Protein AF-0000000067862460 (afdb_homodimer)

Foldseek 3Di:
DVVVCVVVVVVLVVVLVVLVVLLPDLLLVLLLVLVVVLQVLLAQLLVLLLCLLAAQPCPHHPPVVDPPSVVVNVVSVVSNCVGQLQPLLSSQLSSLLSSLVVLVHRSRVSSVLSSLQLVLLFDQKDWDADPVGDIDIDGPDDGSCCRHLVVNQSSSVSSSVLSVQLSVQLPDPVQADADDPVDPPVVRVCRRSPRSSVVSSVVSNVVQVVCCVPVVDGPSVVCCVPPQCVLLVQCQDLVSVLVLLLQQLLNLLAPHRSCSSCCSPVVSSQRNLLVQQQVCVVVVHARDGQHHPLLCLAQQQQLAQLVCLLVLVLCVVAPPDPQLVVQSVVSNVQSQQSRNVSVCPRVNCHNDPLNSVSSNVLSSLRSVLSSCCPVVPVAAGFNRRHNSRHGHLVSLCSRRSGTNSRSVSSVVSSVVSNVSNNVSSVVVNVVVVVVCVVVVNDPPPDDPPD/DVVVCVVVVVVLVVVLVVLVVLLPDLLLVLLLVLVVVLQVLLAQLLVLLLCLLAAQPCPHHPPVVDPPSVVVNVVSVVSNCVGQLQPLLSSQLSSLLSSLVVLVHRSRVSSVLSSLQLVLLFDQKDWDADPVGDIDIDGPDDGSCCRHLVVNQSSSVSSSVLSVQLSVQLPDPVQADADDPVDPPVVRVCRRSPRSSVVSSVVSNVVQVVCCVPVVDGPSVVCCVPPQCVLLVQCQDLVSVLVLLLQQLLCLLAPHRSCSSCCSPVVSSQRNLLVQQQVCVVVVHARDGQHHPLLCLAQQQQLAQLVCLLVLVLCVVAPPDPQLVVQSVVSNVQSQQSRNVSVCPRVPCHNDPLNSVSSNVLSSLRSVLSSVCPVVPVAAGFNRRHNSRHGHLVSLCSRRSGTSSRSVSSVVSSVVSNVSNNVSSVVVNVVVVVVCVVVVNDPPPDPPPD

pLDDT: mean 89.24, std 11.58, range [20.0, 98.75]

Nearest PDB structures (foldseek):
  3qnq-assembly2_C  TM=9.332E-01  e=1.494E-25  Bacillus cereus ATCC 10987
  1s4f-assembly3_C  TM=2.758E-01  e=8.083E+00  Bovine viral diarrhea virus 1
  8sex-assembly1_A  TM=1.247E-01  e=9.916E-01  Oryctolagus cuniculus
  3qnq-assembly2_C  TM=9.333E-01  e=1.050E-25  Bacillus cereus ATCC 10987
  1s4f-assembly3_C  TM=2.759E-01  e=7.944E+00  Bovine viral diarrhea virus 1

InterPro domains:
  IPR003352 Phosphotransferase system, EIIC [PF02378] (32-363)
  IPR004501 Phosphotransferase system, EIIC component, type 3 [PS51105] (11-424)
  IPR004501 Phosphotransferase system, EIIC component, type 3 [TIGR00410] (18-437)
  IPR004796 Phosphotransferase system, cellobiose-type IIC component [PIRSF006351] (7-439)
  IPR051088 Bacterial PTS System Sugar-Specific EIIC/EIIB [PTHR33989] (11-446)

Radius of gyration: 32.98 Å; Cα contacts (8 Å, |Δi|>4): 1573; chains: 2; bounding box: 71×137×80 Å

Solvent-accessible surface area (backbone atoms only — not comparable to full-atom values): 42645 Å² total; per-residue (Å²): 111,70,64,60,51,46,50,54,46,48,50,50,49,51,50,49,53,50,51,48,51,55,56,64,32,60,70,48,38,11,41,29,51,24,53,32,54,39,42,37,46,53,36,46,26,12,52,29,48,43,43,37,56,39,33,33,22,64,89,78,15,78,42,38,82,45,83,69,35,62,73,62,39,51,36,29,52,21,38,29,51,20,25,52,33,35,35,10,52,52,43,5,23,39,23,7,19,44,37,27,40,74,74,71,45,88,15,65,61,47,8,49,49,7,35,26,38,31,43,19,39,44,63,61,59,39,82,43,59,30,78,88,68,45,76,46,44,29,64,56,50,47,43,38,68,52,24,6,41,67,18,26,63,56,14,50,51,25,8,55,52,40,40,53,48,31,54,58,42,60,68,39,70,88,45,44,47,84,60,62,86,76,45,57,63,59,52,36,54,24,43,35,46,26,51,26,50,42,50,45,45,50,51,46,12,48,50,38,47,50,44,33,71,74,67,72,44,49,55,62,57,47,46,40,64,69,46,45,47,54,52,39,51,39,43,58,34,70,68,42,39,46,50,52,49,41,52,27,25,52,34,31,32,69,65,35,62,17,66,58,59,51,28,47,60,46,45,53,39,19,43,25,35,25,48,50,18,38,51,19,56,77,69,71,45,78,64,83,40,66,52,23,50,40,39,42,36,30,48,24,28,32,10,9,72,34,21,34,41,16,45,50,53,23,38,73,72,67,51,84,50,65,68,58,51,52,44,39,61,69,23,45,63,44,15,46,36,29,38,30,49,56,41,36,64,64,72,34,39,32,74,26,77,64,48,31,52,38,30,30,47,26,25,43,53,22,42,52,52,51,49,51,35,38,76,70,61,66,27,66,51,41,50,33,57,56,52,64,46,45,36,68,44,54,27,26,16,51,14,29,63,61,34,61,53,32,19,53,47,36,52,52,39,43,52,53,29,17,61,55,29,33,62,42,46,51,49,53,51,51,54,50,50,52,52,34,51,72,70,64,71,58,72,80,81,66,84,72,87,117,111,69,62,62,49,46,50,52,45,49,51,49,48,50,50,50,50,50,50,49,51,55,56,64,31,60,70,48,38,12,40,30,50,24,53,31,53,39,42,37,47,51,37,48,27,13,53,30,49,43,43,37,56,38,34,34,22,64,89,79,15,78,43,38,83,44,83,69,33,63,74,61,39,51,38,30,51,22,39,30,51,22,26,53,33,34,34,9,51,51,43,5,24,39,23,8,20,44,38,27,38,75,73,71,45,89,16,65,60,48,8,48,49,7,33,26,37,30,44,18,38,44,63,61,58,37,81,43,57,30,79,85,68,46,79,41,46,27,66,55,50,47,44,36,69,53,25,6,40,67,18,25,62,58,15,48,50,25,7,55,52,40,38,53,48,30,55,59,41,59,69,38,71,88,45,43,48,83,61,63,85,77,46,57,64,59,52,38,55,24,42,35,48,27,50,24,51,41,50,44,48,49,52,47,12,47,48,37,47,49,43,32,71,72,68,72,43,49,56,61,58,48,45,41,64,69,47,45,47,55,53,39,52,39,45,58,35,68,68,42,38,45,48,51,50,40,51,27,24,52,32,30,32,70,65,35,66,19,66,58,59,50,29,46,60,46,44,54,38,21,43,26,35,24,47,53,17,38,52,18,55,77,68,70,44,78,64,83,42,67,53,23,50,40,39,41,36,30,48,24,28,31,9,9,72,33,21,34,41,15,45,50,52,23,39,74,73,67,51,84,49,65,68,58,52,50,41,40,61,68,22,46,64,43,13,47,35,29,37,30,50,55,41,37,64,64,70,35,37,30,74,26,78,63,47,33,51,38,30,31,47,28,25,45,52,22,43,51,52,50,49,53,36,38,75,70,60,66,27,65,51,41,51,33,54,56,50,62,45,44,36,67,45,54,28,26,16,51,16,30,61,61,34,61,54,32,18,53,48,35,51,52,38,42,51,53,27,17,60,56,29,33,62,42,45,51,48,52,51,51,53,49,52,53,51,37,50,71,71,65,71,59,72,78,80,62,83,73,81,118

Organism: Listeria monocytogenes serovar 1/2a (strain ATCC BAA-679 / EGD-e) (NCBI:txid169963)

Sequence (900 aa):
MSSERSLSSRFIEGLSIFAQKISSQKHIMAIRDGFAAMIPITIIAAFFLLVNNVLLQPENGLLKFIPNVENYLGVGIQVYNATLGIMAILAAFLIGNFLAKSYGMEGRTEGVIAVAAYVVLIPASSHLMSVDGKAFEAGGVLTQEMTSSTGMFLAIIAALVSITMLAKFSKSKKLKISMPESVPPAIAKSFNILIPSFLVLSILAIIEVLVVSFVSMSIPEIIVKVLQIPLVGGFQTLPGILLYVFLAGFLWVFGIHGAFVLGAISGPVLLTSLQQNIDAVNAGTALPNIVTQPFLDAFVYMGGGGTIICLVIAIFIASKRPDHRMVTKFGLIPSIFNVSEPLMFGLPVVFNPIYGIPLVIAPLASTAMAYFATSWGWISQTYILIPWVTPPVLSGYLATGGDIRASILQIAIIIVGTLIYLPFVLVANRAYVLEQKAAGKVEAVTNGEVMSSERSLSSRFIEGLSIFAQKISSQKHIMAIRDGFAAMIPITIIAAFFLLVNNVLLQPENGLLKFIPNVENYLGVGIQVYNATLGIMAILAAFLIGNFLAKSYGMEGRTEGVIAVAAYVVLIPASSHLMSVDGKAFEAGGVLTQEMTSSTGMFLAIIAALVSITMLAKFSKSKKLKISMPESVPPAIAKSFNILIPSFLVLSILAIIEVLVVSFVSMSIPEIIVKVLQIPLVGGFQTLPGILLYVFLAGFLWVFGIHGAFVLGAISGPVLLTSLQQNIDAVNAGTALPNIVTQPFLDAFVYMGGGGTIICLVIAIFIASKRPDHRMVTKFGLIPSIFNVSEPLMFGLPVVFNPIYGIPLVIAPLASTAMAYFATSWGWISQTYILIPWVTPPVLSGYLATGGDIRASILQIAIIIVGTLIYLPFVLVANRAYVLEQKAAGKVEAVTNGEV

Secondary structure (DSSP, 8-state):
-HHHHHHHHHHHHHHHHHHHHHHH-HHHHHHHHHHHHTHHHHHHHHHHHHIIIIIS-TTT-TTTTSTTGGGGHHHHHHHHHHTGGGHHHHHHHHHHHHHHHHTTS-SHHHHHHHHHHHHHTS-SEEEEE-TTS-EEEEESEEEHHHHSGGGHHHHHHHHHHHHHHHHHHHT-GGG--PPPTTS-HHHHHHHHTHHHHHHHHHHHHHHHHHHHHHHSS-HHHHHIIIIIHHHHHHHHSHHHHHHHHHHHHHHHHTT--HHHHHHHHHHHHHHHHHHHHHHHHHHT-----S--HHHIIIII-TTSGGGTHHHHHHHHHH---HHHHHHHHHHHHHHHTT--HHHHHHTT-TT-HHHHHHHHHHHHHHHHHHHHHHHTTSSPPP-S---TTPPTTHHHHHHTTS-HHHHHHHHHHHHHHHHHHHHHHHHHHHHHHHHHHHHT----------/-HHHHHHHHHHHHHHHHHHHHHHH-HHHHHHHHHHHHTHHHHHHHHHHHHIIIIIS-TTT-TTTTSTTGGGGHHHHHHHHHHTGGGHHHHHHHHHHHHHHHHTTS-SHHHHHHHHHHHHHTS-SEEEEE-TTS-EEEEESEEEHHHHSGGGHHHHHHHHHHHHHHHHHHHT-GGG--PPPTTS-HHHHHHHHTHHHHHHHHHHHHHHHHHHHHHHSS-HHHHHIIIIIHHHHHHHHSHHHHHHHHHHHHHHHHTT--HHHHTHHHHHHHHHHHHHHHHHHHHHT-----S--HHHIIIII-TTSGGGTHHHHHHHHHH---HHHHHHHHHHHHHHHTT--HHHHHHTT-TT-HHHHHHHHHHHHHHHHHHHHHHHTTSSPPP-S---TTPPTTHHHHHHTTS-HHHHHHHHHHHHHHHHHHHHHHHHHHHHHHHHHHHHT----------

Structure (mmCIF, N/CA/C/O backbone):
data_AF-0000000067862460-model_v1
#
loop_
_entity.id
_entity.type
_entity.pdbx_description
1 polymer 'Permease IIC component'
#
loop_
_atom_site.group_PDB
_atom_site.id
_atom_site.type_symbol
_atom_site.label_atom_id
_atom_site.label_alt_id
_atom_site.label_comp_id
_atom_site.label_asym_id
_atom_site.label_entity_id
_atom_site.label_seq_id
_atom_site.pdbx_PDB_ins_code
_atom_site.Cartn_x
_atom_site.Cartn_y
_atom_site.Cartn_z
_atom_site.occupancy
_atom_site.B_iso_or_equiv
_atom_site.auth_seq_id
_atom_site.auth_comp_id
_atom_site.auth_asym_id
_atom_site.auth_atom_id
_atom_site.pdbx_PDB_model_num
ATOM 1 N N . MET A 1 1 ? 22.156 -30.609 -43.906 1 39.72 1 MET A N 1
ATOM 2 C CA . MET A 1 1 ? 22.344 -30.594 -42.469 1 39.72 1 MET A CA 1
ATOM 3 C C . MET A 1 1 ? 22.953 -29.266 -42.031 1 39.72 1 MET A C 1
ATOM 5 O O . MET A 1 1 ? 22.688 -28.812 -40.906 1 39.72 1 MET A O 1
ATOM 9 N N . SER A 1 2 ? 23.766 -28.719 -42.875 1 49.53 2 SER A N 1
ATOM 10 C CA . SER A 1 2 ? 24.422 -27.453 -42.531 1 49.53 2 SER A CA 1
ATOM 11 C C . SER A 1 2 ? 23.438 -26.281 -42.656 1 49.53 2 SER A C 1
ATOM 13 O O . SER A 1 2 ? 23.438 -25.391 -41.812 1 49.53 2 SER A O 1
ATOM 15 N N . SER A 1 3 ? 22.672 -26.312 -43.625 1 49.44 3 SER A N 1
ATOM 16 C CA . SER A 1 3 ? 21.734 -25.219 -43.906 1 49.44 3 SER A CA 1
ATOM 17 C C . SER A 1 3 ? 20.594 -25.203 -42.875 1 49.44 3 SER A C 1
ATOM 19 O O . SER A 1 3 ? 20.172 -24.125 -42.438 1 49.44 3 SER A O 1
ATOM 21 N N . GLU A 1 4 ? 19.969 -26.281 -42.594 1 45.53 4 GLU A N 1
ATOM 22 C CA . GLU A 1 4 ? 18.922 -26.422 -41.594 1 45.53 4 GLU A CA 1
ATOM 23 C C . GLU A 1 4 ? 19.422 -26.031 -40.219 1 45.53 4 GLU A C 1
ATOM 25 O O . GLU A 1 4 ? 18.688 -25.438 -39.406 1 45.53 4 GLU A O 1
ATOM 30 N N . ARG A 1 5 ? 20.734 -26.5 -40 1 53.09 5 ARG A N 1
ATOM 31 C CA . ARG A 1 5 ? 21.375 -26.094 -38.75 1 53.09 5 ARG A CA 1
ATOM 32 C C . ARG A 1 5 ? 21.438 -24.562 -38.656 1 53.09 5 ARG A C 1
ATOM 34 O O . ARG A 1 5 ? 21.266 -24 -37.562 1 53.09 5 ARG A O 1
ATOM 41 N N . SER A 1 6 ? 21.516 -23.969 -39.875 1 58.25 6 SER A N 1
ATOM 42 C CA . SER A 1 6 ? 21.656 -22.516 -39.969 1 58.25 6 SER A CA 1
ATOM 43 C C . SER A 1 6 ? 20.328 -21.812 -39.688 1 58.25 6 SER A C 1
ATOM 45 O O . SER A 1 6 ? 20.281 -20.844 -38.938 1 58.25 6 SER A O 1
ATOM 47 N N . LEU A 1 7 ? 19.25 -22.328 -40.219 1 55.59 7 LEU A N 1
ATOM 48 C CA . LEU A 1 7 ? 17.938 -21.719 -40.031 1 55.59 7 LEU A CA 1
ATOM 49 C C . LEU A 1 7 ? 17.453 -21.906 -38.594 1 55.59 7 LEU A C 1
ATOM 51 O O . LEU A 1 7 ? 16.891 -20.984 -38 1 55.59 7 LEU A O 1
ATOM 55 N N . SER A 1 8 ? 17.703 -23.125 -38.125 1 61.34 8 SER A N 1
ATOM 56 C CA . SER A 1 8 ? 17.344 -23.422 -36.75 1 61.34 8 SER A CA 1
ATOM 57 C C . SER A 1 8 ? 18.125 -22.531 -35.781 1 61.34 8 SER A C 1
ATOM 59 O O . SER A 1 8 ? 17.578 -22.031 -34.812 1 61.34 8 SER A O 1
ATOM 61 N N . SER A 1 9 ? 19.359 -22.328 -36.312 1 69.06 9 SER A N 1
ATOM 62 C CA . SER A 1 9 ? 20.188 -21.5 -35.438 1 69.06 9 SER A CA 1
ATOM 63 C C . SER A 1 9 ? 19.75 -20.047 -35.469 1 69.06 9 SER A C 1
ATOM 65 O O . SER A 1 9 ? 19.703 -19.375 -34.438 1 69.06 9 SER A O 1
ATOM 67 N N . ARG A 1 10 ? 19.344 -19.562 -36.656 1 69.75 10 ARG A N 1
ATOM 68 C CA . ARG A 1 10 ? 18.906 -18.188 -36.781 1 69.75 10 ARG A CA 1
ATOM 69 C C . ARG A 1 10 ? 17.562 -17.969 -36.062 1 69.75 10 ARG A C 1
ATOM 71 O O . ARG A 1 10 ? 17.328 -16.922 -35.469 1 69.75 10 ARG A O 1
ATOM 78 N N . PHE A 1 11 ? 16.719 -18.906 -36.281 1 71.75 11 PHE A N 1
ATOM 79 C CA . PHE A 1 11 ? 15.414 -18.844 -35.625 1 71.75 11 PHE A CA 1
ATOM 80 C C . PHE A 1 11 ? 15.578 -18.875 -34.094 1 71.75 11 PHE A C 1
ATOM 82 O O . PHE A 1 11 ? 14.938 -18.094 -33.375 1 71.75 11 PHE A O 1
ATOM 89 N N . ILE A 1 12 ? 16.406 -19.734 -33.719 1 71.25 12 ILE A N 1
ATOM 90 C CA . ILE A 1 12 ? 16.656 -19.859 -32.281 1 71.25 12 ILE A CA 1
ATOM 91 C C . ILE A 1 12 ? 17.281 -18.562 -31.75 1 71.25 12 ILE A C 1
ATOM 93 O O . ILE A 1 12 ? 16.906 -18.094 -30.656 1 71.25 12 ILE A O 1
ATOM 97 N N . GLU A 1 13 ? 18.156 -18.062 -32.531 1 75.69 13 GLU A N 1
ATOM 98 C CA . GLU A 1 13 ? 18.781 -16.797 -32.125 1 75.69 13 GLU A CA 1
ATOM 99 C C . GLU A 1 13 ? 17.75 -15.664 -32.094 1 75.69 13 GLU A C 1
ATOM 101 O O . GLU A 1 13 ? 17.766 -14.836 -31.188 1 75.69 13 GLU A O 1
ATOM 106 N N . GLY A 1 14 ? 16.984 -15.586 -33.094 1 75.5 14 GLY A N 1
ATOM 107 C CA . GLY A 1 14 ? 15.938 -14.578 -33.125 1 75.5 14 GLY A CA 1
ATOM 108 C C . GLY A 1 14 ? 14.961 -14.68 -31.969 1 75.5 14 GLY A C 1
ATOM 109 O O . GLY A 1 14 ? 14.617 -13.672 -31.359 1 75.5 14 GLY A O 1
ATOM 110 N N . LEU A 1 15 ? 14.57 -15.836 -31.641 1 73.31 15 LEU A N 1
ATOM 111 C CA . LEU A 1 15 ? 13.656 -16.062 -30.531 1 73.31 15 LEU A CA 1
ATOM 112 C C . LEU A 1 15 ? 14.305 -15.695 -29.203 1 73.31 15 LEU A C 1
ATOM 114 O O . LEU A 1 15 ? 13.641 -15.164 -28.312 1 73.31 15 LEU A O 1
ATOM 118 N N . SER A 1 16 ? 15.477 -16.016 -29.125 1 73.19 16 SER A N 1
ATOM 119 C CA . SER A 1 16 ? 16.203 -15.688 -27.922 1 73.19 16 SER A CA 1
ATOM 120 C C . SER A 1 16 ? 16.281 -14.172 -27.719 1 73.19 16 SER A C 1
ATOM 122 O O . SER A 1 16 ? 16.094 -13.68 -26.594 1 73.19 16 SER A O 1
ATOM 124 N N . ILE A 1 17 ? 16.516 -13.484 -28.812 1 78.25 17 ILE A N 1
ATOM 125 C CA . ILE A 1 17 ? 16.609 -12.031 -28.75 1 78.25 17 ILE A CA 1
ATOM 126 C C . ILE A 1 17 ? 15.242 -11.453 -28.391 1 78.25 17 ILE A C 1
ATOM 128 O O . ILE A 1 17 ? 15.148 -10.539 -27.562 1 78.25 17 ILE A O 1
ATOM 132 N N . PHE A 1 18 ? 14.297 -12 -28.984 1 79.75 18 PHE A N 1
ATOM 133 C CA . PHE A 1 18 ? 12.938 -11.547 -28.703 1 79.75 18 PHE A CA 1
ATOM 134 C C . PHE A 1 18 ? 12.57 -11.797 -27.234 1 79.75 18 PHE A C 1
ATOM 136 O O . PHE A 1 18 ? 12.016 -10.93 -26.578 1 79.75 18 PHE A O 1
ATOM 143 N N . ALA A 1 19 ? 12.898 -12.945 -26.797 1 74.31 19 ALA A N 1
ATOM 144 C CA . ALA A 1 19 ? 12.602 -13.312 -25.406 1 74.31 19 ALA A CA 1
ATOM 145 C C . ALA A 1 19 ? 13.336 -12.398 -24.422 1 74.31 19 ALA A C 1
ATOM 147 O O . ALA A 1 19 ? 12.773 -12 -23.406 1 74.31 19 ALA A O 1
ATOM 148 N N . GLN A 1 20 ? 14.43 -12.094 -24.781 1 77.62 20 GLN A N 1
ATOM 149 C CA . GLN A 1 20 ? 15.227 -11.211 -23.922 1 77.62 20 GLN A CA 1
ATOM 150 C C . GLN A 1 20 ? 14.656 -9.797 -23.922 1 77.62 20 GLN A C 1
ATOM 152 O O . GLN A 1 20 ? 14.664 -9.125 -22.891 1 77.62 20 GLN A O 1
ATOM 157 N N . LYS A 1 21 ? 14.227 -9.43 -25.062 1 82.25 21 LYS A N 1
ATOM 158 C CA . LYS A 1 21 ? 13.656 -8.086 -25.172 1 82.25 21 LYS A CA 1
ATOM 159 C C . LYS A 1 21 ? 12.375 -7.973 -24.344 1 82.25 21 LYS A C 1
ATOM 161 O O . LYS A 1 21 ? 12.164 -6.965 -23.656 1 82.25 21 LYS A O 1
ATOM 166 N N . ILE A 1 22 ? 11.648 -8.945 -24.375 1 79.75 22 ILE A N 1
ATOM 167 C CA . ILE A 1 22 ? 10.398 -8.961 -23.609 1 79.75 22 ILE A CA 1
ATOM 168 C C . ILE A 1 22 ? 10.703 -9.008 -22.109 1 79.75 22 ILE A C 1
ATOM 170 O O . ILE A 1 22 ? 10.062 -8.32 -21.328 1 79.75 22 ILE A O 1
ATOM 174 N N . SER A 1 23 ? 11.672 -9.781 -21.828 1 78.69 23 SER A N 1
ATOM 175 C CA . SER A 1 23 ? 12.016 -9.969 -20.422 1 78.69 23 SER A CA 1
ATOM 176 C C . SER A 1 23 ? 12.648 -8.711 -19.828 1 78.69 23 SER A C 1
ATOM 178 O O . SER A 1 23 ? 12.633 -8.516 -18.625 1 78.69 23 SER A O 1
ATOM 180 N N . SER A 1 24 ? 13.109 -7.855 -20.719 1 83.62 24 SER A N 1
ATOM 181 C CA . SER A 1 24 ? 13.828 -6.68 -20.234 1 83.62 24 SER A CA 1
ATOM 182 C C . SER A 1 24 ? 12.977 -5.422 -20.359 1 83.62 24 SER A C 1
ATOM 184 O O . SER A 1 24 ? 13.406 -4.332 -19.969 1 83.62 24 SER A O 1
ATOM 186 N N . GLN A 1 25 ? 11.773 -5.629 -20.875 1 89.62 25 GLN A N 1
ATOM 187 C CA . GLN A 1 25 ? 10.875 -4.484 -20.984 1 89.62 25 GLN A CA 1
ATOM 188 C C . GLN A 1 25 ? 10.453 -3.994 -19.594 1 89.62 25 GLN A C 1
ATOM 190 O O . GLN A 1 25 ? 10.016 -4.785 -18.766 1 89.62 25 GLN A O 1
ATOM 195 N N . LYS A 1 26 ? 10.492 -2.703 -19.375 1 93.25 26 LYS A N 1
ATOM 196 C CA . LYS A 1 26 ? 10.375 -2.117 -18.047 1 93.25 26 LYS A CA 1
ATOM 197 C C . LYS A 1 26 ? 9.023 -2.445 -17.406 1 93.25 26 LYS A C 1
ATOM 199 O O . LYS A 1 26 ? 8.945 -2.707 -16.219 1 93.25 26 LYS A O 1
ATOM 204 N N . HIS A 1 27 ? 8.016 -2.33 -18.203 1 94 27 HIS A N 1
ATOM 205 C CA . HIS A 1 27 ? 6.68 -2.58 -17.672 1 94 27 HIS A CA 1
ATOM 206 C C . HIS A 1 27 ? 6.504 -4.043 -17.281 1 94 27 HIS A C 1
ATOM 208 O O . HIS A 1 27 ? 5.957 -4.348 -16.219 1 94 27 HIS A O 1
ATOM 214 N N . ILE A 1 28 ? 7.016 -4.961 -18.078 1 90.75 28 ILE A N 1
ATOM 215 C CA . ILE A 1 28 ? 6.934 -6.391 -17.812 1 90.75 28 ILE A CA 1
ATOM 216 C C . ILE A 1 28 ? 7.797 -6.738 -16.594 1 90.75 28 ILE A C 1
ATOM 218 O O . ILE A 1 28 ? 7.383 -7.512 -15.734 1 90.75 28 ILE A O 1
ATOM 222 N N . MET A 1 29 ? 8.914 -6.16 -16.484 1 91.25 29 MET A N 1
ATOM 223 C CA . MET A 1 29 ? 9.82 -6.402 -15.375 1 91.25 29 MET A CA 1
ATOM 224 C C . MET A 1 29 ? 9.211 -5.938 -14.062 1 91.25 29 MET A C 1
ATOM 226 O O . MET A 1 29 ? 9.367 -6.59 -13.023 1 91.25 29 MET A O 1
ATOM 230 N N . ALA A 1 30 ? 8.508 -4.801 -14.148 1 95.19 30 ALA A N 1
ATOM 231 C CA . ALA A 1 30 ? 7.879 -4.262 -12.938 1 95.19 30 ALA A CA 1
ATOM 232 C C . ALA A 1 30 ? 6.809 -5.211 -12.406 1 95.19 30 ALA A C 1
ATOM 234 O O . ALA A 1 30 ? 6.703 -5.422 -11.203 1 95.19 30 ALA A O 1
ATOM 235 N N . ILE A 1 31 ? 6.059 -5.754 -13.328 1 94.56 31 ILE A N 1
ATOM 236 C CA . ILE A 1 31 ? 5.012 -6.691 -12.938 1 94.56 31 ILE A CA 1
ATOM 237 C C . ILE A 1 31 ? 5.641 -7.957 -12.367 1 94.56 31 ILE A C 1
ATOM 239 O O . ILE A 1 31 ? 5.277 -8.406 -11.281 1 94.56 31 ILE A O 1
ATOM 243 N N . ARG A 1 32 ? 6.574 -8.508 -13.086 1 88.81 32 ARG A N 1
ATOM 244 C CA . ARG A 1 32 ? 7.246 -9.742 -12.695 1 88.81 32 ARG A CA 1
ATOM 245 C C . ARG A 1 32 ? 7.898 -9.602 -11.32 1 88.81 32 ARG A C 1
ATOM 247 O O . ARG A 1 32 ? 7.715 -10.453 -10.445 1 88.81 32 ARG A O 1
ATOM 254 N N . ASP A 1 33 ? 8.602 -8.5 -11.117 1 90.81 33 ASP A N 1
ATOM 255 C CA . ASP A 1 33 ? 9.305 -8.273 -9.859 1 90.81 33 ASP A CA 1
ATOM 256 C C . ASP A 1 33 ? 8.32 -7.984 -8.727 1 90.81 33 ASP A C 1
ATOM 258 O O . ASP A 1 33 ? 8.562 -8.352 -7.578 1 90.81 33 ASP A O 1
ATOM 262 N N . GLY A 1 34 ? 7.23 -7.297 -9.094 1 94 34 GLY A N 1
ATOM 263 C CA . GLY A 1 34 ? 6.176 -7.098 -8.109 1 94 34 GLY A CA 1
ATOM 264 C C . GLY A 1 34 ? 5.594 -8.391 -7.586 1 94 34 GLY A C 1
ATOM 265 O O . GLY A 1 34 ? 5.418 -8.555 -6.375 1 94 34 GLY A O 1
ATOM 266 N N . PHE A 1 35 ? 5.371 -9.297 -8.438 1 90.44 35 PHE A N 1
ATOM 267 C CA . PHE A 1 35 ? 4.801 -10.586 -8.055 1 90.44 35 PHE A CA 1
ATOM 268 C C . PHE A 1 35 ? 5.809 -11.414 -7.277 1 90.44 35 PHE A C 1
ATOM 270 O O . PHE A 1 35 ? 5.441 -12.141 -6.352 1 90.44 35 PHE A O 1
ATOM 277 N N . ALA A 1 36 ? 7.043 -11.328 -7.66 1 87.56 36 ALA A N 1
ATOM 278 C CA . ALA A 1 36 ? 8.086 -12.016 -6.906 1 87.56 36 ALA A CA 1
ATOM 279 C C . ALA A 1 36 ? 8.156 -11.508 -5.469 1 87.56 36 ALA A C 1
ATOM 281 O O . ALA A 1 36 ? 8.312 -12.297 -4.531 1 87.56 36 ALA A O 1
ATOM 282 N N . ALA A 1 37 ? 7.977 -10.203 -5.383 1 91.19 37 ALA A N 1
ATOM 283 C CA . ALA A 1 37 ? 8.055 -9.586 -4.062 1 91.19 37 ALA A CA 1
ATOM 284 C C . ALA A 1 37 ? 6.852 -9.961 -3.205 1 91.19 37 ALA A C 1
ATOM 286 O O . ALA A 1 37 ? 6.891 -9.844 -1.979 1 91.19 37 ALA A O 1
ATOM 287 N N . MET A 1 38 ? 5.824 -10.484 -3.803 1 92.12 38 MET A N 1
ATOM 288 C CA . MET A 1 38 ? 4.613 -10.852 -3.072 1 92.12 38 MET A CA 1
ATOM 289 C C . MET A 1 38 ? 4.613 -12.336 -2.723 1 92.12 38 MET A C 1
ATOM 291 O O . MET A 1 38 ? 3.701 -12.82 -2.053 1 92.12 38 MET A O 1
ATOM 295 N N . ILE A 1 39 ? 5.645 -13.023 -3.055 1 86.38 39 ILE A N 1
ATOM 296 C CA . ILE A 1 39 ? 5.715 -14.469 -2.85 1 86.38 39 ILE A CA 1
ATOM 297 C C . ILE A 1 39 ? 5.559 -14.781 -1.364 1 86.38 39 ILE A C 1
ATOM 299 O O . ILE A 1 39 ? 4.746 -15.633 -0.988 1 86.38 39 ILE A O 1
ATOM 303 N N . PRO A 1 40 ? 6.262 -14.07 -0.501 1 88.81 40 PRO A N 1
ATOM 304 C CA . PRO A 1 40 ? 6.074 -14.391 0.917 1 88.81 40 PRO A CA 1
ATOM 305 C C . PRO A 1 40 ? 4.621 -14.234 1.367 1 88.81 40 PRO A C 1
ATOM 307 O O . PRO A 1 40 ? 4.105 -15.086 2.098 1 88.81 40 PRO A O 1
ATOM 310 N N . ILE A 1 41 ? 3.979 -13.203 0.892 1 91.5 41 ILE A N 1
ATOM 311 C CA . ILE A 1 41 ? 2.598 -12.914 1.262 1 91.5 41 ILE A CA 1
ATOM 312 C C . ILE A 1 41 ? 1.687 -14.039 0.786 1 91.5 41 ILE A C 1
ATOM 314 O O . ILE A 1 41 ? 0.813 -14.5 1.528 1 91.5 41 ILE A O 1
ATOM 318 N N . THR A 1 42 ? 1.917 -14.516 -0.406 1 88.06 42 THR A N 1
ATOM 319 C CA . THR A 1 42 ? 1.067 -15.555 -0.984 1 88.06 42 THR A CA 1
ATOM 320 C C . THR A 1 42 ? 1.301 -16.891 -0.29 1 88.06 42 THR A C 1
ATOM 322 O O . THR A 1 42 ? 0.359 -17.656 -0.076 1 88.06 42 THR A O 1
ATOM 325 N N . ILE A 1 43 ? 2.508 -17.125 0.07 1 86.5 43 ILE A N 1
ATOM 326 C CA . ILE A 1 43 ? 2.822 -18.391 0.733 1 86.5 43 ILE A CA 1
ATOM 327 C C . ILE A 1 43 ? 2.221 -18.391 2.137 1 86.5 43 ILE A C 1
ATOM 329 O O . ILE A 1 43 ? 1.683 -19.406 2.584 1 86.5 43 ILE A O 1
ATOM 333 N N . ILE A 1 44 ? 2.291 -17.297 2.809 1 91.75 44 ILE A N 1
ATOM 334 C CA . ILE A 1 44 ? 1.704 -17.188 4.137 1 91.75 44 ILE A CA 1
ATOM 335 C C . ILE A 1 44 ? 0.194 -17.406 4.059 1 91.75 44 ILE A C 1
ATOM 337 O O . ILE A 1 44 ? -0.379 -18.141 4.867 1 91.75 44 ILE A O 1
ATOM 341 N N . ALA A 1 45 ? -0.432 -16.781 3.105 1 90.88 45 ALA A N 1
ATOM 342 C CA . ALA A 1 45 ? -1.861 -16.984 2.885 1 90.88 45 ALA A CA 1
ATOM 343 C C . ALA A 1 45 ? -2.178 -18.453 2.629 1 90.88 45 ALA A C 1
ATOM 345 O O . ALA A 1 45 ? -3.145 -19 3.174 1 90.88 45 ALA A O 1
ATOM 346 N N . ALA A 1 46 ? -1.374 -19.062 1.819 1 85.38 46 ALA A N 1
ATOM 347 C CA . ALA A 1 46 ? -1.565 -20.453 1.451 1 85.38 46 ALA A CA 1
ATOM 348 C C . ALA A 1 46 ? -1.5 -21.359 2.68 1 85.38 46 ALA A C 1
ATOM 350 O O . ALA A 1 46 ? -2.295 -22.297 2.814 1 85.38 46 ALA A O 1
ATOM 351 N N . PHE A 1 47 ? -0.584 -21.094 3.494 1 86.75 47 PHE A N 1
ATOM 352 C CA . PHE A 1 47 ? -0.412 -21.891 4.699 1 86.75 47 PHE A CA 1
ATOM 353 C C . PHE A 1 47 ? -1.669 -21.859 5.559 1 86.75 47 PHE A C 1
ATOM 355 O O . PHE A 1 47 ? -2.166 -22.906 5.988 1 86.75 47 PHE A O 1
ATOM 362 N N . PHE A 1 48 ? -2.178 -20.75 5.793 1 90.31 48 PHE A N 1
ATOM 363 C CA . PHE A 1 48 ? -3.301 -20.625 6.711 1 90.31 48 PHE A CA 1
ATOM 364 C C . PHE A 1 48 ? -4.594 -21.078 6.051 1 90.31 48 PHE A C 1
ATOM 366 O O . PHE A 1 48 ? -5.496 -21.594 6.723 1 90.31 48 PHE A O 1
ATOM 373 N N . LEU A 1 49 ? -4.664 -20.891 4.738 1 84.81 49 LEU A N 1
ATOM 374 C CA . LEU A 1 49 ? -5.797 -21.469 4.023 1 84.81 49 LEU A CA 1
ATOM 375 C C . LEU A 1 49 ? -5.793 -23 4.141 1 84.81 49 LEU A C 1
ATOM 377 O O . LEU A 1 49 ? -6.852 -23.609 4.281 1 84.81 49 LEU A O 1
ATOM 381 N N . LEU A 1 50 ? -4.594 -23.516 4.031 1 82.38 50 LEU A N 1
ATOM 382 C CA . LEU A 1 50 ? -4.449 -24.969 4.191 1 82.38 50 LEU A CA 1
ATOM 383 C C . LEU A 1 50 ? -4.871 -25.406 5.59 1 82.38 50 LEU A C 1
ATOM 385 O O . LEU A 1 50 ? -5.605 -26.375 5.742 1 82.38 50 LEU A O 1
ATOM 389 N N . VAL A 1 51 ? -4.406 -24.703 6.535 1 87.69 51 VAL A N 1
ATOM 390 C CA . VAL A 1 51 ? -4.73 -25.016 7.922 1 87.69 51 VAL A CA 1
ATOM 391 C C . VAL A 1 51 ? -6.242 -24.969 8.125 1 87.69 51 VAL A C 1
ATOM 393 O O . VAL A 1 51 ? -6.836 -25.891 8.688 1 87.69 51 VAL A O 1
ATOM 396 N N . ASN A 1 52 ? -6.902 -23.969 7.645 1 88.75 52 ASN A N 1
ATOM 397 C CA . ASN A 1 52 ? -8.336 -23.781 7.836 1 88.75 52 ASN A CA 1
ATOM 398 C C . ASN A 1 52 ? -9.141 -24.828 7.062 1 88.75 52 ASN A C 1
ATOM 400 O O . ASN A 1 52 ? -10.125 -25.359 7.574 1 88.75 52 ASN A O 1
ATOM 404 N N . ASN A 1 53 ? -8.703 -25.141 5.867 1 80.56 53 ASN A N 1
ATOM 405 C CA . ASN A 1 53 ? -9.523 -25.953 4.98 1 80.56 53 ASN A CA 1
ATOM 406 C C . ASN A 1 53 ? -9.211 -27.453 5.121 1 80.56 53 ASN A C 1
ATOM 408 O O . ASN A 1 53 ? -10.078 -28.297 4.91 1 80.56 53 ASN A O 1
ATOM 412 N N . VAL A 1 54 ? -8.016 -27.766 5.496 1 80.62 54 VAL A N 1
ATOM 413 C CA . VAL A 1 54 ? -7.617 -29.172 5.539 1 80.62 54 VAL A CA 1
ATOM 414 C C . VAL A 1 54 ? -7.574 -29.656 6.988 1 80.62 54 VAL A C 1
ATOM 416 O O . VAL A 1 54 ? -8.008 -30.781 7.289 1 80.62 54 VAL A O 1
ATOM 419 N N . LEU A 1 55 ? -7.109 -28.797 7.816 1 85.94 55 LEU A N 1
ATOM 420 C CA . LEU A 1 55 ? -6.922 -29.25 9.188 1 85.94 55 LEU A CA 1
ATOM 421 C C . LEU A 1 55 ? -8.133 -28.906 10.047 1 85.94 55 LEU A C 1
ATOM 423 O O . LEU A 1 55 ? -8.648 -29.75 10.773 1 85.94 55 LEU A O 1
ATOM 427 N N . LEU A 1 56 ? -8.711 -27.734 9.891 1 90.44 56 LEU A N 1
ATOM 428 C CA . LEU A 1 56 ? -9.617 -27.234 10.914 1 90.44 56 LEU A CA 1
ATOM 429 C C . LEU A 1 56 ? -11.055 -27.234 10.406 1 90.44 56 LEU A C 1
ATOM 431 O O . LEU A 1 56 ? -11.969 -26.812 11.117 1 90.44 56 LEU A O 1
ATOM 435 N N . GLN A 1 57 ? -11.227 -27.672 9.227 1 84.75 57 GLN A N 1
ATOM 436 C CA . GLN A 1 57 ? -12.594 -27.734 8.734 1 84.75 57 GLN A CA 1
ATOM 437 C C . GLN A 1 57 ? -13.461 -28.641 9.617 1 84.75 57 GLN A C 1
ATOM 439 O O . GLN A 1 57 ? -13.125 -29.797 9.844 1 84.75 57 GLN A O 1
ATOM 444 N N . PRO A 1 58 ? -14.547 -28.156 10.078 1 86.69 58 PRO A N 1
ATOM 445 C CA . PRO A 1 58 ? -15.344 -28.891 11.07 1 86.69 58 PRO A CA 1
ATOM 446 C C . PRO A 1 58 ? -15.914 -30.188 10.516 1 86.69 58 PRO A C 1
ATOM 448 O O . PRO A 1 58 ? -16.062 -31.172 11.258 1 86.69 58 PRO A O 1
ATOM 451 N N . GLU A 1 59 ? -16.297 -30.234 9.289 1 83.25 59 GLU A N 1
ATOM 452 C CA . GLU A 1 59 ? -16.984 -31.391 8.719 1 83.25 59 GLU A CA 1
ATOM 453 C C . GLU A 1 59 ? -15.992 -32.469 8.281 1 83.25 59 GLU A C 1
ATOM 455 O O . GLU A 1 59 ? -16.188 -33.656 8.539 1 83.25 59 GLU A O 1
ATOM 460 N N . ASN A 1 60 ? -14.891 -32.094 7.633 1 78.75 60 ASN A N 1
ATOM 461 C CA . ASN A 1 60 ? -14.031 -33.062 6.984 1 78.75 60 ASN A CA 1
ATOM 462 C C . ASN A 1 60 ? -12.562 -32.812 7.301 1 78.75 60 ASN A C 1
ATOM 464 O O . ASN A 1 60 ? -11.688 -33.469 6.73 1 78.75 60 ASN A O 1
ATOM 468 N N . GLY A 1 61 ? -12.297 -31.969 8.18 1 82.88 61 GLY A N 1
ATOM 469 C CA . GLY A 1 61 ? -10.906 -31.672 8.484 1 82.88 61 GLY A CA 1
ATOM 470 C C . GLY A 1 61 ? -10.211 -32.75 9.266 1 82.88 61 GLY A C 1
ATOM 471 O O . GLY A 1 61 ? -10.867 -33.594 9.914 1 82.88 61 GLY A O 1
ATOM 472 N N . LEU A 1 62 ? -8.922 -32.781 9.195 1 84.38 62 LEU A N 1
ATOM 473 C CA . LEU A 1 62 ? -8.125 -33.781 9.875 1 84.38 62 LEU A CA 1
ATOM 474 C C . LEU A 1 62 ? -8.234 -33.625 11.391 1 84.38 62 LEU A C 1
ATOM 476 O O . LEU A 1 62 ? -8.07 -34.625 12.125 1 84.38 62 LEU A O 1
ATOM 480 N N . LEU A 1 63 ? -8.531 -32.406 11.883 1 91.38 63 LEU A N 1
ATOM 481 C CA . LEU A 1 63 ? -8.625 -32.156 13.32 1 91.38 63 LEU A CA 1
ATOM 482 C C . LEU A 1 63 ? -10.07 -31.938 13.742 1 91.38 63 LEU A C 1
ATOM 484 O O . LEU A 1 63 ? -10.336 -31.234 14.727 1 91.38 63 LEU A O 1
ATOM 488 N N . LYS A 1 64 ? -10.922 -32.5 13.055 1 88.88 64 LYS A N 1
ATOM 489 C CA . LYS A 1 64 ? -12.352 -32.312 13.312 1 88.88 64 LYS A CA 1
ATOM 490 C C . LYS A 1 64 ? -12.719 -32.875 14.688 1 88.88 64 LYS A C 1
ATOM 492 O O . LYS A 1 64 ? -13.758 -32.5 15.25 1 88.88 64 LYS A O 1
ATOM 497 N N . PHE A 1 65 ? -11.867 -33.75 15.227 1 91.19 65 PHE A N 1
ATOM 498 C CA . PHE A 1 65 ? -12.141 -34.375 16.516 1 91.19 65 PHE A CA 1
ATOM 499 C C . PHE A 1 65 ? -11.953 -33.406 17.656 1 91.19 65 PHE A C 1
ATOM 501 O O . PHE A 1 65 ? -12.43 -33.656 18.766 1 91.19 65 PHE A O 1
ATOM 508 N N . ILE A 1 66 ? -11.25 -32.312 17.469 1 91.75 66 ILE A N 1
ATOM 509 C CA . ILE A 1 66 ? -11.07 -31.312 18.484 1 91.75 66 ILE A CA 1
ATOM 510 C C . ILE A 1 66 ? -12.391 -30.562 18.719 1 91.75 66 ILE A C 1
ATOM 512 O O . ILE A 1 66 ? -12.984 -30.047 17.766 1 91.75 66 ILE A O 1
ATOM 516 N N . PRO A 1 67 ? -12.836 -30.562 20.031 1 90.75 67 PRO A N 1
ATOM 517 C CA . PRO A 1 67 ? -14.086 -29.844 20.297 1 90.75 67 PRO A CA 1
ATOM 518 C C . PRO A 1 67 ? -14 -28.359 19.938 1 90.75 67 PRO A C 1
ATOM 520 O O . PRO A 1 67 ? -13 -27.703 20.234 1 90.75 67 PRO A O 1
ATOM 523 N N . ASN A 1 68 ? -14.961 -27.828 19.297 1 89.94 68 ASN A N 1
ATOM 524 C CA . ASN A 1 68 ? -15.062 -26.422 18.891 1 89.94 68 ASN A CA 1
ATOM 525 C C . ASN A 1 68 ? -13.891 -26 18 1 89.94 68 ASN A C 1
ATOM 527 O O . ASN A 1 68 ? -13.297 -24.938 18.203 1 89.94 68 ASN A O 1
ATOM 531 N N . VAL A 1 69 ? -13.539 -26.844 17.109 1 90.94 69 VAL A N 1
ATOM 532 C CA . VAL A 1 69 ? -12.398 -26.625 16.219 1 90.94 69 VAL A CA 1
ATOM 533 C C . VAL A 1 69 ? -12.609 -25.344 15.406 1 90.94 69 VAL A C 1
ATOM 535 O O . VAL A 1 69 ? -11.648 -24.672 15.047 1 90.94 69 VAL A O 1
ATOM 538 N N . GLU A 1 70 ? -13.867 -24.969 15.227 1 87.94 70 GLU A N 1
ATOM 539 C CA . GLU A 1 70 ? -14.219 -23.797 14.422 1 87.94 70 GLU A CA 1
ATOM 540 C C . GLU A 1 70 ? -13.719 -22.516 15.07 1 87.94 70 GLU A C 1
ATOM 542 O O . GLU A 1 70 ? -13.523 -21.5 14.391 1 87.94 70 GLU A O 1
ATOM 547 N N . ASN A 1 71 ? -13.484 -22.625 16.406 1 87.12 71 ASN A N 1
ATOM 548 C CA . ASN A 1 71 ? -13.031 -21.438 17.125 1 87.12 71 ASN A CA 1
ATOM 549 C C . ASN A 1 71 ? -11.602 -21.062 16.75 1 87.12 71 ASN A C 1
ATOM 551 O O . ASN A 1 71 ? -11.164 -19.938 17.016 1 87.12 71 ASN A O 1
ATOM 555 N N . TYR A 1 72 ? -10.969 -21.922 16.047 1 90.31 72 TYR A N 1
ATOM 556 C CA . TYR A 1 72 ? -9.562 -21.688 15.734 1 90.31 72 TYR A CA 1
ATOM 557 C C . TYR A 1 72 ? -9.406 -21.203 14.305 1 90.31 72 TYR A C 1
ATOM 559 O O . TYR A 1 72 ? -8.305 -20.844 13.883 1 90.31 72 TYR A O 1
ATOM 567 N N . LEU A 1 73 ? -10.508 -21.031 13.555 1 92.44 73 LEU A N 1
ATOM 568 C CA . LEU A 1 73 ? -10.477 -20.625 12.156 1 92.44 73 LEU A CA 1
ATOM 569 C C . LEU A 1 73 ? -10.125 -19.156 12.023 1 92.44 73 LEU A C 1
ATOM 571 O O . LEU A 1 73 ? -9.656 -18.703 10.977 1 92.44 73 LEU A O 1
ATOM 575 N N . GLY A 1 74 ? -10.305 -18.469 13.133 1 93.88 74 GLY A N 1
ATOM 576 C CA . GLY A 1 74 ? -10.203 -17.016 13.117 1 93.88 74 GLY A CA 1
ATOM 577 C C . GLY A 1 74 ? -8.836 -16.531 12.703 1 93.88 74 GLY A C 1
ATOM 578 O O . GLY A 1 74 ? -8.719 -15.555 11.953 1 93.88 74 GLY A O 1
ATOM 579 N N . VAL A 1 75 ? -7.82 -17.203 13.148 1 95.12 75 VAL A N 1
ATOM 580 C CA . VAL A 1 75 ? -6.449 -16.797 12.852 1 95.12 75 VAL A CA 1
ATOM 581 C C . VAL A 1 75 ? -6.211 -16.859 11.344 1 95.12 75 VAL A C 1
ATOM 583 O O . VAL A 1 75 ? -5.656 -15.93 10.758 1 95.12 75 VAL A O 1
ATOM 586 N N . GLY A 1 76 ? -6.629 -17.984 10.734 1 94.81 76 GLY A N 1
ATOM 587 C CA . GLY A 1 76 ? -6.461 -18.125 9.297 1 94.81 76 GLY A CA 1
ATOM 588 C C . GLY A 1 76 ? -7.258 -17.125 8.492 1 94.81 76 GLY A C 1
ATOM 589 O O . GLY A 1 76 ? -6.793 -16.641 7.461 1 94.81 76 GLY A O 1
ATOM 590 N N . ILE A 1 77 ? -8.43 -16.797 8.953 1 93.44 77 ILE A N 1
ATOM 591 C CA . ILE A 1 77 ? -9.281 -15.82 8.273 1 93.44 77 ILE A CA 1
ATOM 592 C C . ILE A 1 77 ? -8.633 -14.445 8.312 1 93.44 77 ILE A C 1
ATOM 594 O O . ILE A 1 77 ? -8.594 -13.734 7.305 1 93.44 77 ILE A O 1
ATOM 598 N N . GLN A 1 78 ? -8.078 -14.094 9.484 1 96.06 78 GLN A N 1
ATOM 599 C CA . GLN A 1 78 ? -7.414 -12.805 9.641 1 96.06 78 GLN A CA 1
ATOM 600 C C . GLN A 1 78 ? -6.215 -12.688 8.703 1 96.06 78 GLN A C 1
ATOM 602 O O . GLN A 1 78 ? -6.02 -11.656 8.062 1 96.06 78 GLN A O 1
ATOM 607 N N . VAL A 1 79 ? -5.473 -13.727 8.633 1 96.19 79 VAL A N 1
ATOM 608 C CA . VAL A 1 79 ? -4.277 -13.703 7.797 1 96.19 79 VAL A CA 1
ATOM 609 C C . VAL A 1 79 ? -4.68 -13.633 6.324 1 96.19 79 VAL A C 1
ATOM 611 O O . VAL A 1 79 ? -4.07 -12.906 5.543 1 96.19 79 VAL A O 1
ATOM 614 N N . TYR A 1 80 ? -5.668 -14.406 5.934 1 92.62 80 TYR A N 1
ATOM 615 C CA . TYR A 1 80 ? -6.16 -14.344 4.562 1 92.62 80 TYR A CA 1
ATOM 616 C C . TYR A 1 80 ? -6.57 -12.922 4.191 1 92.62 80 TYR A C 1
ATOM 618 O O . TYR A 1 80 ? -6.188 -12.414 3.137 1 92.62 80 TYR A O 1
ATOM 626 N N . ASN A 1 81 ? -7.355 -12.281 5.043 1 94.81 81 ASN A N 1
ATOM 627 C CA . ASN A 1 81 ? -7.844 -10.93 4.789 1 94.81 81 ASN A CA 1
ATOM 628 C C . ASN A 1 81 ? -6.695 -9.938 4.641 1 94.81 81 ASN A C 1
ATOM 630 O O . ASN A 1 81 ? -6.797 -8.977 3.879 1 94.81 81 ASN A O 1
ATOM 634 N N . ALA A 1 82 ? -5.609 -10.219 5.309 1 97.38 82 ALA A N 1
ATOM 635 C CA . ALA A 1 82 ? -4.484 -9.289 5.355 1 97.38 82 ALA A CA 1
ATOM 636 C C . ALA A 1 82 ? -3.484 -9.586 4.242 1 97.38 82 ALA A C 1
ATOM 638 O O . ALA A 1 82 ? -2.535 -8.82 4.035 1 97.38 82 ALA A O 1
ATOM 639 N N . THR A 1 83 ? -3.658 -10.648 3.535 1 95.25 83 THR A N 1
ATOM 640 C CA . THR A 1 83 ? -2.721 -11.047 2.49 1 95.25 83 THR A CA 1
ATOM 641 C C . THR A 1 83 ? -3.426 -11.141 1.141 1 95.25 83 THR A C 1
ATOM 643 O O . THR A 1 83 ? -3.654 -10.133 0.479 1 95.25 83 THR A O 1
ATOM 646 N N . LEU A 1 84 ? -4.062 -12.297 0.84 1 92.38 84 LEU A N 1
ATOM 647 C CA . LEU A 1 84 ? -4.758 -12.453 -0.434 1 92.38 84 LEU A CA 1
ATOM 648 C C . LEU A 1 84 ? -5.93 -11.477 -0.539 1 92.38 84 LEU A C 1
ATOM 650 O O . LEU A 1 84 ? -6.262 -11.016 -1.633 1 92.38 84 LEU A O 1
ATOM 654 N N . GLY A 1 85 ? -6.496 -11.133 0.546 1 94.44 85 GLY A N 1
ATOM 655 C CA . GLY A 1 85 ? -7.66 -10.258 0.573 1 94.44 85 GLY A CA 1
ATOM 656 C C . GLY A 1 85 ? -7.344 -8.836 0.164 1 94.44 85 GLY A C 1
ATOM 657 O O . GLY A 1 85 ? -8.25 -8.062 -0.16 1 94.44 85 GLY A O 1
ATOM 658 N N . ILE A 1 86 ? -6.066 -8.438 0.197 1 96.81 86 ILE A N 1
ATOM 659 C CA . ILE A 1 86 ? -5.699 -7.078 -0.189 1 96.81 86 ILE A CA 1
ATOM 660 C C . ILE A 1 86 ? -4.586 -7.121 -1.234 1 96.81 86 ILE A C 1
ATOM 662 O O . ILE A 1 86 ? -3.766 -6.203 -1.313 1 96.81 86 ILE A O 1
ATOM 666 N N . MET A 1 87 ? -4.52 -8.18 -1.983 1 94.88 87 MET A N 1
ATOM 667 C CA . MET A 1 87 ? -3.439 -8.438 -2.934 1 94.88 87 MET A CA 1
ATOM 668 C C . MET A 1 87 ? -3.373 -7.34 -3.992 1 94.88 87 MET A C 1
ATOM 670 O O . MET A 1 87 ? -2.289 -6.977 -4.449 1 94.88 87 MET A O 1
ATOM 674 N N . ALA A 1 88 ? -4.52 -6.848 -4.426 1 96 88 ALA A N 1
ATOM 675 C CA . ALA A 1 88 ? -4.551 -5.812 -5.457 1 96 88 ALA A CA 1
ATOM 676 C C . ALA A 1 88 ? -3.848 -4.547 -4.98 1 96 88 ALA A C 1
ATOM 678 O O . ALA A 1 88 ? -3.113 -3.91 -5.742 1 96 88 ALA A O 1
ATOM 679 N N . ILE A 1 89 ? -4.043 -4.184 -3.744 1 97.5 89 ILE A N 1
ATOM 680 C CA . ILE A 1 89 ? -3.436 -2.99 -3.162 1 97.5 89 ILE A CA 1
ATOM 681 C C . ILE A 1 89 ? -1.922 -3.172 -3.07 1 97.5 89 ILE A C 1
ATOM 683 O O . ILE A 1 89 ? -1.158 -2.27 -3.42 1 97.5 89 ILE A O 1
ATOM 687 N N . LEU A 1 90 ? -1.529 -4.344 -2.619 1 97.62 90 LEU A N 1
ATOM 688 C CA . LEU A 1 90 ? -0.107 -4.641 -2.482 1 97.62 90 LEU A CA 1
ATOM 689 C C . LEU A 1 90 ? 0.579 -4.648 -3.846 1 97.62 90 LEU A C 1
ATOM 691 O O . LEU A 1 90 ? 1.688 -4.129 -3.988 1 97.62 90 LEU A O 1
ATOM 695 N N . ALA A 1 91 ? -0.124 -5.211 -4.828 1 96.31 91 ALA A N 1
ATOM 696 C CA . ALA A 1 91 ? 0.412 -5.262 -6.184 1 96.31 91 ALA A CA 1
ATOM 697 C C . ALA A 1 91 ? 0.587 -3.857 -6.758 1 96.31 91 ALA A C 1
ATOM 699 O O . ALA A 1 91 ? 1.594 -3.566 -7.406 1 96.31 91 ALA A O 1
ATOM 700 N N . ALA A 1 92 ? -0.406 -3 -6.531 1 98.06 92 ALA A N 1
ATOM 701 C CA . ALA A 1 92 ? -0.32 -1.633 -7.039 1 98.06 92 ALA A CA 1
ATOM 702 C C . ALA A 1 92 ? 0.922 -0.926 -6.5 1 98.06 92 ALA A C 1
ATOM 704 O O . ALA A 1 92 ? 1.639 -0.261 -7.25 1 98.06 92 ALA A O 1
ATOM 705 N N . PHE A 1 93 ? 1.188 -1.106 -5.254 1 98.12 93 PHE A N 1
ATOM 706 C CA . PHE A 1 93 ? 2.344 -0.458 -4.648 1 98.12 93 PHE A CA 1
ATOM 707 C C . PHE A 1 93 ? 3.641 -1.017 -5.219 1 98.12 93 PHE A C 1
ATOM 709 O O . PHE A 1 93 ? 4.523 -0.259 -5.621 1 98.12 93 PHE A O 1
ATOM 716 N N . LEU A 1 94 ? 3.77 -2.324 -5.195 1 97.69 94 LEU A N 1
ATOM 717 C CA . LEU A 1 94 ? 5.023 -2.967 -5.574 1 97.69 94 LEU A CA 1
ATOM 718 C C . LEU A 1 94 ? 5.336 -2.725 -7.047 1 97.69 94 LEU A C 1
ATOM 720 O O . LEU A 1 94 ? 6.461 -2.367 -7.398 1 97.69 94 LEU A O 1
ATOM 724 N N . ILE A 1 95 ? 4.332 -2.906 -7.906 1 97.44 95 ILE A N 1
ATOM 725 C CA . ILE A 1 95 ? 4.539 -2.688 -9.336 1 97.44 95 ILE A CA 1
ATOM 726 C C . ILE A 1 95 ? 4.859 -1.218 -9.594 1 97.44 95 ILE A C 1
ATOM 728 O O . ILE A 1 95 ? 5.758 -0.9 -10.375 1 97.44 95 ILE A O 1
ATOM 732 N N . GLY A 1 96 ? 4.133 -0.356 -8.906 1 98.31 96 GLY A N 1
ATOM 733 C CA . GLY A 1 96 ? 4.457 1.058 -9.008 1 98.31 96 GLY A CA 1
ATOM 734 C C . GLY A 1 96 ? 5.863 1.383 -8.555 1 98.31 96 GLY A C 1
ATOM 735 O O . GLY A 1 96 ? 6.566 2.17 -9.195 1 98.31 96 GLY A O 1
ATOM 736 N N . ASN A 1 97 ? 6.238 0.827 -7.434 1 97.56 97 ASN A N 1
ATOM 737 C CA . ASN A 1 97 ? 7.582 1.034 -6.898 1 97.56 97 ASN A CA 1
ATOM 738 C C . ASN A 1 97 ? 8.656 0.568 -7.879 1 97.56 97 ASN A C 1
ATOM 740 O O . ASN A 1 97 ? 9.602 1.304 -8.164 1 97.56 97 ASN A O 1
ATOM 744 N N . PHE A 1 98 ? 8.523 -0.645 -8.422 1 96.44 98 PHE A N 1
ATOM 745 C CA . PHE A 1 98 ? 9.5 -1.2 -9.344 1 96.44 98 PHE A CA 1
ATOM 746 C C . PHE A 1 98 ? 9.562 -0.384 -10.633 1 96.44 98 PHE A C 1
ATOM 748 O O . PHE A 1 98 ? 10.641 -0.11 -11.148 1 96.44 98 PHE A O 1
ATOM 755 N N . LEU A 1 99 ? 8.422 -0.035 -11.133 1 97.88 99 LEU A N 1
ATOM 756 C CA . LEU A 1 99 ? 8.398 0.727 -12.375 1 97.88 99 LEU A CA 1
ATOM 757 C C . LEU A 1 99 ? 9.031 2.1 -12.18 1 97.88 99 LEU A C 1
ATOM 759 O O . LEU A 1 99 ? 9.789 2.564 -13.039 1 97.88 99 LEU A O 1
ATOM 763 N N . ALA A 1 100 ? 8.695 2.748 -11.094 1 97.75 100 ALA A N 1
ATOM 764 C CA . ALA A 1 100 ? 9.281 4.055 -10.805 1 97.75 100 ALA A CA 1
ATOM 765 C C . ALA A 1 100 ? 10.805 3.975 -10.742 1 97.75 100 ALA A C 1
ATOM 767 O O . ALA A 1 100 ? 11.5 4.84 -11.273 1 97.75 100 ALA A O 1
ATOM 768 N N . LYS A 1 101 ? 11.289 2.977 -10.109 1 96.31 101 LYS A N 1
ATOM 769 C CA . LYS A 1 101 ? 12.742 2.801 -10.008 1 96.31 101 LYS A CA 1
ATOM 770 C C . LYS A 1 101 ? 13.359 2.594 -11.383 1 96.31 101 LYS A C 1
ATOM 772 O O . LYS A 1 101 ? 14.492 3.027 -11.633 1 96.31 101 LYS A O 1
ATOM 777 N N . SER A 1 102 ? 12.68 1.908 -12.203 1 96.12 102 SER A N 1
ATOM 778 C CA . SER A 1 102 ? 13.18 1.694 -13.562 1 96.12 102 SER A CA 1
ATOM 779 C C . SER A 1 102 ? 13.273 3.01 -14.328 1 96.12 102 SER A C 1
ATOM 781 O O . SER A 1 102 ? 14.023 3.113 -15.297 1 96.12 102 SER A O 1
ATOM 783 N N . TYR A 1 103 ? 12.516 4.059 -13.938 1 96.12 103 TYR A N 1
ATOM 784 C CA . TYR A 1 103 ? 12.578 5.387 -14.531 1 96.12 103 TYR A CA 1
ATOM 785 C C . TYR A 1 103 ? 13.578 6.27 -13.797 1 96.12 103 TYR A C 1
ATOM 787 O O . TYR A 1 103 ? 13.688 7.465 -14.078 1 96.12 103 TYR A O 1
ATOM 795 N N . GLY A 1 104 ? 14.242 5.734 -12.781 1 94.75 104 GLY A N 1
ATOM 796 C CA . GLY A 1 104 ? 15.258 6.477 -12.047 1 94.75 104 GLY A CA 1
ATOM 797 C C . GLY A 1 104 ? 14.695 7.254 -10.867 1 94.75 104 GLY A C 1
ATOM 798 O O . GLY A 1 104 ? 15.383 8.102 -10.297 1 94.75 104 GLY A O 1
ATOM 799 N N . MET A 1 105 ? 13.484 6.941 -10.492 1 94.19 105 MET A N 1
ATOM 800 C CA . MET A 1 105 ? 12.875 7.609 -9.344 1 94.19 105 MET A CA 1
ATOM 801 C C . MET A 1 105 ? 13.125 6.82 -8.062 1 94.19 105 MET A C 1
ATOM 803 O O . MET A 1 105 ? 13.75 5.758 -8.094 1 94.19 105 MET A O 1
ATOM 807 N N . GLU A 1 106 ? 12.719 7.348 -6.93 1 91.38 106 GLU A N 1
ATOM 808 C CA . GLU A 1 106 ? 13.016 6.73 -5.641 1 91.38 106 GLU A CA 1
ATOM 809 C C . GLU A 1 106 ? 12.156 5.488 -5.41 1 91.38 106 GLU A C 1
ATOM 811 O O . GLU A 1 106 ? 12.602 4.527 -4.777 1 91.38 106 GLU A O 1
ATOM 816 N N . GLY A 1 107 ? 10.922 5.5 -5.844 1 94.31 107 GLY A N 1
ATOM 817 C CA . GLY A 1 107 ? 10.094 4.305 -5.781 1 94.31 107 GLY A CA 1
ATOM 818 C C . GLY A 1 107 ? 9.094 4.332 -4.645 1 94.31 107 GLY A C 1
ATOM 819 O O . GLY A 1 107 ? 7.961 3.867 -4.797 1 94.31 107 GLY A O 1
ATOM 820 N N . ARG A 1 108 ? 9.43 4.922 -3.486 1 93.31 108 ARG A N 1
ATOM 821 C CA . ARG A 1 108 ? 8.594 4.84 -2.297 1 93.31 108 ARG A CA 1
ATOM 822 C C . ARG A 1 108 ? 7.32 5.664 -2.469 1 93.31 108 ARG A C 1
ATOM 824 O O . ARG A 1 108 ? 6.211 5.133 -2.383 1 93.31 108 ARG A O 1
ATOM 831 N N . THR A 1 109 ? 7.496 6.961 -2.725 1 93.19 109 THR A N 1
ATOM 832 C CA . THR A 1 109 ? 6.355 7.859 -2.873 1 93.19 109 THR A CA 1
ATOM 833 C C . THR A 1 109 ? 5.566 7.523 -4.137 1 93.19 109 THR A C 1
ATOM 835 O O . THR A 1 109 ? 4.336 7.613 -4.148 1 93.19 109 THR A O 1
ATOM 838 N N . GLU A 1 110 ? 6.285 7.105 -5.145 1 96.38 110 GLU A N 1
ATOM 839 C CA . GLU A 1 110 ? 5.656 6.719 -6.402 1 96.38 110 GLU A CA 1
ATOM 840 C C . GLU A 1 110 ? 4.77 5.488 -6.219 1 96.38 110 GLU A C 1
ATOM 842 O O . GLU A 1 110 ? 3.705 5.387 -6.828 1 96.38 110 GLU A O 1
ATOM 847 N N . GLY A 1 111 ? 5.219 4.527 -5.391 1 97.19 111 GLY A N 1
ATOM 848 C CA . GLY A 1 111 ? 4.383 3.385 -5.07 1 97.19 111 GLY A CA 1
ATOM 849 C C . GLY A 1 111 ? 3.07 3.77 -4.41 1 97.19 111 GLY A C 1
ATOM 850 O O . GLY A 1 111 ? 2.023 3.191 -4.715 1 97.19 111 GLY A O 1
ATOM 851 N N . VAL A 1 112 ? 3.113 4.758 -3.574 1 97.12 112 VAL A N 1
ATOM 852 C CA . VAL A 1 112 ? 1.931 5.266 -2.883 1 97.12 112 VAL A CA 1
ATOM 853 C C . VAL A 1 112 ? 0.989 5.926 -3.885 1 97.12 112 VAL A C 1
ATOM 855 O O . VAL A 1 112 ? -0.231 5.762 -3.803 1 97.12 112 VAL A O 1
ATOM 858 N N . ILE A 1 113 ? 1.548 6.633 -4.816 1 97.5 113 ILE A N 1
ATOM 859 C CA . ILE A 1 113 ? 0.749 7.289 -5.848 1 97.5 113 ILE A CA 1
ATOM 860 C C . ILE A 1 113 ? 0.072 6.234 -6.719 1 97.5 113 ILE A C 1
ATOM 862 O O . ILE A 1 113 ? -1.07 6.414 -7.148 1 97.5 113 ILE A O 1
ATOM 866 N N . ALA A 1 114 ? 0.762 5.113 -6.957 1 98.56 114 ALA A N 1
ATOM 867 C CA . ALA A 1 114 ? 0.173 4.023 -7.727 1 98.56 114 ALA A CA 1
ATOM 868 C C . ALA A 1 114 ? -1.047 3.443 -7.016 1 98.56 114 ALA A C 1
ATOM 870 O O . ALA A 1 114 ? -2.045 3.104 -7.656 1 98.56 114 ALA A O 1
ATOM 871 N N . VAL A 1 115 ? -0.976 3.309 -5.707 1 98.56 115 VAL A N 1
ATOM 872 C CA . VAL A 1 115 ? -2.107 2.814 -4.926 1 98.56 115 VAL A CA 1
ATOM 873 C C . VAL A 1 115 ? -3.264 3.811 -5.008 1 98.56 115 VAL A C 1
ATOM 875 O O . VAL A 1 115 ? -4.414 3.42 -5.207 1 98.56 115 VAL A O 1
ATOM 878 N N . ALA A 1 116 ? -2.928 5.086 -4.852 1 98.5 116 ALA A N 1
ATOM 879 C CA . ALA A 1 116 ? -3.949 6.125 -4.965 1 98.5 116 ALA A CA 1
ATOM 880 C C . ALA A 1 116 ? -4.598 6.105 -6.348 1 98.5 116 ALA A C 1
ATOM 882 O O . ALA A 1 116 ? -5.812 6.289 -6.473 1 98.5 116 ALA A O 1
ATOM 883 N N . ALA A 1 117 ? -3.785 5.91 -7.363 1 98.69 117 ALA A N 1
ATOM 884 C CA . ALA A 1 117 ? -4.273 5.844 -8.734 1 98.69 117 ALA A CA 1
ATOM 885 C C . ALA A 1 117 ? -5.227 4.668 -8.922 1 98.69 117 ALA A C 1
ATOM 887 O O . ALA A 1 117 ? -6.211 4.77 -9.656 1 98.69 117 ALA A O 1
ATOM 888 N N . TYR A 1 118 ? -4.961 3.568 -8.305 1 98.38 118 TYR A N 1
ATOM 889 C CA . TYR A 1 118 ? -5.844 2.408 -8.352 1 98.38 118 TYR A CA 1
ATOM 890 C C . TYR A 1 118 ? -7.184 2.713 -7.695 1 98.38 118 TYR A C 1
ATOM 892 O O . TYR A 1 118 ? -8.242 2.488 -8.289 1 98.38 118 TYR A O 1
ATOM 900 N N . VAL A 1 119 ? -7.141 3.312 -6.488 1 98 119 VAL A N 1
ATOM 901 C CA . VAL A 1 119 ? -8.344 3.535 -5.688 1 98 119 VAL A CA 1
ATOM 902 C C . VAL A 1 119 ? -9.195 4.621 -6.332 1 98 119 VAL A C 1
ATOM 904 O O . VAL A 1 119 ? -10.43 4.566 -6.273 1 98 119 VAL A O 1
ATOM 907 N N . VAL A 1 120 ? -8.539 5.559 -7.012 1 98.12 120 VAL A N 1
ATOM 908 C CA . VAL A 1 120 ? -9.273 6.656 -7.633 1 98.12 120 VAL A CA 1
ATOM 909 C C . VAL A 1 120 ? -10.18 6.113 -8.734 1 98.12 120 VAL A C 1
ATOM 911 O O . VAL A 1 120 ? -11.203 6.719 -9.062 1 98.12 120 VAL A O 1
ATOM 914 N N . LEU A 1 121 ? -9.859 4.926 -9.242 1 97.81 121 LEU A N 1
ATOM 915 C CA . LEU A 1 121 ? -10.609 4.336 -10.352 1 97.81 121 LEU A CA 1
ATOM 916 C C . LEU A 1 121 ? -11.719 3.428 -9.828 1 97.81 121 LEU A C 1
ATOM 918 O O . LEU A 1 121 ? -12.508 2.891 -10.617 1 97.81 121 LEU A O 1
ATOM 922 N N . ILE A 1 122 ? -11.766 3.199 -8.508 1 95.75 122 ILE A N 1
ATOM 923 C CA . ILE A 1 122 ? -12.828 2.436 -7.867 1 95.75 122 ILE A CA 1
ATOM 924 C C . ILE A 1 122 ? -14.023 3.346 -7.594 1 95.75 122 ILE A C 1
ATOM 926 O O . ILE A 1 122 ? -13.859 4.469 -7.109 1 95.75 122 ILE A O 1
ATOM 930 N N . PRO A 1 123 ? -15.18 2.889 -7.902 1 91.56 123 PRO A N 1
ATOM 931 C CA . PRO A 1 123 ? -16.344 3.75 -7.715 1 91.56 123 PRO A CA 1
ATOM 932 C C . PRO A 1 123 ? -16.531 4.18 -6.262 1 91.56 123 PRO A C 1
ATOM 934 O O . PRO A 1 123 ? -16.266 3.404 -5.344 1 91.56 123 PRO A O 1
ATOM 937 N N . ALA A 1 124 ? -17.109 5.34 -6.07 1 89.19 124 ALA A N 1
ATOM 938 C CA . ALA A 1 124 ? -17.297 5.934 -4.75 1 89.19 124 ALA A CA 1
ATOM 939 C C . ALA A 1 124 ? -18.328 5.141 -3.936 1 89.19 124 ALA A C 1
ATOM 941 O O . ALA A 1 124 ? -18.281 5.137 -2.703 1 89.19 124 ALA A O 1
ATOM 942 N N . SER A 1 125 ? -19.234 4.547 -4.586 1 86.62 125 SER A N 1
ATOM 943 C CA . SER A 1 125 ? -20.234 3.705 -3.945 1 86.62 125 SER A CA 1
ATOM 944 C C . SER A 1 125 ? -20.156 2.268 -4.453 1 86.62 125 SER A C 1
ATOM 946 O O . SER A 1 125 ? -19.891 2.035 -5.633 1 86.62 125 SER A O 1
ATOM 948 N N . SER A 1 126 ? -20.281 1.394 -3.48 1 84.94 126 SER A N 1
ATOM 949 C CA . SER A 1 126 ? -20.188 -0.019 -3.836 1 84.94 126 SER A CA 1
ATOM 950 C C . SER A 1 126 ? -21.453 -0.776 -3.438 1 84.94 126 SER A C 1
ATOM 952 O O . SER A 1 126 ? -22.109 -0.429 -2.451 1 84.94 126 SER A O 1
ATOM 954 N N . HIS A 1 127 ? -21.812 -1.74 -4.293 1 81.69 127 HIS A N 1
ATOM 955 C CA . HIS A 1 127 ? -22.891 -2.662 -3.973 1 81.69 127 HIS A CA 1
ATOM 956 C C . HIS A 1 127 ? -22.391 -3.852 -3.164 1 81.69 127 HIS A C 1
ATOM 958 O O . HIS A 1 127 ? -21.438 -4.523 -3.572 1 81.69 127 HIS A O 1
ATOM 964 N N . LEU A 1 128 ? -22.938 -4.012 -1.988 1 85 128 LEU A N 1
ATOM 965 C CA . LEU A 1 128 ? -22.469 -5.055 -1.084 1 85 128 LEU A CA 1
ATOM 966 C C . LEU A 1 128 ? -23.594 -6.023 -0.734 1 85 128 LEU A C 1
ATOM 968 O O . LEU A 1 128 ? -24.766 -5.727 -0.966 1 85 128 LEU A O 1
ATOM 972 N N . MET A 1 129 ? -23.188 -7.137 -0.284 1 79.44 129 MET A N 1
ATOM 973 C CA . MET A 1 129 ? -24.094 -8.125 0.302 1 79.44 129 MET A CA 1
ATOM 974 C C . MET A 1 129 ? -23.828 -8.281 1.797 1 79.44 129 MET A C 1
ATOM 976 O O . MET A 1 129 ? -22.688 -8.406 2.221 1 79.44 129 MET A O 1
ATOM 980 N N . SER A 1 130 ? -24.938 -8.18 2.586 1 81.38 130 SER A N 1
ATOM 981 C CA . SER A 1 130 ? -24.797 -8.391 4.023 1 81.38 130 SER A CA 1
ATOM 982 C C . SER A 1 130 ? -24.531 -9.859 4.344 1 81.38 130 SER A C 1
ATOM 984 O O . SER A 1 130 ? -24.703 -10.727 3.482 1 81.38 130 SER A O 1
ATOM 986 N N . VAL A 1 131 ? -24.094 -10.141 5.535 1 75.81 131 VAL A N 1
ATOM 987 C CA . VAL A 1 131 ? -23.859 -11.508 5.98 1 75.81 131 VAL A CA 1
ATOM 988 C C . VAL A 1 131 ? -25.141 -12.328 5.824 1 75.81 131 VAL A C 1
ATOM 990 O O . VAL A 1 131 ? -25.078 -13.523 5.527 1 75.81 131 VAL A O 1
ATOM 993 N N . ASP A 1 132 ? -26.297 -11.602 5.875 1 76.06 132 ASP A N 1
ATOM 994 C CA . ASP A 1 132 ? -27.594 -12.273 5.777 1 76.06 132 ASP A CA 1
ATOM 995 C C . ASP A 1 132 ? -28.062 -12.344 4.332 1 76.06 132 ASP A C 1
ATOM 997 O O . ASP A 1 132 ? -29.219 -12.719 4.066 1 76.06 132 ASP A O 1
ATOM 1001 N N . GLY A 1 133 ? -27.297 -11.852 3.412 1 78.12 133 GLY A N 1
ATOM 1002 C CA . GLY A 1 133 ? -27.594 -12.016 1.997 1 78.12 133 GLY A CA 1
ATOM 1003 C C . GLY A 1 133 ? -28.391 -10.859 1.42 1 78.12 133 GLY A C 1
ATOM 1004 O O . GLY A 1 133 ? -29.031 -11 0.375 1 78.12 133 GLY A O 1
ATOM 1005 N N . LYS A 1 134 ? -28.453 -9.727 2.105 1 81.69 134 LYS A N 1
ATOM 1006 C CA . LYS A 1 134 ? -29.203 -8.578 1.609 1 81.69 134 LYS A CA 1
ATOM 1007 C C . LYS A 1 134 ? -28.281 -7.59 0.891 1 81.69 134 LYS A C 1
ATOM 1009 O O . LYS A 1 134 ? -27.203 -7.254 1.396 1 81.69 134 LYS A O 1
ATOM 1014 N N . ALA A 1 135 ? -28.766 -7.254 -0.233 1 84.81 135 ALA A N 1
ATOM 1015 C CA . ALA A 1 135 ? -28 -6.301 -1.025 1 84.81 135 ALA A CA 1
ATOM 1016 C C . ALA A 1 135 ? -28.188 -4.875 -0.51 1 84.81 135 ALA A C 1
ATOM 1018 O O . ALA A 1 135 ? -29.297 -4.492 -0.125 1 84.81 135 ALA A O 1
ATOM 1019 N N . PHE A 1 136 ? -27.125 -4.113 -0.428 1 84.25 136 PHE A N 1
ATOM 1020 C CA . PHE A 1 136 ? -27.188 -2.707 -0.051 1 84.25 136 PHE A CA 1
ATOM 1021 C C . PHE A 1 136 ? -26.031 -1.926 -0.663 1 84.25 136 PHE A C 1
ATOM 1023 O O . PHE A 1 136 ? -25.094 -2.516 -1.197 1 84.25 136 PHE A O 1
ATOM 1030 N N . GLU A 1 137 ? -26.234 -0.659 -0.694 1 86.94 137 GLU A N 1
ATOM 1031 C CA . GLU A 1 137 ? -25.203 0.224 -1.221 1 86.94 137 GLU A CA 1
ATOM 1032 C C . GLU A 1 137 ? -24.547 1.031 -0.104 1 86.94 137 GLU A C 1
ATOM 1034 O O . GLU A 1 137 ? -25.219 1.487 0.819 1 86.94 137 GLU A O 1
ATOM 1039 N N . ALA A 1 138 ? -23.219 1.064 -0.102 1 86.31 138 ALA A N 1
ATOM 1040 C CA . ALA A 1 138 ? -22.469 1.854 0.878 1 86.31 138 ALA A CA 1
ATOM 1041 C C . ALA A 1 138 ? -21.375 2.664 0.208 1 86.31 138 ALA A C 1
ATOM 1043 O O . ALA A 1 138 ? -20.797 2.234 -0.795 1 86.31 138 ALA A O 1
ATOM 1044 N N . GLY A 1 139 ? -21.125 3.857 0.752 1 85.5 139 GLY A N 1
ATOM 1045 C CA . GLY A 1 139 ? -20.062 4.707 0.24 1 85.5 139 GLY A CA 1
ATOM 1046 C C . GLY A 1 139 ? -18.766 4.551 1.001 1 85.5 139 GLY A C 1
ATOM 1047 O O . GLY A 1 139 ? -18.766 4.223 2.189 1 85.5 139 GLY A O 1
ATOM 1048 N N . GLY A 1 140 ? -17.625 4.793 0.228 1 86.88 140 GLY A N 1
ATOM 1049 C CA . GLY A 1 140 ? -16.328 4.836 0.87 1 86.88 140 GLY A CA 1
ATOM 1050 C C . GLY A 1 140 ? -15.883 3.488 1.411 1 86.88 140 GLY A C 1
ATOM 1051 O O . GLY A 1 140 ? -15.32 3.408 2.504 1 86.88 140 GLY A O 1
ATOM 1052 N N . VAL A 1 141 ? -16.266 2.391 0.761 1 91.19 141 VAL A N 1
ATOM 1053 C CA . VAL A 1 141 ? -15.914 1.046 1.206 1 91.19 141 VAL A CA 1
ATOM 1054 C C . VAL A 1 141 ? -15.086 0.343 0.129 1 91.19 141 VAL A C 1
ATOM 1056 O O . VAL A 1 141 ? -15.312 0.548 -1.066 1 91.19 141 VAL A O 1
ATOM 1059 N N . LEU A 1 142 ? -14.125 -0.42 0.557 1 93.81 142 LEU A N 1
ATOM 1060 C CA . LEU A 1 142 ? -13.367 -1.313 -0.312 1 93.81 142 LEU A CA 1
ATOM 1061 C C . LEU A 1 142 ? -13.711 -2.771 -0.025 1 93.81 142 LEU A C 1
ATOM 1063 O O . LEU A 1 142 ? -13.469 -3.266 1.077 1 93.81 142 LEU A O 1
ATOM 1067 N N . THR A 1 143 ? -14.273 -3.43 -1.008 1 91.94 143 THR A N 1
ATOM 1068 C CA . THR A 1 143 ? -14.625 -4.836 -0.854 1 91.94 143 THR A CA 1
ATOM 1069 C C . THR A 1 143 ? -13.5 -5.73 -1.377 1 91.94 143 THR A C 1
ATOM 1071 O O . THR A 1 143 ? -12.648 -5.281 -2.141 1 91.94 143 THR A O 1
ATOM 1074 N N . GLN A 1 144 ? -13.5 -6.965 -1.009 1 90.44 144 GLN A N 1
ATOM 1075 C CA . GLN A 1 144 ? -12.461 -7.898 -1.442 1 90.44 144 GLN A CA 1
ATOM 1076 C C . GLN A 1 144 ? -12.562 -8.172 -2.939 1 90.44 144 GLN A C 1
ATOM 1078 O O . GLN A 1 144 ? -11.594 -8.641 -3.557 1 90.44 144 GLN A O 1
ATOM 1083 N N . GLU A 1 145 ? -13.695 -7.891 -3.537 1 87 145 GLU A N 1
ATOM 1084 C CA . GLU A 1 145 ? -13.789 -7.949 -4.992 1 87 145 GLU A CA 1
ATOM 1085 C C . GLU A 1 145 ? -12.844 -6.945 -5.648 1 87 145 GLU A C 1
ATOM 1087 O O . GLU A 1 145 ? -12.391 -7.156 -6.777 1 87 145 GLU A O 1
ATOM 1092 N N . MET A 1 146 ? -12.555 -5.945 -4.898 1 91.06 146 MET A N 1
ATOM 1093 C CA . MET A 1 146 ? -11.695 -4.887 -5.418 1 91.06 146 MET A CA 1
ATOM 1094 C C . MET A 1 146 ? -10.273 -5.039 -4.902 1 91.06 146 MET A C 1
ATOM 1096 O O . MET A 1 146 ? -9.312 -4.73 -5.613 1 91.06 146 MET A O 1
ATOM 1100 N N . THR A 1 147 ? -10.172 -5.516 -3.674 1 94.19 147 THR A N 1
ATOM 1101 C CA . THR A 1 147 ? -8.859 -5.445 -3.039 1 94.19 147 THR A CA 1
ATOM 1102 C C . THR A 1 147 ? -8.109 -6.766 -3.197 1 94.19 147 THR A C 1
ATOM 1104 O O . THR A 1 147 ? -6.898 -6.824 -2.998 1 94.19 147 THR A O 1
ATOM 1107 N N . SER A 1 148 ? -8.766 -7.852 -3.5 1 93.06 148 SER A N 1
ATOM 1108 C CA . SER A 1 148 ? -8.156 -9.164 -3.65 1 93.06 148 SER A CA 1
ATOM 1109 C C . SER A 1 148 ? -7.617 -9.367 -5.062 1 93.06 148 SER A C 1
ATOM 1111 O O . SER A 1 148 ? -7.387 -8.398 -5.789 1 93.06 148 SER A O 1
ATOM 1113 N N . SER A 1 149 ? -7.391 -10.625 -5.477 1 88.56 149 SER A N 1
ATOM 1114 C CA . SER A 1 149 ? -6.832 -10.945 -6.789 1 88.56 149 SER A CA 1
ATOM 1115 C C . SER A 1 149 ? -7.793 -10.555 -7.906 1 88.56 149 SER A C 1
ATOM 1117 O O . SER A 1 149 ? -7.367 -10.297 -9.031 1 88.56 149 SER A O 1
ATOM 1119 N N . THR A 1 150 ? -9.039 -10.438 -7.578 1 86.31 150 THR A N 1
ATOM 1120 C CA . THR A 1 150 ? -10.023 -10.023 -8.578 1 86.31 150 THR A CA 1
ATOM 1121 C C . THR A 1 150 ? -9.734 -8.609 -9.07 1 86.31 150 THR A C 1
ATOM 1123 O O . THR A 1 150 ? -9.969 -8.297 -10.234 1 86.31 150 THR A O 1
ATOM 1126 N N . GLY A 1 151 ? -9.25 -7.801 -8.211 1 91.94 151 GLY A N 1
ATOM 1127 C CA . GLY A 1 151 ? -8.953 -6.426 -8.57 1 91.94 151 GLY A CA 1
ATOM 1128 C C . GLY A 1 151 ? -7.547 -6.246 -9.125 1 91.94 151 GLY A C 1
ATOM 1129 O O . GLY A 1 151 ? -7.148 -5.129 -9.461 1 91.94 151 GLY A O 1
ATOM 1130 N N . MET A 1 152 ? -6.867 -7.305 -9.328 1 92.25 152 MET A N 1
ATOM 1131 C CA . MET A 1 152 ? -5.438 -7.238 -9.625 1 92.25 152 MET A CA 1
ATOM 1132 C C . MET A 1 152 ? -5.199 -6.648 -11.008 1 92.25 152 MET A C 1
ATOM 1134 O O . MET A 1 152 ? -4.234 -5.91 -11.211 1 92.25 152 MET A O 1
ATOM 1138 N N . PHE A 1 153 ? -6.047 -6.969 -11.969 1 93.12 153 PHE A N 1
ATOM 1139 C CA . PHE A 1 153 ? -5.855 -6.461 -13.328 1 93.12 153 PHE A CA 1
ATOM 1140 C C . PHE A 1 153 ? -5.926 -4.941 -13.352 1 93.12 153 PHE A C 1
ATOM 1142 O O . PHE A 1 153 ? -5.059 -4.281 -13.93 1 93.12 153 PHE A O 1
ATOM 1149 N N . LEU A 1 154 ? -6.973 -4.426 -12.734 1 95.94 154 LEU A N 1
ATOM 1150 C CA . LEU A 1 154 ? -7.086 -2.973 -12.68 1 95.94 154 LEU A CA 1
ATOM 1151 C C . LEU A 1 154 ? -5.918 -2.363 -11.906 1 95.94 154 LEU A C 1
ATOM 1153 O O . LEU A 1 154 ? -5.422 -1.295 -12.273 1 95.94 154 LEU A O 1
ATOM 1157 N N . ALA A 1 155 ? -5.496 -3.004 -10.812 1 97.56 155 ALA A N 1
ATOM 1158 C CA . ALA A 1 155 ? -4.367 -2.516 -10.023 1 97.56 155 ALA A CA 1
ATOM 1159 C C . ALA A 1 155 ? -3.104 -2.422 -10.867 1 97.56 155 ALA A C 1
ATOM 1161 O O . ALA A 1 155 ? -2.352 -1.45 -10.773 1 97.56 155 ALA A O 1
ATOM 1162 N N . ILE A 1 156 ? -2.883 -3.434 -11.695 1 96.81 156 ILE A N 1
ATOM 1163 C CA . ILE A 1 156 ? -1.713 -3.473 -12.562 1 96.81 156 ILE A CA 1
ATOM 1164 C C . ILE A 1 156 ? -1.787 -2.334 -13.578 1 96.81 156 ILE A C 1
ATOM 1166 O O . ILE A 1 156 ? -0.827 -1.577 -13.742 1 96.81 156 ILE A O 1
ATOM 1170 N N . ILE A 1 157 ? -2.893 -2.16 -14.219 1 97.12 157 ILE A N 1
ATOM 1171 C CA . ILE A 1 157 ? -3.076 -1.119 -15.227 1 97.12 157 ILE A CA 1
ATOM 1172 C C . ILE A 1 157 ? -2.898 0.255 -14.586 1 97.12 157 ILE A C 1
ATOM 1174 O O . ILE A 1 157 ? -2.201 1.115 -15.133 1 97.12 157 ILE A O 1
ATOM 1178 N N . ALA A 1 158 ? -3.531 0.452 -13.461 1 98.38 158 ALA A N 1
ATOM 1179 C CA . ALA A 1 158 ? -3.438 1.727 -12.75 1 98.38 158 ALA A CA 1
ATOM 1180 C C . ALA A 1 158 ? -1.989 2.049 -12.398 1 98.38 158 ALA A C 1
ATOM 1182 O O . ALA A 1 158 ? -1.548 3.191 -12.531 1 98.38 158 ALA A O 1
ATOM 1183 N N . ALA A 1 159 ? -1.277 1.062 -11.883 1 98.5 159 ALA A N 1
ATOM 1184 C CA . ALA A 1 159 ? 0.12 1.266 -11.508 1 98.5 159 ALA A CA 1
ATOM 1185 C C . ALA A 1 159 ? 0.968 1.617 -12.727 1 98.5 159 ALA A C 1
ATOM 1187 O O . ALA A 1 159 ? 1.747 2.572 -12.695 1 98.5 159 ALA A O 1
ATOM 1188 N N . LEU A 1 160 ? 0.81 0.874 -13.844 1 98.06 160 LEU A N 1
ATOM 1189 C CA . LEU A 1 160 ? 1.615 1.088 -15.039 1 98.06 160 LEU A CA 1
ATOM 1190 C C . LEU A 1 160 ? 1.312 2.447 -15.656 1 98.06 160 LEU A C 1
ATOM 1192 O O . LEU A 1 160 ? 2.23 3.189 -16.016 1 98.06 160 LEU A O 1
ATOM 1196 N N . VAL A 1 161 ? 0.055 2.801 -15.742 1 98.38 161 VAL A N 1
ATOM 1197 C CA . VAL A 1 161 ? -0.351 4.039 -16.406 1 98.38 161 VAL A CA 1
ATOM 1198 C C . VAL A 1 161 ? 0.022 5.234 -15.523 1 98.38 161 VAL A C 1
ATOM 1200 O O . VAL A 1 161 ? 0.588 6.215 -16.016 1 98.38 161 VAL A O 1
ATOM 1203 N N . SER A 1 162 ? -0.283 5.18 -14.266 1 98.62 162 SER A N 1
ATOM 1204 C CA . SER A 1 162 ? -0.055 6.309 -13.367 1 98.62 162 SER A CA 1
ATOM 1205 C C . SER A 1 162 ? 1.432 6.621 -13.242 1 98.62 162 SER A C 1
ATOM 1207 O O . SER A 1 162 ? 1.835 7.785 -13.32 1 98.62 162 SER A O 1
ATOM 1209 N N . ILE A 1 163 ? 2.242 5.574 -13.062 1 98.5 163 ILE A N 1
ATOM 1210 C CA . ILE A 1 163 ? 3.666 5.805 -12.844 1 98.5 163 ILE A CA 1
ATOM 1211 C C . ILE A 1 163 ? 4.32 6.258 -14.148 1 98.5 163 ILE A C 1
ATOM 1213 O O . ILE A 1 163 ? 5.23 7.086 -14.133 1 98.5 163 ILE A O 1
ATOM 1217 N N . THR A 1 164 ? 3.867 5.691 -15.32 1 98.25 164 THR A N 1
ATOM 1218 C CA . THR A 1 164 ? 4.375 6.176 -16.609 1 98.25 164 THR A CA 1
ATOM 1219 C C . THR A 1 164 ? 4.047 7.652 -16.797 1 98.25 164 THR A C 1
ATOM 1221 O O . THR A 1 164 ? 4.902 8.438 -17.219 1 98.25 164 THR A O 1
ATOM 1224 N N . MET A 1 165 ? 2.865 8.055 -16.453 1 98.12 165 MET A N 1
ATOM 1225 C CA . MET A 1 165 ? 2.475 9.453 -16.531 1 98.12 165 MET A CA 1
ATOM 1226 C C . MET A 1 165 ? 3.279 10.297 -15.547 1 98.12 165 MET A C 1
ATOM 1228 O O . MET A 1 165 ? 3.746 11.383 -15.883 1 98.12 165 MET A O 1
ATOM 1232 N N . LEU A 1 166 ? 3.348 9.781 -14.352 1 97.44 166 LEU A N 1
ATOM 1233 C CA . LEU A 1 166 ? 4.09 10.484 -13.312 1 97.44 166 LEU A CA 1
ATOM 1234 C C . LEU A 1 166 ? 5.527 10.742 -13.75 1 97.44 166 LEU A C 1
ATOM 1236 O O . LEU A 1 166 ? 6.055 11.844 -13.555 1 97.44 166 LEU A O 1
ATOM 1240 N N . ALA A 1 167 ? 6.176 9.719 -14.32 1 96.44 167 ALA A N 1
ATOM 1241 C CA . ALA A 1 167 ? 7.547 9.852 -14.805 1 96.44 167 ALA A CA 1
ATOM 1242 C C . ALA A 1 167 ? 7.641 10.898 -15.906 1 96.44 167 ALA A C 1
ATOM 1244 O O . ALA A 1 167 ? 8.578 11.695 -15.938 1 96.44 167 ALA A O 1
ATOM 1245 N N . LYS A 1 168 ? 6.719 10.906 -16.797 1 96.31 168 LYS A N 1
ATOM 1246 C CA . LYS A 1 168 ? 6.699 11.867 -17.906 1 96.31 168 LYS A CA 1
ATOM 1247 C C . LYS A 1 168 ? 6.516 13.289 -17.375 1 96.31 168 LYS A C 1
ATOM 1249 O O . LYS A 1 168 ? 7.234 14.203 -17.781 1 96.31 168 LYS A O 1
ATOM 1254 N N . PHE A 1 169 ? 5.578 13.461 -16.438 1 96.25 169 PHE A N 1
ATOM 1255 C CA . PHE A 1 169 ? 5.293 14.781 -15.891 1 96.25 169 PHE A CA 1
ATOM 1256 C C . PHE A 1 169 ? 6.461 15.273 -15.047 1 96.25 169 PHE A C 1
ATOM 1258 O O . PHE A 1 169 ? 6.73 16.484 -15 1 96.25 169 PHE A O 1
ATOM 1265 N N . SER A 1 170 ? 7.109 14.391 -14.391 1 92.94 170 SER A N 1
ATOM 1266 C CA . SER A 1 170 ? 8.195 14.758 -13.484 1 92.94 170 SER A CA 1
ATOM 1267 C C . SER A 1 170 ? 9.438 15.188 -14.258 1 92.94 170 SER A C 1
ATOM 1269 O O . SER A 1 170 ? 10.352 15.781 -13.688 1 92.94 170 SER A O 1
ATOM 1271 N N . LYS A 1 171 ? 9.547 14.867 -15.508 1 90.75 171 LYS A N 1
ATOM 1272 C CA . LYS A 1 171 ? 10.688 15.258 -16.328 1 90.75 171 LYS A CA 1
ATOM 1273 C C . LYS A 1 171 ? 10.633 16.75 -16.672 1 90.75 171 LYS A C 1
ATOM 1275 O O . LYS A 1 171 ? 11.664 17.359 -16.953 1 90.75 171 LYS A O 1
ATOM 1280 N N . SER A 1 172 ? 9.492 17.234 -16.578 1 89.81 172 SER A N 1
ATOM 1281 C CA . SER A 1 172 ? 9.336 18.656 -16.906 1 89.81 172 SER A CA 1
ATOM 1282 C C . SER A 1 172 ? 9.781 19.531 -15.742 1 89.81 172 SER A C 1
ATOM 1284 O O . SER A 1 172 ? 9.219 19.453 -14.648 1 89.81 172 SER A O 1
ATOM 1286 N N . LYS A 1 173 ? 10.688 20.406 -15.961 1 85.94 173 LYS A N 1
ATOM 1287 C CA . LYS A 1 173 ? 11.188 21.328 -14.945 1 85.94 173 LYS A CA 1
ATOM 1288 C C . LYS A 1 173 ? 10.125 22.344 -14.555 1 85.94 173 LYS A C 1
ATOM 1290 O O . LYS A 1 173 ? 10.117 22.844 -13.422 1 85.94 173 LYS A O 1
ATOM 1295 N N . LYS A 1 174 ? 9.219 22.578 -15.453 1 87.25 174 LYS A N 1
ATOM 1296 C CA . LYS A 1 174 ? 8.164 23.562 -15.219 1 87.25 174 LYS A CA 1
ATOM 1297 C C . LYS A 1 174 ? 7.16 23.062 -14.18 1 87.25 174 LYS A C 1
ATOM 1299 O O . LYS A 1 174 ? 6.453 23.859 -13.562 1 87.25 174 LYS A O 1
ATOM 1304 N N . LEU A 1 175 ? 7.195 21.812 -13.953 1 88.12 175 LEU A N 1
ATOM 1305 C CA . LEU A 1 175 ? 6.211 21.234 -13.047 1 88.12 175 LEU A CA 1
ATOM 1306 C C . LEU A 1 175 ? 6.84 20.906 -11.695 1 88.12 175 LEU A C 1
ATOM 1308 O O . LEU A 1 175 ? 6.211 20.266 -10.844 1 88.12 175 LEU A O 1
ATOM 1312 N N . LYS A 1 176 ? 8.008 21.391 -11.516 1 83.69 176 LYS A N 1
ATOM 1313 C CA . LYS A 1 176 ? 8.68 21.141 -10.25 1 83.69 176 LYS A CA 1
ATOM 1314 C C . LYS A 1 176 ? 8.68 22.375 -9.367 1 83.69 176 LYS A C 1
ATOM 1316 O O . LYS A 1 176 ? 8.836 23.5 -9.867 1 83.69 176 LYS A O 1
ATOM 1321 N N . ILE A 1 177 ? 8.375 22.109 -8.125 1 79.94 177 ILE A N 1
ATOM 1322 C CA . ILE A 1 177 ? 8.484 23.188 -7.145 1 79.94 177 ILE A CA 1
ATOM 1323 C C . ILE A 1 177 ? 9.789 23.047 -6.363 1 79.94 177 ILE A C 1
ATOM 1325 O O . ILE A 1 177 ? 9.977 22.078 -5.629 1 79.94 177 ILE A O 1
ATOM 1329 N N . SER A 1 178 ? 10.695 23.938 -6.605 1 79.31 178 SER A N 1
ATOM 1330 C CA . SER A 1 178 ? 11.977 23.906 -5.898 1 79.31 178 SER A CA 1
ATOM 1331 C C . SER A 1 178 ? 11.898 24.656 -4.574 1 79.31 178 SER A C 1
ATOM 1333 O O . SER A 1 178 ? 11.375 25.781 -4.523 1 79.31 178 SER A O 1
ATOM 1335 N N . MET A 1 179 ? 12.281 23.938 -3.529 1 77 179 MET A N 1
ATOM 1336 C CA . MET A 1 179 ? 12.328 24.562 -2.209 1 77 179 MET A CA 1
ATOM 1337 C C . MET A 1 179 ? 13.75 24.984 -1.856 1 77 179 MET A C 1
ATOM 1339 O O . MET A 1 179 ? 14.719 24.438 -2.398 1 77 179 MET A O 1
ATOM 1343 N N . PRO A 1 180 ? 13.781 25.984 -0.95 1 77 180 PRO A N 1
ATOM 1344 C CA . PRO A 1 180 ? 15.117 26.391 -0.513 1 77 180 PRO A CA 1
ATOM 1345 C C . PRO A 1 180 ? 15.891 25.25 0.142 1 77 180 PRO A C 1
ATOM 1347 O O . PRO A 1 180 ? 15.289 24.328 0.682 1 77 180 PRO A O 1
ATOM 1350 N N . GLU A 1 181 ? 17.188 25.297 0.079 1 77 181 GLU A N 1
ATOM 1351 C CA . GLU A 1 181 ? 18.062 24.266 0.607 1 77 181 GLU A CA 1
ATOM 1352 C C . GLU A 1 181 ? 17.906 24.125 2.119 1 77 181 GLU A C 1
ATOM 1354 O O . GLU A 1 181 ? 18.234 23.078 2.688 1 77 181 GLU A O 1
ATOM 1359 N N . SER A 1 182 ? 17.375 25.188 2.672 1 74.69 182 SER A N 1
ATOM 1360 C CA . SER A 1 182 ? 17.25 25.172 4.125 1 74.69 182 SER A CA 1
ATOM 1361 C C . SER A 1 182 ? 16.062 24.328 4.578 1 74.69 182 SER A C 1
ATOM 1363 O O . SER A 1 182 ? 15.969 23.969 5.754 1 74.69 182 SER A O 1
ATOM 1365 N N . VAL A 1 183 ? 15.258 23.969 3.6 1 75.75 183 VAL A N 1
ATOM 1366 C CA . VAL A 1 183 ? 14.078 23.172 3.918 1 75.75 183 VAL A CA 1
ATOM 1367 C C . VAL A 1 183 ? 14.477 21.703 4.07 1 75.75 183 VAL A C 1
ATOM 1369 O O . VAL A 1 183 ? 15.297 21.188 3.299 1 75.75 183 VAL A O 1
ATOM 1372 N N . PRO A 1 184 ? 13.883 21.094 5.102 1 76.56 184 PRO A N 1
ATOM 1373 C CA . PRO A 1 184 ? 14.188 19.672 5.238 1 76.56 184 PRO A CA 1
ATOM 1374 C C . PRO A 1 184 ? 14.016 18.906 3.93 1 76.56 184 PRO A C 1
ATOM 1376 O O . PRO A 1 184 ? 13.039 19.109 3.205 1 76.56 184 PRO A O 1
ATOM 1379 N N . PRO A 1 185 ? 15.008 18.078 3.631 1 79.62 185 PRO A N 1
ATOM 1380 C CA . PRO A 1 185 ? 15.008 17.359 2.352 1 79.62 185 PRO A CA 1
ATOM 1381 C C . PRO A 1 185 ? 13.734 16.547 2.127 1 79.62 185 PRO A C 1
ATOM 1383 O O . PRO A 1 185 ? 13.25 16.469 0.997 1 79.62 185 PRO A O 1
ATOM 1386 N N . ALA A 1 186 ? 13.211 15.969 3.16 1 77.94 186 ALA A N 1
ATOM 1387 C CA . ALA A 1 186 ? 11.992 15.172 3.037 1 77.94 186 ALA A CA 1
ATOM 1388 C C . ALA A 1 186 ? 10.828 16.016 2.539 1 77.94 186 ALA A C 1
ATOM 1390 O O . ALA A 1 186 ? 10.016 15.562 1.731 1 77.94 186 ALA A O 1
ATOM 1391 N N . ILE A 1 187 ? 10.805 17.219 2.973 1 78.31 187 ILE A N 1
ATOM 1392 C CA . ILE A 1 187 ? 9.742 18.141 2.564 1 78.31 187 ILE A CA 1
ATOM 1393 C C . ILE A 1 187 ? 9.977 18.594 1.125 1 78.31 187 ILE A C 1
ATOM 1395 O O . ILE A 1 187 ? 9.047 18.609 0.317 1 78.31 187 ILE A O 1
ATOM 1399 N N . ALA A 1 188 ? 11.195 18.906 0.809 1 81.94 188 ALA A N 1
ATOM 1400 C CA . ALA A 1 188 ? 11.547 19.375 -0.532 1 81.94 188 ALA A CA 1
ATOM 1401 C C . ALA A 1 188 ? 11.195 18.328 -1.584 1 81.94 188 ALA A C 1
ATOM 1403 O O . ALA A 1 188 ? 10.648 18.656 -2.639 1 81.94 188 ALA A O 1
ATOM 1404 N N . LYS A 1 189 ? 11.461 17.078 -1.275 1 81.31 189 LYS A N 1
ATOM 1405 C CA . LYS A 1 189 ? 11.18 15.977 -2.193 1 81.31 189 LYS A CA 1
ATOM 1406 C C . LYS A 1 189 ? 9.68 15.812 -2.41 1 81.31 189 LYS A C 1
ATOM 1408 O O . LYS A 1 189 ? 9.234 15.523 -3.523 1 81.31 189 LYS A O 1
ATOM 1413 N N . SER A 1 190 ? 8.984 15.945 -1.39 1 81.56 190 SER A N 1
ATOM 1414 C CA . SER A 1 190 ? 7.535 15.82 -1.457 1 81.56 190 SER A CA 1
ATOM 1415 C C . SER A 1 190 ? 6.926 16.906 -2.344 1 81.56 190 SER A C 1
ATOM 1417 O O . SER A 1 190 ? 5.992 16.641 -3.104 1 81.56 190 SER A O 1
ATOM 1419 N N . PHE A 1 191 ? 7.473 18.078 -2.318 1 83.5 191 PHE A N 1
ATOM 1420 C CA . PHE A 1 191 ? 6.941 19.172 -3.115 1 83.5 191 PHE A CA 1
ATOM 1421 C C . PHE A 1 191 ? 7.324 19.016 -4.582 1 83.5 191 PHE A C 1
ATOM 1423 O O . PHE A 1 191 ? 6.582 19.438 -5.473 1 83.5 191 PHE A O 1
ATOM 1430 N N . ASN A 1 192 ? 8.43 18.422 -4.773 1 85.81 192 ASN A N 1
ATOM 1431 C CA . ASN A 1 192 ? 8.906 18.219 -6.137 1 85.81 192 ASN A CA 1
ATOM 1432 C C . ASN A 1 192 ? 7.969 17.312 -6.93 1 85.81 192 ASN A C 1
ATOM 1434 O O . ASN A 1 192 ? 7.844 17.453 -8.148 1 85.81 192 ASN A O 1
ATOM 1438 N N . ILE A 1 193 ? 7.348 16.391 -6.273 1 90.75 193 ILE A N 1
ATOM 1439 C CA . ILE A 1 193 ? 6.523 15.414 -6.98 1 90.75 193 ILE A CA 1
ATOM 1440 C C . ILE A 1 193 ? 5.051 15.797 -6.859 1 90.75 193 ILE A C 1
ATOM 1442 O O . ILE A 1 193 ? 4.184 15.156 -7.461 1 90.75 193 ILE A O 1
ATOM 1446 N N . LEU A 1 194 ? 4.762 16.922 -6.27 1 91.25 194 LEU A N 1
ATOM 1447 C CA . LEU A 1 194 ? 3.4 17.328 -5.934 1 91.25 194 LEU A CA 1
ATOM 1448 C C . LEU A 1 194 ? 2.586 17.594 -7.195 1 91.25 194 LEU A C 1
ATOM 1450 O O . LEU A 1 194 ? 1.527 16.984 -7.395 1 91.25 194 LEU A O 1
ATOM 1454 N N . ILE A 1 195 ? 3.061 18.422 -8.047 1 93.38 195 ILE A N 1
ATOM 1455 C CA . ILE A 1 195 ? 2.295 18.844 -9.219 1 93.38 195 ILE A CA 1
ATOM 1456 C C . ILE A 1 195 ? 2.104 17.656 -10.156 1 93.38 195 ILE A C 1
ATOM 1458 O O . ILE A 1 195 ? 0.987 17.391 -10.609 1 93.38 195 ILE A O 1
ATOM 1462 N N . PRO A 1 196 ? 3.178 16.922 -10.406 1 95.5 196 PRO A N 1
ATOM 1463 C CA . PRO A 1 196 ? 2.992 15.719 -11.227 1 95.5 196 PRO A CA 1
ATOM 1464 C C . PRO A 1 196 ? 1.957 14.766 -10.648 1 95.5 196 PRO A C 1
ATOM 1466 O O . PRO A 1 196 ? 1.134 14.211 -11.383 1 95.5 196 PRO A O 1
ATOM 1469 N N . SER A 1 197 ? 2.031 14.516 -9.383 1 96.56 197 SER A N 1
ATOM 1470 C CA . SER A 1 197 ? 1.078 13.625 -8.734 1 96.56 197 SER A CA 1
ATOM 1471 C C . SER A 1 197 ? -0.343 14.164 -8.828 1 96.56 197 SER A C 1
ATOM 1473 O O . SER A 1 197 ? -1.294 13.406 -9.016 1 96.56 197 SER A O 1
ATOM 1475 N N . PHE A 1 198 ? -0.432 15.5 -8.656 1 96.31 198 PHE A N 1
ATOM 1476 C CA . PHE A 1 198 ? -1.721 16.172 -8.781 1 96.31 198 PHE A CA 1
ATOM 1477 C C . PHE A 1 198 ? -2.322 15.93 -10.156 1 96.31 198 PHE A C 1
ATOM 1479 O O . PHE A 1 198 ? -3.502 15.594 -10.281 1 96.31 198 PHE A O 1
ATOM 1486 N N . LEU A 1 199 ? -1.576 16.094 -11.117 1 97.25 199 LEU A N 1
ATOM 1487 C CA . LEU A 1 199 ? -2.039 15.93 -12.492 1 97.25 199 LEU A CA 1
ATOM 1488 C C . LEU A 1 199 ? -2.467 14.492 -12.75 1 97.25 199 LEU A C 1
ATOM 1490 O O . LEU A 1 199 ? -3.523 14.25 -13.336 1 97.25 199 LEU A O 1
ATOM 1494 N N . VAL A 1 200 ? -1.697 13.523 -12.305 1 98.25 200 VAL A N 1
ATOM 1495 C CA . VAL A 1 200 ? -1.976 12.117 -12.539 1 98.25 200 VAL A CA 1
ATOM 1496 C C . VAL A 1 200 ? -3.311 11.734 -11.898 1 98.25 200 VAL A C 1
ATOM 1498 O O . VAL A 1 200 ? -4.18 11.156 -12.555 1 98.25 200 VAL A O 1
ATOM 1501 N N . LEU A 1 201 ? -3.482 12.07 -10.602 1 98.19 201 LEU A N 1
ATOM 1502 C CA . LEU A 1 201 ? -4.688 11.672 -9.883 1 98.19 201 LEU A CA 1
ATOM 1503 C C . LEU A 1 201 ? -5.91 12.414 -10.414 1 98.19 201 LEU A C 1
ATOM 1505 O O . LEU A 1 201 ? -7.004 11.852 -10.492 1 98.19 201 LEU A O 1
ATOM 1509 N N . SER A 1 202 ? -5.684 13.719 -10.828 1 97.56 202 SER A N 1
ATOM 1510 C CA . SER A 1 202 ? -6.781 14.484 -11.398 1 97.56 202 SER A CA 1
ATOM 1511 C C . SER A 1 202 ? -7.25 13.891 -12.719 1 97.56 202 SER A C 1
ATOM 1513 O O . SER A 1 202 ? -8.453 13.734 -12.945 1 97.56 202 SER A O 1
ATOM 1515 N N . ILE A 1 203 ? -6.336 13.555 -13.562 1 98.44 203 ILE A N 1
ATOM 1516 C CA . ILE A 1 203 ? -6.66 13 -14.867 1 98.44 203 ILE A CA 1
ATOM 1517 C C . ILE A 1 203 ? -7.402 11.672 -14.688 1 98.44 203 ILE A C 1
ATOM 1519 O O . ILE A 1 203 ? -8.438 11.453 -15.32 1 98.44 203 ILE A O 1
ATOM 1523 N N . LEU A 1 204 ? -6.926 10.789 -13.836 1 98.44 204 LEU A N 1
ATOM 1524 C CA . LEU A 1 204 ? -7.547 9.484 -13.641 1 98.44 204 LEU A CA 1
ATOM 1525 C C . LEU A 1 204 ? -8.922 9.625 -12.992 1 98.44 204 LEU A C 1
ATOM 1527 O O . LEU A 1 204 ? -9.836 8.859 -13.305 1 98.44 204 LEU A O 1
ATOM 1531 N N . ALA A 1 205 ? -9.031 10.609 -12.078 1 97.75 205 ALA A N 1
ATOM 1532 C CA . ALA A 1 205 ? -10.336 10.859 -11.469 1 97.75 205 ALA A CA 1
ATOM 1533 C C . ALA A 1 205 ? -11.344 11.336 -12.508 1 97.75 205 ALA A C 1
ATOM 1535 O O . ALA A 1 205 ? -12.5 10.906 -12.5 1 97.75 205 ALA A O 1
ATOM 1536 N N . ILE A 1 206 ? -10.914 12.227 -13.359 1 97.25 206 ILE A N 1
ATOM 1537 C CA . ILE A 1 206 ? -11.773 12.742 -14.422 1 97.25 206 ILE A CA 1
ATOM 1538 C C . ILE A 1 206 ? -12.172 11.602 -15.359 1 97.25 206 ILE A C 1
ATOM 1540 O O . ILE A 1 206 ? -13.336 11.484 -15.75 1 97.25 206 ILE A O 1
ATOM 1544 N N . ILE A 1 207 ? -11.211 10.734 -15.688 1 97.31 207 ILE A N 1
ATOM 1545 C CA . ILE A 1 207 ? -11.492 9.586 -16.547 1 97.31 207 ILE A CA 1
ATOM 1546 C C . ILE A 1 207 ? -12.531 8.688 -15.867 1 97.31 207 ILE A C 1
ATOM 1548 O O . ILE A 1 207 ? -13.469 8.219 -16.516 1 97.31 207 ILE A O 1
ATOM 1552 N N . GLU A 1 208 ? -12.383 8.414 -14.594 1 96.94 208 GLU A N 1
ATOM 1553 C CA . GLU A 1 208 ? -13.312 7.562 -13.859 1 96.94 208 GLU A CA 1
ATOM 1554 C C . GLU A 1 208 ? -14.734 8.117 -13.914 1 96.94 208 GLU A C 1
ATOM 1556 O O . GLU A 1 208 ? -15.68 7.398 -14.234 1 96.94 208 GLU A O 1
ATOM 1561 N N . VAL A 1 209 ? -14.906 9.414 -13.656 1 94.81 209 VAL A N 1
ATOM 1562 C CA . VAL A 1 209 ? -16.219 10.047 -13.609 1 94.81 209 VAL A CA 1
ATOM 1563 C C . VAL A 1 209 ? -16.828 10.07 -15.008 1 94.81 209 VAL A C 1
ATOM 1565 O O . VAL A 1 209 ? -18.031 9.82 -15.164 1 94.81 209 VAL A O 1
ATOM 1568 N N . LEU A 1 210 ? -15.992 10.344 -16.016 1 95.38 210 LEU A N 1
ATOM 1569 C CA . LEU A 1 210 ? -16.484 10.383 -17.375 1 95.38 210 LEU A CA 1
ATOM 1570 C C . LEU A 1 210 ? -16.922 9 -17.844 1 95.38 210 LEU A C 1
ATOM 1572 O O . LEU A 1 210 ? -17.984 8.859 -18.469 1 95.38 210 LEU A O 1
ATOM 1576 N N . VAL A 1 211 ? -16.156 7.992 -17.531 1 94.88 211 VAL A N 1
ATOM 1577 C CA . VAL A 1 211 ? -16.469 6.633 -17.953 1 94.88 211 VAL A CA 1
ATOM 1578 C C . VAL A 1 211 ? -17.766 6.176 -17.281 1 94.88 211 VAL A C 1
ATOM 1580 O O . VAL A 1 211 ? -18.656 5.617 -17.938 1 94.88 211 VAL A O 1
ATOM 1583 N N . VAL A 1 212 ? -17.906 6.402 -16.031 1 91.19 212 VAL A N 1
ATOM 1584 C CA . VAL A 1 212 ? -19.094 5.988 -15.297 1 91.19 212 VAL A CA 1
ATOM 1585 C C . VAL A 1 212 ? -20.312 6.738 -15.836 1 91.19 212 VAL A C 1
ATOM 1587 O O . VAL A 1 212 ? -21.391 6.156 -15.977 1 91.19 212 VAL A O 1
ATOM 1590 N N . SER A 1 213 ? -20.156 8.008 -16.156 1 91 213 SER A N 1
ATOM 1591 C CA . SER A 1 213 ? -21.266 8.828 -16.641 1 91 213 SER A CA 1
ATOM 1592 C C . SER A 1 213 ? -21.703 8.414 -18.031 1 91 213 SER A C 1
ATOM 1594 O O . SER A 1 213 ? -22.891 8.398 -18.344 1 91 213 SER A O 1
ATOM 1596 N N . PHE A 1 214 ? -20.719 8.008 -18.859 1 92.81 214 PHE A N 1
ATOM 1597 C CA . PHE A 1 214 ? -21.031 7.75 -20.266 1 92.81 214 PHE A CA 1
ATOM 1598 C C . PHE A 1 214 ? -21.359 6.277 -20.484 1 92.81 214 PHE A C 1
ATOM 1600 O O . PHE A 1 214 ? -22.188 5.938 -21.328 1 92.81 214 PHE A O 1
ATOM 1607 N N . VAL A 1 215 ? -20.75 5.398 -19.766 1 92.25 215 VAL A N 1
ATOM 1608 C CA . VAL A 1 215 ? -20.875 3.967 -20.016 1 92.25 215 VAL A CA 1
ATOM 1609 C C . VAL A 1 215 ? -21.844 3.352 -19 1 92.25 215 VAL A C 1
ATOM 1611 O O . VAL A 1 215 ? -22.359 2.254 -19.219 1 92.25 215 VAL A O 1
ATOM 1614 N N . SER A 1 216 ? -22.094 4.016 -17.859 1 91.56 216 SER A N 1
ATOM 1615 C CA . SER A 1 216 ? -22.984 3.557 -16.781 1 91.56 216 SER A CA 1
ATOM 1616 C C . SER A 1 216 ? -22.484 2.238 -16.188 1 91.56 216 SER A C 1
ATOM 1618 O O . SER A 1 216 ? -23.297 1.361 -15.875 1 91.56 216 SER A O 1
ATOM 1620 N N . MET A 1 217 ? -21.219 1.979 -16.344 1 92.62 217 MET A N 1
ATOM 1621 C CA . MET A 1 217 ? -20.516 0.88 -15.695 1 92.62 217 MET A CA 1
ATOM 1622 C C . MET A 1 217 ? -19.25 1.383 -14.992 1 92.62 217 MET A C 1
ATOM 1624 O O . MET A 1 217 ? -18.594 2.311 -15.469 1 92.62 217 MET A O 1
ATOM 1628 N N . SER A 1 218 ? -19 0.753 -13.859 1 93.38 218 SER A N 1
ATOM 1629 C CA . SER A 1 218 ? -17.766 1.12 -13.172 1 93.38 218 SER A CA 1
ATOM 1630 C C . SER A 1 218 ? -16.531 0.615 -13.93 1 93.38 218 SER A C 1
ATOM 1632 O O . SER A 1 218 ? -16.641 -0.325 -14.719 1 93.38 218 SER A O 1
ATOM 1634 N N . ILE A 1 219 ? -15.398 1.221 -13.727 1 95.12 219 ILE A N 1
ATOM 1635 C CA . ILE A 1 219 ? -14.172 0.854 -14.414 1 95.12 219 ILE A CA 1
ATOM 1636 C C . ILE A 1 219 ? -13.773 -0.57 -14.031 1 95.12 219 ILE A C 1
ATOM 1638 O O . ILE A 1 219 ? -13.398 -1.369 -14.891 1 95.12 219 ILE A O 1
ATOM 1642 N N . PRO A 1 220 ? -13.828 -0.944 -12.703 1 93.88 220 PRO A N 1
ATOM 1643 C CA . PRO A 1 220 ? -13.539 -2.342 -12.375 1 93.88 220 PRO A CA 1
ATOM 1644 C C . PRO A 1 220 ? -14.406 -3.326 -13.156 1 93.88 220 PRO A C 1
ATOM 1646 O O . PRO A 1 220 ? -13.906 -4.352 -13.633 1 93.88 220 PRO A O 1
ATOM 1649 N N . GLU A 1 221 ? -15.656 -3.021 -13.32 1 92.25 221 GLU A N 1
ATOM 1650 C CA . GLU A 1 221 ? -16.562 -3.889 -14.07 1 92.25 221 GLU A CA 1
ATOM 1651 C C . GLU A 1 221 ? -16.141 -3.986 -15.531 1 92.25 221 GLU A C 1
ATOM 1653 O O . GLU A 1 221 ? -16.219 -5.059 -16.141 1 92.25 221 GLU A O 1
ATOM 1658 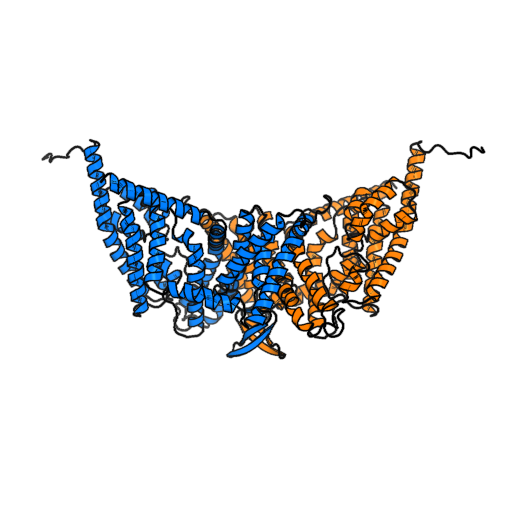N N . ILE A 1 222 ? -15.758 -2.873 -16.094 1 94.12 222 ILE A N 1
ATOM 1659 C CA . ILE A 1 222 ? -15.312 -2.844 -17.484 1 94.12 222 ILE A CA 1
ATOM 1660 C C . ILE A 1 222 ? -14.07 -3.717 -17.641 1 94.12 222 ILE A C 1
ATOM 1662 O O . ILE A 1 222 ? -13.977 -4.504 -18.594 1 94.12 222 ILE A O 1
ATOM 1666 N N . ILE A 1 223 ? -13.117 -3.611 -16.75 1 93.44 223 ILE A N 1
ATOM 1667 C CA . ILE A 1 223 ? -11.875 -4.375 -16.812 1 93.44 223 ILE A CA 1
ATOM 1668 C C . ILE A 1 223 ? -12.18 -5.867 -16.688 1 93.44 223 ILE A C 1
ATOM 1670 O O . ILE A 1 223 ? -11.586 -6.688 -17.391 1 93.44 223 ILE A O 1
ATOM 1674 N N . VAL A 1 224 ? -13.047 -6.191 -15.82 1 90 224 VAL A N 1
ATOM 1675 C CA . VAL A 1 224 ? -13.422 -7.586 -15.625 1 90 224 VAL A CA 1
ATOM 1676 C C . VAL A 1 224 ? -14.047 -8.133 -16.906 1 90 224 VAL A C 1
ATOM 1678 O O . VAL A 1 224 ? -13.656 -9.203 -17.375 1 90 224 VAL A O 1
ATOM 1681 N N . LYS A 1 225 ? -14.945 -7.414 -17.516 1 91.31 225 LYS A N 1
ATOM 1682 C CA . LYS A 1 225 ? -15.703 -7.871 -18.672 1 91.31 225 LYS A CA 1
ATOM 1683 C C . LYS A 1 225 ? -14.836 -7.895 -19.922 1 91.31 225 LYS A C 1
ATOM 1685 O O . LYS A 1 225 ? -14.906 -8.836 -20.719 1 91.31 225 LYS A O 1
ATOM 1690 N N . VAL A 1 226 ? -14.016 -6.918 -20.094 1 92.75 226 VAL A N 1
ATOM 1691 C CA . VAL A 1 226 ? -13.32 -6.723 -21.359 1 92.75 226 VAL A CA 1
ATOM 1692 C C . VAL A 1 226 ? -11.984 -7.465 -21.344 1 92.75 226 VAL A C 1
ATOM 1694 O O . VAL A 1 226 ? -11.531 -7.969 -22.375 1 92.75 226 VAL A O 1
ATOM 1697 N N . LEU A 1 227 ? -11.367 -7.527 -20.188 1 92.62 227 LEU A N 1
ATOM 1698 C CA . LEU A 1 227 ? -10.016 -8.062 -20.141 1 92.62 227 LEU A CA 1
ATOM 1699 C C . LEU A 1 227 ? -9.961 -9.359 -19.344 1 92.62 227 LEU A C 1
ATOM 1701 O O . LEU A 1 227 ? -9.516 -10.391 -19.844 1 92.62 227 LEU A O 1
ATOM 1705 N N . GLN A 1 228 ? -10.43 -9.305 -18.156 1 90.81 228 GLN A N 1
ATOM 1706 C CA . GLN A 1 228 ? -10.258 -10.414 -17.219 1 90.81 228 GLN A CA 1
ATOM 1707 C C . GLN A 1 228 ? -10.977 -11.664 -17.719 1 90.81 228 GLN A C 1
ATOM 1709 O O . GLN A 1 228 ? -10.391 -12.75 -17.766 1 90.81 228 GLN A O 1
ATOM 1714 N N . ILE A 1 229 ? -12.258 -11.555 -18.109 1 92.06 229 ILE A N 1
ATOM 1715 C CA . ILE A 1 229 ? -13.07 -12.703 -18.516 1 92.06 229 ILE A CA 1
ATOM 1716 C C . ILE A 1 229 ? -12.453 -13.375 -19.734 1 92.06 229 ILE A C 1
ATOM 1718 O O . ILE A 1 229 ? -12.234 -14.586 -19.75 1 92.06 229 ILE A O 1
ATOM 1722 N N . PRO A 1 230 ? -12.086 -12.602 -20.75 1 93.38 230 PRO A N 1
ATOM 1723 C CA . PRO A 1 230 ? -11.477 -13.242 -21.922 1 93.38 230 PRO A CA 1
ATOM 1724 C C . PRO A 1 230 ? -10.125 -13.891 -21.609 1 93.38 230 PRO A C 1
ATOM 1726 O O . PRO A 1 230 ? -9.828 -14.977 -22.109 1 93.38 230 PRO A O 1
ATOM 1729 N N . LEU A 1 231 ? -9.344 -13.281 -20.812 1 91.69 231 LEU A N 1
ATOM 1730 C CA . LEU A 1 231 ? -8.016 -13.812 -20.516 1 91.69 231 LEU A CA 1
ATOM 1731 C C . LEU A 1 231 ? -8.117 -15.055 -19.641 1 91.69 231 LEU A C 1
ATOM 1733 O O . LEU A 1 231 ? -7.48 -16.078 -19.922 1 91.69 231 LEU A O 1
ATOM 1737 N N . VAL A 1 232 ? -8.875 -14.93 -18.609 1 92.06 232 VAL A N 1
ATOM 1738 C CA . VAL A 1 232 ? -9.102 -16.078 -17.734 1 92.06 232 VAL A CA 1
ATOM 1739 C C . VAL A 1 232 ? -9.742 -17.219 -18.531 1 92.06 232 VAL A C 1
ATOM 1741 O O . VAL A 1 232 ? -9.328 -18.375 -18.438 1 92.06 232 VAL A O 1
ATOM 1744 N N . GLY A 1 233 ? -10.773 -16.859 -19.297 1 94.62 233 GLY A N 1
ATOM 1745 C CA . GLY A 1 233 ? -11.422 -17.859 -20.141 1 94.62 233 GLY A CA 1
ATOM 1746 C C . GLY A 1 233 ? -10.461 -18.562 -21.078 1 94.62 233 GLY A C 1
ATOM 1747 O O . GLY A 1 233 ? -10.578 -19.766 -21.312 1 94.62 233 GLY A O 1
ATOM 1748 N N . GLY A 1 234 ? -9.578 -17.828 -21.609 1 95.62 234 GLY A N 1
ATOM 1749 C CA . GLY A 1 234 ? -8.57 -18.406 -22.484 1 95.62 234 GLY A CA 1
ATOM 1750 C C . GLY A 1 234 ? -7.719 -19.453 -21.812 1 95.62 234 GLY A C 1
ATOM 1751 O O . GLY A 1 234 ? -7.438 -20.5 -22.375 1 95.62 234 GLY A O 1
ATOM 1752 N N . PHE A 1 235 ? -7.305 -19.141 -20.594 1 96.19 235 PHE A N 1
ATOM 1753 C CA . PHE A 1 235 ? -6.457 -20.047 -19.844 1 96.19 235 PHE A CA 1
ATOM 1754 C C . PHE A 1 235 ? -7.234 -21.297 -19.438 1 96.19 235 PHE A C 1
ATOM 1756 O O . PHE A 1 235 ? -6.641 -22.328 -19.094 1 96.19 235 PHE A O 1
ATOM 1763 N N . GLN A 1 236 ? -8.562 -21.172 -19.453 1 97.5 236 GLN A N 1
ATOM 1764 C CA . GLN A 1 236 ? -9.375 -22.297 -19.031 1 97.5 236 GLN A CA 1
ATOM 1765 C C . GLN A 1 236 ? -9.578 -23.297 -20.172 1 97.5 236 GLN A C 1
ATOM 1767 O O . GLN A 1 236 ? -10.023 -24.422 -19.969 1 97.5 236 GLN A O 1
ATOM 1772 N N . THR A 1 237 ? -9.227 -22.891 -21.422 1 97.5 237 THR A N 1
ATOM 1773 C CA . THR A 1 237 ? -9.297 -23.812 -22.547 1 97.5 237 THR A CA 1
ATOM 1774 C C . THR A 1 237 ? -8.016 -24.625 -22.672 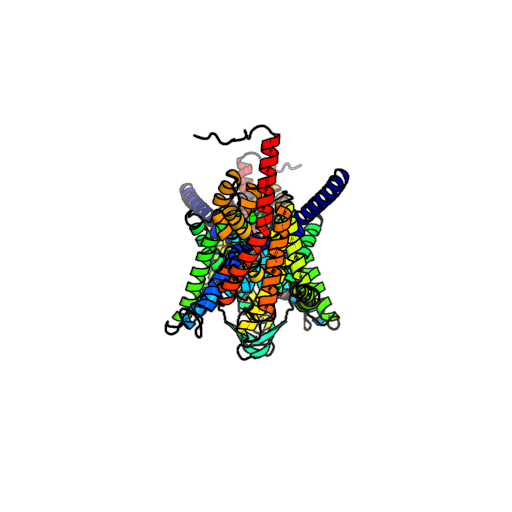1 97.5 237 THR A C 1
ATOM 1776 O O . THR A 1 237 ? -6.93 -24.141 -22.344 1 97.5 237 THR A O 1
ATOM 1779 N N . LEU A 1 238 ? -8.188 -25.844 -23.078 1 97.75 238 LEU A N 1
ATOM 1780 C CA . LEU A 1 238 ? -7.035 -26.719 -23.203 1 97.75 238 LEU A CA 1
ATOM 1781 C C . LEU A 1 238 ? -6 -26.125 -24.156 1 97.75 238 LEU A C 1
ATOM 1783 O O . LEU A 1 238 ? -4.816 -26.031 -23.812 1 97.75 238 LEU A O 1
ATOM 1787 N N . PRO A 1 239 ? -6.359 -25.609 -25.359 1 97.5 239 PRO A N 1
ATOM 1788 C CA . PRO A 1 239 ? -5.348 -25 -26.219 1 97.5 239 PRO A CA 1
ATOM 1789 C C . PRO A 1 239 ? -4.676 -23.781 -25.594 1 97.5 239 PRO A C 1
ATOM 1791 O O . PRO A 1 239 ? -3.48 -23.562 -25.797 1 97.5 239 PRO A O 1
ATOM 1794 N N . GLY A 1 240 ? -5.473 -23.016 -24.922 1 96.88 240 GLY A N 1
ATOM 1795 C CA . GLY A 1 240 ? -4.918 -21.828 -24.297 1 96.88 240 GLY A CA 1
ATOM 1796 C C . GLY A 1 240 ? -3.857 -22.141 -23.266 1 96.88 240 GLY A C 1
ATOM 1797 O O . GLY A 1 240 ? -2.783 -21.531 -23.266 1 96.88 240 GLY A O 1
ATOM 1798 N N . ILE A 1 241 ? -4.16 -23.047 -22.375 1 97.62 241 ILE A N 1
ATOM 1799 C CA . ILE A 1 241 ? -3.215 -23.359 -21.312 1 97.62 241 ILE A CA 1
ATOM 1800 C C . ILE A 1 241 ? -2.018 -24.109 -21.891 1 97.62 241 ILE A C 1
ATOM 1802 O O . ILE A 1 241 ? -0.888 -23.938 -21.422 1 97.62 241 ILE A O 1
ATOM 1806 N N . LEU A 1 242 ? -2.211 -24.953 -22.891 1 97.94 242 LEU A N 1
ATOM 1807 C CA . LEU A 1 242 ? -1.102 -25.656 -23.531 1 97.94 242 LEU A CA 1
ATOM 1808 C C . LEU A 1 242 ? -0.164 -24.672 -24.219 1 97.94 242 LEU A C 1
ATOM 1810 O O . LEU A 1 242 ? 1.055 -24.859 -24.219 1 97.94 242 LEU A O 1
ATOM 1814 N N . LEU A 1 243 ? -0.747 -23.656 -24.797 1 96.38 243 LEU A N 1
ATOM 1815 C CA . LEU A 1 243 ? 0.081 -22.625 -25.438 1 96.38 243 LEU A CA 1
ATOM 1816 C C . LEU A 1 243 ? 0.954 -21.922 -24.391 1 96.38 243 LEU A C 1
ATOM 1818 O O . LEU A 1 243 ? 2.141 -21.688 -24.641 1 96.38 243 LEU A O 1
ATOM 1822 N N . TYR A 1 244 ? 0.348 -21.562 -23.359 1 95 244 TYR A N 1
ATOM 1823 C CA . TYR A 1 244 ? 1.1 -20.922 -22.297 1 95 244 TYR A CA 1
ATOM 1824 C C . TYR A 1 244 ? 2.25 -21.797 -21.828 1 95 244 TYR A C 1
ATOM 1826 O O . TYR A 1 244 ? 3.387 -21.344 -21.703 1 95 244 TYR A O 1
ATOM 1834 N N . VAL A 1 245 ? 1.953 -23.062 -21.531 1 96.94 245 VAL A N 1
ATOM 1835 C CA . VAL A 1 245 ? 2.955 -23.984 -21.016 1 96.94 245 VAL A CA 1
ATOM 1836 C C . VAL A 1 245 ? 4.035 -24.203 -22.078 1 96.94 245 VAL A C 1
ATOM 1838 O O . VAL A 1 245 ? 5.219 -24.328 -21.75 1 96.94 245 VAL A O 1
ATOM 1841 N N . PHE A 1 246 ? 3.625 -24.25 -23.297 1 96.19 246 PHE A N 1
ATOM 1842 C CA . PHE A 1 246 ? 4.574 -24.375 -24.406 1 96.19 246 PHE A CA 1
ATOM 1843 C C . PHE A 1 246 ? 5.543 -23.203 -24.422 1 96.19 246 PHE A C 1
ATOM 1845 O O . PHE A 1 246 ? 6.758 -23.391 -24.5 1 96.19 246 PHE A O 1
ATOM 1852 N N . LEU A 1 247 ? 4.996 -22.047 -24.297 1 92.31 247 LEU A N 1
ATOM 1853 C CA . LEU A 1 247 ? 5.824 -20.844 -24.344 1 92.31 247 LEU A CA 1
ATOM 1854 C C . LEU A 1 247 ? 6.773 -20.797 -23.156 1 92.31 247 LEU A C 1
ATOM 1856 O O . LEU A 1 247 ? 7.941 -20.422 -23.297 1 92.31 247 LEU A O 1
ATOM 1860 N N . ALA A 1 248 ? 6.277 -21.172 -22.047 1 92.25 248 ALA A N 1
ATOM 1861 C CA . ALA A 1 248 ? 7.113 -21.203 -20.844 1 92.25 248 ALA A CA 1
ATOM 1862 C C . ALA A 1 248 ? 8.266 -22.188 -21 1 92.25 248 ALA A C 1
ATOM 1864 O O . ALA A 1 248 ? 9.406 -21.875 -20.656 1 92.25 248 ALA A O 1
ATOM 1865 N N . GLY A 1 249 ? 7.98 -23.391 -21.484 1 92.31 249 GLY A N 1
ATOM 1866 C CA . GLY A 1 249 ? 9.008 -24.391 -21.734 1 92.31 249 GLY A CA 1
ATOM 1867 C C . GLY A 1 249 ? 9.992 -24 -22.812 1 92.31 249 GLY A C 1
ATOM 1868 O O . GLY A 1 249 ? 11.188 -24.25 -22.688 1 92.31 249 GLY A O 1
ATOM 1869 N N . PHE A 1 250 ? 9.438 -23.344 -23.734 1 89.81 250 PHE A N 1
ATOM 1870 C CA . PHE A 1 250 ? 10.258 -22.922 -24.859 1 89.81 250 PHE A CA 1
ATOM 1871 C C . PHE A 1 250 ? 11.297 -21.891 -24.406 1 89.81 250 PHE A C 1
ATOM 1873 O O . PHE A 1 250 ? 12.445 -21.938 -24.859 1 89.81 250 PHE A O 1
ATOM 1880 N N . LEU A 1 251 ? 10.93 -21.062 -23.578 1 88.5 251 LEU A N 1
ATOM 1881 C CA . LEU A 1 251 ? 11.859 -20.078 -23.047 1 88.5 251 LEU A CA 1
ATOM 1882 C C . LEU A 1 251 ? 12.969 -20.75 -22.25 1 88.5 251 LEU A C 1
ATOM 1884 O O . LEU A 1 251 ? 14.133 -20.344 -22.328 1 88.5 251 LEU A O 1
ATOM 1888 N N . TRP A 1 252 ? 12.641 -21.75 -21.578 1 87.88 252 TRP A N 1
ATOM 1889 C CA . TRP A 1 252 ? 13.633 -22.484 -20.797 1 87.88 252 TRP A CA 1
ATOM 1890 C C . TRP A 1 252 ? 14.688 -23.109 -21.703 1 87.88 252 TRP A C 1
ATOM 1892 O O . TRP A 1 252 ? 15.852 -23.219 -21.344 1 87.88 252 TRP A O 1
ATOM 1902 N N . VAL A 1 253 ? 14.273 -23.5 -22.859 1 87.94 253 VAL A N 1
ATOM 1903 C CA . VAL A 1 253 ? 15.211 -24.094 -23.812 1 87.94 253 VAL A CA 1
ATOM 1904 C C . VAL A 1 253 ? 16.359 -23.141 -24.078 1 87.94 253 VAL A C 1
ATOM 1906 O O . VAL A 1 253 ? 17.5 -23.562 -24.281 1 87.94 253 VAL A O 1
ATOM 1909 N N . PHE A 1 254 ? 16.078 -21.891 -23.891 1 83.56 254 PHE A N 1
ATOM 1910 C CA . PHE A 1 254 ? 17.094 -20.875 -24.156 1 83.56 254 PHE A CA 1
ATOM 1911 C C . PHE A 1 254 ? 17.672 -20.328 -22.844 1 83.56 254 PHE A C 1
ATOM 1913 O O . PHE A 1 254 ? 18.281 -19.25 -22.828 1 83.56 254 PHE A O 1
ATOM 1920 N N . GLY A 1 255 ? 17.344 -20.953 -21.828 1 82.38 255 GLY A N 1
ATOM 1921 C CA . GLY A 1 255 ? 17.938 -20.578 -20.547 1 82.38 255 GLY A CA 1
ATOM 1922 C C . GLY A 1 255 ? 17.172 -19.453 -19.859 1 82.38 255 GLY A C 1
ATOM 1923 O O . GLY A 1 255 ? 17.672 -18.859 -18.891 1 82.38 255 GLY A O 1
ATOM 1924 N N . ILE A 1 256 ? 16.016 -19.156 -20.359 1 82.75 256 ILE A N 1
ATOM 1925 C CA . ILE A 1 256 ? 15.188 -18.125 -19.75 1 82.75 256 ILE A CA 1
ATOM 1926 C C . ILE A 1 256 ? 14.102 -18.781 -18.906 1 82.75 256 ILE A C 1
ATOM 1928 O O . ILE A 1 256 ? 13.406 -19.688 -19.359 1 82.75 256 ILE A O 1
ATOM 1932 N N . HIS A 1 257 ? 14.086 -18.328 -17.641 1 85.62 257 HIS A N 1
ATOM 1933 C CA . HIS A 1 257 ? 13.062 -18.875 -16.766 1 85.62 257 HIS A CA 1
ATOM 1934 C C . HIS A 1 257 ? 11.664 -18.5 -17.25 1 85.62 257 HIS A C 1
ATOM 1936 O O . HIS A 1 257 ? 11.156 -17.422 -16.938 1 85.62 257 HIS A O 1
ATOM 1942 N N . GLY A 1 258 ? 11.078 -19.422 -17.859 1 84.75 258 GLY A N 1
ATOM 1943 C CA . GLY A 1 258 ? 9.828 -19.156 -18.562 1 84.75 258 GLY A CA 1
ATOM 1944 C C . GLY A 1 258 ? 8.695 -18.766 -17.625 1 84.75 258 GLY A C 1
ATOM 1945 O O . GLY A 1 258 ? 8.023 -17.75 -17.859 1 84.75 258 GLY A O 1
ATOM 1946 N N . ALA A 1 259 ? 8.484 -19.5 -16.547 1 84.88 259 ALA A N 1
ATOM 1947 C CA . ALA A 1 259 ? 7.395 -19.234 -15.617 1 84.88 259 ALA A CA 1
ATOM 1948 C C . ALA A 1 259 ? 7.555 -17.875 -14.953 1 84.88 259 ALA A C 1
ATOM 1950 O O . ALA A 1 259 ? 6.566 -17.188 -14.68 1 84.88 259 ALA A O 1
ATOM 1951 N N . PHE A 1 260 ? 8.789 -17.562 -14.773 1 80.38 260 PHE A N 1
ATOM 1952 C CA . PHE A 1 260 ? 9.055 -16.266 -14.133 1 80.38 260 PHE A CA 1
ATOM 1953 C C . PHE A 1 260 ? 8.766 -15.125 -15.094 1 80.38 260 PHE A C 1
ATOM 1955 O O . PHE A 1 260 ? 8.109 -14.148 -14.719 1 80.38 260 PHE A O 1
ATOM 1962 N N . VAL A 1 261 ? 9.219 -15.266 -16.344 1 82 261 VAL A N 1
ATOM 1963 C CA . VAL A 1 261 ? 9.047 -14.203 -17.328 1 82 261 VAL A CA 1
ATOM 1964 C C . VAL A 1 261 ? 7.57 -14.07 -17.703 1 82 261 VAL A C 1
ATOM 1966 O O . VAL A 1 261 ? 7.027 -12.969 -17.734 1 82 261 VAL A O 1
ATOM 1969 N N . LEU A 1 262 ? 6.914 -15.188 -17.938 1 88.62 262 LEU A N 1
ATOM 1970 C CA . LEU A 1 262 ? 5.52 -15.164 -18.375 1 88.62 262 LEU A CA 1
ATOM 1971 C C . LEU A 1 262 ? 4.586 -14.969 -17.188 1 88.62 262 LEU A C 1
ATOM 1973 O O . LEU A 1 262 ? 3.383 -14.773 -17.359 1 88.62 262 LEU A O 1
ATOM 1977 N N . GLY A 1 263 ? 5.184 -14.938 -16.016 1 87.75 263 GLY A N 1
ATOM 1978 C CA . GLY A 1 263 ? 4.406 -14.727 -14.812 1 87.75 263 GLY A CA 1
ATOM 1979 C C . GLY A 1 263 ? 3.729 -13.375 -14.766 1 87.75 263 GLY A C 1
ATOM 1980 O O . GLY A 1 263 ? 2.697 -13.211 -14.109 1 87.75 263 GLY A O 1
ATOM 1981 N N . ALA A 1 264 ? 4.293 -12.461 -15.469 1 85.75 264 ALA A N 1
ATOM 1982 C CA . ALA A 1 264 ? 3.699 -11.133 -15.547 1 85.75 264 ALA A CA 1
ATOM 1983 C C . ALA A 1 264 ? 2.301 -11.188 -16.156 1 85.75 264 ALA A C 1
ATOM 1985 O O . ALA A 1 264 ? 1.433 -10.383 -15.812 1 85.75 264 ALA A O 1
ATOM 1986 N N . ILE A 1 265 ? 2.135 -12.18 -16.953 1 87.56 265 ILE A N 1
ATOM 1987 C CA . ILE A 1 265 ? 0.842 -12.328 -17.625 1 87.56 265 ILE A CA 1
ATOM 1988 C C . ILE A 1 265 ? 0.002 -13.367 -16.875 1 87.56 265 ILE A C 1
ATOM 1990 O O . ILE A 1 265 ? -1.162 -13.117 -16.562 1 87.56 265 ILE A O 1
ATOM 1994 N N . SER A 1 266 ? 0.565 -14.43 -16.578 1 92.25 266 SER A N 1
ATOM 1995 C CA . SER A 1 266 ? -0.189 -15.547 -16.031 1 92.25 266 SER A CA 1
ATOM 1996 C C . SER A 1 266 ? -0.538 -15.32 -14.562 1 92.25 266 SER A C 1
ATOM 1998 O O . SER A 1 266 ? -1.566 -15.797 -14.078 1 92.25 266 SER A O 1
ATOM 2000 N N . GLY A 1 267 ? 0.29 -14.57 -13.883 1 91.25 267 GLY A N 1
ATOM 2001 C CA . GLY A 1 267 ? 0.083 -14.367 -12.453 1 91.25 267 GLY A CA 1
ATOM 2002 C C . GLY A 1 267 ? -1.298 -13.828 -12.125 1 91.25 267 GLY A C 1
ATOM 2003 O O . GLY A 1 267 ? -2.084 -14.5 -11.453 1 91.25 267 GLY A O 1
ATOM 2004 N N . PRO A 1 268 ? -1.583 -12.711 -12.648 1 90.94 268 PRO A N 1
ATOM 2005 C CA . PRO A 1 268 ? -2.906 -12.141 -12.383 1 90.94 268 PRO A CA 1
ATOM 2006 C C . PRO A 1 268 ? -4.043 -13.039 -12.859 1 90.94 268 PRO A C 1
ATOM 2008 O O . PRO A 1 268 ? -5.07 -13.156 -12.18 1 90.94 268 PRO A O 1
ATOM 2011 N N . VAL A 1 269 ? -3.854 -13.727 -13.961 1 94.38 269 VAL A N 1
ATOM 2012 C CA . VAL A 1 269 ? -4.895 -14.555 -14.555 1 94.38 269 VAL A CA 1
ATOM 2013 C C . VAL A 1 269 ? -5.156 -15.773 -13.672 1 94.38 269 VAL A C 1
ATOM 2015 O O . VAL A 1 269 ? -6.305 -16.062 -13.328 1 94.38 269 VAL A O 1
ATOM 2018 N N . LEU A 1 270 ? -4.168 -16.391 -13.289 1 95.81 270 LEU A N 1
ATOM 2019 C CA . LEU A 1 270 ? -4.289 -17.656 -12.578 1 95.81 270 LEU A CA 1
ATOM 2020 C C . LEU A 1 270 ? -4.668 -17.422 -11.117 1 95.81 270 LEU A C 1
ATOM 2022 O O . LEU A 1 270 ? -5.387 -18.234 -10.523 1 95.81 270 LEU A O 1
ATOM 2026 N N . LEU A 1 271 ? -4.219 -16.344 -10.555 1 92.69 271 LEU A N 1
ATOM 2027 C CA . LEU A 1 271 ? -4.621 -16.016 -9.188 1 92.69 271 LEU A CA 1
ATOM 2028 C C . LEU A 1 271 ? -6.082 -15.586 -9.141 1 92.69 271 LEU A C 1
ATOM 2030 O O . LEU A 1 271 ? -6.781 -15.852 -8.164 1 92.69 271 LEU A O 1
ATOM 2034 N N . THR A 1 272 ? -6.473 -14.914 -10.156 1 92.94 272 THR A N 1
ATOM 2035 C CA . THR A 1 272 ? -7.883 -14.547 -10.242 1 92.94 272 THR A CA 1
ATOM 2036 C C . THR A 1 272 ? -8.758 -15.789 -10.359 1 92.94 272 THR A C 1
ATOM 2038 O O . THR A 1 272 ? -9.789 -15.898 -9.695 1 92.94 272 THR A O 1
ATOM 2041 N N . SER A 1 273 ? -8.383 -16.734 -11.219 1 95.88 273 SER A N 1
ATOM 2042 C CA . SER A 1 273 ? -9.125 -17.984 -11.344 1 95.88 273 SER A CA 1
ATOM 2043 C C . SER A 1 273 ? -9.164 -18.734 -10.016 1 95.88 273 SER A C 1
ATOM 2045 O O . SER A 1 273 ? -10.18 -19.344 -9.664 1 95.88 273 SER A O 1
ATOM 2047 N N . LEU A 1 274 ? -8.07 -18.703 -9.328 1 94.44 274 LEU A N 1
ATOM 2048 C CA . LEU A 1 274 ? -8.023 -19.328 -8.008 1 94.44 274 LEU A CA 1
ATOM 2049 C C . LEU A 1 274 ? -8.992 -18.656 -7.047 1 94.44 274 LEU A C 1
ATOM 2051 O O . LEU A 1 274 ? -9.727 -19.328 -6.316 1 94.44 274 LEU A O 1
ATOM 2055 N N . GLN A 1 275 ? -8.953 -17.359 -7.051 1 91.88 275 GLN A N 1
ATOM 2056 C CA . GLN A 1 275 ? -9.836 -16.594 -6.168 1 91.88 275 GLN A CA 1
ATOM 2057 C C . GLN A 1 275 ? -11.305 -16.922 -6.445 1 91.88 275 GLN A C 1
ATOM 2059 O O . GLN A 1 275 ? -12.109 -17.031 -5.52 1 91.88 275 GLN A O 1
ATOM 2064 N N . GLN A 1 276 ? -11.656 -17.031 -7.676 1 92.81 276 GLN A N 1
ATOM 2065 C CA . GLN A 1 276 ? -13.023 -17.375 -8.055 1 92.81 276 GLN A CA 1
ATOM 2066 C C . GLN A 1 276 ? -13.398 -18.75 -7.512 1 92.81 276 GLN A C 1
ATOM 2068 O O . GLN A 1 276 ? -14.539 -18.969 -7.074 1 92.81 276 GLN A O 1
ATOM 2073 N N . ASN A 1 277 ? -12.453 -19.703 -7.559 1 94.94 277 ASN A N 1
ATOM 2074 C CA . ASN A 1 277 ? -12.695 -21.016 -6.965 1 94.94 277 ASN A CA 1
ATOM 2075 C C . ASN A 1 277 ? -12.891 -20.922 -5.453 1 94.94 277 ASN A C 1
ATOM 2077 O O . ASN A 1 277 ? -13.773 -21.562 -4.898 1 94.94 277 ASN A O 1
ATOM 2081 N N . ILE A 1 278 ? -12.062 -20.125 -4.824 1 88.69 278 ILE A N 1
ATOM 2082 C CA . ILE A 1 278 ? -12.164 -19.922 -3.381 1 88.69 278 ILE A CA 1
ATOM 2083 C C . ILE A 1 278 ? -13.523 -19.344 -3.029 1 88.69 278 ILE A C 1
ATOM 2085 O O . ILE A 1 278 ? -14.203 -19.828 -2.117 1 88.69 278 ILE A O 1
ATOM 2089 N N . ASP A 1 279 ? -13.906 -18.344 -3.744 1 87.56 279 ASP A N 1
ATOM 2090 C CA . ASP A 1 279 ? -15.195 -17.703 -3.504 1 87.56 279 ASP A CA 1
ATOM 2091 C C . ASP A 1 279 ? -16.344 -18.688 -3.695 1 87.56 279 ASP A C 1
ATOM 2093 O O . ASP A 1 279 ? -17.312 -18.672 -2.941 1 87.56 279 ASP A O 1
ATOM 2097 N N . ALA A 1 280 ? -16.266 -19.562 -4.68 1 92.06 280 ALA A N 1
ATOM 2098 C CA . ALA A 1 280 ? -17.297 -20.562 -4.957 1 92.06 280 ALA A CA 1
ATOM 2099 C C . ALA A 1 280 ? -17.375 -21.594 -3.828 1 92.06 280 ALA A C 1
ATOM 2101 O O . ALA A 1 280 ? -18.469 -22 -3.439 1 92.06 280 ALA A O 1
ATOM 2102 N N . VAL A 1 281 ? -16.234 -21.984 -3.361 1 87.25 281 VAL A N 1
ATOM 2103 C CA . VAL A 1 281 ? -16.203 -22.906 -2.234 1 87.25 281 VAL A CA 1
ATOM 2104 C C . VAL A 1 281 ? -16.906 -22.281 -1.03 1 87.25 281 VAL A C 1
ATOM 2106 O O . VAL A 1 281 ? -17.719 -22.938 -0.366 1 87.25 281 VAL A O 1
ATOM 2109 N N . ASN A 1 282 ? -16.547 -21.016 -0.769 1 80.81 282 ASN A N 1
ATOM 2110 C CA . ASN A 1 282 ? -17.141 -20.297 0.364 1 80.81 282 ASN A CA 1
ATOM 2111 C C . ASN A 1 282 ? -18.641 -20.125 0.199 1 80.81 282 ASN A C 1
ATOM 2113 O O . ASN A 1 282 ? -19.375 -20.125 1.183 1 80.81 282 ASN A O 1
ATOM 2117 N N . ALA A 1 283 ? -19.062 -20.031 -1.021 1 82.88 283 ALA A N 1
ATOM 2118 C CA . ALA A 1 283 ? -20.469 -19.828 -1.326 1 82.88 283 ALA A CA 1
ATOM 2119 C C . ALA A 1 283 ? -21.203 -21.156 -1.459 1 82.88 283 ALA A C 1
ATOM 2121 O O . ALA A 1 283 ? -22.438 -21.203 -1.567 1 82.88 283 ALA A O 1
ATOM 2122 N N . GLY A 1 284 ? -20.422 -22.25 -1.474 1 84.62 284 GLY A N 1
ATOM 2123 C CA . GLY A 1 284 ? -21.031 -23.562 -1.619 1 84.62 284 GLY A CA 1
ATOM 2124 C C . GLY A 1 284 ? -21.516 -23.859 -3.029 1 84.62 284 GLY A C 1
ATOM 2125 O O . GLY A 1 284 ? -22.5 -24.562 -3.219 1 84.62 284 GLY A O 1
ATOM 2126 N N . THR A 1 285 ? -20.891 -23.203 -3.92 1 91.56 285 THR A N 1
ATOM 2127 C CA . THR A 1 285 ? -21.266 -23.406 -5.316 1 91.56 285 THR A CA 1
ATOM 2128 C C . THR A 1 285 ? -20.188 -24.172 -6.059 1 91.56 285 THR A C 1
ATOM 2130 O O . THR A 1 285 ? -19.094 -24.406 -5.52 1 91.56 285 THR A O 1
ATOM 2133 N N . ALA A 1 286 ? -20.484 -24.609 -7.254 1 93.56 286 ALA A N 1
ATOM 2134 C CA . ALA A 1 286 ? -19.531 -25.359 -8.062 1 93.56 286 ALA A CA 1
ATOM 2135 C C . ALA A 1 286 ? -18.328 -24.5 -8.438 1 93.56 286 ALA A C 1
ATOM 2137 O O . ALA A 1 286 ? -18.484 -23.312 -8.734 1 93.56 286 ALA A O 1
ATOM 2138 N N . LEU A 1 287 ? -17.203 -25.125 -8.469 1 95.69 287 LEU A N 1
ATOM 2139 C CA . LEU A 1 287 ? -15.977 -24.422 -8.82 1 95.69 287 LEU A CA 1
ATOM 2140 C C . LEU A 1 287 ? -15.93 -24.125 -10.32 1 95.69 287 LEU A C 1
ATOM 2142 O O . LEU A 1 287 ? -16.062 -25.047 -11.133 1 95.69 287 LEU A O 1
ATOM 2146 N N . PRO A 1 288 ? -15.68 -22.906 -10.695 1 95.5 288 PRO A N 1
ATOM 2147 C CA . PRO A 1 288 ? -15.82 -22.547 -12.109 1 95.5 288 PRO A CA 1
ATOM 2148 C C . PRO A 1 288 ? -14.555 -22.828 -12.922 1 95.5 288 PRO A C 1
ATOM 2150 O O . PRO A 1 288 ? -14.609 -22.922 -14.148 1 95.5 288 PRO A O 1
ATOM 2153 N N . ASN A 1 289 ? -13.375 -22.984 -12.258 1 97.62 289 ASN A N 1
ATOM 2154 C CA . ASN A 1 289 ? -12.133 -22.984 -13.031 1 97.62 289 ASN A CA 1
ATOM 2155 C C . ASN A 1 289 ? -11.359 -24.297 -12.836 1 97.62 289 ASN A C 1
ATOM 2157 O O . ASN A 1 289 ? -11.289 -24.812 -11.719 1 97.62 289 ASN A O 1
ATOM 2161 N N . ILE A 1 290 ? -10.805 -24.75 -13.898 1 98.25 290 ILE A N 1
ATOM 2162 C CA . ILE A 1 290 ? -9.938 -25.922 -13.875 1 98.25 290 ILE A CA 1
ATOM 2163 C C . ILE A 1 290 ? -8.484 -25.484 -13.656 1 98.25 290 ILE A C 1
ATOM 2165 O O . ILE A 1 290 ? -7.801 -26 -12.773 1 98.25 290 ILE A O 1
ATOM 2169 N N . VAL A 1 291 ? -8.133 -24.5 -14.461 1 98.31 291 VAL A N 1
ATOM 2170 C CA . VAL A 1 291 ? -6.734 -24.078 -14.484 1 98.31 291 VAL A CA 1
ATOM 2171 C C . VAL A 1 291 ? -6.527 -22.906 -13.516 1 98.31 291 VAL A C 1
ATOM 2173 O O . VAL A 1 291 ? -7.129 -21.844 -13.68 1 98.31 291 VAL A O 1
ATOM 2176 N N . THR A 1 292 ? -5.785 -23.094 -12.484 1 97.25 292 THR A N 1
ATOM 2177 C CA . THR A 1 292 ? -5.371 -22.109 -11.5 1 97.25 292 THR A CA 1
ATOM 2178 C C . THR A 1 292 ? -3.865 -22.156 -11.273 1 97.25 292 THR A C 1
ATOM 2180 O O . THR A 1 292 ? -3.172 -22.984 -11.875 1 97.25 292 THR A O 1
ATOM 2183 N N . GLN A 1 293 ? -3.373 -21.25 -10.477 1 94.88 293 GLN A N 1
ATOM 2184 C CA . GLN A 1 293 ? -1.941 -21.25 -10.195 1 94.88 293 GLN A CA 1
ATOM 2185 C C . GLN A 1 293 ? -1.521 -22.562 -9.523 1 94.88 293 GLN A C 1
ATOM 2187 O O . GLN A 1 293 ? -0.553 -23.203 -9.945 1 94.88 293 GLN A O 1
ATOM 2192 N N . PRO A 1 294 ? -2.225 -23.031 -8.547 1 95.88 294 PRO A N 1
ATOM 2193 C CA . PRO A 1 294 ? -1.819 -24.312 -7.941 1 95.88 294 PRO A CA 1
ATOM 2194 C C . PRO A 1 294 ? -1.952 -25.484 -8.906 1 95.88 294 PRO A C 1
ATOM 2196 O O . PRO A 1 294 ? -1.229 -26.484 -8.773 1 95.88 294 PRO A O 1
ATOM 2199 N N . PHE A 1 295 ? -2.844 -25.391 -9.883 1 97.81 295 PHE A N 1
ATOM 2200 C CA . PHE A 1 295 ? -2.941 -26.422 -10.906 1 97.81 295 PHE A CA 1
ATOM 2201 C C . PHE A 1 295 ? -1.608 -26.609 -11.625 1 97.81 295 PHE A C 1
ATOM 2203 O O . PHE A 1 295 ? -1.128 -27.734 -11.773 1 97.81 295 PHE A O 1
ATOM 2210 N N . LEU A 1 296 ? -1.044 -25.5 -12.016 1 97.06 296 LEU A N 1
ATOM 2211 C CA . LEU A 1 296 ? 0.24 -25.547 -12.711 1 97.06 296 LEU A CA 1
ATOM 2212 C C . LEU A 1 296 ? 1.343 -26.031 -11.766 1 97.06 296 LEU A C 1
ATOM 2214 O O . LEU A 1 296 ? 2.16 -26.875 -12.141 1 97.06 296 LEU A O 1
ATOM 2218 N N . ASP A 1 297 ? 1.353 -25.516 -10.609 1 94.75 297 ASP A N 1
ATOM 2219 C CA . ASP A 1 297 ? 2.408 -25.828 -9.656 1 94.75 297 ASP A CA 1
ATOM 2220 C C . ASP A 1 297 ? 2.379 -27.297 -9.266 1 94.75 297 ASP A C 1
ATOM 2222 O O . ASP A 1 297 ? 3.428 -27.922 -9.109 1 94.75 297 ASP A O 1
ATOM 2226 N N . ALA A 1 298 ? 1.246 -27.844 -9.164 1 96.62 298 ALA A N 1
ATOM 2227 C CA . ALA A 1 298 ? 1.095 -29.203 -8.641 1 96.62 298 ALA A CA 1
ATOM 2228 C C . ALA A 1 298 ? 1.243 -30.234 -9.75 1 96.62 298 ALA A C 1
ATOM 2230 O O . ALA A 1 298 ? 1.756 -31.328 -9.523 1 96.62 298 ALA A O 1
ATOM 2231 N N . PHE A 1 299 ? 0.777 -29.891 -10.898 1 98.31 299 PHE A N 1
ATOM 2232 C CA . PHE A 1 299 ? 0.673 -30.969 -11.883 1 98.31 299 PHE A CA 1
ATOM 2233 C C . PHE A 1 299 ? 1.66 -30.734 -13.023 1 98.31 299 PHE A C 1
ATOM 2235 O O . PHE A 1 299 ? 2.109 -31.688 -13.664 1 98.31 299 PHE A O 1
ATOM 2242 N N . VAL A 1 300 ? 1.967 -29.516 -13.281 1 97.56 300 VAL A N 1
ATOM 2243 C CA . VAL A 1 300 ? 2.721 -29.219 -14.492 1 97.56 300 VAL A CA 1
ATOM 2244 C C . VAL A 1 300 ? 4.191 -28.984 -14.148 1 97.56 300 VAL A C 1
ATOM 2246 O O . VAL A 1 300 ? 5.082 -29.453 -14.859 1 97.56 300 VAL A O 1
ATOM 2249 N N . TYR A 1 301 ? 4.43 -28.297 -13.062 1 96 301 TYR A N 1
ATOM 2250 C CA . TYR A 1 301 ? 5.789 -27.875 -12.758 1 96 301 TYR A CA 1
ATOM 2251 C C . TYR A 1 301 ? 6.383 -28.703 -11.625 1 96 301 TYR A C 1
ATOM 2253 O O . TYR A 1 301 ? 7.113 -28.188 -10.781 1 96 301 TYR A O 1
ATOM 2261 N N . MET A 1 302 ? 6.078 -29.938 -11.617 1 97.12 302 MET A N 1
ATOM 2262 C CA . MET A 1 302 ? 6.695 -30.828 -10.633 1 97.12 302 MET A CA 1
ATOM 2263 C C . MET A 1 302 ? 8.188 -30.984 -10.898 1 97.12 302 MET A C 1
ATOM 2265 O O . MET A 1 302 ? 8.594 -31.438 -11.977 1 97.12 302 MET A O 1
ATOM 2269 N N . GLY A 1 303 ? 8.945 -30.578 -9.898 1 95.31 303 GLY A N 1
ATOM 2270 C CA . GLY A 1 303 ? 10.391 -30.531 -10.07 1 95.31 303 GLY A CA 1
ATOM 2271 C C . GLY A 1 303 ? 10.875 -29.219 -10.672 1 95.31 303 GLY A C 1
ATOM 2272 O O . GLY A 1 303 ? 12.078 -29.016 -10.836 1 95.31 303 GLY A O 1
ATOM 2273 N N . GLY A 1 304 ? 10.016 -28.344 -10.992 1 92.94 304 GLY A N 1
ATOM 2274 C CA . GLY A 1 304 ? 10.328 -27.078 -11.633 1 92.94 304 GLY A CA 1
ATOM 2275 C C . GLY A 1 304 ? 10.031 -27.062 -13.117 1 92.94 304 GLY A C 1
ATOM 2276 O O . GLY A 1 304 ? 9.242 -27.891 -13.609 1 92.94 304 GLY A O 1
ATOM 2277 N N . GLY A 1 305 ? 10.609 -26.109 -13.758 1 92.19 305 GLY A N 1
ATOM 2278 C CA . GLY A 1 305 ? 10.422 -26.016 -15.195 1 92.19 305 GLY A CA 1
ATOM 2279 C C . GLY A 1 305 ? 10.742 -27.297 -15.93 1 92.19 305 GLY A C 1
ATOM 2280 O O . GLY A 1 305 ? 11.727 -27.969 -15.609 1 92.19 305 GLY A O 1
ATOM 2281 N N . GLY A 1 306 ? 9.875 -27.688 -16.922 1 94.5 306 GLY A N 1
ATOM 2282 C CA . GLY A 1 306 ? 10.102 -28.891 -17.703 1 94.5 306 GLY A CA 1
ATOM 2283 C C . GLY A 1 306 ? 9.648 -30.156 -17 1 94.5 306 GLY A C 1
ATOM 2284 O O . GLY A 1 306 ? 9.844 -31.266 -17.516 1 94.5 306 GLY A O 1
ATOM 2285 N N . THR A 1 307 ? 9.023 -29.938 -15.852 1 97.31 307 THR A N 1
ATOM 2286 C CA . THR A 1 307 ? 8.703 -31.094 -15.023 1 97.31 307 THR A CA 1
ATOM 2287 C C . THR A 1 307 ? 9.945 -31.953 -14.773 1 97.31 307 THR A C 1
ATOM 2289 O O . THR A 1 307 ? 9.938 -33.156 -15 1 97.31 307 THR A O 1
ATOM 2292 N N . ILE A 1 308 ? 10.898 -31.359 -14.258 1 95.88 308 ILE A N 1
ATOM 2293 C CA . ILE A 1 308 ? 12.273 -31.844 -14.297 1 95.88 308 ILE A CA 1
ATOM 2294 C C . ILE A 1 308 ? 12.43 -33.031 -13.367 1 95.88 308 ILE A C 1
ATOM 2296 O O . ILE A 1 308 ? 13.383 -33.812 -13.5 1 95.88 308 ILE A O 1
ATOM 2300 N N . ILE A 1 309 ? 11.508 -33.219 -12.461 1 97.12 309 ILE A N 1
ATOM 2301 C CA . ILE A 1 309 ? 11.57 -34.406 -11.602 1 97.12 309 ILE A CA 1
ATOM 2302 C C . ILE A 1 309 ? 11.562 -35.656 -12.453 1 97.12 309 ILE A C 1
ATOM 2304 O O . ILE A 1 309 ? 12.18 -36.656 -12.086 1 97.12 309 ILE A O 1
ATOM 2308 N N . CYS A 1 310 ? 10.945 -35.656 -13.547 1 97.94 310 CYS A N 1
ATOM 2309 C CA . CYS A 1 310 ? 10.883 -36.781 -14.469 1 97.94 310 CYS A CA 1
ATOM 2310 C C . CYS A 1 310 ? 12.25 -37.062 -15.086 1 97.94 310 CYS A C 1
ATOM 2312 O O . CYS A 1 310 ? 12.625 -38.219 -15.281 1 97.94 310 CYS A O 1
ATOM 2314 N N . LEU A 1 311 ? 12.93 -35.969 -15.438 1 96.88 311 LEU A N 1
ATOM 2315 C CA . LEU A 1 311 ? 14.281 -36.156 -15.961 1 96.88 311 LEU A CA 1
ATOM 2316 C C . LEU A 1 311 ? 15.203 -36.75 -14.906 1 96.88 311 LEU A C 1
ATOM 2318 O O . LEU A 1 311 ? 16.016 -37.625 -15.219 1 96.88 311 LEU A O 1
ATOM 2322 N N . VAL A 1 312 ? 15.062 -36.25 -13.695 1 96.69 312 VAL A N 1
ATOM 2323 C CA . VAL A 1 312 ? 15.859 -36.781 -12.586 1 96.69 312 VAL A CA 1
ATOM 2324 C C . VAL A 1 312 ? 15.664 -38.312 -12.477 1 96.69 312 VAL A C 1
ATOM 2326 O O . VAL A 1 312 ? 16.641 -39.062 -12.43 1 96.69 312 VAL A O 1
ATOM 2329 N N . ILE A 1 313 ? 14.469 -38.719 -12.484 1 97.56 313 ILE A N 1
ATOM 2330 C CA . ILE A 1 313 ? 14.156 -40.125 -12.352 1 97.56 313 ILE A CA 1
ATOM 2331 C C . ILE A 1 313 ? 14.656 -40.906 -13.586 1 97.56 313 ILE A C 1
ATOM 2333 O O . ILE A 1 313 ? 15.25 -41.969 -13.461 1 97.56 313 ILE A O 1
ATOM 2337 N N . ALA A 1 314 ? 14.492 -40.375 -14.758 1 97.38 314 ALA A N 1
ATOM 2338 C CA . ALA A 1 314 ? 14.93 -41 -16 1 97.38 314 ALA A CA 1
ATOM 2339 C C . ALA A 1 314 ? 16.438 -41.219 -16 1 97.38 314 ALA A C 1
ATOM 2341 O O . ALA A 1 314 ? 16.922 -42.25 -16.469 1 97.38 314 ALA A O 1
ATOM 2342 N N . ILE A 1 315 ? 17.172 -40.25 -15.586 1 96.06 315 ILE A N 1
ATOM 2343 C CA . ILE A 1 315 ? 18.625 -40.344 -15.547 1 96.06 315 ILE A CA 1
ATOM 2344 C C . ILE A 1 315 ? 19.047 -41.438 -14.586 1 96.06 315 ILE A C 1
ATOM 2346 O O . ILE A 1 315 ? 19.938 -42.25 -14.898 1 96.06 315 ILE A O 1
ATOM 2350 N N . PHE A 1 316 ? 18.422 -41.531 -13.422 1 95.81 316 PHE A N 1
ATOM 2351 C CA . PHE A 1 316 ? 18.781 -42.562 -12.445 1 95.81 316 PHE A CA 1
ATOM 2352 C C . PHE A 1 316 ? 18.422 -43.938 -12.969 1 95.81 316 PHE A C 1
ATOM 2354 O O . PHE A 1 316 ? 19.078 -44.938 -12.633 1 95.81 316 PHE A O 1
ATOM 2361 N N . ILE A 1 317 ? 17.469 -44.031 -13.805 1 96.12 317 ILE A N 1
ATOM 2362 C CA . ILE A 1 317 ? 17.031 -45.312 -14.352 1 96.12 317 ILE A CA 1
ATOM 2363 C C . ILE A 1 317 ? 17.969 -45.75 -15.477 1 96.12 317 ILE A C 1
ATOM 2365 O O . ILE A 1 317 ? 18.391 -46.906 -15.523 1 96.12 317 ILE A O 1
ATOM 2369 N N . ALA A 1 318 ? 18.375 -44.812 -16.359 1 94 318 ALA A N 1
ATOM 2370 C CA . ALA A 1 318 ? 18.922 -45.281 -17.625 1 94 318 ALA A CA 1
ATOM 2371 C C . ALA A 1 318 ? 20.328 -44.75 -17.844 1 94 318 ALA A C 1
ATOM 2373 O O . ALA A 1 318 ? 21.094 -45.312 -18.625 1 94 318 ALA A O 1
ATOM 2374 N N . SER A 1 319 ? 20.688 -43.625 -17.25 1 92.62 319 SER A N 1
ATOM 2375 C CA . SER A 1 319 ? 21.969 -43 -17.594 1 92.62 319 SER A CA 1
ATOM 2376 C C . SER A 1 319 ? 23.141 -43.781 -16.969 1 92.62 319 SER A C 1
ATOM 2378 O O . SER A 1 319 ? 23.094 -44.125 -15.789 1 92.62 319 SER A O 1
ATOM 2380 N N . LYS A 1 320 ? 24.188 -44 -17.75 1 89.19 320 LYS A N 1
ATOM 2381 C CA . LYS A 1 320 ? 25.406 -44.656 -17.266 1 89.19 320 LYS A CA 1
ATOM 2382 C C . LYS A 1 320 ? 26.562 -43.656 -17.172 1 89.19 320 LYS A C 1
ATOM 2384 O O . LYS A 1 320 ? 27.672 -44 -16.75 1 89.19 320 LYS A O 1
ATOM 2389 N N . ARG A 1 321 ? 26.297 -42.469 -17.484 1 88.75 321 ARG A N 1
ATOM 2390 C CA . ARG A 1 321 ? 27.297 -41.406 -17.422 1 88.75 321 ARG A CA 1
ATOM 2391 C C . ARG A 1 321 ? 27.5 -40.938 -15.992 1 88.75 321 ARG A C 1
ATOM 2393 O O . ARG A 1 321 ? 26.547 -40.438 -15.359 1 88.75 321 ARG A O 1
ATOM 2400 N N . PRO A 1 322 ? 28.75 -40.969 -15.508 1 87.38 322 PRO A N 1
ATOM 2401 C CA . PRO A 1 322 ? 28.984 -40.531 -14.125 1 87.38 322 PRO A CA 1
ATOM 2402 C C . PRO A 1 322 ? 28.719 -39.062 -13.898 1 87.38 322 PRO A C 1
ATOM 2404 O O . PRO A 1 322 ? 28.25 -38.656 -12.828 1 87.38 322 PRO A O 1
ATOM 2407 N N . ASP A 1 323 ? 29.078 -38.281 -14.844 1 87.19 323 ASP A N 1
ATOM 2408 C CA . ASP A 1 323 ? 28.891 -36.844 -14.688 1 87.19 323 ASP A CA 1
ATOM 2409 C C . ASP A 1 323 ? 27.406 -36.5 -14.609 1 87.19 323 ASP A C 1
ATOM 2411 O O . ASP A 1 323 ? 27 -35.688 -13.781 1 87.19 323 ASP A O 1
ATOM 2415 N N . HIS A 1 324 ? 26.578 -37.094 -15.492 1 90.62 324 HIS A N 1
ATOM 2416 C CA . HIS A 1 324 ? 25.141 -36.875 -15.461 1 90.62 324 HIS A CA 1
ATOM 2417 C C . HIS A 1 324 ? 24.531 -37.344 -14.141 1 90.62 324 HIS A C 1
ATOM 2419 O O . HIS A 1 324 ? 23.703 -36.656 -13.562 1 90.62 324 HIS A O 1
ATOM 2425 N N . ARG A 1 325 ? 24.969 -38.406 -13.664 1 92.12 325 ARG A N 1
ATOM 2426 C CA . ARG A 1 325 ? 24.422 -38.969 -12.438 1 92.12 325 ARG A CA 1
ATOM 2427 C C . ARG A 1 325 ? 24.828 -38.156 -11.227 1 92.12 325 ARG A C 1
ATOM 2429 O O . ARG A 1 325 ? 24.031 -37.938 -10.312 1 92.12 325 ARG A O 1
ATOM 2436 N N . MET A 1 326 ? 26.062 -37.656 -11.25 1 90.62 326 MET A N 1
ATOM 2437 C CA . MET A 1 326 ? 26.547 -36.812 -10.148 1 90.62 326 MET A CA 1
ATOM 2438 C C . MET A 1 326 ? 25.766 -35.5 -10.07 1 90.62 326 MET A C 1
ATOM 2440 O O . MET A 1 326 ? 25.297 -35.125 -8.992 1 90.62 326 MET A O 1
ATOM 2444 N N . VAL A 1 327 ? 25.594 -34.875 -11.141 1 89.88 327 VAL A N 1
ATOM 2445 C CA . VAL A 1 327 ? 24.859 -33.625 -11.188 1 89.88 327 VAL A CA 1
ATOM 2446 C C . VAL A 1 327 ? 23.406 -33.844 -10.766 1 89.88 327 VAL A C 1
ATOM 2448 O O . VAL A 1 327 ? 22.812 -33.031 -10.055 1 89.88 327 VAL A O 1
ATOM 2451 N N . THR A 1 328 ? 22.859 -34.938 -11.211 1 92.75 328 THR A N 1
ATOM 2452 C CA . THR A 1 328 ? 21.469 -35.25 -10.906 1 92.75 328 THR A CA 1
ATOM 2453 C C . THR A 1 328 ? 21.297 -35.531 -9.414 1 92.75 328 THR A C 1
ATOM 2455 O O . THR A 1 328 ? 20.266 -35.188 -8.828 1 92.75 328 THR A O 1
ATOM 2458 N N . LYS A 1 329 ? 22.281 -36.125 -8.805 1 91.31 329 LYS A N 1
ATOM 2459 C CA . LYS A 1 329 ? 22.234 -36.344 -7.363 1 91.31 329 LYS A CA 1
ATOM 2460 C C . LYS A 1 329 ? 22.156 -35.031 -6.605 1 91.31 329 LYS A C 1
ATOM 2462 O O . LYS A 1 329 ? 21.406 -34.906 -5.629 1 91.31 329 LYS A O 1
ATOM 2467 N N . PHE A 1 330 ? 22.875 -34.094 -7.113 1 87.06 330 PHE A N 1
ATOM 2468 C CA . PHE A 1 330 ? 22.891 -32.781 -6.496 1 87.06 330 PHE A CA 1
ATOM 2469 C C . PHE A 1 330 ? 21.578 -32.062 -6.77 1 87.06 330 PHE A C 1
ATOM 2471 O O . PHE A 1 330 ? 21.141 -31.234 -5.957 1 87.06 330 PHE A O 1
ATOM 2478 N N . GLY A 1 331 ? 20.953 -32.344 -7.836 1 90.12 331 GLY A N 1
ATOM 2479 C CA . GLY A 1 331 ? 19.719 -31.672 -8.234 1 90.12 331 GLY A CA 1
ATOM 2480 C C . GLY A 1 331 ? 18.469 -32.375 -7.719 1 90.12 331 GLY A C 1
ATOM 2481 O O . GLY A 1 331 ? 17.375 -31.828 -7.82 1 90.12 331 GLY A O 1
ATOM 2482 N N . LEU A 1 332 ? 18.609 -33.5 -7.102 1 92 332 LEU A N 1
ATOM 2483 C CA . LEU A 1 332 ? 17.484 -34.312 -6.668 1 92 332 LEU A CA 1
ATOM 2484 C C . LEU A 1 332 ? 16.656 -33.562 -5.605 1 92 332 LEU A C 1
ATOM 2486 O O . LEU A 1 332 ? 15.453 -33.406 -5.754 1 92 332 LEU A O 1
ATOM 2490 N N . ILE A 1 333 ? 17.328 -33.094 -4.633 1 90 333 ILE A N 1
ATOM 2491 C CA . ILE A 1 333 ? 16.641 -32.469 -3.508 1 90 333 ILE A CA 1
ATOM 2492 C C . ILE A 1 333 ? 15.969 -31.188 -3.967 1 90 333 ILE A C 1
ATOM 2494 O O . ILE A 1 333 ? 14.773 -30.984 -3.744 1 90 333 ILE A O 1
ATOM 2498 N N . PRO A 1 334 ? 16.703 -30.281 -4.664 1 90.25 334 PRO A N 1
ATOM 2499 C CA . PRO A 1 334 ? 16.047 -29.094 -5.176 1 90.25 334 PRO A CA 1
ATOM 2500 C C . PRO A 1 334 ? 14.844 -29.406 -6.066 1 90.25 334 PRO A C 1
ATOM 2502 O O . PRO A 1 334 ? 13.828 -28.703 -6.02 1 90.25 334 PRO A O 1
ATOM 2505 N N . SER A 1 335 ? 14.938 -30.453 -6.801 1 93.25 335 SER A N 1
ATOM 2506 C CA . SER A 1 335 ? 13.859 -30.812 -7.711 1 93.25 335 SER A CA 1
ATOM 2507 C C . SER A 1 335 ? 12.617 -31.281 -6.949 1 93.25 335 SER A C 1
ATOM 2509 O O . SER A 1 335 ? 11.492 -31.062 -7.395 1 93.25 335 SER A O 1
ATOM 2511 N N . ILE A 1 336 ? 12.781 -31.844 -5.816 1 94.25 336 ILE A N 1
ATOM 2512 C CA . ILE A 1 336 ? 11.664 -32.25 -4.977 1 94.25 336 ILE A CA 1
ATOM 2513 C C . ILE A 1 336 ? 10.875 -31.031 -4.531 1 94.25 336 ILE A C 1
ATOM 2515 O O . ILE A 1 336 ? 9.656 -31.094 -4.383 1 94.25 336 ILE A O 1
ATOM 2519 N N . PHE A 1 337 ? 11.625 -29.906 -4.465 1 90.88 337 PHE A N 1
ATOM 2520 C CA . PHE A 1 337 ? 10.992 -28.672 -4.035 1 90.88 337 PHE A CA 1
ATOM 2521 C C . PHE A 1 337 ? 10.781 -27.734 -5.219 1 90.88 337 PHE A C 1
ATOM 2523 O O . PHE A 1 337 ? 10.766 -26.516 -5.055 1 90.88 337 PHE A O 1
ATOM 2530 N N . ASN A 1 338 ? 10.766 -28.281 -6.395 1 92.88 338 ASN A N 1
ATOM 2531 C CA . ASN A 1 338 ? 10.414 -27.609 -7.637 1 92.88 338 ASN A CA 1
ATOM 2532 C C . ASN A 1 338 ? 11.438 -26.547 -8.008 1 92.88 338 ASN A C 1
ATOM 2534 O O . ASN A 1 338 ? 11.094 -25.5 -8.57 1 92.88 338 ASN A O 1
ATOM 2538 N N . VAL A 1 339 ? 12.688 -26.812 -7.629 1 88.94 339 VAL A N 1
ATOM 2539 C CA . VAL A 1 339 ? 13.797 -25.969 -8.055 1 88.94 339 VAL A CA 1
ATOM 2540 C C . VAL A 1 339 ? 14.602 -26.688 -9.133 1 88.94 339 VAL A C 1
ATOM 2542 O O . VAL A 1 339 ? 15.375 -27.594 -8.844 1 88.94 339 VAL A O 1
ATOM 2545 N N . SER A 1 340 ? 14.508 -26.188 -10.289 1 91.94 340 SER A N 1
ATOM 2546 C CA . SER A 1 340 ? 15.055 -26.906 -11.43 1 91.94 340 SER A CA 1
ATOM 2547 C C . SER A 1 340 ? 16.406 -26.344 -11.844 1 91.94 340 SER A C 1
ATOM 2549 O O . SER A 1 340 ? 17.141 -26.969 -12.625 1 91.94 340 SER A O 1
ATOM 2551 N N . GLU A 1 341 ? 16.875 -25.266 -11.312 1 86.5 341 GLU A N 1
ATOM 2552 C CA . GLU A 1 341 ? 18.031 -24.516 -11.773 1 86.5 341 GLU A CA 1
ATOM 2553 C C . GLU A 1 341 ? 19.312 -25.359 -11.68 1 86.5 341 GLU A C 1
ATOM 2555 O O . GLU A 1 341 ? 20.141 -25.344 -12.594 1 86.5 341 GLU A O 1
ATOM 2560 N N . PRO A 1 342 ? 19.5 -26.125 -10.664 1 85.31 342 PRO A N 1
ATOM 2561 C CA . PRO A 1 342 ? 20.719 -26.938 -10.602 1 85.31 342 PRO A CA 1
ATOM 2562 C C . PRO A 1 342 ? 20.812 -27.922 -11.766 1 85.31 342 PRO A C 1
ATOM 2564 O O . PRO A 1 342 ? 21.922 -28.188 -12.266 1 85.31 342 PRO A O 1
ATOM 2567 N N . LEU A 1 343 ? 19.734 -28.438 -12.188 1 88.25 343 LEU A N 1
ATOM 2568 C CA . LEU A 1 343 ? 19.766 -29.375 -13.312 1 88.25 343 LEU A CA 1
ATOM 2569 C C . LEU A 1 343 ? 19.781 -28.641 -14.641 1 88.25 343 LEU A C 1
ATOM 2571 O O . LEU A 1 343 ? 20.453 -29.047 -15.578 1 88.25 343 LEU A O 1
ATOM 2575 N N . MET A 1 344 ? 18.984 -27.578 -14.672 1 88.94 344 MET A N 1
ATOM 2576 C CA . MET A 1 344 ? 18.875 -26.797 -15.906 1 88.94 344 MET A CA 1
ATOM 2577 C C . MET A 1 344 ? 20.234 -26.281 -16.344 1 88.94 344 MET A C 1
ATOM 2579 O O . MET A 1 344 ? 20.578 -26.344 -17.531 1 88.94 344 MET A O 1
ATOM 2583 N N . PHE A 1 345 ? 20.984 -25.891 -15.375 1 85.19 345 PHE A N 1
ATOM 2584 C CA . PHE A 1 345 ? 22.25 -25.234 -15.719 1 85.19 345 PHE A CA 1
ATOM 2585 C C . PHE A 1 345 ? 23.422 -26.156 -15.438 1 85.19 345 PHE A C 1
ATOM 2587 O O . PHE A 1 345 ? 24.469 -26.047 -16.078 1 85.19 345 PHE A O 1
ATOM 2594 N N . GLY A 1 346 ? 23.328 -27.125 -14.594 1 82.69 346 GLY A N 1
ATOM 2595 C CA . GLY A 1 346 ? 24.406 -28.047 -14.258 1 82.69 346 GLY A CA 1
ATOM 2596 C C . GLY A 1 346 ? 24.562 -29.172 -15.266 1 82.69 346 GLY A C 1
ATOM 2597 O O . GLY A 1 346 ? 25.688 -29.484 -15.664 1 82.69 346 GLY A O 1
ATOM 2598 N N . LEU A 1 347 ? 23.688 -29.922 -15.734 1 79.69 347 LEU A N 1
ATOM 2599 C CA . LEU A 1 347 ? 23.703 -31 -16.719 1 79.69 347 LEU A CA 1
ATOM 2600 C C . LEU A 1 347 ? 23.625 -30.453 -18.141 1 79.69 347 LEU A C 1
ATOM 2602 O O . LEU A 1 347 ? 23.812 -31.203 -19.094 1 79.69 347 LEU A O 1
ATOM 2606 N N . PRO A 1 348 ? 23.5 -29.25 -18.234 1 78.19 348 PRO A N 1
ATOM 2607 C CA . PRO A 1 348 ? 22.75 -28.156 -18.844 1 78.19 348 PRO A CA 1
ATOM 2608 C C . PRO A 1 348 ? 21.562 -28.656 -19.688 1 78.19 348 PRO A C 1
ATOM 2610 O O . PRO A 1 348 ? 21.766 -29.188 -20.781 1 78.19 348 PRO A O 1
ATOM 2613 N N . VAL A 1 349 ? 20.5 -28.672 -19.266 1 87.94 349 VAL A N 1
ATOM 2614 C CA . VAL A 1 349 ? 19.266 -28.969 -19.969 1 87.94 349 VAL A CA 1
ATOM 2615 C C . VAL A 1 349 ? 18.938 -27.828 -20.938 1 87.94 349 VAL A C 1
ATOM 2617 O O . VAL A 1 349 ? 18.422 -28.062 -22.031 1 87.94 349 VAL A O 1
ATOM 2620 N N . VAL A 1 350 ? 19.297 -26.703 -20.453 1 86.69 350 VAL A N 1
ATOM 2621 C CA . VAL A 1 350 ? 19.062 -25.547 -21.312 1 86.69 350 VAL A CA 1
ATOM 2622 C C . VAL A 1 350 ? 20.062 -25.547 -22.469 1 86.69 350 VAL A C 1
ATOM 2624 O O . VAL A 1 350 ? 21.188 -26.031 -22.312 1 86.69 350 VAL A O 1
ATOM 2627 N N . PHE A 1 351 ? 19.766 -25.094 -23.562 1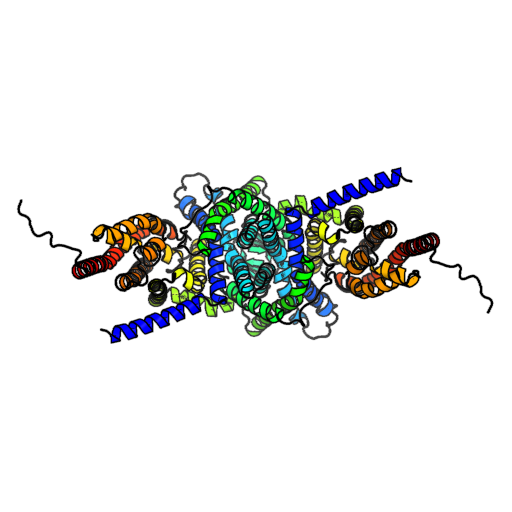 81.75 351 PHE A N 1
ATOM 2628 C CA . PHE A 1 351 ? 20.594 -25 -24.766 1 81.75 351 PHE A CA 1
ATOM 2629 C C . PHE A 1 351 ? 21.016 -26.375 -25.25 1 81.75 351 PHE A C 1
ATOM 2631 O O . PHE A 1 351 ? 21.984 -26.5 -26 1 81.75 351 PHE A O 1
ATOM 2638 N N . ASN A 1 352 ? 20.453 -27.453 -24.734 1 86.12 352 ASN A N 1
ATOM 2639 C CA . ASN A 1 352 ? 20.672 -28.828 -25.188 1 86.12 352 ASN A CA 1
ATOM 2640 C C . ASN A 1 352 ? 19.578 -29.297 -26.125 1 86.12 352 ASN A C 1
ATOM 2642 O O . ASN A 1 352 ? 18.438 -29.5 -25.703 1 86.12 352 ASN A O 1
ATOM 2646 N N . PRO A 1 353 ? 19.875 -29.453 -27.344 1 85.19 353 PRO A N 1
ATOM 2647 C CA . PRO A 1 353 ? 18.844 -29.828 -28.312 1 85.19 353 PRO A CA 1
ATOM 2648 C C . PRO A 1 353 ? 18.219 -31.188 -28.031 1 85.19 353 PRO A C 1
ATOM 2650 O O . PRO A 1 353 ? 17.062 -31.422 -28.406 1 85.19 353 PRO A O 1
ATOM 2653 N N . ILE A 1 354 ? 18.969 -32.031 -27.375 1 90.06 354 ILE A N 1
ATOM 2654 C CA . ILE A 1 354 ? 18.438 -33.344 -27.062 1 90.06 354 ILE A CA 1
ATOM 2655 C C . ILE A 1 354 ? 17.406 -33.219 -25.938 1 90.06 354 ILE A C 1
ATOM 2657 O O . ILE A 1 354 ? 16.266 -33.688 -26.078 1 90.06 354 ILE A O 1
ATOM 2661 N N . TYR A 1 355 ? 17.75 -32.562 -24.906 1 93.38 355 TYR A N 1
ATOM 2662 C CA . TYR A 1 355 ? 16.875 -32.469 -23.75 1 93.38 355 TYR A CA 1
ATOM 2663 C C . TYR A 1 355 ? 15.836 -31.359 -23.953 1 93.38 355 TYR A C 1
ATOM 2665 O O . TYR A 1 355 ? 14.828 -31.312 -23.25 1 93.38 355 TYR A O 1
ATOM 2673 N N . GLY A 1 356 ? 16.047 -30.469 -24.906 1 91.94 356 GLY A N 1
ATOM 2674 C CA . GLY A 1 356 ? 15.094 -29.391 -25.188 1 91.94 356 GLY A CA 1
ATOM 2675 C C . GLY A 1 356 ? 13.719 -29.906 -25.578 1 91.94 356 GLY A C 1
ATOM 2676 O O . GLY A 1 356 ? 12.703 -29.297 -25.25 1 91.94 356 GLY A O 1
ATOM 2677 N N . ILE A 1 357 ? 13.688 -30.984 -26.219 1 93.75 357 ILE A N 1
ATOM 2678 C CA . ILE A 1 357 ? 12.445 -31.531 -26.734 1 93.75 357 ILE A CA 1
ATOM 2679 C C . ILE A 1 357 ? 11.57 -32.031 -25.594 1 93.75 357 ILE A C 1
ATOM 2681 O O . ILE A 1 357 ? 10.438 -31.594 -25.422 1 93.75 357 ILE A O 1
ATOM 2685 N N . PRO A 1 358 ? 12.102 -32.938 -24.766 1 96.44 358 PRO A N 1
ATOM 2686 C CA . PRO A 1 358 ? 11.266 -33.406 -23.656 1 96.44 358 PRO A CA 1
ATOM 2687 C C . PRO A 1 358 ? 10.984 -32.312 -22.641 1 96.44 358 PRO A C 1
ATOM 2689 O O . PRO A 1 358 ? 9.953 -32.344 -21.953 1 96.44 358 PRO A O 1
ATOM 2692 N N . LEU A 1 359 ? 11.914 -31.344 -22.531 1 95.88 359 LEU A N 1
ATOM 2693 C CA . LEU A 1 359 ? 11.727 -30.203 -21.656 1 95.88 359 LEU A CA 1
ATOM 2694 C C . LEU A 1 359 ? 10.406 -29.5 -21.953 1 95.88 359 LEU A C 1
ATOM 2696 O O . LEU A 1 359 ? 9.75 -28.984 -21.031 1 95.88 359 LEU A O 1
ATOM 2700 N N . VAL A 1 360 ? 10 -29.5 -23.172 1 96.31 360 VAL A N 1
ATOM 2701 C CA . VAL A 1 360 ? 8.789 -28.812 -23.625 1 96.31 360 VAL A CA 1
ATOM 2702 C C . VAL A 1 360 ? 7.617 -29.797 -23.641 1 96.31 360 VAL A C 1
ATOM 2704 O O . VAL A 1 360 ? 6.504 -29.453 -23.219 1 96.31 360 VAL A O 1
ATOM 2707 N N . ILE A 1 361 ? 7.82 -31.016 -23.984 1 97.81 361 ILE A N 1
ATOM 2708 C CA . ILE A 1 361 ? 6.762 -32 -24.219 1 97.81 361 ILE A CA 1
ATOM 2709 C C . ILE A 1 361 ? 6.238 -32.531 -22.891 1 97.81 361 ILE A C 1
ATOM 2711 O O . ILE A 1 361 ? 5.035 -32.75 -22.734 1 97.81 361 ILE A O 1
ATOM 2715 N N . ALA A 1 362 ? 7.121 -32.75 -21.984 1 98.12 362 ALA A N 1
ATOM 2716 C CA . ALA A 1 362 ? 6.719 -33.344 -20.719 1 98.12 362 ALA A CA 1
ATOM 2717 C C . ALA A 1 362 ? 5.691 -32.5 -19.984 1 98.12 362 ALA A C 1
ATOM 2719 O O . ALA A 1 362 ? 4.629 -32.969 -19.594 1 98.12 362 ALA A O 1
ATOM 2720 N N . PRO A 1 363 ? 5.949 -31.188 -19.828 1 98.25 363 PRO A N 1
ATOM 2721 C CA . PRO A 1 363 ? 4.938 -30.344 -19.188 1 98.25 363 PRO A CA 1
ATOM 2722 C C . PRO A 1 363 ? 3.631 -30.281 -19.969 1 98.25 363 PRO A C 1
ATOM 2724 O O . PRO A 1 363 ? 2.555 -30.172 -19.375 1 98.25 363 PRO A O 1
ATOM 2727 N N . LEU A 1 364 ? 3.711 -30.328 -21.281 1 98.5 364 LEU A N 1
ATOM 2728 C CA . LEU A 1 364 ? 2.504 -30.344 -22.094 1 98.5 364 LEU A CA 1
ATOM 2729 C C . LEU A 1 364 ? 1.668 -31.578 -21.828 1 98.5 364 LEU A C 1
ATOM 2731 O O . LEU A 1 364 ? 0.445 -31.5 -21.688 1 98.5 364 LEU A O 1
ATOM 2735 N N . ALA A 1 365 ? 2.324 -32.688 -21.797 1 98.56 365 ALA A N 1
ATOM 2736 C CA . ALA A 1 365 ? 1.639 -33.938 -21.469 1 98.56 365 ALA A CA 1
ATOM 2737 C C . ALA A 1 365 ? 1.037 -33.906 -20.062 1 98.56 365 ALA A C 1
ATOM 2739 O O . ALA A 1 365 ? -0.097 -34.344 -19.859 1 98.56 365 ALA A O 1
ATOM 2740 N N . SER A 1 366 ? 1.804 -33.406 -19.156 1 98.62 366 SER A N 1
ATOM 2741 C CA . SER A 1 366 ? 1.324 -33.25 -17.781 1 98.62 366 SER A CA 1
ATOM 2742 C C . SER A 1 366 ? 0.075 -32.375 -17.734 1 98.62 366 SER A C 1
ATOM 2744 O O . SER A 1 366 ? -0.879 -32.688 -17.016 1 98.62 366 SER A O 1
ATOM 2746 N N . THR A 1 367 ? 0.086 -31.281 -18.422 1 98.62 367 THR A N 1
ATOM 2747 C CA . THR A 1 367 ? -1.031 -30.344 -18.469 1 98.62 367 THR A CA 1
ATOM 2748 C C . THR A 1 367 ? -2.281 -31.016 -19.031 1 98.62 367 THR A C 1
ATOM 2750 O O . THR A 1 367 ? -3.371 -30.891 -18.469 1 98.62 367 THR A O 1
ATOM 2753 N N . ALA A 1 368 ? -2.08 -31.719 -20.109 1 98.62 368 ALA A N 1
ATOM 2754 C CA . ALA A 1 368 ? -3.205 -32.406 -20.734 1 98.62 368 ALA A CA 1
ATOM 2755 C C . ALA A 1 368 ? -3.799 -33.438 -19.781 1 98.62 368 ALA A C 1
ATOM 2757 O O . ALA A 1 368 ? -5.02 -33.562 -19.641 1 98.62 368 ALA A O 1
ATOM 2758 N N . MET A 1 369 ? -2.975 -34.188 -19.141 1 98.69 369 MET A N 1
ATOM 2759 C CA . MET A 1 369 ? -3.434 -35.219 -18.219 1 98.69 369 MET A CA 1
ATOM 2760 C C . MET A 1 369 ? -4.215 -34.594 -17.062 1 98.69 369 MET A C 1
ATOM 2762 O O . MET A 1 369 ? -5.301 -35.094 -16.719 1 98.69 369 MET A O 1
ATOM 2766 N N . ALA A 1 370 ? -3.662 -33.594 -16.516 1 98.69 370 ALA A N 1
ATOM 2767 C CA . ALA A 1 370 ? -4.312 -32.938 -15.375 1 98.69 370 ALA A CA 1
ATOM 2768 C C . ALA A 1 370 ? -5.617 -32.281 -15.797 1 98.69 370 ALA A C 1
ATOM 2770 O O . ALA A 1 370 ? -6.609 -32.312 -15.07 1 98.69 370 ALA A O 1
ATOM 2771 N N . TYR A 1 371 ? -5.613 -31.641 -16.969 1 98.56 371 TYR A N 1
ATOM 2772 C CA . TYR A 1 371 ? -6.797 -30.953 -17.469 1 98.56 371 TYR A CA 1
ATOM 2773 C C . TYR A 1 371 ? -7.945 -31.938 -17.688 1 98.56 371 TYR A C 1
ATOM 2775 O O . TYR A 1 371 ? -9.062 -31.688 -17.219 1 98.56 371 TYR A O 1
ATOM 2783 N N . PHE A 1 372 ? -7.703 -33.031 -18.297 1 98.5 372 PHE A N 1
ATOM 2784 C CA . PHE A 1 372 ? -8.742 -34 -18.594 1 98.5 372 PHE A CA 1
ATOM 2785 C C . PHE A 1 372 ? -9.203 -34.688 -17.312 1 98.5 372 PHE A C 1
ATOM 2787 O O . PHE A 1 372 ? -10.398 -34.938 -17.125 1 98.5 372 PHE A O 1
ATOM 2794 N N . ALA A 1 373 ? -8.273 -34.938 -16.453 1 98.5 373 ALA A N 1
ATOM 2795 C CA . ALA A 1 373 ? -8.648 -35.562 -15.188 1 98.5 373 ALA A CA 1
ATOM 2796 C C . ALA A 1 373 ? -9.586 -34.656 -14.391 1 98.5 373 ALA A C 1
ATOM 2798 O O . ALA A 1 373 ? -10.539 -35.156 -13.766 1 98.5 373 ALA A O 1
ATOM 2799 N N . THR A 1 374 ? -9.32 -33.406 -14.391 1 98.19 374 THR A N 1
ATOM 2800 C CA . THR A 1 374 ? -10.148 -32.469 -13.656 1 98.19 374 THR A CA 1
ATOM 2801 C C . THR A 1 374 ? -11.484 -32.25 -14.367 1 98.19 374 THR A C 1
ATOM 2803 O O . THR A 1 374 ? -12.531 -32.219 -13.727 1 98.19 374 THR A O 1
ATOM 2806 N N . SER A 1 375 ? -11.414 -32.094 -15.719 1 97.5 375 SER A N 1
ATOM 2807 C CA . SER A 1 375 ? -12.617 -31.828 -16.516 1 97.5 375 SER A CA 1
ATOM 2808 C C . SER A 1 375 ? -13.586 -33 -16.453 1 97.5 375 SER A C 1
ATOM 2810 O O . SER A 1 375 ? -14.805 -32.812 -16.5 1 97.5 375 SER A O 1
ATOM 2812 N N . TRP A 1 376 ? -13.055 -34.219 -16.266 1 97.31 376 TRP A N 1
ATOM 2813 C CA . TRP A 1 376 ? -13.883 -35.406 -16.219 1 97.31 376 TRP A CA 1
ATOM 2814 C C . TRP A 1 376 ? -14.328 -35.719 -14.797 1 97.31 376 TRP A C 1
ATOM 2816 O O . TRP A 1 376 ? -15.062 -36.688 -14.57 1 97.31 376 TRP A O 1
ATOM 2826 N N . GLY A 1 377 ? -13.883 -34.938 -13.883 1 96.44 377 GLY A N 1
ATOM 2827 C CA . GLY A 1 377 ? -14.305 -35.094 -12.5 1 96.44 377 GLY A CA 1
ATOM 2828 C C . GLY A 1 377 ? -13.547 -36.188 -11.773 1 96.44 377 GLY A C 1
ATOM 2829 O O . GLY A 1 377 ? -13.984 -36.656 -10.711 1 96.44 377 GLY A O 1
ATOM 2830 N N . TRP A 1 378 ? -12.469 -36.625 -12.336 1 97.56 378 TRP A N 1
ATOM 2831 C CA . TRP A 1 378 ? -11.656 -37.625 -11.672 1 97.56 378 TRP A CA 1
ATOM 2832 C C . TRP A 1 378 ? -10.961 -37.062 -10.438 1 97.56 378 TRP A C 1
ATOM 2834 O O . TRP A 1 378 ? -10.711 -37.781 -9.477 1 97.56 378 TRP A O 1
ATOM 2844 N N . ILE A 1 379 ? -10.602 -35.844 -10.508 1 97.5 379 ILE A N 1
ATOM 2845 C CA . ILE A 1 379 ? -10.031 -35.125 -9.359 1 97.5 379 ILE A CA 1
ATOM 2846 C C . ILE A 1 379 ? -10.742 -33.812 -9.148 1 97.5 379 ILE A C 1
ATOM 2848 O O . ILE A 1 379 ? -11.375 -33.281 -10.062 1 97.5 379 ILE A O 1
ATOM 2852 N N . SER A 1 380 ? -10.664 -33.312 -7.961 1 95.62 380 SER A N 1
ATOM 2853 C CA . SER A 1 380 ? -11.258 -32 -7.617 1 95.62 380 SER A CA 1
ATOM 2854 C C . SER A 1 380 ? -10.445 -30.859 -8.203 1 95.62 380 SER A C 1
ATOM 2856 O O . SER A 1 380 ? -9.25 -31 -8.461 1 95.62 380 SER A O 1
ATOM 2858 N N . GLN A 1 381 ? -11.117 -29.781 -8.477 1 97.19 381 GLN A N 1
ATOM 2859 C CA . GLN A 1 381 ? -10.438 -28.562 -8.875 1 97.19 381 GLN A CA 1
ATOM 2860 C C . GLN A 1 381 ? -9.594 -28 -7.734 1 97.19 381 GLN A C 1
ATOM 2862 O O . GLN A 1 381 ? -9.859 -28.281 -6.562 1 97.19 381 GLN A O 1
ATOM 2867 N N . THR A 1 382 ? -8.562 -27.312 -8.109 1 96.44 382 THR A N 1
ATOM 2868 C CA . THR A 1 382 ? -7.703 -26.703 -7.113 1 96.44 382 THR A CA 1
ATOM 2869 C C . THR A 1 382 ? -8.328 -25.406 -6.578 1 96.44 382 THR A C 1
ATOM 2871 O O . THR A 1 382 ? -8.875 -24.609 -7.34 1 96.44 382 THR A O 1
ATOM 2874 N N . TYR A 1 383 ? -8.312 -25.203 -5.254 1 92.31 383 TYR A N 1
ATOM 2875 C CA . TYR A 1 383 ? -8.859 -23.984 -4.66 1 92.31 383 TYR A CA 1
ATOM 2876 C C . TYR A 1 383 ? -8.062 -23.562 -3.434 1 92.31 383 TYR A C 1
ATOM 2878 O O . TYR A 1 383 ? -8.461 -22.656 -2.709 1 92.31 383 TYR A O 1
ATOM 2886 N N . ILE A 1 384 ? -6.973 -24.281 -3.174 1 88.94 384 ILE A N 1
ATOM 2887 C CA . ILE A 1 384 ? -6.051 -23.922 -2.102 1 88.94 384 ILE A CA 1
ATOM 2888 C C . ILE A 1 384 ? -4.715 -23.484 -2.697 1 88.94 384 ILE A C 1
ATOM 2890 O O . ILE A 1 384 ? -4.109 -24.203 -3.484 1 88.94 384 ILE A O 1
ATOM 2894 N N . LEU A 1 385 ? -4.348 -22.297 -2.318 1 89.19 385 LEU A N 1
ATOM 2895 C CA . LEU A 1 385 ? -3.023 -21.844 -2.727 1 89.19 385 LEU A CA 1
ATOM 2896 C C . LEU A 1 385 ? -1.931 -22.578 -1.958 1 89.19 385 LEU A C 1
ATOM 2898 O O . LEU A 1 385 ? -2 -22.703 -0.733 1 89.19 385 LEU A O 1
ATOM 2902 N N . ILE A 1 386 ? -1.029 -23.156 -2.676 1 87.75 386 ILE A N 1
ATOM 2903 C CA . ILE A 1 386 ? 0.1 -23.844 -2.051 1 87.75 386 ILE A CA 1
ATOM 2904 C C . ILE A 1 386 ? 1.406 -23.188 -2.492 1 87.75 386 ILE A C 1
ATOM 2906 O O . ILE A 1 386 ? 1.479 -22.594 -3.576 1 87.75 386 ILE A O 1
ATOM 2910 N N . PRO A 1 387 ? 2.408 -23.25 -1.59 1 84.19 387 PRO A N 1
ATOM 2911 C CA . PRO A 1 387 ? 3.719 -22.828 -2.088 1 84.19 387 PRO A CA 1
ATOM 2912 C C . PRO A 1 387 ? 4.18 -23.625 -3.299 1 84.19 387 PRO A C 1
ATOM 2914 O O . PRO A 1 387 ? 3.967 -24.844 -3.355 1 84.19 387 PRO A O 1
ATOM 2917 N N . TRP A 1 388 ? 4.707 -22.922 -4.207 1 87.75 388 TRP A N 1
ATOM 2918 C CA . TRP A 1 388 ? 5.125 -23.594 -5.434 1 87.75 388 TRP A CA 1
ATOM 2919 C C . TRP A 1 388 ? 6.207 -24.625 -5.148 1 87.75 388 TRP A C 1
ATOM 2921 O O . TRP A 1 388 ? 6.418 -25.547 -5.941 1 87.75 388 TRP A O 1
ATOM 2931 N N . VAL A 1 389 ? 6.824 -24.5 -3.971 1 87.56 389 VAL A N 1
ATOM 2932 C CA . VAL A 1 389 ? 7.922 -25.391 -3.631 1 87.56 389 VAL A CA 1
ATOM 2933 C C . VAL A 1 389 ? 7.375 -26.641 -2.938 1 87.56 389 VAL A C 1
ATOM 2935 O O . VAL A 1 389 ? 8.141 -27.531 -2.555 1 87.56 389 VAL A O 1
ATOM 2938 N N . THR A 1 390 ? 6.094 -26.703 -2.787 1 90.56 390 THR A N 1
ATOM 2939 C CA . THR A 1 390 ? 5.516 -27.891 -2.16 1 90.56 390 THR A CA 1
ATOM 2940 C C . THR A 1 390 ? 5.836 -29.141 -2.971 1 90.56 390 THR A C 1
ATOM 2942 O O . THR A 1 390 ? 5.605 -29.172 -4.18 1 90.56 390 THR A O 1
ATOM 2945 N N . PRO A 1 391 ? 6.328 -30.172 -2.281 1 94.62 391 PRO A N 1
ATOM 2946 C CA . PRO A 1 391 ? 6.742 -31.375 -2.986 1 94.62 391 PRO A CA 1
ATOM 2947 C C . PRO A 1 391 ? 5.582 -32.062 -3.705 1 94.62 391 PRO A C 1
ATOM 2949 O O . PRO A 1 391 ? 4.457 -32.062 -3.205 1 94.62 391 PRO A O 1
ATOM 2952 N N . PRO A 1 392 ? 5.922 -32.719 -4.848 1 96.56 392 PRO A N 1
ATOM 2953 C CA . PRO A 1 392 ? 4.887 -33.469 -5.551 1 96.56 392 PRO A CA 1
ATOM 2954 C C . PRO A 1 392 ? 4.258 -34.562 -4.68 1 96.56 392 PRO A C 1
ATOM 2956 O O . PRO A 1 392 ? 4.895 -35.062 -3.746 1 96.56 392 PRO A O 1
ATOM 2959 N N . VAL A 1 393 ? 3.061 -34.938 -5.02 1 96.56 393 VAL A N 1
ATOM 2960 C CA . VAL A 1 393 ? 2.236 -35.875 -4.281 1 96.56 393 VAL A CA 1
ATOM 2961 C C . VAL A 1 393 ? 1.525 -35.156 -3.135 1 96.56 393 VAL A C 1
ATOM 2963 O O . VAL A 1 393 ? 0.315 -35.312 -2.953 1 96.56 393 VAL A O 1
ATOM 2966 N N . LEU A 1 394 ? 2.324 -34.375 -2.391 1 94.38 394 LEU A N 1
ATOM 2967 C CA . LEU A 1 394 ? 1.708 -33.562 -1.345 1 94.38 394 LEU A CA 1
ATOM 2968 C C . LEU A 1 394 ? 1.013 -32.344 -1.938 1 94.38 394 LEU A C 1
ATOM 2970 O O . LEU A 1 394 ? -0.056 -31.938 -1.47 1 94.38 394 LEU A O 1
ATOM 2974 N N . SER A 1 395 ? 1.634 -31.75 -2.9 1 95.44 395 SER A N 1
ATOM 2975 C CA . SER A 1 395 ? 1.122 -30.516 -3.49 1 95.44 395 SER A CA 1
ATOM 2976 C C . SER A 1 395 ? -0.265 -30.719 -4.086 1 95.44 395 SER A C 1
ATOM 2978 O O . SER A 1 395 ? -1.173 -29.922 -3.859 1 95.44 395 SER A O 1
ATOM 2980 N N . GLY A 1 396 ? -0.438 -31.844 -4.867 1 96.12 396 GLY A N 1
ATOM 2981 C CA . GLY A 1 396 ? -1.743 -32.125 -5.449 1 96.12 396 GLY A CA 1
ATOM 2982 C C . GLY A 1 396 ? -2.822 -32.344 -4.41 1 96.12 396 GLY A C 1
ATOM 2983 O O . GLY A 1 396 ? -3.947 -31.859 -4.555 1 96.12 396 GLY A O 1
ATOM 2984 N N . TYR A 1 397 ? -2.449 -33.062 -3.389 1 93.75 397 TYR A N 1
ATOM 2985 C CA . TYR A 1 397 ? -3.373 -33.344 -2.297 1 93.75 397 TYR A CA 1
ATOM 2986 C C . TYR A 1 397 ? -3.84 -32.031 -1.631 1 93.75 397 TYR A C 1
ATOM 2988 O O . TYR A 1 397 ? -5.039 -31.844 -1.424 1 93.75 397 TYR A O 1
ATOM 2996 N N . LEU A 1 398 ? -2.928 -31.203 -1.387 1 91.44 398 LEU A N 1
ATOM 2997 C CA . LEU A 1 398 ? -3.221 -29.984 -0.653 1 91.44 398 LEU A CA 1
ATOM 2998 C C . LEU A 1 398 ? -3.971 -28.984 -1.534 1 91.44 398 LEU A C 1
ATOM 3000 O O . LEU A 1 398 ? -4.926 -28.359 -1.085 1 91.44 398 LEU A O 1
ATOM 3004 N N . ALA A 1 399 ? -3.564 -28.828 -2.752 1 94.5 399 ALA A N 1
ATOM 3005 C CA . ALA A 1 399 ? -4.145 -27.844 -3.662 1 94.5 399 ALA A CA 1
ATOM 3006 C C . ALA A 1 399 ? -5.621 -28.141 -3.924 1 94.5 399 ALA A C 1
ATOM 3008 O O . ALA A 1 399 ? -6.395 -27.234 -4.242 1 94.5 399 ALA A O 1
ATOM 3009 N N . THR A 1 400 ? -6.004 -29.438 -3.74 1 93.56 400 THR A N 1
ATOM 3010 C CA . THR A 1 400 ? -7.371 -29.859 -4.027 1 93.56 400 THR A CA 1
ATOM 3011 C C . THR A 1 400 ? -8.18 -30 -2.74 1 93.56 400 THR A C 1
ATOM 3013 O O . THR A 1 400 ? -9.289 -30.547 -2.752 1 93.56 400 THR A O 1
ATOM 3016 N N . GLY A 1 401 ? -7.641 -29.625 -1.717 1 86.88 401 GLY A N 1
ATOM 3017 C CA . GLY A 1 401 ? -8.359 -29.672 -0.457 1 86.88 401 GLY A CA 1
ATOM 3018 C C . GLY A 1 401 ? -8.43 -31.062 0.137 1 86.88 401 GLY A C 1
ATOM 3019 O O . GLY A 1 401 ? -9.391 -31.406 0.82 1 86.88 401 GLY A O 1
ATOM 3020 N N . GLY A 1 402 ? -7.492 -31.953 -0.323 1 87.31 402 GLY A N 1
ATOM 3021 C CA . GLY A 1 402 ? -7.418 -33.281 0.303 1 87.31 402 GLY A CA 1
ATOM 3022 C C . GLY A 1 402 ? -7.879 -34.375 -0.607 1 87.31 402 GLY A C 1
ATOM 3023 O O . GLY A 1 402 ? -8.234 -35.469 -0.135 1 87.31 402 GLY A O 1
ATOM 3024 N N . ASP A 1 403 ? -7.938 -34.156 -1.83 1 92.69 403 ASP A N 1
ATOM 3025 C CA . ASP A 1 403 ? -8.305 -35.188 -2.777 1 92.69 403 ASP A CA 1
ATOM 3026 C C . ASP A 1 403 ? -7.113 -36.094 -3.082 1 92.69 403 ASP A C 1
ATOM 3028 O O . ASP A 1 403 ? -6.234 -35.75 -3.867 1 92.69 403 ASP A O 1
ATOM 3032 N N . ILE A 1 404 ? -7.125 -37.281 -2.615 1 94.19 404 ILE A N 1
ATOM 3033 C CA . ILE A 1 404 ? -6.016 -38.219 -2.758 1 94.19 404 ILE A CA 1
ATOM 3034 C C . ILE A 1 404 ? -5.848 -38.594 -4.227 1 94.19 404 ILE A C 1
ATOM 3036 O O . ILE A 1 404 ? -4.75 -38.938 -4.656 1 94.19 404 ILE A O 1
ATOM 3040 N N . ARG A 1 405 ? -6.918 -38.531 -4.957 1 97.06 405 ARG A N 1
ATOM 3041 C CA . ARG A 1 405 ? -6.852 -38.844 -6.379 1 97.06 405 ARG A CA 1
ATOM 3042 C C . ARG A 1 405 ? -5.895 -37.906 -7.109 1 97.06 405 ARG A C 1
ATOM 3044 O O . ARG A 1 405 ? -5.277 -38.281 -8.102 1 97.06 405 ARG A O 1
ATOM 3051 N N . ALA A 1 406 ? -5.781 -36.719 -6.562 1 98.31 406 ALA A N 1
ATOM 3052 C CA . ALA A 1 406 ? -4.852 -35.75 -7.145 1 98.31 406 ALA A CA 1
ATOM 3053 C C . ALA A 1 406 ? -3.406 -36.188 -6.949 1 98.31 406 ALA A C 1
ATOM 3055 O O . ALA A 1 406 ? -2.566 -36 -7.836 1 98.31 406 ALA A O 1
ATOM 3056 N N . SER A 1 407 ? -3.123 -36.781 -5.855 1 97.81 407 SER A N 1
ATOM 3057 C CA . SER A 1 407 ? -1.796 -37.344 -5.609 1 97.81 407 SER A CA 1
ATOM 3058 C C . SER A 1 407 ? -1.497 -38.5 -6.551 1 97.81 407 SER A C 1
ATOM 3060 O O . SER A 1 407 ? -0.389 -38.594 -7.082 1 97.81 407 SER A O 1
ATOM 3062 N N . ILE A 1 408 ? -2.441 -39.344 -6.688 1 98.5 408 ILE A N 1
ATOM 3063 C CA . ILE A 1 408 ? -2.295 -40.469 -7.578 1 98.5 408 ILE A CA 1
ATOM 3064 C C . ILE A 1 408 ? -2.049 -40 -9.008 1 98.5 408 ILE A C 1
ATOM 3066 O O . ILE A 1 408 ? -1.208 -40.562 -9.719 1 98.5 408 ILE A O 1
ATOM 3070 N N . LEU A 1 409 ? -2.805 -38.969 -9.367 1 98.5 409 LEU A N 1
ATOM 3071 C CA . LEU A 1 409 ? -2.604 -38.406 -10.695 1 98.5 409 LEU A CA 1
ATOM 3072 C C . LEU A 1 409 ? -1.184 -37.875 -10.852 1 98.5 409 LEU A C 1
ATOM 3074 O O . LEU A 1 409 ? -0.574 -38.031 -11.914 1 98.5 409 LEU A O 1
ATOM 3078 N N . GLN A 1 410 ? -0.666 -37.156 -9.828 1 98.69 410 GLN A N 1
ATOM 3079 C CA . GLN A 1 410 ? 0.704 -36.656 -9.883 1 98.69 410 GLN A CA 1
ATOM 3080 C C . GLN A 1 410 ? 1.693 -37.781 -10.141 1 98.69 410 GLN A C 1
ATOM 3082 O O . GLN A 1 410 ? 2.635 -37.625 -10.922 1 98.69 410 GLN A O 1
ATOM 3087 N N . ILE A 1 411 ? 1.51 -38.969 -9.5 1 98.5 411 ILE A N 1
ATOM 3088 C CA . ILE A 1 411 ? 2.377 -40.125 -9.695 1 98.5 411 ILE A CA 1
ATOM 3089 C C . ILE A 1 411 ? 2.273 -40.594 -11.141 1 98.5 411 ILE A C 1
ATOM 3091 O O . ILE A 1 411 ? 3.289 -40.906 -11.781 1 98.5 411 ILE A O 1
ATOM 3095 N N . ALA A 1 412 ? 1.054 -40.688 -11.617 1 98.62 412 ALA A N 1
ATOM 3096 C CA . ALA A 1 412 ? 0.846 -41.094 -13 1 98.62 412 ALA A CA 1
ATOM 3097 C C . ALA A 1 412 ? 1.556 -40.156 -13.961 1 98.62 412 ALA A C 1
ATOM 3099 O O . ALA A 1 412 ? 2.17 -40.594 -14.938 1 98.62 412 ALA A O 1
ATOM 3100 N N . ILE A 1 413 ? 1.435 -38.875 -13.719 1 98.75 413 ILE A N 1
ATOM 3101 C CA . ILE A 1 413 ? 2.066 -37.844 -14.555 1 98.75 413 ILE A CA 1
ATOM 3102 C C . ILE A 1 413 ? 3.584 -38 -14.5 1 98.75 413 ILE A C 1
ATOM 3104 O O . ILE A 1 413 ? 4.266 -37.906 -15.523 1 98.75 413 ILE A O 1
ATOM 3108 N N . ILE A 1 414 ? 4.109 -38.25 -13.344 1 98.56 414 ILE A N 1
ATOM 3109 C CA . ILE A 1 414 ? 5.547 -38.438 -13.18 1 98.56 414 ILE A CA 1
ATOM 3110 C C . ILE A 1 414 ? 6.004 -39.656 -13.977 1 98.56 414 ILE A C 1
ATOM 3112 O O . ILE A 1 414 ? 7.047 -39.625 -14.633 1 98.56 414 ILE A O 1
ATOM 3116 N N . ILE A 1 415 ? 5.227 -40.719 -13.953 1 98.62 415 ILE A N 1
ATOM 3117 C CA . ILE A 1 415 ? 5.559 -41.938 -14.695 1 98.62 415 ILE A CA 1
ATOM 3118 C C . ILE A 1 415 ? 5.57 -41.625 -16.188 1 98.62 415 ILE A C 1
ATOM 3120 O O . ILE A 1 415 ? 6.535 -41.969 -16.891 1 98.62 415 ILE A O 1
ATOM 3124 N N . VAL A 1 416 ? 4.551 -41 -16.641 1 98.62 416 VAL A N 1
ATOM 3125 C CA . VAL A 1 416 ? 4.449 -40.656 -18.062 1 98.62 416 VAL A CA 1
ATOM 3126 C C . VAL A 1 416 ? 5.578 -39.719 -18.453 1 98.62 416 VAL A C 1
ATOM 3128 O O . VAL A 1 416 ? 6.207 -39.875 -19.5 1 98.62 416 VAL A O 1
ATOM 3131 N N . GLY A 1 417 ? 5.77 -38.656 -17.672 1 98.5 417 GLY A N 1
ATOM 3132 C CA . GLY A 1 417 ? 6.859 -37.719 -17.938 1 98.5 417 GLY A CA 1
ATOM 3133 C C . GLY A 1 417 ? 8.219 -38.406 -17.969 1 98.5 417 GLY A C 1
ATOM 3134 O O . GLY A 1 417 ? 9.062 -38.062 -18.812 1 98.5 417 GLY A O 1
ATOM 3135 N N . THR A 1 418 ? 8.438 -39.312 -17.078 1 98.44 418 THR A N 1
ATOM 3136 C CA . THR A 1 418 ? 9.688 -40.062 -17.062 1 98.44 418 THR A CA 1
ATOM 3137 C C . THR A 1 418 ? 9.859 -40.875 -18.344 1 98.44 418 THR A C 1
ATOM 3139 O O . THR A 1 418 ? 10.953 -40.938 -18.906 1 98.44 418 THR A O 1
ATOM 3142 N N . LEU A 1 419 ? 8.781 -41.469 -18.766 1 98.5 419 LEU A N 1
ATOM 3143 C CA . LEU A 1 419 ? 8.82 -42.25 -20 1 98.5 419 LEU A CA 1
ATOM 3144 C C . LEU A 1 419 ? 9.102 -41.344 -21.203 1 98.5 419 LEU A C 1
ATOM 3146 O O . LEU A 1 419 ? 9.719 -41.781 -22.172 1 98.5 419 LEU A O 1
ATOM 3150 N N . ILE A 1 420 ? 8.695 -40.125 -21.109 1 98.31 420 ILE A N 1
ATOM 3151 C CA . ILE A 1 420 ? 8.953 -39.156 -22.172 1 98.31 420 ILE A CA 1
ATOM 3152 C C . ILE A 1 420 ? 10.43 -38.781 -22.172 1 98.31 420 ILE A C 1
ATOM 3154 O O . ILE A 1 420 ? 11.047 -38.688 -23.234 1 98.31 420 ILE A O 1
ATOM 3158 N N . TYR A 1 421 ? 10.992 -38.594 -21.031 1 97.81 421 TYR A N 1
ATOM 3159 C CA . TYR A 1 421 ? 12.383 -38.156 -20.906 1 97.81 421 TYR A CA 1
ATOM 3160 C C . TYR A 1 421 ? 13.344 -39.312 -21.188 1 97.81 421 TYR A C 1
ATOM 3162 O O . TYR A 1 421 ? 14.461 -39.094 -21.656 1 97.81 421 TYR A O 1
ATOM 3170 N N . LEU A 1 422 ? 12.984 -40.562 -21.016 1 97.56 422 LEU A N 1
ATOM 3171 C CA . LEU A 1 422 ? 13.852 -41.75 -21 1 97.56 422 LEU A CA 1
ATOM 3172 C C . LEU A 1 422 ? 14.562 -41.906 -22.344 1 97.56 422 LEU A C 1
ATOM 3174 O O . LEU A 1 422 ? 15.781 -42.094 -22.375 1 97.56 422 LEU A O 1
ATOM 3178 N N . PRO A 1 423 ? 13.859 -41.875 -23.453 1 97.12 423 PRO A N 1
ATOM 3179 C CA . PRO A 1 423 ? 14.562 -42.031 -24.719 1 97.12 423 PRO A CA 1
ATOM 3180 C C . PRO A 1 423 ? 15.617 -40.969 -24.969 1 97.12 423 PRO A C 1
ATOM 3182 O O . PRO A 1 423 ? 16.656 -41.219 -25.562 1 97.12 423 PRO A O 1
ATOM 3185 N N . PHE A 1 424 ? 15.414 -39.812 -24.531 1 95.81 424 PHE A N 1
ATOM 3186 C CA . PHE A 1 424 ? 16.344 -38.719 -24.766 1 95.81 424 PHE A CA 1
ATOM 3187 C C . PHE A 1 424 ? 17.562 -38.844 -23.859 1 95.81 424 PHE A C 1
ATOM 3189 O O . PHE A 1 424 ? 18.656 -38.406 -24.234 1 95.81 424 PHE A O 1
ATOM 3196 N N . VAL A 1 425 ? 17.344 -39.344 -22.641 1 95.56 425 VAL A N 1
ATOM 3197 C CA . VAL A 1 425 ? 18.484 -39.625 -21.781 1 95.56 425 VAL A CA 1
ATOM 3198 C C . VAL A 1 425 ? 19.391 -40.656 -22.453 1 95.56 425 VAL A C 1
ATOM 3200 O O . VAL A 1 425 ? 20.609 -40.531 -22.438 1 95.56 425 VAL A O 1
ATOM 3203 N N . LEU A 1 426 ? 18.812 -41.656 -23.047 1 95.19 426 LEU A N 1
ATOM 3204 C CA . LEU A 1 426 ? 19.547 -42.719 -23.734 1 95.19 426 LEU A CA 1
ATOM 3205 C C . LEU A 1 426 ? 20.297 -42.125 -24.938 1 95.19 426 LEU A C 1
ATOM 3207 O O . LEU A 1 426 ? 21.453 -42.5 -25.188 1 95.19 426 LEU A O 1
ATOM 3211 N N . VAL A 1 427 ? 19.609 -41.312 -25.641 1 92.88 427 VAL A N 1
ATOM 3212 C CA . VAL A 1 427 ? 20.234 -40.656 -26.797 1 92.88 427 VAL A CA 1
ATOM 3213 C C . VAL A 1 427 ? 21.391 -39.781 -26.359 1 92.88 427 VAL A C 1
ATOM 3215 O O . VAL A 1 427 ? 22.438 -39.781 -27 1 92.88 427 VAL A O 1
ATOM 3218 N N . ALA A 1 428 ? 21.219 -39.062 -25.344 1 90.19 428 ALA A N 1
ATOM 3219 C CA . ALA A 1 428 ? 22.281 -38.219 -24.828 1 90.19 428 ALA A CA 1
ATOM 3220 C C . ALA A 1 428 ? 23.484 -39.031 -24.391 1 90.19 428 ALA A C 1
ATOM 3222 O O . ALA A 1 428 ? 24.625 -38.625 -24.594 1 90.19 428 ALA A O 1
ATOM 3223 N N . ASN A 1 429 ? 23.266 -40.188 -23.797 1 91.31 429 ASN A N 1
ATOM 3224 C CA . ASN A 1 429 ? 24.344 -41.094 -23.391 1 91.31 429 ASN A CA 1
ATOM 3225 C C . ASN A 1 429 ? 25.094 -41.656 -24.609 1 91.31 429 ASN A C 1
ATOM 3227 O O . ASN A 1 429 ? 26.328 -41.75 -24.594 1 91.31 429 ASN A O 1
ATOM 3231 N N . ARG A 1 430 ? 24.344 -42.031 -25.578 1 90 430 ARG A N 1
ATOM 3232 C CA . ARG A 1 430 ? 24.953 -42.562 -26.797 1 90 430 ARG A CA 1
ATOM 3233 C C . ARG A 1 430 ? 25.812 -41.5 -27.484 1 90 430 ARG A C 1
ATOM 3235 O O . ARG A 1 430 ? 26.891 -41.812 -28 1 90 430 ARG A O 1
ATOM 3242 N N . ALA A 1 431 ? 25.266 -40.344 -27.562 1 85.06 431 ALA A N 1
ATOM 3243 C CA . ALA A 1 431 ? 26 -39.219 -28.188 1 85.06 431 ALA A CA 1
ATOM 3244 C C . ALA A 1 431 ? 27.328 -39 -27.469 1 85.06 431 ALA A C 1
ATOM 3246 O O . ALA A 1 431 ? 28.344 -38.656 -28.094 1 85.06 431 ALA A O 1
ATOM 3247 N N . TYR A 1 432 ? 27.328 -39.125 -26.25 1 82.31 432 TYR A N 1
ATOM 3248 C CA . TYR A 1 432 ? 28.531 -38.906 -25.438 1 82.31 432 TYR A CA 1
ATOM 3249 C C . TYR A 1 432 ? 29.562 -40 -25.719 1 82.31 432 TYR A C 1
ATOM 3251 O O . TYR A 1 432 ? 30.75 -39.719 -25.844 1 82.31 432 TYR A O 1
ATOM 3259 N N . VAL A 1 433 ? 29.172 -41.25 -25.859 1 82.75 433 VAL A N 1
ATOM 3260 C CA . VAL A 1 433 ? 30.062 -42.375 -26.125 1 82.75 433 VAL A CA 1
ATOM 3261 C C . VAL A 1 433 ? 30.703 -42.219 -27.5 1 82.75 433 VAL A C 1
ATOM 3263 O O . VAL A 1 433 ? 31.891 -42.469 -27.672 1 82.75 433 VAL A O 1
ATOM 3266 N N . LEU A 1 434 ? 29.891 -41.812 -28.359 1 83.25 434 LEU A N 1
ATOM 3267 C CA . LEU A 1 434 ? 30.391 -41.594 -29.719 1 83.25 434 LEU A CA 1
ATOM 3268 C C . LEU A 1 434 ? 31.422 -40.5 -29.75 1 83.25 434 LEU A C 1
ATOM 3270 O O . LEU A 1 434 ? 32.406 -40.594 -30.484 1 83.25 434 LEU A O 1
ATOM 3274 N N . GLU A 1 435 ? 31.156 -39.438 -29.016 1 79.06 435 GLU A N 1
ATOM 3275 C CA . GLU A 1 435 ? 32.125 -38.312 -28.938 1 79.06 435 GLU A CA 1
ATOM 3276 C C . GLU A 1 435 ? 33.406 -38.781 -28.281 1 79.06 435 GLU A C 1
ATOM 3278 O O . GLU A 1 435 ? 34.5 -38.344 -28.688 1 79.06 435 GLU A O 1
ATOM 3283 N N . GLN A 1 436 ? 33.312 -39.656 -27.266 1 77.56 436 GLN A N 1
ATOM 3284 C CA . GLN A 1 436 ? 34.531 -40.156 -26.609 1 77.56 436 GLN A CA 1
ATOM 3285 C C . GLN A 1 436 ? 35.312 -41.062 -27.516 1 77.56 436 GLN A C 1
ATOM 3287 O O . GLN A 1 436 ? 36.531 -41.062 -27.516 1 77.56 436 GLN A O 1
ATOM 3292 N N . LYS A 1 437 ? 34.594 -41.875 -28.219 1 77.88 437 LYS A N 1
ATOM 3293 C CA . LYS A 1 437 ? 35.219 -42.781 -29.172 1 77.88 437 LYS A CA 1
ATOM 3294 C C . LYS A 1 437 ? 35.938 -41.969 -30.281 1 77.88 437 LYS A C 1
ATOM 3296 O O . LYS A 1 437 ? 37.031 -42.312 -30.688 1 77.88 437 LYS A O 1
ATOM 3301 N N . ALA A 1 438 ? 35.344 -40.938 -30.625 1 75.75 438 ALA A N 1
ATOM 3302 C CA . ALA A 1 438 ? 35.906 -40.094 -31.656 1 75.75 438 ALA A CA 1
ATOM 3303 C C . ALA A 1 438 ? 37.125 -39.312 -31.125 1 75.75 438 ALA A C 1
ATOM 3305 O O . ALA A 1 438 ? 38.062 -39 -31.859 1 75.75 438 ALA A O 1
ATOM 3306 N N . ALA A 1 439 ? 37 -38.875 -29.719 1 70.44 439 ALA A N 1
ATOM 3307 C CA . ALA A 1 439 ? 38.094 -38.156 -29.109 1 70.44 439 ALA A CA 1
ATOM 3308 C C . ALA A 1 439 ? 39.219 -39.094 -28.672 1 70.44 439 ALA A C 1
ATOM 3310 O O . ALA A 1 439 ? 40.281 -38.625 -28.281 1 70.44 439 ALA A O 1
ATOM 3311 N N . GLY A 1 440 ? 39.281 -40.438 -28.922 1 68 440 GLY A N 1
ATOM 3312 C CA . GLY A 1 440 ? 40.344 -41.406 -28.672 1 68 440 GLY A CA 1
ATOM 3313 C C . GLY A 1 440 ? 40.375 -41.875 -27.234 1 68 440 GLY A C 1
ATOM 3314 O O . GLY A 1 440 ? 41.344 -42.531 -26.812 1 68 440 GLY A O 1
ATOM 3315 N N . LYS A 1 441 ? 39.625 -41.5 -26.359 1 57.72 441 LYS A N 1
ATOM 3316 C CA . LYS A 1 441 ? 39.75 -41.844 -24.953 1 57.72 441 LYS A CA 1
ATOM 3317 C C . LYS A 1 441 ? 39.094 -43.156 -24.641 1 57.72 441 LYS A C 1
ATOM 3319 O O . LYS A 1 441 ? 39.156 -43.656 -23.516 1 57.72 441 LYS A O 1
ATOM 3324 N N . VAL A 1 442 ? 38.281 -43.75 -25.25 1 51.66 442 VAL A N 1
ATOM 3325 C CA . VAL A 1 442 ? 37.656 -45 -24.859 1 51.66 442 VAL A CA 1
ATOM 3326 C C . VAL A 1 442 ? 38.344 -46.156 -25.547 1 51.66 442 VAL A C 1
ATOM 3328 O O . VAL A 1 442 ? 38.344 -46.281 -26.781 1 51.66 442 VAL A O 1
ATOM 3331 N N . GLU A 1 443 ? 39.5 -46.688 -25.141 1 43.41 443 GLU A N 1
ATOM 3332 C CA . GLU A 1 443 ? 40.031 -48 -25.453 1 43.41 443 GLU A CA 1
ATOM 3333 C C . GLU A 1 443 ? 38.969 -49.062 -25.375 1 43.41 443 GLU A C 1
ATOM 3335 O O . GLU A 1 443 ? 38.125 -49.031 -24.469 1 43.41 443 GLU A O 1
ATOM 3340 N N . ALA A 1 444 ? 38.688 -49.75 -26.375 1 43.78 444 ALA A N 1
ATOM 3341 C CA . ALA A 1 444 ? 37.969 -51.031 -26.453 1 43.78 444 ALA A CA 1
ATOM 3342 C C . 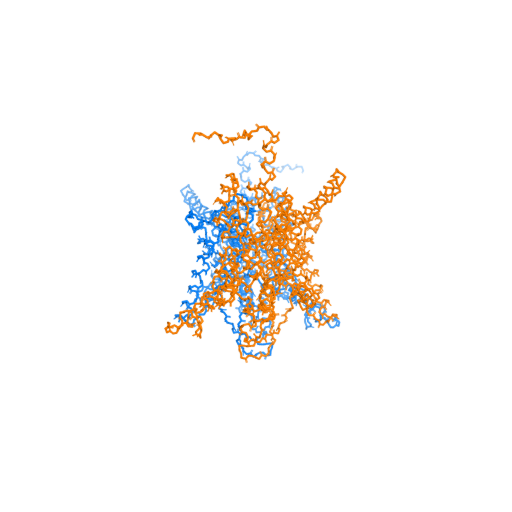ALA A 1 444 ? 38.406 -51.969 -25.297 1 43.78 444 ALA A C 1
ATOM 3344 O O . ALA A 1 444 ? 39.562 -52.375 -25.203 1 43.78 444 ALA A O 1
ATOM 3345 N N . VAL A 1 445 ? 37.844 -51.875 -24.156 1 39.72 445 VAL A N 1
ATOM 3346 C CA . VAL A 1 445 ? 37.844 -53.031 -23.25 1 39.72 445 VAL A CA 1
ATOM 3347 C C . VAL A 1 445 ? 37.438 -54.281 -24.016 1 39.72 445 VAL A C 1
ATOM 3349 O O . VAL A 1 445 ? 36.281 -54.469 -24.375 1 39.72 445 VAL A O 1
ATOM 3352 N N . THR A 1 446 ? 38.094 -54.656 -25.031 1 33.28 446 THR A N 1
ATOM 3353 C CA . THR A 1 446 ? 38.031 -56.094 -25.391 1 33.28 446 THR A CA 1
ATOM 3354 C C . THR A 1 446 ? 38.188 -56.969 -24.156 1 33.28 446 THR A C 1
ATOM 3356 O O . THR A 1 446 ? 38.781 -56.531 -23.156 1 33.28 446 THR A O 1
ATOM 3359 N N . ASN A 1 447 ? 37.531 -58.25 -24.219 1 32.62 447 ASN A N 1
ATOM 3360 C CA . ASN A 1 447 ? 37.406 -59.469 -23.406 1 32.62 447 ASN A CA 1
ATOM 3361 C C . ASN A 1 447 ? 38.75 -59.938 -22.906 1 32.62 447 ASN A C 1
ATOM 3363 O O . ASN A 1 447 ? 39.562 -60.438 -23.688 1 32.62 447 ASN A O 1
ATOM 3367 N N . GLY A 1 448 ? 39.625 -59.281 -22.25 1 26.45 448 GLY A N 1
ATOM 3368 C CA . GLY A 1 448 ? 40.531 -60.188 -21.531 1 26.45 448 GLY A CA 1
ATOM 3369 C C . GLY A 1 448 ? 39.781 -61.219 -20.688 1 26.45 448 GLY A C 1
ATOM 3370 O O . GLY A 1 448 ? 38.938 -60.844 -19.875 1 26.45 448 GLY A O 1
ATOM 3371 N N . GLU A 1 449 ? 39.531 -62.469 -21.328 1 23.67 449 GLU A N 1
ATOM 3372 C CA . GLU A 1 449 ? 39.5 -63.812 -20.781 1 23.67 449 GLU A CA 1
ATOM 3373 C C . GLU A 1 449 ? 40.531 -64 -19.672 1 23.67 449 GLU A C 1
ATOM 3375 O O . GLU A 1 449 ? 41.688 -64.312 -19.969 1 23.67 449 GLU A O 1
ATOM 3380 N N . VAL A 1 450 ? 40.719 -63.031 -18.703 1 20 450 VAL A N 1
ATOM 3381 C CA . VAL A 1 450 ? 41 -63.844 -17.5 1 20 450 VAL A CA 1
ATOM 3382 C C . VAL A 1 450 ? 39.688 -64.25 -16.828 1 20 450 VAL A C 1
ATOM 3384 O O . VAL A 1 450 ? 38.75 -63.469 -16.781 1 20 450 VAL A O 1
ATOM 3387 N N . MET B 1 1 ? 25.625 37.125 36.531 1 40.75 1 MET B N 1
ATOM 3388 C CA . MET B 1 1 ? 25.422 37.094 35.094 1 40.75 1 MET B CA 1
ATOM 3389 C C . MET B 1 1 ? 26.188 35.938 34.469 1 40.75 1 MET B C 1
ATOM 3391 O O . MET B 1 1 ? 25.734 35.375 33.469 1 40.75 1 MET B O 1
ATOM 3395 N N . SER B 1 2 ? 27.312 35.656 35 1 48.38 2 SER B N 1
ATOM 3396 C CA . SER B 1 2 ? 28.141 34.562 34.5 1 48.38 2 SER B CA 1
ATOM 3397 C C . SER B 1 2 ? 27.547 33.219 34.844 1 48.38 2 SER B C 1
ATOM 3399 O O . SER B 1 2 ? 27.516 32.312 34.031 1 48.38 2 SER B O 1
ATOM 3401 N N . SER B 1 3 ? 27.078 33.125 36 1 48.91 3 SER B N 1
ATOM 3402 C CA . SER B 1 3 ? 26.578 31.828 36.5 1 48.91 3 SER B CA 1
ATOM 3403 C C . SER B 1 3 ? 25.234 31.484 35.875 1 48.91 3 SER B C 1
ATOM 3405 O O . SER B 1 3 ? 24.984 30.312 35.562 1 48.91 3 SER B O 1
ATOM 3407 N N . GLU B 1 4 ? 24.312 32.406 35.844 1 43.12 4 GLU B N 1
ATOM 3408 C CA . GLU B 1 4 ? 23.016 32.188 35.219 1 43.12 4 GLU B CA 1
ATOM 3409 C C . GLU B 1 4 ? 23.172 31.859 33.75 1 43.12 4 GLU B C 1
ATOM 3411 O O . GLU B 1 4 ? 22.375 31.094 33.188 1 43.12 4 GLU B O 1
ATOM 3416 N N . ARG B 1 5 ? 24.203 32.5 33.25 1 51.69 5 ARG B N 1
ATOM 3417 C CA . ARG B 1 5 ? 24.531 32.188 31.859 1 51.69 5 ARG B CA 1
ATOM 3418 C C . ARG B 1 5 ? 24.953 30.719 31.703 1 51.69 5 ARG B C 1
ATOM 3420 O O . ARG B 1 5 ? 24.625 30.078 30.703 1 51.69 5 ARG B O 1
ATOM 3427 N N . SER B 1 6 ? 25.516 30.344 32.812 1 58.66 6 SER B N 1
ATOM 3428 C CA . SER B 1 6 ? 26.031 28.969 32.812 1 58.66 6 SER B CA 1
ATOM 3429 C C . SER B 1 6 ? 24.906 27.953 32.938 1 58.66 6 SER B C 1
ATOM 3431 O O . SER B 1 6 ? 24.891 26.969 32.188 1 58.66 6 SER B O 1
ATOM 3433 N N . LEU B 1 7 ? 23.922 28.172 33.812 1 54.84 7 LEU B N 1
ATOM 3434 C CA . LEU B 1 7 ? 22.812 27.25 34 1 54.84 7 LEU B CA 1
ATOM 3435 C C . LEU B 1 7 ? 21.906 27.25 32.75 1 54.84 7 LEU B C 1
ATOM 3437 O O . LEU B 1 7 ? 21.438 26.203 32.312 1 54.84 7 LEU B O 1
ATOM 3441 N N . SER B 1 8 ? 21.703 28.469 32.281 1 60.97 8 SER B N 1
ATOM 3442 C CA . SER B 1 8 ? 20.891 28.609 31.094 1 60.97 8 SER B CA 1
ATOM 3443 C C . SER B 1 8 ? 21.547 27.922 29.906 1 60.97 8 SER B C 1
ATOM 3445 O O . SER B 1 8 ? 20.875 27.25 29.109 1 60.97 8 SER B O 1
ATOM 3447 N N . SER B 1 9 ? 22.875 28.062 30.031 1 67.69 9 SER B N 1
ATOM 3448 C CA . SER B 1 9 ? 23.594 27.438 28.922 1 67.69 9 SER B CA 1
ATOM 3449 C C . SER B 1 9 ? 23.562 25.906 29.031 1 67.69 9 SER B C 1
ATOM 3451 O O . SER B 1 9 ? 23.375 25.219 28.031 1 67.69 9 SER B O 1
ATOM 3453 N N . ARG B 1 10 ? 23.688 25.391 30.25 1 69.06 10 ARG B N 1
ATOM 3454 C CA . ARG B 1 10 ? 23.672 23.953 30.453 1 69.06 10 ARG B CA 1
ATOM 3455 C C . ARG B 1 10 ? 22.281 23.375 30.172 1 69.06 10 ARG B C 1
ATOM 3457 O O . ARG B 1 10 ? 22.156 22.297 29.594 1 69.06 10 ARG B O 1
ATOM 3464 N N . PHE B 1 11 ? 21.312 24.094 30.656 1 71.69 11 PHE B N 1
ATOM 3465 C CA . PHE B 1 11 ? 19.922 23.672 30.406 1 71.69 11 PHE B CA 1
ATOM 3466 C C . PHE B 1 11 ? 19.625 23.688 28.922 1 71.69 11 PHE B C 1
ATOM 3468 O O . PHE B 1 11 ? 19.016 22.75 28.406 1 71.69 11 PHE B O 1
ATOM 3475 N N . ILE B 1 12 ? 20.062 24.703 28.312 1 70.94 12 ILE B N 1
ATOM 3476 C CA . ILE B 1 12 ? 19.828 24.828 26.891 1 70.94 12 ILE B CA 1
ATOM 3477 C C . ILE B 1 12 ? 20.562 23.719 26.141 1 70.94 12 ILE B C 1
ATOM 3479 O O . ILE B 1 12 ? 20.031 23.141 25.203 1 70.94 12 ILE B O 1
ATOM 3483 N N . GLU B 1 13 ? 21.75 23.5 26.609 1 75.5 13 GLU B N 1
ATOM 3484 C CA . GLU B 1 13 ? 22.516 22.422 26.016 1 75.5 13 GLU B CA 1
ATOM 3485 C C . GLU B 1 13 ? 21.859 21.062 26.234 1 75.5 13 GLU B C 1
ATOM 3487 O O . GLU B 1 13 ? 21.797 20.234 25.312 1 75.5 13 GLU B O 1
ATOM 3492 N N . GLY B 1 14 ? 21.453 20.844 27.406 1 75.25 14 GLY B N 1
ATOM 3493 C CA . GLY B 1 14 ? 20.766 19.594 27.703 1 75.25 14 GLY B CA 1
ATOM 3494 C C . GLY B 1 14 ? 19.5 19.406 26.891 1 75.25 14 GLY B C 1
ATOM 3495 O O . GLY B 1 14 ? 19.25 18.312 26.359 1 75.25 14 GLY B O 1
ATOM 3496 N N . LEU B 1 15 ? 18.75 20.406 26.734 1 73.06 15 LEU B N 1
ATOM 3497 C CA . LEU B 1 15 ? 17.516 20.344 25.969 1 73.06 15 LEU B CA 1
ATOM 3498 C C . LEU B 1 15 ? 17.812 20.109 24.484 1 73.06 15 LEU B C 1
ATOM 3500 O O . LEU B 1 15 ? 17.062 19.391 23.812 1 73.06 15 LEU B O 1
ATOM 3504 N N . SER B 1 16 ? 18.781 20.719 24.078 1 73 16 SER B N 1
ATOM 3505 C CA . SER B 1 16 ? 19.172 20.547 22.688 1 73 16 SER B CA 1
ATOM 3506 C C . SER B 1 16 ? 19.562 19.094 22.406 1 73 16 SER B C 1
ATOM 3508 O O . SER B 1 16 ? 19.203 18.531 21.375 1 73 16 SER B O 1
ATOM 3510 N N . ILE B 1 17 ? 20.297 18.547 23.359 1 78 17 ILE B N 1
ATOM 3511 C CA . ILE B 1 17 ? 20.734 17.156 23.219 1 78 17 ILE B CA 1
ATOM 3512 C C . ILE B 1 17 ? 19.516 16.234 23.266 1 78 17 ILE B C 1
ATOM 3514 O O . ILE B 1 17 ? 19.422 15.289 22.469 1 78 17 ILE B O 1
ATOM 3518 N N . PHE B 1 18 ? 18.688 16.516 24.125 1 79.44 18 PHE B N 1
ATOM 3519 C CA . PHE B 1 18 ? 17.469 15.711 24.234 1 79.44 18 PHE B CA 1
ATOM 3520 C C . PHE B 1 18 ? 16.641 15.805 22.969 1 79.44 18 PHE B C 1
ATOM 3522 O O . PHE B 1 18 ? 16.156 14.797 22.453 1 79.44 18 PHE B O 1
ATOM 3529 N N . ALA B 1 19 ? 16.5 16.984 22.484 1 73.94 19 ALA B N 1
ATOM 3530 C CA . ALA B 1 19 ? 15.727 17.203 21.281 1 73.94 19 ALA B CA 1
ATOM 3531 C C . ALA B 1 19 ? 16.344 16.469 20.094 1 73.94 19 ALA B C 1
ATOM 3533 O O . ALA B 1 19 ? 15.625 15.906 19.266 1 73.94 19 ALA B O 1
ATOM 3534 N N . GLN B 1 20 ? 17.547 16.484 20.094 1 77.38 20 GLN B N 1
ATOM 3535 C CA . GLN B 1 20 ? 18.25 15.805 19 1 77.38 20 GLN B CA 1
ATOM 3536 C C . GLN B 1 20 ? 18.094 14.289 19.109 1 77.38 20 GLN B C 1
ATOM 3538 O O . GLN B 1 20 ? 17.969 13.602 18.094 1 77.38 20 GLN B O 1
ATOM 3543 N N . LYS B 1 21 ? 18.141 13.875 20.312 1 82.06 21 LYS B N 1
ATOM 3544 C CA . LYS B 1 21 ? 17.984 12.438 20.531 1 82.06 21 LYS B CA 1
ATOM 3545 C C . LYS B 1 21 ? 16.594 11.953 20.109 1 82.06 21 LYS B C 1
ATOM 3547 O O . LYS B 1 21 ? 16.453 10.898 19.484 1 82.06 21 LYS B O 1
ATOM 3552 N N . ILE B 1 22 ? 15.68 12.703 20.406 1 79.5 22 ILE B N 1
ATOM 3553 C CA . ILE B 1 22 ? 14.305 12.359 20.062 1 79.5 22 ILE B CA 1
ATOM 3554 C C . ILE B 1 22 ? 14.125 12.43 18.547 1 79.5 22 ILE B C 1
ATOM 3556 O O . ILE B 1 22 ? 13.469 11.562 17.953 1 79.5 22 ILE B O 1
ATOM 3560 N N . SER B 1 23 ? 14.719 13.43 18.016 1 78.5 23 SER B N 1
ATOM 3561 C CA . SER B 1 23 ? 14.57 13.641 16.578 1 78.5 23 SER B CA 1
ATOM 3562 C C . SER B 1 23 ? 15.297 12.57 15.773 1 78.5 23 SER B C 1
ATOM 3564 O O . SER B 1 23 ? 14.969 12.328 14.609 1 78.5 23 SER B O 1
ATOM 3566 N N . SER B 1 24 ? 16.203 11.891 16.438 1 83.44 24 SER B N 1
ATOM 3567 C CA . SER B 1 24 ? 17.031 10.922 15.711 1 83.44 24 SER B CA 1
ATOM 3568 C C . SER B 1 24 ? 16.609 9.492 16.031 1 83.44 24 SER B C 1
ATOM 3570 O O . SER B 1 24 ? 17.172 8.539 15.5 1 83.44 24 SER B O 1
ATOM 3572 N N . GLN B 1 25 ? 15.602 9.414 16.922 1 89.38 25 GLN B N 1
ATOM 3573 C CA . GLN B 1 25 ? 15.102 8.078 17.234 1 89.38 25 GLN B CA 1
ATOM 3574 C C . GLN B 1 25 ? 14.43 7.438 16.031 1 89.38 25 GLN B C 1
ATOM 3576 O O . GLN B 1 25 ? 13.57 8.047 15.391 1 89.38 25 GLN B O 1
ATOM 3581 N N . LYS B 1 26 ? 14.734 6.195 15.742 1 93.19 26 LYS B N 1
ATOM 3582 C CA . LYS B 1 26 ? 14.391 5.543 14.484 1 93.19 26 LYS B CA 1
ATOM 3583 C C . LYS B 1 26 ? 12.875 5.484 14.297 1 93.19 26 LYS B C 1
ATOM 3585 O O . LYS B 1 26 ? 12.375 5.672 13.188 1 93.19 26 LYS B O 1
ATOM 3590 N N . HIS B 1 27 ? 12.203 5.145 15.336 1 93.88 27 HIS B N 1
ATOM 3591 C CA . HIS B 1 27 ? 10.758 5.016 15.242 1 93.88 27 HIS B CA 1
ATOM 3592 C C . HIS B 1 27 ? 10.102 6.367 14.992 1 93.88 27 HIS B C 1
ATOM 3594 O O . HIS B 1 27 ? 9.195 6.477 14.156 1 93.88 27 HIS B O 1
ATOM 3600 N N . ILE B 1 28 ? 10.57 7.422 15.625 1 90.62 28 ILE B N 1
ATOM 3601 C CA . ILE B 1 28 ? 10.047 8.773 15.453 1 90.62 28 ILE B CA 1
ATOM 3602 C C . ILE B 1 28 ? 10.391 9.281 14.055 1 90.62 28 ILE B C 1
ATOM 3604 O O . ILE B 1 28 ? 9.547 9.891 13.391 1 90.62 28 ILE B O 1
ATOM 3608 N N . MET B 1 29 ? 11.539 9.008 13.602 1 91.19 29 MET B N 1
ATOM 3609 C CA . MET B 1 29 ? 11.977 9.43 12.273 1 91.19 29 MET B CA 1
ATOM 3610 C C . MET B 1 29 ? 11.141 8.773 11.18 1 91.19 29 MET B C 1
ATOM 3612 O O . MET B 1 29 ? 10.812 9.398 10.18 1 91.19 29 MET B O 1
ATOM 3616 N N . ALA B 1 30 ? 10.812 7.5 11.43 1 95.12 30 ALA B N 1
ATOM 3617 C CA . ALA B 1 30 ? 10.016 6.77 10.438 1 95.12 30 ALA B CA 1
ATOM 3618 C C . ALA B 1 30 ? 8.625 7.383 10.297 1 95.12 30 ALA B C 1
ATOM 3620 O O . ALA B 1 30 ? 8.109 7.508 9.18 1 95.12 30 ALA B O 1
ATOM 3621 N N . ILE B 1 31 ? 8.07 7.746 11.422 1 94.5 31 ILE B N 1
ATOM 3622 C CA . ILE B 1 31 ? 6.75 8.367 11.398 1 94.5 31 ILE B CA 1
ATOM 3623 C C . ILE B 1 31 ? 6.828 9.727 10.719 1 94.5 31 ILE B C 1
ATOM 3625 O O . ILE B 1 31 ? 6.055 10.016 9.805 1 94.5 31 ILE B O 1
ATOM 3629 N N . ARG B 1 32 ? 7.766 10.531 11.148 1 88.69 32 ARG B N 1
ATOM 3630 C CA . ARG B 1 32 ? 7.945 11.883 10.625 1 88.69 32 ARG B CA 1
ATOM 3631 C C . ARG B 1 32 ? 8.172 11.859 9.117 1 88.69 32 ARG B C 1
ATOM 3633 O O . ARG B 1 32 ? 7.523 12.602 8.375 1 88.69 32 ARG B O 1
ATOM 3640 N N . ASP B 1 33 ? 9.039 10.969 8.664 1 90.69 33 ASP B N 1
ATOM 3641 C CA . ASP B 1 33 ? 9.367 10.883 7.242 1 90.69 33 ASP B CA 1
ATOM 3642 C C . ASP B 1 33 ? 8.195 10.305 6.445 1 90.69 33 ASP B C 1
ATOM 3644 O O . ASP B 1 33 ? 7.984 10.68 5.289 1 90.69 33 ASP B O 1
ATOM 3648 N N . GLY B 1 34 ? 7.484 9.367 7.086 1 93.94 34 GLY B N 1
ATOM 3649 C CA . GLY B 1 34 ? 6.277 8.859 6.453 1 93.94 34 GLY B CA 1
ATOM 3650 C C . GLY B 1 34 ? 5.246 9.938 6.18 1 93.94 34 GLY B C 1
ATOM 3651 O O . GLY B 1 34 ? 4.684 10.008 5.086 1 93.94 34 GLY B O 1
ATOM 3652 N N . PHE B 1 35 ? 5.062 10.789 7.102 1 90.25 35 PHE B N 1
ATOM 3653 C CA . PHE B 1 35 ? 4.086 11.867 6.965 1 90.25 35 PHE B CA 1
ATOM 3654 C C . PHE B 1 35 ? 4.562 12.898 5.953 1 90.25 35 PHE B C 1
ATOM 3656 O O . PHE B 1 35 ? 3.76 13.469 5.211 1 90.25 35 PHE B O 1
ATOM 3663 N N . ALA B 1 36 ? 5.844 13.156 5.941 1 87.19 36 ALA B N 1
ATOM 3664 C CA . ALA B 1 36 ? 6.395 14.062 4.941 1 87.19 36 ALA B CA 1
ATOM 3665 C C . ALA B 1 36 ? 6.152 13.531 3.529 1 87.19 36 ALA B C 1
ATOM 3667 O O . ALA B 1 36 ? 5.816 14.297 2.623 1 87.19 36 ALA B O 1
ATOM 3668 N N . ALA B 1 37 ? 6.309 12.219 3.443 1 91.06 37 ALA B N 1
ATOM 3669 C CA . ALA B 1 37 ? 6.145 11.594 2.135 1 91.06 37 ALA B CA 1
ATOM 3670 C C . ALA B 1 37 ? 4.68 11.609 1.697 1 91.06 37 ALA B C 1
ATOM 3672 O O . ALA B 1 37 ? 4.379 11.461 0.511 1 91.06 37 ALA B O 1
ATOM 3673 N N . MET B 1 38 ? 3.775 11.867 2.602 1 91.81 38 MET B N 1
ATOM 3674 C CA . MET B 1 38 ? 2.352 11.875 2.283 1 91.81 38 MET B CA 1
ATOM 3675 C C . MET B 1 38 ? 1.861 13.289 2.014 1 91.81 38 MET B C 1
ATOM 3677 O O . MET B 1 38 ? 0.696 13.492 1.668 1 91.81 38 MET B O 1
ATOM 3681 N N . ILE B 1 39 ? 2.729 14.242 2.051 1 85.81 39 ILE B N 1
ATOM 3682 C CA . ILE B 1 39 ? 2.357 15.641 1.899 1 85.81 39 ILE B CA 1
ATOM 3683 C C . ILE B 1 39 ? 1.689 15.852 0.543 1 85.81 39 ILE B C 1
ATOM 3685 O O . ILE B 1 39 ? 0.612 16.453 0.462 1 85.81 39 ILE B O 1
ATOM 3689 N N . PRO B 1 40 ? 2.264 15.312 -0.526 1 88.38 40 PRO B N 1
ATOM 3690 C CA . PRO B 1 40 ? 1.592 15.523 -1.811 1 88.38 40 PRO B CA 1
ATOM 3691 C C . PRO B 1 40 ? 0.164 14.984 -1.824 1 88.38 40 PRO B C 1
ATOM 3693 O O . PRO B 1 40 ? -0.746 15.641 -2.332 1 88.38 40 PRO B O 1
ATOM 3696 N N . ILE B 1 41 ? -0.024 13.836 -1.226 1 91.25 41 ILE B N 1
ATOM 3697 C CA . ILE B 1 41 ? -1.326 13.18 -1.188 1 91.25 41 ILE B CA 1
ATOM 3698 C C . ILE B 1 41 ? -2.316 14.047 -0.411 1 91.25 41 ILE B C 1
ATOM 3700 O O . ILE B 1 41 ? -3.459 14.227 -0.84 1 91.25 41 ILE B O 1
ATOM 3704 N N . THR B 1 42 ? -1.877 14.602 0.671 1 87.5 42 THR B N 1
ATOM 3705 C CA . THR B 1 42 ? -2.756 15.398 1.52 1 87.5 42 THR B CA 1
ATOM 3706 C C . THR B 1 42 ? -3.098 16.719 0.848 1 87.5 42 THR B C 1
ATOM 3708 O O . THR B 1 42 ? -4.227 17.203 0.958 1 87.5 42 THR B O 1
ATOM 3711 N N . ILE B 1 43 ? -2.16 17.266 0.163 1 85.69 43 ILE B N 1
ATOM 3712 C CA . ILE B 1 43 ? -2.398 18.531 -0.51 1 85.69 43 ILE B CA 1
ATOM 3713 C C . ILE B 1 43 ? -3.369 18.328 -1.671 1 85.69 43 ILE B C 1
ATOM 3715 O O . ILE B 1 43 ? -4.258 19.156 -1.896 1 85.69 43 ILE B O 1
ATOM 3719 N N . ILE B 1 44 ? -3.219 17.266 -2.379 1 91.19 44 ILE B N 1
ATOM 3720 C CA . ILE B 1 44 ? -4.121 16.953 -3.48 1 91.19 44 ILE B CA 1
ATOM 3721 C C . ILE B 1 44 ? -5.543 16.766 -2.945 1 91.19 44 ILE B C 1
ATOM 3723 O O . ILE B 1 44 ? -6.5 17.297 -3.518 1 91.19 44 ILE B O 1
ATOM 3727 N N . ALA B 1 45 ? -5.672 16.047 -1.87 1 90.5 45 ALA B N 1
ATOM 3728 C CA . ALA B 1 45 ? -6.973 15.875 -1.228 1 90.5 45 ALA B CA 1
ATOM 3729 C C . ALA B 1 45 ? -7.57 17.219 -0.83 1 90.5 45 ALA B C 1
ATOM 3731 O O . ALA B 1 45 ? -8.758 17.469 -1.042 1 90.5 45 ALA B O 1
ATOM 3732 N N . ALA B 1 46 ? -6.746 18.047 -0.271 1 84.44 46 ALA B N 1
ATOM 3733 C CA . ALA B 1 46 ? -7.18 19.359 0.194 1 84.44 46 ALA B CA 1
ATOM 3734 C C . ALA B 1 46 ? -7.723 20.188 -0.959 1 84.44 46 ALA B C 1
ATOM 3736 O O . ALA B 1 46 ? -8.734 20.875 -0.813 1 84.44 46 ALA B O 1
ATOM 3737 N N . PHE B 1 47 ? -7.051 20.141 -2.016 1 85.94 47 PHE B N 1
ATOM 3738 C CA . PHE B 1 47 ? -7.461 20.922 -3.182 1 85.94 47 PHE B CA 1
ATOM 3739 C C . PHE B 1 47 ? -8.859 20.516 -3.635 1 85.94 47 PHE B C 1
ATOM 3741 O O . PHE B 1 47 ? -9.711 21.375 -3.857 1 85.94 47 PHE B O 1
ATOM 3748 N N . PHE B 1 48 ? -9.102 19.297 -3.754 1 89.81 48 PHE B N 1
ATOM 3749 C CA . PHE B 1 48 ? -10.375 18.859 -4.305 1 89.81 48 PHE B CA 1
ATOM 3750 C C . PHE B 1 48 ? -11.492 18.984 -3.271 1 89.81 48 PHE B C 1
ATOM 3752 O O . PHE B 1 48 ? -12.648 19.203 -3.625 1 89.81 48 PHE B O 1
ATOM 3759 N N . LEU B 1 49 ? -11.125 18.844 -2.004 1 84 49 LEU B N 1
ATOM 3760 C CA . LEU B 1 49 ? -12.102 19.141 -0.963 1 84 49 LEU B CA 1
ATOM 3761 C C . LEU B 1 49 ? -12.531 20.594 -1.013 1 84 49 LEU B C 1
ATOM 3763 O O . LEU B 1 49 ? -13.703 20.906 -0.807 1 84 49 LEU B O 1
ATOM 3767 N N . LEU B 1 50 ? -11.531 21.422 -1.238 1 81.5 50 LEU B N 1
ATOM 3768 C CA . LEU B 1 50 ? -11.82 22.844 -1.373 1 81.5 50 LEU B CA 1
ATOM 3769 C C . LEU B 1 50 ? -12.734 23.109 -2.564 1 81.5 50 LEU B C 1
ATOM 3771 O O . LEU B 1 50 ? -13.711 23.844 -2.451 1 81.5 50 LEU B O 1
ATOM 3775 N N . VAL B 1 51 ? -12.406 22.516 -3.635 1 87.25 51 VAL B N 1
ATOM 3776 C CA . VAL B 1 51 ? -13.195 22.688 -4.844 1 87.25 51 VAL B CA 1
ATOM 3777 C C . VAL B 1 51 ? -14.633 22.219 -4.59 1 87.25 51 VAL B C 1
ATOM 3779 O O . VAL B 1 51 ? -15.586 22.938 -4.914 1 87.25 51 VAL B O 1
ATOM 3782 N N . ASN B 1 52 ? -14.844 21.109 -3.98 1 88.25 52 ASN B N 1
ATOM 3783 C CA . ASN B 1 52 ? -16.172 20.547 -3.746 1 88.25 52 ASN B CA 1
ATOM 3784 C C . ASN B 1 52 ? -16.953 21.375 -2.727 1 88.25 52 ASN B C 1
ATOM 3786 O O . ASN B 1 52 ? -18.141 21.625 -2.904 1 88.25 52 ASN B O 1
ATOM 3790 N N . ASN B 1 53 ? -16.281 21.859 -1.709 1 79.75 53 ASN B N 1
ATOM 3791 C CA . ASN B 1 53 ? -16.984 22.453 -0.584 1 79.75 53 ASN B CA 1
ATOM 3792 C C . ASN B 1 53 ? -17.125 23.969 -0.758 1 79.75 53 ASN B C 1
ATOM 3794 O O . ASN B 1 53 ? -18.078 24.562 -0.27 1 79.75 53 ASN B O 1
ATOM 3798 N N . VAL B 1 54 ? -16.203 24.578 -1.452 1 79.62 54 VAL B N 1
ATOM 3799 C CA . VAL B 1 54 ? -16.219 26.031 -1.556 1 79.62 54 VAL B CA 1
ATOM 3800 C C . VAL B 1 54 ? -16.75 26.453 -2.93 1 79.62 54 VAL B C 1
ATOM 3802 O O . VAL B 1 54 ? -17.516 27.406 -3.043 1 79.62 54 VAL B O 1
ATOM 3805 N N . LEU B 1 55 ? -16.344 25.703 -3.895 1 85.44 55 LEU B N 1
ATOM 3806 C CA . LEU B 1 55 ? -16.703 26.125 -5.242 1 85.44 55 LEU B CA 1
ATOM 3807 C C . LEU B 1 55 ? -17.969 25.438 -5.715 1 85.44 55 LEU B C 1
ATOM 3809 O O . LEU B 1 55 ? -18.891 26.094 -6.227 1 85.44 55 LEU B O 1
ATOM 3813 N N . LEU B 1 56 ? -18.156 24.172 -5.445 1 90.19 56 LEU B N 1
ATOM 3814 C CA . LEU B 1 56 ? -19.156 23.406 -6.172 1 90.19 56 LEU B CA 1
ATOM 3815 C C . LEU B 1 56 ? -20.328 23.062 -5.262 1 90.19 56 LEU B C 1
ATOM 3817 O O . LEU B 1 56 ? -21.281 22.391 -5.688 1 90.19 56 LEU B O 1
ATOM 3821 N N . GLN B 1 57 ? -20.25 23.484 -4.059 1 84.38 57 GLN B N 1
ATOM 3822 C CA . GLN B 1 57 ? -21.391 23.203 -3.182 1 84.38 57 GLN B CA 1
ATOM 3823 C C . GLN B 1 57 ? -22.672 23.812 -3.734 1 84.38 57 GLN B C 1
ATOM 3825 O O . GLN B 1 57 ? -22.734 25 -4.012 1 84.38 57 GLN B O 1
ATOM 3830 N N . PRO B 1 58 ? -23.672 23.047 -3.871 1 86.5 58 PRO B N 1
ATOM 3831 C CA . PRO B 1 58 ? -24.891 23.5 -4.551 1 86.5 58 PRO B CA 1
ATOM 3832 C C . PRO B 1 58 ? -25.594 24.625 -3.801 1 86.5 58 PRO B C 1
ATOM 3834 O O . PRO B 1 58 ? -26.219 25.5 -4.422 1 86.5 58 PRO B O 1
ATOM 3837 N N . GLU B 1 59 ? -25.578 24.625 -2.52 1 83.19 59 GLU B N 1
ATOM 3838 C CA . GLU B 1 59 ? -26.344 25.578 -1.726 1 83.19 59 GLU B CA 1
ATOM 3839 C C . GLU B 1 59 ? -25.594 26.891 -1.553 1 83.19 59 GLU B C 1
ATOM 3841 O O . GLU B 1 59 ? -26.156 27.969 -1.688 1 83.19 59 GLU B O 1
ATOM 3846 N N . ASN B 1 60 ? -24.297 26.828 -1.271 1 78.31 60 ASN B N 1
ATOM 3847 C CA . ASN B 1 60 ? -23.578 28.031 -0.869 1 78.31 60 ASN B CA 1
ATOM 3848 C C . ASN B 1 60 ? -22.25 28.172 -1.619 1 78.31 60 ASN B C 1
ATOM 3850 O O . ASN B 1 60 ? -21.453 29.062 -1.311 1 78.31 60 ASN B O 1
ATOM 3854 N N . GLY B 1 61 ? -22.047 27.375 -2.574 1 82.56 61 GLY B N 1
ATOM 3855 C CA . GLY B 1 61 ? -20.781 27.438 -3.289 1 82.56 61 GLY B CA 1
ATOM 3856 C C . GLY B 1 61 ? -20.672 28.641 -4.199 1 82.56 61 GLY B C 1
ATOM 3857 O O . GLY B 1 61 ? -21.672 29.234 -4.59 1 82.56 61 GLY B O 1
ATOM 3858 N N . LEU B 1 62 ? -19.469 29 -4.516 1 84.12 62 LEU B N 1
ATOM 3859 C CA . LEU B 1 62 ? -19.203 30.172 -5.359 1 84.12 62 LEU B CA 1
ATOM 3860 C C . LEU B 1 62 ? -19.719 29.938 -6.777 1 84.12 62 LEU B C 1
ATOM 3862 O O . LEU B 1 62 ? -20.031 30.875 -7.492 1 84.12 62 LEU B O 1
ATOM 3866 N N . LEU B 1 63 ? -19.812 28.656 -7.211 1 91.25 63 LEU B N 1
ATOM 3867 C CA . LEU B 1 63 ? -20.25 28.328 -8.562 1 91.25 63 LEU B CA 1
ATOM 3868 C C . LEU B 1 63 ? -21.656 27.703 -8.539 1 91.25 63 LEU B C 1
ATOM 3870 O O . LEU B 1 63 ? -22 26.922 -9.43 1 91.25 63 LEU B O 1
ATOM 3874 N N . LYS B 1 64 ? -22.375 28.047 -7.609 1 88.69 64 LYS B N 1
ATOM 3875 C CA . LYS B 1 64 ? -23.719 27.5 -7.441 1 88.69 64 LYS B CA 1
ATOM 3876 C C . LYS B 1 64 ? -24.609 27.859 -8.625 1 88.69 64 LYS B C 1
ATOM 3878 O O . LYS B 1 64 ? -25.625 27.219 -8.859 1 88.69 64 LYS B O 1
ATOM 3883 N N . PHE B 1 65 ? -24.203 28.906 -9.359 1 91.06 65 PHE B N 1
ATOM 3884 C CA . PHE B 1 65 ? -25.016 29.406 -10.477 1 91.06 65 PHE B CA 1
ATOM 3885 C C . PHE B 1 65 ? -24.922 28.453 -11.664 1 91.06 65 PHE B C 1
ATOM 3887 O O . PHE B 1 65 ? -25.75 28.516 -12.578 1 91.06 65 PHE B O 1
ATOM 3894 N N . ILE B 1 66 ? -23.938 27.609 -11.727 1 91.69 66 ILE B N 1
ATOM 3895 C CA . ILE B 1 66 ? -23.797 26.625 -12.805 1 91.69 66 ILE B CA 1
ATOM 3896 C C . ILE B 1 66 ? -24.891 25.562 -12.664 1 91.69 66 ILE B C 1
ATOM 3898 O O . ILE B 1 66 ? -25.016 24.938 -11.602 1 91.69 66 ILE B O 1
ATOM 3902 N N . PRO B 1 67 ? -25.688 25.391 -13.773 1 90.62 67 PRO B N 1
ATOM 3903 C CA . PRO B 1 67 ? -26.719 24.359 -13.688 1 90.62 67 PRO B CA 1
ATOM 3904 C C . PRO B 1 67 ? -26.141 22.953 -13.43 1 90.62 67 PRO B C 1
ATOM 3906 O O . PRO B 1 67 ? -25.141 22.578 -14.047 1 90.62 67 PRO B O 1
ATOM 3909 N N . ASN B 1 68 ? -26.703 22.234 -12.555 1 89.88 68 ASN B N 1
ATOM 3910 C CA . ASN B 1 68 ? -26.312 20.8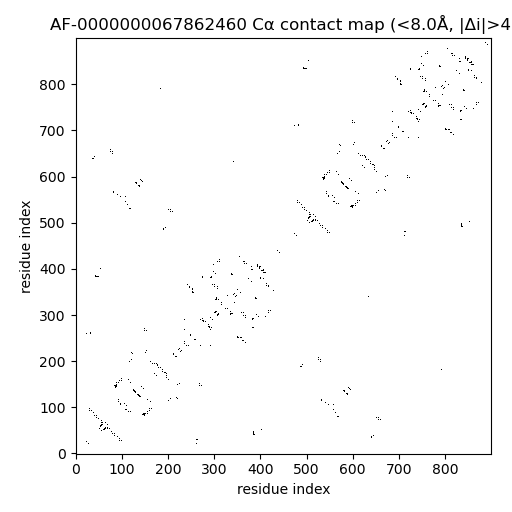75 -12.195 1 89.88 68 ASN B CA 1
ATOM 3911 C C . ASN B 1 68 ? -24.859 20.812 -11.711 1 89.88 68 ASN B C 1
ATOM 3913 O O . ASN B 1 68 ? -24.109 19.938 -12.117 1 89.88 68 ASN B O 1
ATOM 3917 N N . VAL B 1 69 ? -24.5 21.75 -10.93 1 90.81 69 VAL B N 1
ATOM 3918 C CA . VAL B 1 69 ? -23.141 21.875 -10.422 1 90.81 69 VAL B CA 1
ATOM 3919 C C . VAL B 1 69 ? -22.766 20.625 -9.641 1 90.81 69 VAL B C 1
ATOM 3921 O O . VAL B 1 69 ? -21.594 20.234 -9.594 1 90.81 69 VAL B O 1
ATOM 3924 N N . GLU B 1 70 ? -23.75 19.922 -9.102 1 87.88 70 GLU B N 1
ATOM 3925 C CA . GLU B 1 70 ? -23.531 18.734 -8.281 1 87.88 70 GLU B CA 1
ATOM 3926 C C . GLU B 1 70 ? -22.922 17.594 -9.102 1 87.88 70 GLU B C 1
ATOM 3928 O O . GLU B 1 70 ? -22.281 16.703 -8.547 1 87.88 70 GLU B O 1
ATOM 3933 N N . ASN B 1 71 ? -23.125 17.719 -10.438 1 87.25 71 ASN B N 1
ATOM 3934 C CA . ASN B 1 71 ? -22.609 16.672 -11.312 1 87.25 71 ASN B CA 1
ATOM 3935 C C . ASN B 1 71 ? -21.094 16.688 -11.375 1 87.25 71 ASN B C 1
ATOM 3937 O O . ASN B 1 71 ? -20.469 15.719 -11.812 1 87.25 71 ASN B O 1
ATOM 3941 N N . TYR B 1 72 ? -20.531 17.719 -10.875 1 90.31 72 TYR B N 1
ATOM 3942 C CA . TYR B 1 72 ? -19.094 17.875 -10.992 1 90.31 72 TYR B CA 1
ATOM 3943 C C . TYR B 1 72 ? -18.391 17.5 -9.688 1 90.31 72 TYR B C 1
ATOM 3945 O O . TYR B 1 72 ? -17.156 17.469 -9.625 1 90.31 72 TYR B O 1
ATOM 3953 N N . LEU B 1 73 ? -19.141 17.094 -8.656 1 92.31 73 LEU B N 1
ATOM 3954 C CA . LEU B 1 73 ? -18.594 16.766 -7.348 1 92.31 73 LEU B CA 1
ATOM 3955 C C . LEU B 1 73 ? -17.844 15.438 -7.387 1 92.31 73 LEU B C 1
ATOM 3957 O O . LEU B 1 73 ? -16.984 15.18 -6.543 1 92.31 73 LEU B O 1
ATOM 3961 N N . GLY B 1 74 ? -18.156 14.688 -8.414 1 93.88 74 GLY B N 1
ATOM 3962 C CA . GLY B 1 74 ? -17.672 13.312 -8.492 1 93.88 74 GLY B CA 1
ATOM 3963 C C . GLY B 1 74 ? -16.172 13.211 -8.531 1 93.88 74 GLY B C 1
ATOM 3964 O O . GLY B 1 74 ? -15.586 12.336 -7.883 1 93.88 74 GLY B O 1
ATOM 3965 N N . VAL B 1 75 ? -15.547 14.117 -9.227 1 95.12 75 VAL B N 1
ATOM 3966 C CA . VAL B 1 75 ? -14.094 14.094 -9.367 1 95.12 75 VAL B CA 1
ATOM 3967 C C . VAL B 1 75 ? -13.438 14.281 -8 1 95.12 75 VAL B C 1
ATOM 3969 O O . VAL B 1 75 ? -12.516 13.547 -7.645 1 95.12 75 VAL B O 1
ATOM 3972 N N . GLY B 1 76 ? -13.945 15.266 -7.25 1 94.69 76 GLY B N 1
ATOM 3973 C CA . GLY B 1 76 ? -13.398 15.516 -5.922 1 94.69 76 GLY B CA 1
ATOM 3974 C C . GLY B 1 76 ? -13.633 14.375 -4.957 1 94.69 76 GLY B C 1
ATOM 3975 O O . GLY B 1 76 ? -12.766 14.07 -4.129 1 94.69 76 GLY B O 1
ATOM 3976 N N . ILE B 1 77 ? -14.758 13.727 -5.059 1 93.38 77 ILE B N 1
ATOM 3977 C CA . ILE B 1 77 ? -15.086 12.602 -4.195 1 93.38 77 ILE B CA 1
ATOM 3978 C C . ILE B 1 77 ? -14.141 11.438 -4.488 1 93.38 77 ILE B C 1
ATOM 3980 O O . ILE B 1 77 ? -13.617 10.812 -3.564 1 93.38 77 ILE B O 1
ATOM 3984 N N . GLN B 1 78 ? -13.891 11.195 -5.781 1 96.12 78 GLN B N 1
ATOM 3985 C CA . GLN B 1 78 ? -12.984 10.117 -6.176 1 96.12 78 GLN B CA 1
ATOM 3986 C C . GLN B 1 78 ? -11.578 10.359 -5.648 1 96.12 78 GLN B C 1
ATOM 3988 O O . GLN B 1 78 ? -10.938 9.445 -5.133 1 96.12 78 GLN B O 1
ATOM 3993 N N . VAL B 1 79 ? -11.141 11.562 -5.758 1 96.12 79 VAL B N 1
ATOM 3994 C CA . VAL B 1 79 ? -9.789 11.891 -5.316 1 96.12 79 VAL B CA 1
ATOM 3995 C C . VAL B 1 79 ? -9.703 11.773 -3.795 1 96.12 79 VAL B C 1
ATOM 3997 O O . VAL B 1 79 ? -8.727 11.258 -3.26 1 96.12 79 VAL B O 1
ATOM 4000 N N . TYR B 1 80 ? -10.695 12.273 -3.1 1 92.38 80 TYR B N 1
ATOM 4001 C CA . TYR B 1 80 ? -10.727 12.141 -1.646 1 92.38 80 TYR B CA 1
ATOM 4002 C C . TYR B 1 80 ? -10.625 10.672 -1.234 1 92.38 80 TYR B C 1
ATOM 4004 O O . TYR B 1 80 ? -9.82 10.32 -0.365 1 92.38 80 TYR B O 1
ATOM 4012 N N . ASN B 1 81 ? -11.43 9.82 -1.841 1 94.75 81 ASN B N 1
ATOM 4013 C CA . ASN B 1 81 ? -11.453 8.398 -1.511 1 94.75 81 ASN B CA 1
ATOM 4014 C C . ASN B 1 81 ? -10.094 7.75 -1.753 1 94.75 81 ASN B C 1
ATOM 4016 O O . ASN B 1 81 ? -9.703 6.824 -1.037 1 94.75 81 ASN B O 1
ATOM 4020 N N . ALA B 1 82 ? -9.367 8.273 -2.699 1 97.38 82 ALA B N 1
ATOM 4021 C CA . ALA B 1 82 ? -8.102 7.672 -3.115 1 97.38 82 ALA B CA 1
ATOM 4022 C C . ALA B 1 82 ? -6.93 8.266 -2.34 1 97.38 82 ALA B C 1
ATOM 4024 O O . ALA B 1 82 ? -5.797 7.789 -2.457 1 97.38 82 ALA B O 1
ATOM 4025 N N . THR B 1 83 ? -7.152 9.273 -1.569 1 95.25 83 THR B N 1
ATOM 4026 C CA . THR B 1 83 ? -6.086 9.945 -0.84 1 95.25 83 THR B CA 1
ATOM 4027 C C . THR B 1 83 ? -6.348 9.914 0.662 1 95.25 83 THR B C 1
ATOM 4029 O O . THR B 1 83 ? -6.09 8.906 1.321 1 95.25 83 THR B O 1
ATOM 4032 N N . LEU B 1 84 ? -7.148 10.859 1.187 1 92.19 84 LEU B N 1
ATOM 4033 C CA . LEU B 1 84 ? -7.445 10.883 2.615 1 92.19 84 LEU B CA 1
ATOM 4034 C C . LEU B 1 84 ? -8.234 9.648 3.025 1 92.19 84 LEU B C 1
ATOM 4036 O O . LEU B 1 84 ? -8.094 9.164 4.148 1 92.19 84 LEU B O 1
ATOM 4040 N N . GLY B 1 85 ? -9 9.133 2.143 1 94.31 85 GLY B N 1
ATOM 4041 C CA . GLY B 1 85 ? -9.844 7.984 2.428 1 94.31 85 GLY B CA 1
ATOM 4042 C C . GLY B 1 85 ? -9.062 6.707 2.664 1 94.31 85 GLY B C 1
ATOM 4043 O O . GLY B 1 85 ? -9.594 5.738 3.211 1 94.31 85 GLY B O 1
ATOM 4044 N N . ILE B 1 86 ? -7.789 6.656 2.242 1 96.75 86 ILE B N 1
ATOM 4045 C CA . ILE B 1 86 ? -6.984 5.453 2.445 1 96.75 86 ILE B CA 1
ATOM 4046 C C . ILE B 1 86 ? -5.664 5.828 3.117 1 96.75 86 ILE B C 1
ATOM 4048 O O . ILE B 1 86 ? -4.648 5.164 2.908 1 96.75 86 ILE B O 1
ATOM 4052 N N . MET B 1 87 ? -5.656 6.887 3.854 1 94.88 87 MET B N 1
ATOM 4053 C CA . MET B 1 87 ? -4.449 7.453 4.449 1 94.88 87 MET B CA 1
ATOM 4054 C C . MET B 1 87 ? -3.789 6.453 5.395 1 94.88 87 MET B C 1
ATOM 4056 O O . MET B 1 87 ? -2.561 6.406 5.496 1 94.88 87 MET B O 1
ATOM 4060 N N . ALA B 1 88 ? -4.586 5.703 6.129 1 95.94 88 ALA B N 1
ATOM 4061 C CA . ALA B 1 88 ? -4.035 4.734 7.078 1 95.94 88 ALA B CA 1
ATOM 4062 C C . ALA B 1 88 ? -3.203 3.678 6.359 1 95.94 88 ALA B C 1
ATOM 4064 O O . ALA B 1 88 ? -2.137 3.287 6.84 1 95.94 88 ALA B O 1
ATOM 4065 N N . ILE B 1 89 ? -3.652 3.229 5.23 1 97.5 89 ILE B N 1
ATOM 4066 C CA . ILE B 1 89 ? -2.957 2.215 4.445 1 97.5 89 ILE B CA 1
ATOM 4067 C C . ILE B 1 89 ? -1.642 2.783 3.916 1 97.5 89 ILE B C 1
ATOM 4069 O O . ILE B 1 89 ? -0.6 2.127 3.988 1 97.5 89 ILE B O 1
ATOM 4073 N N . LEU B 1 90 ? -1.714 3.992 3.41 1 97.62 90 LEU B N 1
ATOM 4074 C CA . LEU B 1 90 ? -0.525 4.645 2.871 1 97.62 90 LEU B CA 1
ATOM 4075 C C . LEU B 1 90 ? 0.506 4.883 3.969 1 97.62 90 LEU B C 1
ATOM 4077 O O . LEU B 1 90 ? 1.705 4.688 3.756 1 97.62 90 LEU B O 1
ATOM 4081 N N . ALA B 1 91 ? -0.005 5.285 5.145 1 96.25 91 ALA B N 1
ATOM 4082 C CA . ALA B 1 91 ? 0.878 5.523 6.281 1 96.25 91 ALA B CA 1
ATOM 4083 C C . ALA B 1 91 ? 1.576 4.238 6.711 1 96.25 91 ALA B C 1
ATOM 4085 O O . ALA B 1 91 ? 2.771 4.242 7.016 1 96.25 91 ALA B O 1
ATOM 4086 N N . ALA B 1 92 ? 0.82 3.139 6.758 1 97.94 92 ALA B N 1
ATOM 4087 C CA . ALA B 1 92 ? 1.409 1.86 7.148 1 97.94 92 ALA B CA 1
ATOM 4088 C C . ALA B 1 92 ? 2.564 1.484 6.227 1 97.94 92 ALA B C 1
ATOM 4090 O O . ALA B 1 92 ? 3.623 1.052 6.691 1 97.94 92 ALA B O 1
ATOM 4091 N N . PHE B 1 93 ? 2.387 1.677 4.965 1 98.19 93 PHE B N 1
ATOM 4092 C CA . PHE B 1 93 ? 3.426 1.342 4 1 98.19 93 PHE B CA 1
ATOM 4093 C C . PHE B 1 93 ? 4.648 2.23 4.191 1 98.19 93 PHE B C 1
ATOM 4095 O O . PHE B 1 93 ? 5.777 1.737 4.273 1 98.19 93 PHE B O 1
ATOM 4102 N N . LEU B 1 94 ? 4.43 3.521 4.199 1 97.62 94 LEU B N 1
ATOM 4103 C CA . LEU B 1 94 ? 5.531 4.477 4.211 1 97.62 94 LEU B CA 1
ATOM 4104 C C . LEU B 1 94 ? 6.316 4.379 5.512 1 97.62 94 LEU B C 1
ATOM 4106 O O . LEU B 1 94 ? 7.551 4.34 5.496 1 97.62 94 LEU B O 1
ATOM 4110 N N . ILE B 1 95 ? 5.609 4.332 6.637 1 97.38 95 ILE B N 1
ATOM 4111 C CA . ILE B 1 95 ? 6.281 4.23 7.926 1 97.38 95 ILE B CA 1
ATOM 4112 C C . ILE B 1 95 ? 7.031 2.902 8.016 1 97.38 95 ILE B C 1
ATOM 4114 O O . ILE B 1 95 ? 8.172 2.857 8.484 1 97.38 95 ILE B O 1
ATOM 4118 N N . GLY B 1 96 ? 6.379 1.857 7.539 1 98.31 96 GLY B N 1
ATOM 4119 C CA . GLY B 1 96 ? 7.07 0.581 7.484 1 98.31 96 GLY B CA 1
ATOM 4120 C C . GLY B 1 96 ? 8.312 0.613 6.613 1 98.31 96 GLY B C 1
ATOM 4121 O O . GLY B 1 96 ? 9.352 0.058 6.984 1 98.31 96 GLY B O 1
ATOM 4122 N N . ASN B 1 97 ? 8.188 1.203 5.465 1 97.56 97 ASN B N 1
ATOM 4123 C CA . ASN B 1 97 ? 9.312 1.329 4.547 1 97.56 97 ASN B CA 1
ATOM 4124 C C . ASN B 1 97 ? 10.469 2.098 5.18 1 97.56 97 ASN B C 1
ATOM 4126 O O . ASN B 1 97 ? 11.617 1.644 5.145 1 97.56 97 ASN B O 1
ATOM 4130 N N . PHE B 1 98 ? 10.203 3.258 5.785 1 96.38 98 PHE B N 1
ATOM 4131 C CA . PHE B 1 98 ? 11.234 4.086 6.395 1 96.38 98 PHE B CA 1
ATOM 4132 C C . PHE B 1 98 ? 11.883 3.363 7.57 1 96.38 98 PHE B C 1
ATOM 4134 O O . PHE B 1 98 ? 13.109 3.402 7.73 1 96.38 98 PHE B O 1
ATOM 4141 N N . LEU B 1 99 ? 11.078 2.756 8.375 1 97.81 99 LEU B N 1
ATOM 4142 C CA . LEU B 1 99 ? 11.625 2.062 9.539 1 97.81 99 LEU B CA 1
ATOM 4143 C C . LEU B 1 99 ? 12.5 0.893 9.109 1 97.81 99 LEU B C 1
ATOM 4145 O O . LEU B 1 99 ? 13.57 0.676 9.68 1 97.81 99 LEU B O 1
ATOM 4149 N N . ALA B 1 100 ? 12.039 0.128 8.141 1 97.75 100 ALA B N 1
ATOM 4150 C CA . ALA B 1 100 ? 12.828 -0.993 7.637 1 97.75 100 ALA B CA 1
ATOM 4151 C C . ALA B 1 100 ? 14.188 -0.521 7.125 1 97.75 100 ALA B C 1
ATOM 4153 O O . ALA B 1 100 ? 15.211 -1.156 7.391 1 97.75 100 ALA B O 1
ATOM 4154 N N . LYS B 1 101 ? 14.188 0.548 6.414 1 96.31 101 LYS B N 1
ATOM 4155 C CA . LYS B 1 101 ? 15.438 1.09 5.895 1 96.31 101 LYS B CA 1
ATOM 4156 C C . LYS B 1 101 ? 16.375 1.505 7.027 1 96.31 101 LYS B C 1
ATOM 4158 O O . LYS B 1 101 ? 17.594 1.391 6.91 1 96.31 101 LYS B O 1
ATOM 4163 N N . SER B 1 102 ? 15.812 2.021 8.047 1 96.06 102 SER B N 1
ATOM 4164 C CA . SER B 1 102 ? 16.625 2.408 9.203 1 96.06 102 SER B CA 1
ATOM 4165 C C . SER B 1 102 ? 17.281 1.194 9.852 1 96.06 102 SER B C 1
ATOM 4167 O O . SER B 1 102 ? 18.281 1.326 10.547 1 96.06 102 SER B O 1
ATOM 4169 N N . TYR B 1 103 ? 16.734 -0.027 9.648 1 96.12 103 TYR B N 1
ATOM 4170 C CA . TYR B 1 103 ? 17.312 -1.27 10.141 1 96.12 103 TYR B CA 1
ATOM 4171 C C . TYR B 1 103 ? 18.25 -1.888 9.109 1 96.12 103 TYR B C 1
ATOM 4173 O O . TYR B 1 103 ? 18.75 -3.002 9.289 1 96.12 103 TYR B O 1
ATOM 4181 N N . GLY B 1 104 ? 18.406 -1.242 7.961 1 94.75 104 GLY B N 1
ATOM 4182 C CA . GLY B 1 104 ? 19.312 -1.722 6.926 1 94.75 104 GLY B CA 1
ATOM 4183 C C . GLY B 1 104 ? 18.641 -2.66 5.941 1 94.75 104 GLY B C 1
ATOM 4184 O O . GLY B 1 104 ? 19.312 -3.32 5.148 1 94.75 104 GLY B O 1
ATOM 4185 N N . MET B 1 105 ? 17.344 -2.695 5.957 1 94.25 105 MET B N 1
ATOM 4186 C CA . MET B 1 105 ? 16.609 -3.541 5.02 1 94.25 105 MET B CA 1
ATOM 4187 C C . MET B 1 105 ? 16.25 -2.77 3.756 1 94.25 105 MET B C 1
ATOM 4189 O O . MET B 1 105 ? 16.562 -1.581 3.643 1 94.25 105 MET B O 1
ATOM 4193 N N . GLU B 1 106 ? 15.672 -3.42 2.777 1 91.44 106 GLU B N 1
ATOM 4194 C CA . GLU B 1 106 ? 15.406 -2.797 1.483 1 91.44 106 GLU B CA 1
ATOM 4195 C C . GLU B 1 106 ? 14.227 -1.832 1.57 1 91.44 106 GLU B C 1
ATOM 4197 O O . GLU B 1 106 ? 14.195 -0.814 0.875 1 91.44 106 GLU B O 1
ATOM 4202 N N . GLY B 1 107 ? 13.227 -2.152 2.352 1 94.31 107 GLY B N 1
ATOM 4203 C CA . GLY B 1 107 ? 12.141 -1.217 2.588 1 94.31 107 GLY B CA 1
ATOM 4204 C C . GLY B 1 107 ? 10.883 -1.549 1.804 1 94.31 107 GLY B C 1
ATOM 4205 O O . GLY B 1 107 ? 9.766 -1.383 2.305 1 94.31 107 GLY B O 1
ATOM 4206 N N . ARG B 1 108 ? 11.008 -2.08 0.575 1 93.44 108 ARG B N 1
ATOM 4207 C CA . ARG B 1 108 ? 9.859 -2.264 -0.306 1 93.44 108 ARG B CA 1
ATOM 4208 C C . ARG B 1 108 ? 8.953 -3.379 0.203 1 93.44 108 ARG B C 1
ATOM 4210 O O . ARG B 1 108 ? 7.77 -3.152 0.476 1 93.44 108 ARG B O 1
ATOM 4217 N N . THR B 1 109 ? 9.523 -4.578 0.347 1 93.44 109 THR B N 1
ATOM 4218 C CA . THR B 1 109 ? 8.75 -5.727 0.792 1 93.44 109 THR B CA 1
ATOM 4219 C C . THR B 1 109 ? 8.312 -5.559 2.246 1 93.44 109 THR B C 1
ATOM 4221 O O . THR B 1 109 ? 7.211 -5.965 2.621 1 93.44 109 THR B O 1
ATOM 4224 N N . GLU B 1 110 ? 9.164 -4.926 3.01 1 96.44 110 GLU B N 1
ATOM 4225 C CA . GLU B 1 110 ? 8.859 -4.66 4.41 1 96.44 110 GLU B CA 1
ATOM 4226 C C . GLU B 1 110 ? 7.672 -3.711 4.551 1 96.44 110 GLU B C 1
ATOM 4228 O O . GLU B 1 110 ? 6.852 -3.863 5.457 1 96.44 110 GLU B O 1
ATOM 4233 N N . GLY B 1 111 ? 7.59 -2.705 3.664 1 97.19 111 GLY B N 1
ATOM 4234 C CA . GLY B 1 111 ? 6.43 -1.833 3.65 1 97.19 111 GLY B CA 1
ATOM 4235 C C . GLY B 1 111 ? 5.129 -2.574 3.402 1 97.19 111 GLY B C 1
ATOM 4236 O O . GLY B 1 111 ? 4.109 -2.275 4.027 1 97.19 111 GLY B O 1
ATOM 4237 N N . VAL B 1 112 ? 5.176 -3.555 2.557 1 97.19 112 VAL B N 1
ATOM 4238 C CA . VAL B 1 112 ? 4.016 -4.379 2.232 1 97.19 112 VAL B CA 1
ATOM 4239 C C . VAL B 1 112 ? 3.625 -5.223 3.445 1 97.19 112 VAL B C 1
ATOM 4241 O O . VAL B 1 112 ? 2.438 -5.383 3.742 1 97.19 112 VAL B O 1
ATOM 4244 N N . ILE B 1 113 ? 4.598 -5.715 4.133 1 97.56 113 ILE B N 1
ATOM 4245 C CA . ILE B 1 113 ? 4.348 -6.512 5.328 1 97.56 113 ILE B CA 1
ATOM 4246 C C . ILE B 1 113 ? 3.715 -5.637 6.406 1 97.56 113 ILE B C 1
ATOM 4248 O O . ILE B 1 113 ? 2.844 -6.09 7.152 1 97.56 113 ILE B O 1
ATOM 4252 N N . ALA B 1 114 ? 4.125 -4.371 6.469 1 98.56 114 ALA B N 1
ATOM 4253 C CA . ALA B 1 114 ? 3.533 -3.441 7.426 1 98.56 114 ALA B CA 1
ATOM 4254 C C . ALA B 1 114 ? 2.049 -3.23 7.141 1 98.56 114 ALA B C 1
ATOM 4256 O O . ALA B 1 114 ? 1.24 -3.137 8.062 1 98.56 114 ALA B O 1
ATOM 4257 N N . VAL B 1 115 ? 1.687 -3.131 5.875 1 98.56 115 VAL B N 1
ATOM 4258 C CA . VAL B 1 115 ? 0.285 -2.98 5.496 1 98.56 115 VAL B CA 1
ATOM 4259 C C . VAL B 1 115 ? -0.49 -4.242 5.879 1 98.56 115 VAL B C 1
ATOM 4261 O O . VAL B 1 115 ? -1.589 -4.156 6.43 1 98.56 115 VAL B O 1
ATOM 4264 N N . ALA B 1 116 ? 0.101 -5.391 5.578 1 98.5 116 ALA B N 1
ATOM 4265 C CA . ALA B 1 116 ? -0.531 -6.652 5.949 1 98.5 116 ALA B CA 1
ATOM 4266 C C . ALA B 1 116 ? -0.716 -6.75 7.461 1 98.5 116 ALA B C 1
ATOM 4268 O O . ALA B 1 116 ? -1.745 -7.234 7.938 1 98.5 116 ALA B O 1
ATOM 4269 N N . ALA B 1 117 ? 0.287 -6.309 8.195 1 98.69 117 ALA B N 1
ATOM 4270 C CA . ALA B 1 117 ? 0.234 -6.312 9.648 1 98.69 117 ALA B CA 1
ATOM 4271 C C . ALA B 1 117 ? -0.893 -5.418 10.164 1 98.69 117 ALA B C 1
ATOM 4273 O O . ALA B 1 117 ? -1.552 -5.746 11.156 1 98.69 117 ALA B O 1
ATOM 4274 N N . TYR B 1 118 ? -1.117 -4.309 9.531 1 98.38 118 TYR B N 1
ATOM 4275 C CA . TYR B 1 118 ? -2.215 -3.418 9.891 1 98.38 118 TYR B CA 1
ATOM 4276 C C . TYR B 1 118 ? -3.562 -4.09 9.648 1 98.38 118 TYR B C 1
ATOM 4278 O O . TYR B 1 118 ? -4.41 -4.125 10.547 1 98.38 118 TYR B O 1
ATOM 4286 N N . VAL B 1 119 ? -3.727 -4.707 8.469 1 98 119 VAL B N 1
ATOM 4287 C CA . VAL B 1 119 ? -5.008 -5.266 8.047 1 98 119 VAL B CA 1
ATOM 4288 C C . VAL B 1 119 ? -5.324 -6.508 8.875 1 98 119 VAL B C 1
ATOM 4290 O O . VAL B 1 119 ? -6.484 -6.777 9.188 1 98 119 VAL B O 1
ATOM 4293 N N . VAL B 1 120 ? -4.277 -7.211 9.297 1 98.12 120 VAL B N 1
ATOM 4294 C CA . VAL B 1 120 ? -4.48 -8.438 10.062 1 98.12 120 VAL B CA 1
ATOM 4295 C C . VAL B 1 120 ? -5.121 -8.102 11.406 1 98.12 120 VAL B C 1
ATOM 4297 O O . VAL B 1 120 ? -5.809 -8.938 12 1 98.12 120 VAL B O 1
ATOM 4300 N N . LEU B 1 121 ? -4.984 -6.855 11.844 1 97.81 121 LEU B N 1
ATOM 4301 C CA . LEU B 1 121 ? -5.496 -6.438 13.141 1 97.81 121 LEU B CA 1
ATOM 4302 C C . LEU B 1 121 ? -6.906 -5.867 13.016 1 97.81 121 LEU B C 1
ATOM 4304 O O . LEU B 1 121 ? -7.531 -5.52 14.023 1 97.81 121 LEU B O 1
ATOM 4308 N N . ILE B 1 122 ? -7.398 -5.715 11.773 1 95.69 122 ILE B N 1
ATOM 4309 C CA . ILE B 1 122 ? -8.766 -5.277 11.508 1 95.69 122 ILE B CA 1
ATOM 4310 C C . ILE B 1 122 ? -9.711 -6.477 11.57 1 95.69 122 ILE B C 1
ATOM 4312 O O . ILE B 1 122 ? -9.414 -7.535 11.008 1 95.69 122 ILE B O 1
ATOM 4316 N N . PRO B 1 123 ? -10.797 -6.301 12.234 1 91.44 123 PRO B N 1
ATOM 4317 C CA . PRO B 1 123 ? -11.703 -7.445 12.367 1 91.44 123 PRO B CA 1
ATOM 4318 C C . PRO B 1 123 ? -12.195 -7.965 11.016 1 91.44 123 PRO B C 1
ATOM 4320 O O . PRO B 1 123 ? -12.422 -7.18 10.094 1 91.44 123 PRO B O 1
ATOM 4323 N N . ALA B 1 124 ? -12.484 -9.242 10.961 1 88.94 124 ALA B N 1
ATOM 4324 C CA . ALA B 1 124 ? -12.898 -9.914 9.734 1 88.94 124 ALA B CA 1
ATOM 4325 C C . ALA B 1 124 ? -14.289 -9.453 9.297 1 88.94 124 ALA B C 1
ATOM 4327 O O . ALA B 1 124 ? -14.609 -9.484 8.109 1 88.94 124 ALA B O 1
ATOM 4328 N N . SER B 1 125 ? -15.078 -9.086 10.211 1 86.25 125 SER B N 1
ATOM 4329 C CA . SER B 1 125 ? -16.422 -8.562 9.938 1 86.25 125 SER B CA 1
ATOM 4330 C C . SER B 1 125 ? -16.562 -7.133 10.438 1 86.25 125 SER B C 1
ATOM 4332 O O . SER B 1 125 ? -16.016 -6.773 11.477 1 86.25 125 SER B O 1
ATOM 4334 N N . SER B 1 126 ? -17.188 -6.367 9.57 1 84.62 126 SER B N 1
ATOM 4335 C CA . SER B 1 126 ? -17.359 -4.957 9.922 1 84.62 126 SER B CA 1
ATOM 4336 C C . SER B 1 126 ? -18.828 -4.555 9.898 1 84.62 126 SER B C 1
ATOM 4338 O O . SER B 1 126 ? -19.625 -5.121 9.148 1 84.62 126 SER B O 1
ATOM 4340 N N . HIS B 1 127 ? -19.141 -3.65 10.812 1 81.31 127 HIS B N 1
ATOM 4341 C CA . HIS B 1 127 ? -20.469 -3.041 10.82 1 81.31 127 HIS B CA 1
ATOM 4342 C C . HIS B 1 127 ? -20.531 -1.823 9.906 1 81.31 127 HIS B C 1
ATOM 4344 O O . HIS B 1 127 ? -19.672 -0.943 9.984 1 81.31 127 HIS B O 1
ATOM 4350 N N . LEU B 1 128 ? -21.422 -1.875 8.961 1 84.25 128 LEU B N 1
ATOM 4351 C CA . LEU B 1 128 ? -21.531 -0.806 7.973 1 84.25 128 LEU B CA 1
ATOM 4352 C C . LEU B 1 128 ? -22.922 -0.173 8.008 1 84.25 128 LEU B C 1
ATOM 4354 O O . LEU B 1 128 ? -23.891 -0.8 8.453 1 84.25 128 LEU B O 1
ATOM 4358 N N . MET B 1 129 ? -22.938 1.024 7.586 1 79.31 129 MET B N 1
ATOM 4359 C CA . MET B 1 129 ? -24.203 1.716 7.352 1 79.31 129 MET B CA 1
ATOM 4360 C C . MET B 1 129 ? -24.469 1.874 5.859 1 79.31 129 MET B C 1
ATOM 4362 O O . MET B 1 129 ? -23.578 2.262 5.102 1 79.31 129 MET B O 1
ATOM 4366 N N . SER B 1 130 ? -25.703 1.479 5.453 1 81.31 130 SER B N 1
ATOM 4367 C CA . SER B 1 130 ? -26.078 1.685 4.059 1 81.31 130 SER B CA 1
ATOM 4368 C C . SER B 1 130 ? -26.266 3.164 3.752 1 81.31 130 SER B C 1
ATOM 4370 O O . SER B 1 130 ? -26.344 3.99 4.664 1 81.31 130 SER B O 1
ATOM 4372 N N . VAL B 1 131 ? -26.312 3.5 2.488 1 75.69 131 VAL B N 1
ATOM 4373 C CA . VAL B 1 131 ? -26.562 4.875 2.059 1 75.69 131 VAL B CA 1
ATOM 4374 C C . VAL B 1 131 ? -27.875 5.375 2.643 1 75.69 131 VAL B C 1
ATOM 4376 O O . VAL B 1 131 ? -28.016 6.559 2.953 1 75.69 131 VAL B O 1
ATOM 4379 N N . ASP B 1 132 ? -28.781 4.383 2.938 1 75.44 132 ASP B N 1
ATOM 4380 C CA . ASP B 1 132 ? -30.109 4.73 3.459 1 75.44 132 ASP B CA 1
ATOM 4381 C C . ASP B 1 132 ? -30.109 4.742 4.988 1 75.44 132 ASP B C 1
ATOM 4383 O O . ASP B 1 132 ? -31.156 4.883 5.609 1 75.44 132 ASP B O 1
ATOM 4387 N N . GLY B 1 133 ? -29.016 4.449 5.598 1 77.56 133 GLY B N 1
ATOM 4388 C CA . GLY B 1 133 ? -28.875 4.602 7.035 1 77.56 133 GLY B CA 1
ATOM 4389 C C . GLY B 1 133 ? -29.156 3.324 7.801 1 77.56 133 GLY B C 1
ATOM 4390 O O . GLY B 1 133 ? -29.422 3.359 9.008 1 77.56 133 GLY B O 1
ATOM 4391 N N . LYS B 1 134 ? -29.188 2.197 7.145 1 82.62 134 LYS B N 1
ATOM 4392 C CA . LYS B 1 134 ? -29.422 0.919 7.809 1 82.62 134 LYS B CA 1
ATOM 4393 C C . LYS B 1 134 ? -28.109 0.213 8.125 1 82.62 134 LYS B C 1
ATOM 4395 O O . LYS B 1 134 ? -27.156 0.255 7.332 1 82.62 134 LYS B O 1
ATOM 4400 N N . ALA B 1 135 ? -28.156 -0.376 9.281 1 84.44 135 ALA B N 1
ATOM 4401 C CA . ALA B 1 135 ? -26.953 -1.056 9.75 1 84.44 135 ALA B CA 1
ATOM 4402 C C . ALA B 1 135 ? -26.859 -2.475 9.188 1 84.44 135 ALA B C 1
ATOM 4404 O O . ALA B 1 135 ? -27.875 -3.184 9.133 1 84.44 135 ALA B O 1
ATOM 4405 N N . PHE B 1 136 ? -25.734 -2.822 8.664 1 85.69 136 PHE B N 1
ATOM 4406 C CA . PHE B 1 136 ? -25.469 -4.164 8.156 1 85.69 136 PHE B CA 1
ATOM 4407 C C . PHE B 1 136 ? -24.109 -4.668 8.625 1 85.69 136 PHE B C 1
ATOM 4409 O O . PHE B 1 136 ? -23.281 -3.889 9.117 1 85.69 136 PHE B O 1
ATOM 4416 N N . GLU B 1 137 ? -24.016 -5.949 8.648 1 86.88 137 GLU B N 1
ATOM 4417 C CA . GLU B 1 137 ? -22.703 -6.574 8.867 1 86.88 137 GLU B CA 1
ATOM 4418 C C . GLU B 1 137 ? -22.203 -7.25 7.598 1 86.88 137 GLU B C 1
ATOM 4420 O O . GLU B 1 137 ? -22.969 -7.883 6.871 1 86.88 137 GLU B O 1
ATOM 4425 N N . ALA B 1 138 ? -20.984 -6.945 7.234 1 85.81 138 ALA B N 1
ATOM 4426 C CA . ALA B 1 138 ? -20.391 -7.555 6.047 1 85.81 138 ALA B CA 1
ATOM 4427 C C . ALA B 1 138 ? -18.969 -8.023 6.328 1 85.81 138 ALA B C 1
ATOM 4429 O O . ALA B 1 138 ? -18.25 -7.418 7.129 1 85.81 138 ALA B O 1
ATOM 4430 N N . GLY B 1 139 ? -18.578 -9.148 5.703 1 85.19 139 GLY B N 1
ATOM 4431 C CA . GLY B 1 139 ? -17.234 -9.672 5.84 1 85.19 139 GLY B CA 1
ATOM 4432 C C . GLY B 1 139 ? -16.297 -9.219 4.727 1 85.19 139 GLY B C 1
ATOM 4433 O O . GLY B 1 139 ? -16.75 -8.953 3.609 1 85.19 139 GLY B O 1
ATOM 4434 N N . GLY B 1 140 ? -14.977 -9.125 5.121 1 86.81 140 GLY B N 1
ATOM 4435 C CA . GLY B 1 140 ? -13.961 -8.852 4.117 1 86.81 140 GLY B CA 1
ATOM 4436 C C . GLY B 1 140 ? -14.062 -7.465 3.518 1 86.81 140 GLY B C 1
ATOM 4437 O O . GLY B 1 140 ? -13.906 -7.293 2.307 1 86.81 140 GLY B O 1
ATOM 4438 N N . VAL B 1 141 ? -14.508 -6.469 4.293 1 91.12 141 VAL B N 1
ATOM 4439 C CA . VAL B 1 141 ? -14.664 -5.102 3.812 1 91.12 141 VAL B CA 1
ATOM 4440 C C . VAL B 1 141 ? -13.773 -4.164 4.629 1 91.12 141 VAL B C 1
ATOM 4442 O O . VAL B 1 141 ? -13.578 -4.371 5.828 1 91.12 141 VAL B O 1
ATOM 4445 N N . LEU B 1 142 ? -13.211 -3.207 3.957 1 93.75 142 LEU B N 1
ATOM 4446 C CA . LEU B 1 142 ? -12.492 -2.113 4.602 1 93.75 142 LEU B CA 1
ATOM 4447 C C . LEU B 1 142 ? -13.273 -0.809 4.488 1 93.75 142 LEU B C 1
ATOM 4449 O O . LEU B 1 142 ? -13.516 -0.317 3.385 1 93.75 142 LEU B O 1
ATOM 4453 N N . THR B 1 143 ? -13.672 -0.276 5.629 1 91.75 143 THR B N 1
ATOM 4454 C CA . THR B 1 143 ? -14.406 0.986 5.645 1 91.75 143 THR B CA 1
ATOM 4455 C C . THR B 1 143 ? -13.453 2.162 5.848 1 91.75 143 THR B C 1
ATOM 4457 O O . THR B 1 143 ? -12.32 1.979 6.301 1 91.75 143 THR B O 1
ATOM 4460 N N . GLN B 1 144 ? -13.875 3.334 5.543 1 90.19 144 GLN B N 1
ATOM 4461 C CA . GLN B 1 144 ? -13.039 4.52 5.684 1 90.19 144 GLN B CA 1
ATOM 4462 C C . GLN B 1 144 ? -12.758 4.824 7.156 1 90.19 144 GLN B C 1
ATOM 4464 O O . GLN B 1 144 ? -11.82 5.551 7.477 1 90.19 144 GLN B O 1
ATOM 4469 N N . GLU B 1 145 ? -13.555 4.285 8.047 1 86.69 145 GLU B N 1
ATOM 4470 C CA . GLU B 1 145 ? -13.219 4.375 9.469 1 86.69 145 GLU B CA 1
ATOM 4471 C C . GLU B 1 145 ? -11.891 3.686 9.773 1 86.69 145 GLU B C 1
ATOM 4473 O O . GLU B 1 145 ? -11.195 4.062 10.711 1 86.69 145 GLU B O 1
ATOM 4478 N N . MET B 1 146 ? -11.594 2.762 8.93 1 90.88 146 MET B N 1
ATOM 4479 C CA . MET B 1 146 ? -10.367 1.982 9.117 1 90.88 146 MET B CA 1
ATOM 4480 C C . MET B 1 146 ? -9.258 2.488 8.211 1 90.88 146 MET B C 1
ATOM 4482 O O . MET B 1 146 ? -8.086 2.482 8.602 1 90.88 146 MET B O 1
ATOM 4486 N N . THR B 1 147 ? -9.648 2.912 7.023 1 94.19 147 THR B N 1
ATOM 4487 C CA . THR B 1 147 ? -8.617 3.16 6.023 1 94.19 147 THR B CA 1
ATOM 4488 C C . THR B 1 147 ? -8.227 4.637 6.008 1 94.19 147 THR B C 1
ATOM 4490 O O . THR B 1 147 ? -7.188 5 5.449 1 94.19 147 THR B O 1
ATOM 4493 N N . SER B 1 148 ? -9.016 5.527 6.543 1 92.94 148 SER B N 1
ATOM 4494 C CA . SER B 1 148 ? -8.75 6.965 6.559 1 92.94 148 SER B CA 1
ATOM 4495 C C . SER B 1 148 ? -7.887 7.355 7.754 1 92.94 148 SER B C 1
ATOM 4497 O O . SER B 1 148 ? -7.207 6.512 8.336 1 92.94 148 SER B O 1
ATOM 4499 N N . SER B 1 149 ? -7.887 8.641 8.133 1 88.31 149 SER B N 1
ATOM 4500 C CA . SER B 1 149 ? -7.066 9.141 9.227 1 88.31 149 SER B CA 1
ATOM 4501 C C . SER B 1 149 ? -7.512 8.562 10.562 1 88.31 149 SER B C 1
ATOM 4503 O O . SER B 1 149 ? -6.719 8.469 11.5 1 88.31 149 SER B O 1
ATOM 4505 N N . THR B 1 150 ? -8.727 8.117 10.617 1 86.25 150 THR B N 1
ATOM 4506 C CA . THR B 1 150 ? -9.227 7.504 11.844 1 86.25 150 THR B CA 1
ATOM 4507 C C . THR B 1 150 ? -8.445 6.234 12.172 1 86.25 150 THR B C 1
ATOM 4509 O O . THR B 1 150 ? -8.242 5.91 13.344 1 86.25 150 THR B O 1
ATOM 4512 N N . GLY B 1 151 ? -8.047 5.539 11.18 1 91.88 151 GLY B N 1
ATOM 4513 C CA . GLY B 1 151 ? -7.305 4.301 11.383 1 91.88 151 GLY B CA 1
ATOM 4514 C C . GLY B 1 151 ? -5.809 4.516 11.484 1 91.88 151 GLY B C 1
ATOM 4515 O O . GLY B 1 151 ? -5.047 3.557 11.641 1 91.88 151 GLY B O 1
ATOM 4516 N N . MET B 1 152 ? -5.395 5.723 11.523 1 92.19 152 MET B N 1
ATOM 4517 C CA . MET B 1 152 ? -3.977 6.047 11.375 1 92.19 152 MET B CA 1
ATOM 4518 C C . MET B 1 152 ? -3.188 5.594 12.602 1 92.19 152 MET B C 1
ATOM 4520 O O . MET B 1 152 ? -2.049 5.141 12.477 1 92.19 152 MET B O 1
ATOM 4524 N N . PHE B 1 153 ? -3.764 5.727 13.781 1 93.06 153 PHE B N 1
ATOM 4525 C CA . PHE B 1 153 ? -3.049 5.344 15 1 93.06 153 PHE B CA 1
ATOM 4526 C C . PHE B 1 153 ? -2.711 3.855 14.977 1 93.06 153 PHE B C 1
ATOM 4528 O O . PHE B 1 153 ? -1.572 3.469 15.25 1 93.06 153 PHE B O 1
ATOM 4535 N N . LEU B 1 154 ? -3.73 3.066 14.688 1 95.94 154 LEU B N 1
ATOM 4536 C CA . LEU B 1 154 ? -3.475 1.632 14.609 1 95.94 154 LEU B CA 1
ATOM 4537 C C . LEU B 1 154 ? -2.475 1.315 13.5 1 95.94 154 LEU B C 1
ATOM 4539 O O . LEU B 1 154 ? -1.632 0.429 13.656 1 95.94 154 LEU B O 1
ATOM 4543 N N . ALA B 1 155 ? -2.576 1.994 12.344 1 97.56 155 ALA B N 1
ATOM 4544 C CA . ALA B 1 155 ? -1.649 1.783 11.234 1 97.56 155 ALA B CA 1
ATOM 4545 C C . ALA B 1 155 ? -0.21 2.055 11.664 1 97.56 155 ALA B C 1
ATOM 4547 O O . ALA B 1 155 ? 0.704 1.31 11.305 1 97.56 155 ALA B O 1
ATOM 4548 N N . ILE B 1 156 ? -0.027 3.121 12.43 1 96.75 156 ILE B N 1
ATOM 4549 C CA . ILE B 1 156 ? 1.299 3.496 12.906 1 96.75 156 ILE B CA 1
ATOM 4550 C C . ILE B 1 156 ? 1.829 2.42 13.852 1 96.75 156 ILE B C 1
ATOM 4552 O O . ILE B 1 156 ? 2.957 1.945 13.695 1 96.75 156 ILE B O 1
ATOM 4556 N N . ILE B 1 157 ? 1.052 1.997 14.797 1 97.06 157 ILE B N 1
ATOM 4557 C CA . ILE B 1 157 ? 1.455 0.987 15.766 1 97.06 157 ILE B CA 1
ATOM 4558 C C . ILE B 1 157 ? 1.783 -0.319 15.047 1 97.06 157 ILE B C 1
ATOM 4560 O O . ILE B 1 157 ? 2.809 -0.947 15.32 1 97.06 157 ILE B O 1
ATOM 4564 N N . ALA B 1 158 ? 0.919 -0.727 14.156 1 98.38 158 ALA B N 1
ATOM 4565 C CA . ALA B 1 158 ? 1.127 -1.961 13.398 1 98.38 158 ALA B CA 1
ATOM 4566 C C . ALA B 1 158 ? 2.434 -1.911 12.617 1 98.38 158 ALA B C 1
ATOM 4568 O O . ALA B 1 158 ? 3.178 -2.895 12.57 1 98.38 158 ALA B O 1
ATOM 4569 N N . ALA B 1 159 ? 2.678 -0.794 11.945 1 98.5 159 ALA B N 1
ATOM 4570 C CA . ALA B 1 159 ? 3.902 -0.643 11.164 1 98.5 159 ALA B CA 1
ATOM 4571 C C . ALA B 1 159 ? 5.137 -0.712 12.062 1 98.5 159 ALA B C 1
ATOM 4573 O O . ALA B 1 159 ? 6.09 -1.434 11.758 1 98.5 159 ALA B O 1
ATOM 4574 N N . LEU B 1 160 ? 5.129 0.012 13.203 1 98.06 160 LEU B N 1
ATOM 4575 C CA . LEU B 1 160 ? 6.281 0.062 14.094 1 98.06 160 LEU B CA 1
ATOM 4576 C C . LEU B 1 160 ? 6.543 -1.304 14.727 1 98.06 160 LEU B C 1
ATOM 4578 O O . LEU B 1 160 ? 7.684 -1.767 14.766 1 98.06 160 LEU B O 1
ATOM 4582 N N . VAL B 1 161 ? 5.504 -1.967 15.164 1 98.38 161 VAL B N 1
ATOM 4583 C CA . VAL B 1 161 ? 5.648 -3.24 15.859 1 98.38 161 VAL B CA 1
ATOM 4584 C C . VAL B 1 161 ? 6.043 -4.332 14.867 1 98.38 161 VAL B C 1
ATOM 4586 O O . VAL B 1 161 ? 6.965 -5.109 15.117 1 98.38 161 VAL B O 1
ATOM 4589 N N . SER B 1 162 ? 5.367 -4.418 13.758 1 98.62 162 SER B N 1
ATOM 4590 C CA . SER B 1 162 ? 5.602 -5.484 12.789 1 98.62 162 SER B CA 1
ATOM 4591 C C . SER B 1 162 ? 7.012 -5.406 12.211 1 98.62 162 SER B C 1
ATOM 4593 O O . SER B 1 162 ? 7.707 -6.422 12.117 1 98.62 162 SER B O 1
ATOM 4595 N N . ILE B 1 163 ? 7.434 -4.184 11.836 1 98.5 163 ILE B N 1
ATOM 4596 C CA . ILE B 1 163 ? 8.734 -4.047 11.188 1 98.5 163 ILE B CA 1
ATOM 4597 C C . ILE B 1 163 ? 9.844 -4.258 12.219 1 98.5 163 ILE B C 1
ATOM 4599 O O . ILE B 1 163 ? 10.898 -4.824 11.898 1 98.5 163 ILE B O 1
ATOM 4603 N N . THR B 1 164 ? 9.633 -3.779 13.5 1 98.25 164 THR B N 1
ATOM 4604 C CA . THR B 1 164 ? 10.609 -4.059 14.547 1 98.25 164 THR B CA 1
ATOM 4605 C C . THR B 1 164 ? 10.75 -5.562 14.773 1 98.25 164 THR B C 1
ATOM 4607 O O . THR B 1 164 ? 11.859 -6.074 14.883 1 98.25 164 THR B O 1
ATOM 4610 N N . MET B 1 165 ? 9.672 -6.273 14.789 1 98.12 165 MET B N 1
ATOM 4611 C CA . MET B 1 165 ? 9.695 -7.727 14.922 1 98.12 165 MET B CA 1
ATOM 4612 C C . MET B 1 165 ? 10.359 -8.367 13.703 1 98.12 165 MET B C 1
ATOM 4614 O O . MET B 1 165 ? 11.172 -9.281 13.852 1 98.12 165 MET B O 1
ATOM 4618 N N . LEU B 1 166 ? 9.938 -7.902 12.57 1 97.5 166 LEU B N 1
ATOM 4619 C CA . LEU B 1 166 ? 10.484 -8.438 11.328 1 97.5 166 LEU B CA 1
ATOM 4620 C C . LEU B 1 166 ? 12.008 -8.297 11.305 1 97.5 166 LEU B C 1
ATOM 4622 O O . LEU B 1 166 ? 12.711 -9.227 10.914 1 97.5 166 LEU B O 1
ATOM 4626 N N . ALA B 1 167 ? 12.5 -7.109 11.688 1 96.44 167 ALA B N 1
ATOM 4627 C CA . ALA B 1 167 ? 13.938 -6.859 11.734 1 96.44 167 ALA B CA 1
ATOM 4628 C C . ALA B 1 167 ? 14.625 -7.801 12.719 1 96.44 167 ALA B C 1
ATOM 4630 O O . ALA B 1 167 ? 15.703 -8.328 12.43 1 96.44 167 ALA B O 1
ATOM 4631 N N . LYS B 1 168 ? 14.047 -8.008 13.859 1 96.31 168 LYS B N 1
ATOM 4632 C CA . LYS B 1 168 ? 14.609 -8.898 14.875 1 96.31 168 LYS B CA 1
ATOM 4633 C C . LYS B 1 168 ? 14.656 -10.336 14.375 1 96.31 168 LYS B C 1
ATOM 4635 O O . LYS B 1 168 ? 15.68 -11.016 14.508 1 96.31 168 LYS B O 1
ATOM 4640 N N . PHE B 1 169 ? 13.562 -10.781 13.75 1 96.25 169 PHE B N 1
ATOM 4641 C CA . PHE B 1 169 ? 13.484 -12.156 13.258 1 96.25 169 PHE B CA 1
ATOM 4642 C C . PHE B 1 169 ? 14.43 -12.359 12.086 1 96.25 169 PHE B C 1
ATOM 4644 O O . PHE B 1 169 ? 14.984 -13.453 11.906 1 96.25 169 PHE B O 1
ATOM 4651 N N . SER B 1 170 ? 14.602 -11.367 11.289 1 92.94 170 SER B N 1
ATOM 4652 C CA . SER B 1 170 ? 15.422 -11.477 10.094 1 92.94 170 SER B CA 1
ATOM 4653 C C . SER B 1 170 ? 16.906 -11.531 10.438 1 92.94 170 SER B C 1
ATOM 4655 O O . SER B 1 170 ? 17.734 -11.891 9.594 1 92.94 170 SER B O 1
ATOM 4657 N N . LYS B 1 171 ? 17.297 -11.133 11.609 1 90.81 171 LYS B N 1
ATOM 4658 C CA . LYS B 1 171 ? 18.688 -11.18 12.047 1 90.81 171 LYS B CA 1
ATOM 4659 C C . LYS B 1 171 ? 19.125 -12.617 12.328 1 90.81 171 LYS B C 1
ATOM 4661 O O . LYS B 1 171 ? 20.328 -12.93 12.266 1 90.81 171 LYS B O 1
ATOM 4666 N N . SER B 1 172 ? 18.172 -13.391 12.562 1 89.88 172 SER B N 1
ATOM 4667 C CA . SER B 1 172 ? 18.5 -14.781 12.867 1 89.88 172 SER B CA 1
ATOM 4668 C C . SER B 1 172 ? 18.781 -15.57 11.594 1 89.88 172 SER B C 1
ATOM 4670 O O . SER B 1 172 ? 17.922 -15.688 10.719 1 89.88 172 SER B O 1
ATOM 4672 N N . LYS B 1 173 ? 19.922 -16.172 11.492 1 86.12 173 LYS B N 1
ATOM 4673 C CA . LYS B 1 173 ? 20.312 -16.969 10.336 1 86.12 173 LYS B CA 1
ATOM 4674 C C . LYS B 1 173 ? 19.484 -18.25 10.242 1 86.12 173 LYS B C 1
ATOM 4676 O O . LYS B 1 173 ? 19.266 -18.766 9.141 1 86.12 173 LYS B O 1
ATOM 4681 N N . LYS B 1 174 ? 18.984 -18.672 11.352 1 87.56 174 LYS B N 1
ATOM 4682 C CA . LYS B 1 174 ? 18.203 -19.906 11.406 1 87.56 174 LYS B CA 1
ATOM 4683 C C . LYS B 1 174 ? 16.844 -19.719 10.742 1 87.56 174 LYS B C 1
ATOM 4685 O O . LYS B 1 174 ? 16.203 -20.703 10.336 1 87.56 174 LYS B O 1
ATOM 4690 N N . LEU B 1 175 ? 16.484 -18.516 10.562 1 88.31 175 LEU B N 1
ATOM 4691 C CA . LEU B 1 175 ? 15.156 -18.25 10.016 1 88.31 175 LEU B CA 1
ATOM 4692 C C . LEU B 1 175 ? 15.242 -17.828 8.555 1 88.31 175 LEU B C 1
ATOM 4694 O O . LEU B 1 175 ? 14.25 -17.406 7.961 1 88.31 175 LEU B O 1
ATOM 4698 N N . LYS B 1 176 ? 16.391 -18 8.008 1 84.19 176 LYS B N 1
ATOM 4699 C CA . LYS B 1 176 ? 16.562 -17.625 6.609 1 84.19 176 LYS B CA 1
ATOM 4700 C C . LYS B 1 176 ? 16.609 -18.875 5.723 1 84.19 176 LYS B C 1
ATOM 4702 O O . LYS B 1 176 ? 17.188 -19.891 6.105 1 84.19 176 LYS B O 1
ATOM 4707 N N . ILE B 1 177 ? 15.891 -18.75 4.648 1 80.31 177 ILE B N 1
ATOM 4708 C CA . ILE B 1 177 ? 15.977 -19.797 3.637 1 80.31 177 ILE B CA 1
ATOM 4709 C C . ILE B 1 177 ? 16.906 -19.359 2.504 1 80.31 177 ILE B C 1
ATOM 4711 O O . ILE B 1 177 ? 16.594 -18.391 1.794 1 80.31 177 ILE B O 1
ATOM 4715 N N . SER B 1 178 ? 18.031 -19.984 2.414 1 79.69 178 SER B N 1
ATOM 4716 C CA . SER B 1 178 ? 18.969 -19.641 1.357 1 79.69 178 SER B CA 1
ATOM 4717 C C . SER B 1 178 ? 18.703 -20.453 0.092 1 79.69 178 SER B C 1
ATOM 4719 O O . SER B 1 178 ? 18.484 -21.656 0.155 1 79.69 178 SER B O 1
ATOM 4721 N N . MET B 1 179 ? 18.562 -19.688 -0.989 1 77.31 179 MET B N 1
ATOM 4722 C CA . MET B 1 179 ? 18.375 -20.344 -2.285 1 77.31 179 MET B CA 1
ATOM 4723 C C . MET B 1 179 ? 19.672 -20.391 -3.066 1 77.31 179 MET B C 1
ATOM 4725 O O . MET B 1 179 ? 20.594 -19.609 -2.818 1 77.31 179 MET B O 1
ATOM 4729 N N . PRO B 1 180 ? 19.688 -21.391 -3.979 1 77.56 180 PRO B N 1
ATOM 4730 C CA . PRO B 1 180 ? 20.891 -21.453 -4.812 1 77.56 180 PRO B CA 1
ATOM 4731 C C . PRO B 1 180 ? 21.125 -20.188 -5.621 1 77.56 180 PRO B C 1
ATOM 4733 O O . PRO B 1 180 ? 20.172 -19.469 -5.922 1 77.56 180 PRO B O 1
ATOM 4736 N N . GLU B 1 181 ? 22.344 -19.891 -5.941 1 77.38 181 GLU B N 1
ATOM 4737 C CA . GLU B 1 181 ? 22.719 -18.688 -6.668 1 77.38 181 GLU B CA 1
ATOM 4738 C C . GLU B 1 181 ? 22.094 -18.656 -8.055 1 77.38 181 GLU B C 1
ATOM 4740 O O . GLU B 1 181 ? 21.953 -17.578 -8.656 1 77.38 181 GLU B O 1
ATOM 4745 N N . SER B 1 182 ? 21.719 -19.828 -8.477 1 75.5 182 SER B N 1
ATOM 4746 C CA . SER B 1 182 ? 21.172 -19.922 -9.82 1 75.5 182 SER B CA 1
ATOM 4747 C C . SER B 1 182 ? 19.734 -19.422 -9.867 1 75.5 182 SER B C 1
ATOM 4749 O O . SER B 1 182 ? 19.188 -19.141 -10.945 1 75.5 182 SER B O 1
ATOM 4751 N N . VAL B 1 183 ? 19.188 -19.25 -8.68 1 76.19 183 VAL B N 1
ATOM 4752 C CA . VAL B 1 183 ? 17.797 -18.797 -8.602 1 76.19 183 VAL B CA 1
ATOM 4753 C C . VAL B 1 183 ? 17.734 -17.297 -8.812 1 76.19 183 VAL B C 1
ATOM 4755 O O . VAL B 1 183 ? 18.594 -16.547 -8.305 1 76.19 183 VAL B O 1
ATOM 4758 N N . PRO B 1 184 ? 16.734 -16.891 -9.602 1 76.81 184 PRO B N 1
ATOM 4759 C CA . PRO B 1 184 ? 16.594 -15.445 -9.773 1 76.81 184 PRO B CA 1
ATOM 4760 C C . PRO B 1 184 ? 16.625 -14.695 -8.445 1 76.81 184 PRO B C 1
ATOM 4762 O O . PRO B 1 184 ? 16 -15.117 -7.469 1 76.81 184 PRO B O 1
ATOM 4765 N N . PRO B 1 185 ? 17.406 -13.641 -8.422 1 79.88 185 PRO B N 1
ATOM 4766 C CA . PRO B 1 185 ? 17.609 -12.891 -7.172 1 79.88 185 PRO B CA 1
ATOM 4767 C C . PRO B 1 185 ? 16.312 -12.43 -6.543 1 79.88 185 PRO B C 1
ATOM 4769 O O . PRO B 1 185 ? 16.172 -12.422 -5.316 1 79.88 185 PRO B O 1
ATOM 4772 N N . ALA B 1 186 ? 15.359 -12.047 -7.344 1 78.19 186 ALA B N 1
ATOM 4773 C CA . ALA B 1 186 ? 14.078 -11.586 -6.828 1 78.19 186 ALA B CA 1
ATOM 4774 C C . ALA B 1 186 ? 13.375 -12.688 -6.039 1 78.19 186 ALA B C 1
ATOM 4776 O O . ALA B 1 186 ? 12.75 -12.422 -5.008 1 78.19 186 ALA B O 1
ATOM 4777 N N . ILE B 1 187 ? 13.531 -13.859 -6.484 1 78.56 187 ILE B N 1
ATOM 4778 C CA . ILE B 1 187 ? 12.922 -15.008 -5.812 1 78.56 187 ILE B CA 1
ATOM 4779 C C . ILE B 1 187 ? 13.688 -15.32 -4.531 1 78.56 187 ILE B C 1
ATOM 4781 O O . ILE B 1 187 ? 13.078 -15.547 -3.48 1 78.56 187 ILE B O 1
ATOM 4785 N N . ALA B 1 188 ? 14.984 -15.312 -4.613 1 82.31 188 ALA B N 1
ATOM 4786 C CA . ALA B 1 188 ? 15.828 -15.609 -3.461 1 82.31 188 ALA B CA 1
ATOM 4787 C C . ALA B 1 188 ? 15.555 -14.648 -2.311 1 82.31 188 ALA B C 1
ATOM 4789 O O . ALA B 1 188 ? 15.453 -15.062 -1.155 1 82.31 188 ALA B O 1
ATOM 4790 N N . LYS B 1 189 ? 15.383 -13.383 -2.631 1 81.5 189 LYS B N 1
ATOM 4791 C CA . LYS B 1 189 ? 15.109 -12.352 -1.628 1 81.5 189 LYS B CA 1
ATOM 4792 C C . LYS B 1 189 ? 13.758 -12.578 -0.962 1 81.5 189 LYS B C 1
ATOM 4794 O O . LYS B 1 189 ? 13.609 -12.367 0.244 1 81.5 189 LYS B O 1
ATOM 4799 N N . SER B 1 190 ? 12.859 -12.93 -1.735 1 81.81 190 SER B N 1
ATOM 4800 C CA . SER B 1 190 ? 11.516 -13.18 -1.228 1 81.81 190 SER B CA 1
ATOM 4801 C C . SER B 1 190 ? 11.5 -14.344 -0.239 1 81.81 190 SER B C 1
ATOM 4803 O O . SER B 1 190 ? 10.805 -14.297 0.775 1 81.81 190 SER B O 1
ATOM 4805 N N . PHE B 1 191 ? 12.297 -15.344 -0.471 1 84 191 PHE B N 1
ATOM 4806 C CA . PHE B 1 191 ? 12.336 -16.5 0.408 1 84 191 PHE B CA 1
ATOM 4807 C C . PHE B 1 191 ? 13.094 -16.188 1.693 1 84 191 PHE B C 1
ATOM 4809 O O . PHE B 1 191 ? 12.789 -16.734 2.75 1 84 191 PHE B O 1
ATOM 4816 N N . ASN B 1 192 ? 14.008 -15.312 1.561 1 86.12 192 ASN B N 1
ATOM 4817 C CA . ASN B 1 192 ? 14.797 -14.93 2.725 1 86.12 192 ASN B CA 1
ATOM 4818 C C . ASN B 1 192 ? 13.938 -14.273 3.799 1 86.12 192 ASN B C 1
ATOM 4820 O O . ASN B 1 192 ? 14.227 -14.391 4.992 1 86.12 192 ASN B O 1
ATOM 4824 N N . ILE B 1 193 ? 12.93 -13.57 3.41 1 91 193 ILE B N 1
ATOM 4825 C CA . ILE B 1 193 ? 12.133 -12.812 4.371 1 91 193 ILE B CA 1
ATOM 4826 C C . ILE B 1 193 ? 10.844 -13.578 4.68 1 91 193 ILE B C 1
ATOM 4828 O O . ILE B 1 193 ? 10.055 -13.156 5.531 1 91 193 ILE B O 1
ATOM 4832 N N . LEU B 1 194 ? 10.688 -14.758 4.156 1 91.69 194 LEU B N 1
ATOM 4833 C CA . LEU B 1 194 ? 9.438 -15.516 4.227 1 91.69 194 LEU B CA 1
ATOM 4834 C C . LEU B 1 194 ? 9.133 -15.93 5.66 1 91.69 194 LEU B C 1
ATOM 4836 O O . LEU B 1 194 ? 8.062 -15.617 6.184 1 91.69 194 LEU B O 1
ATOM 4840 N N . ILE B 1 195 ? 10.047 -16.578 6.297 1 93.62 195 ILE B N 1
ATOM 4841 C CA . ILE B 1 195 ? 9.797 -17.125 7.625 1 93.62 195 ILE B CA 1
ATOM 4842 C C . ILE B 1 195 ? 9.594 -15.992 8.625 1 93.62 195 ILE B C 1
ATOM 4844 O O . ILE B 1 195 ? 8.633 -16 9.398 1 93.62 195 ILE B O 1
ATOM 4848 N N . PRO B 1 196 ? 10.461 -14.992 8.578 1 95.56 196 PRO B N 1
ATOM 4849 C CA . PRO B 1 196 ? 10.219 -13.852 9.461 1 95.56 196 PRO B CA 1
ATOM 4850 C C . PRO B 1 196 ? 8.852 -13.211 9.25 1 95.56 196 PRO B C 1
ATOM 4852 O O . PRO B 1 196 ? 8.172 -12.867 10.219 1 95.56 196 PRO B O 1
ATOM 4855 N N . SER B 1 197 ? 8.492 -13.008 8.023 1 96.69 197 SER B N 1
ATOM 4856 C CA . SER B 1 197 ? 7.188 -12.422 7.723 1 96.69 197 SER B CA 1
ATOM 4857 C C . SER B 1 197 ? 6.051 -13.32 8.219 1 96.69 197 SER B C 1
ATOM 4859 O O . SER B 1 197 ? 5.039 -12.82 8.711 1 96.69 197 SER B O 1
ATOM 4861 N N . PHE B 1 198 ? 6.254 -14.625 8.031 1 96.56 198 PHE B N 1
ATOM 4862 C CA . PHE B 1 198 ? 5.281 -15.602 8.508 1 96.56 198 PHE B CA 1
ATOM 4863 C C . PHE B 1 198 ? 5.078 -15.477 10.016 1 96.56 198 PHE B C 1
ATOM 4865 O O . PHE B 1 198 ? 3.941 -15.453 10.492 1 96.56 198 PHE B O 1
ATOM 4872 N N . LEU B 1 199 ? 6.09 -15.406 10.695 1 97.31 199 LEU B N 1
ATOM 4873 C CA . LEU B 1 199 ? 6.031 -15.312 12.148 1 97.31 199 LEU B CA 1
ATOM 4874 C C . LEU B 1 199 ? 5.34 -14.023 12.578 1 97.31 199 LEU B C 1
ATOM 4876 O O . LEU B 1 199 ? 4.48 -14.039 13.461 1 97.31 199 LEU B O 1
ATOM 4880 N N . VAL B 1 200 ? 5.664 -12.914 11.969 1 98.31 200 VAL B N 1
ATOM 4881 C CA . VAL B 1 200 ? 5.109 -11.617 12.328 1 98.31 200 VAL B CA 1
ATOM 4882 C C . VAL B 1 200 ? 3.598 -11.625 12.125 1 98.31 200 VAL B C 1
ATOM 4884 O O . VAL B 1 200 ? 2.844 -11.266 13.039 1 98.31 200 VAL B O 1
ATOM 4887 N N . LEU B 1 201 ? 3.141 -12.039 10.938 1 98.19 201 LEU B N 1
ATOM 4888 C CA . LEU B 1 201 ? 1.717 -12 10.625 1 98.19 201 LEU B CA 1
ATOM 4889 C C . LEU B 1 201 ? 0.949 -13.016 11.461 1 98.19 201 LEU B C 1
ATOM 4891 O O . LEU B 1 201 ? -0.182 -12.758 11.883 1 98.19 201 LEU B O 1
ATOM 4895 N N . SER B 1 202 ? 1.613 -14.188 11.742 1 97.56 202 SER B N 1
ATOM 4896 C CA . SER B 1 202 ? 0.975 -15.195 12.586 1 97.56 202 SER B CA 1
ATOM 4897 C C . SER B 1 202 ? 0.783 -14.688 14.008 1 97.56 202 SER B C 1
ATOM 4899 O O . SER B 1 202 ? -0.294 -14.836 14.594 1 97.56 202 SER B O 1
ATOM 4901 N N . ILE B 1 203 ? 1.786 -14.102 14.555 1 98.44 203 ILE B N 1
ATOM 4902 C CA . ILE B 1 203 ? 1.732 -13.594 15.914 1 98.44 203 ILE B CA 1
ATOM 4903 C C . ILE B 1 203 ? 0.656 -12.516 16.031 1 98.44 203 ILE B C 1
ATOM 4905 O O . ILE B 1 203 ? -0.166 -12.539 16.938 1 98.44 203 ILE B O 1
ATOM 4909 N N . LEU B 1 204 ? 0.607 -11.578 15.094 1 98.44 204 LEU B N 1
ATOM 4910 C CA . LEU B 1 204 ? -0.358 -10.484 15.148 1 98.44 204 LEU B CA 1
ATOM 4911 C C . LEU B 1 204 ? -1.776 -11 14.938 1 98.44 204 LEU B C 1
ATOM 4913 O O . LEU B 1 204 ? -2.725 -10.484 15.531 1 98.44 204 LEU B O 1
ATOM 4917 N N . ALA B 1 205 ? -1.896 -12.008 14.062 1 97.75 205 ALA B N 1
ATOM 4918 C CA . ALA B 1 205 ? -3.207 -12.617 13.852 1 97.75 205 ALA B CA 1
ATOM 4919 C C . ALA B 1 205 ? -3.703 -13.297 15.133 1 97.75 205 ALA B C 1
ATOM 4921 O O . ALA B 1 205 ? -4.879 -13.18 15.484 1 97.75 205 ALA B O 1
ATOM 4922 N N . ILE B 1 206 ? -2.822 -14.008 15.781 1 97.25 206 ILE B N 1
ATOM 4923 C CA . ILE B 1 206 ? -3.162 -14.68 17.031 1 97.25 206 ILE B CA 1
ATOM 4924 C C . ILE B 1 206 ? -3.543 -13.648 18.078 1 97.25 206 ILE B C 1
ATOM 4926 O O . ILE B 1 206 ? -4.527 -13.82 18.812 1 97.25 206 ILE B O 1
ATOM 4930 N N . ILE B 1 207 ? -2.793 -12.547 18.141 1 97.31 207 ILE B N 1
ATOM 4931 C CA . ILE B 1 207 ? -3.096 -11.477 19.094 1 97.31 207 ILE B CA 1
ATOM 4932 C C . ILE B 1 207 ? -4.48 -10.906 18.797 1 97.31 207 ILE B C 1
ATOM 4934 O O . ILE B 1 207 ? -5.27 -10.672 19.719 1 97.31 207 ILE B O 1
ATOM 4938 N N . GLU B 1 208 ? -4.793 -10.648 17.547 1 96.94 208 GLU B N 1
ATOM 4939 C CA . GLU B 1 208 ? -6.09 -10.102 17.156 1 96.94 208 GLU B CA 1
ATOM 4940 C C . GLU B 1 208 ? -7.23 -11.008 17.609 1 96.94 208 GLU B C 1
ATOM 4942 O O . GLU B 1 208 ? -8.188 -10.539 18.234 1 96.94 208 GLU B O 1
ATOM 4947 N N . VAL B 1 209 ? -7.129 -12.312 17.375 1 94.81 209 VAL B N 1
ATOM 4948 C CA . VAL B 1 209 ? -8.188 -13.266 17.703 1 94.81 209 VAL B CA 1
ATOM 4949 C C . VAL B 1 209 ? -8.328 -13.391 19.219 1 94.81 209 VAL B C 1
ATOM 4951 O O . VAL B 1 209 ? -9.445 -13.445 19.734 1 94.81 209 VAL B O 1
ATOM 4954 N N . LEU B 1 210 ? -7.188 -13.391 19.906 1 95.44 210 LEU B N 1
ATOM 4955 C CA . LEU B 1 210 ? -7.215 -13.5 21.359 1 95.44 210 LEU B CA 1
ATOM 4956 C C . LEU B 1 210 ? -7.848 -12.266 21.984 1 95.44 210 LEU B C 1
ATOM 4958 O O . LEU B 1 210 ? -8.664 -12.375 22.906 1 95.44 210 LEU B O 1
ATOM 4962 N N . VAL B 1 211 ? -7.492 -11.109 21.5 1 94.88 211 VAL B N 1
ATOM 4963 C CA . VAL B 1 211 ? -8.016 -9.859 22.062 1 94.88 211 VAL B CA 1
ATOM 4964 C C . VAL B 1 211 ? -9.516 -9.781 21.828 1 94.88 211 VAL B C 1
ATOM 4966 O O . VAL B 1 211 ? -10.281 -9.445 22.734 1 94.88 211 VAL B O 1
ATOM 4969 N N . VAL B 1 212 ? -9.945 -10.086 20.641 1 91.19 212 VAL B N 1
ATOM 4970 C CA . VAL B 1 212 ? -11.367 -10.023 20.328 1 91.19 212 VAL B CA 1
ATOM 4971 C C . VAL B 1 212 ? -12.133 -11.039 21.172 1 91.19 212 VAL B C 1
ATOM 4973 O O . VAL B 1 212 ? -13.234 -10.758 21.641 1 91.19 212 VAL B O 1
ATOM 4976 N N . SER B 1 213 ? -11.57 -12.211 21.375 1 91 213 SER B N 1
ATOM 4977 C CA . SER B 1 213 ? -12.227 -13.273 22.125 1 91 213 SER B CA 1
ATOM 4978 C C . SER B 1 213 ? -12.312 -12.922 23.609 1 91 213 SER B C 1
ATOM 4980 O O . SER B 1 213 ? -13.32 -13.203 24.266 1 91 213 SER B O 1
ATOM 4982 N N . PHE B 1 214 ? -11.289 -12.242 24.125 1 92.75 214 PHE B N 1
ATOM 4983 C CA . PHE B 1 214 ? -11.219 -12.008 25.562 1 92.75 214 PHE B CA 1
ATOM 4984 C C . PHE B 1 214 ? -11.836 -10.664 25.938 1 92.75 214 PHE B C 1
ATOM 4986 O O . PHE B 1 214 ? -12.438 -10.516 27 1 92.75 214 PHE B O 1
ATOM 4993 N N . VAL B 1 215 ? -11.719 -9.688 25.109 1 92.19 215 VAL B N 1
ATOM 4994 C CA . VAL B 1 215 ? -12.133 -8.328 25.438 1 92.19 215 VAL B CA 1
ATOM 4995 C C . VAL B 1 215 ? -13.484 -8.023 24.781 1 92.19 215 VAL B C 1
ATOM 4997 O O . VAL B 1 215 ? -14.18 -7.098 25.203 1 92.19 215 VAL B O 1
ATOM 5000 N N . SER B 1 216 ? -13.898 -8.781 23.734 1 91.5 216 SER B N 1
ATOM 5001 C CA . SER B 1 216 ? -15.141 -8.609 23 1 91.5 216 SER B CA 1
ATOM 5002 C C . SER B 1 216 ? -15.211 -7.238 22.344 1 91.5 216 SER B C 1
ATOM 5004 O O . SER B 1 216 ? -16.281 -6.609 22.312 1 91.5 216 SER B O 1
ATOM 5006 N N . MET B 1 217 ? -14.078 -6.652 22.109 1 92.5 217 MET B N 1
ATOM 5007 C CA . MET B 1 217 ? -13.906 -5.438 21.328 1 92.5 217 MET B CA 1
ATOM 5008 C C . MET B 1 217 ? -12.836 -5.629 20.25 1 92.5 217 MET B C 1
ATOM 5010 O O . MET B 1 217 ? -11.852 -6.34 20.469 1 92.5 217 MET B O 1
ATOM 5014 N N . SER B 1 218 ? -13.094 -4.992 19.125 1 93.25 218 SER B N 1
ATOM 5015 C CA . SER B 1 218 ? -12.07 -5.055 18.094 1 93.25 218 SER B CA 1
ATOM 5016 C C . SER B 1 218 ? -10.852 -4.219 18.469 1 93.25 218 SER B C 1
ATOM 5018 O O . SER B 1 218 ? -10.945 -3.309 19.297 1 93.25 218 SER B O 1
ATOM 5020 N N . ILE B 1 219 ? -9.711 -4.52 17.906 1 95.12 219 ILE B N 1
ATOM 5021 C CA . ILE B 1 219 ? -8.469 -3.818 18.203 1 95.12 219 ILE B CA 1
ATOM 5022 C C . ILE B 1 219 ? -8.578 -2.355 17.781 1 95.12 219 ILE B C 1
ATOM 5024 O O . ILE B 1 219 ? -8.188 -1.454 18.531 1 95.12 219 ILE B O 1
ATOM 5028 N N . PRO B 1 220 ? -9.133 -2.062 16.562 1 93.81 220 PRO B N 1
ATOM 5029 C CA . PRO B 1 220 ? -9.32 -0.65 16.219 1 93.81 220 PRO B CA 1
ATOM 5030 C C . PRO B 1 220 ? -10.141 0.107 17.25 1 93.81 220 PRO B C 1
ATOM 5032 O O . PRO B 1 220 ? -9.805 1.245 17.594 1 93.81 220 PRO B O 1
ATOM 5035 N N . GLU B 1 221 ? -11.164 -0.506 17.766 1 92.06 221 GLU B N 1
ATOM 5036 C CA . GLU B 1 221 ? -12 0.126 18.781 1 92.06 221 GLU B CA 1
ATOM 5037 C C . GLU B 1 221 ? -11.203 0.386 20.062 1 92.06 221 GLU B C 1
ATOM 5039 O O . GLU B 1 221 ? -11.383 1.424 20.703 1 92.06 221 GLU B O 1
ATOM 5044 N N . ILE B 1 222 ? -10.391 -0.562 20.422 1 94.06 222 ILE B N 1
ATOM 5045 C CA . ILE B 1 222 ? -9.562 -0.42 21.625 1 94.06 222 ILE B CA 1
ATOM 5046 C C . ILE B 1 222 ? -8.602 0.75 21.453 1 94.06 222 ILE B C 1
ATOM 5048 O O . ILE B 1 222 ? -8.438 1.57 22.359 1 94.06 222 ILE B O 1
ATOM 5052 N N . ILE B 1 223 ? -7.969 0.86 20.297 1 93.38 223 ILE B N 1
ATOM 5053 C CA . ILE B 1 223 ? -7.004 1.919 20.031 1 93.38 223 ILE B CA 1
ATOM 5054 C C . ILE B 1 223 ? -7.703 3.275 20.047 1 93.38 223 ILE B C 1
ATOM 5056 O O . ILE B 1 223 ? -7.164 4.254 20.562 1 93.38 223 ILE B O 1
ATOM 5060 N N . VAL B 1 224 ? -8.844 3.332 19.484 1 89.88 224 VAL B N 1
ATOM 5061 C CA . VAL B 1 224 ? -9.609 4.574 19.469 1 89.88 224 VAL B CA 1
ATOM 5062 C C . VAL B 1 224 ? -9.938 4.996 20.891 1 89.88 224 VAL B C 1
ATOM 5064 O O . VAL B 1 224 ? -9.719 6.148 21.281 1 89.88 224 VAL B O 1
ATOM 5067 N N . LYS B 1 225 ? -10.391 4.09 21.719 1 91.25 225 LYS B N 1
ATOM 5068 C CA . LYS B 1 225 ? -10.867 4.383 23.062 1 91.25 225 LYS B CA 1
ATOM 5069 C C . LYS B 1 225 ? -9.703 4.684 24 1 91.25 225 LYS B C 1
ATOM 5071 O O . LYS B 1 225 ? -9.781 5.602 24.828 1 91.25 225 LYS B O 1
ATOM 5076 N N . VAL B 1 226 ? -8.648 3.953 23.891 1 92.69 226 VAL B N 1
ATOM 5077 C CA . VAL B 1 226 ? -7.582 3.998 24.875 1 92.69 226 VAL B CA 1
ATOM 5078 C C . VAL B 1 226 ? -6.555 5.059 24.5 1 92.69 226 VAL B C 1
ATOM 5080 O O . VAL B 1 226 ? -5.961 5.707 25.359 1 92.69 226 VAL B O 1
ATOM 5083 N N . LEU B 1 227 ? -6.344 5.23 23.203 1 92.62 227 LEU B N 1
ATOM 5084 C CA . LEU B 1 227 ? -5.246 6.094 22.781 1 92.62 227 LEU B CA 1
ATOM 5085 C C . LEU B 1 227 ? -5.773 7.324 22.047 1 92.62 227 LEU B C 1
ATOM 5087 O O . LEU B 1 227 ? -5.488 8.453 22.438 1 92.62 227 LEU B O 1
ATOM 5091 N N . GLN B 1 228 ? -6.547 7.102 21.078 1 90.75 228 GLN B N 1
ATOM 5092 C CA . GLN B 1 228 ? -6.957 8.18 20.172 1 90.75 228 GLN B CA 1
ATOM 5093 C C . GLN B 1 228 ? -7.797 9.219 20.906 1 90.75 228 GLN B C 1
ATOM 5095 O O . GLN B 1 228 ? -7.523 10.414 20.812 1 90.75 228 GLN B O 1
ATOM 5100 N N . ILE B 1 229 ? -8.828 8.805 21.672 1 92.06 229 ILE B N 1
ATOM 5101 C CA . ILE B 1 229 ? -9.75 9.711 22.328 1 92.06 229 ILE B CA 1
ATOM 5102 C C . ILE B 1 229 ? -9 10.57 23.344 1 92.06 229 ILE B C 1
ATOM 5104 O O . ILE B 1 229 ? -9.109 11.797 23.328 1 92.06 229 ILE B O 1
ATOM 5108 N N . PRO B 1 230 ? -8.156 9.969 24.172 1 93.31 230 PRO B N 1
ATOM 5109 C CA . PRO B 1 230 ? -7.422 10.797 25.125 1 93.31 230 PRO B CA 1
ATOM 5110 C C . PRO B 1 230 ? -6.445 11.75 24.453 1 93.31 230 PRO B C 1
ATOM 5112 O O . PRO B 1 230 ? -6.301 12.898 24.891 1 93.31 230 PRO B O 1
ATOM 5115 N N . LEU B 1 231 ? -5.801 11.336 23.438 1 91.62 231 LEU B N 1
ATOM 5116 C CA . LEU B 1 231 ? -4.812 12.18 22.781 1 91.62 231 LEU B CA 1
ATOM 5117 C C . LEU B 1 231 ? -5.492 13.312 22.016 1 91.62 231 LEU B C 1
ATOM 5119 O O . LEU B 1 231 ? -5.082 14.477 22.141 1 91.62 231 LEU B O 1
ATOM 5123 N N . VAL B 1 232 ? -6.461 12.953 21.25 1 91.94 232 VAL B N 1
ATOM 5124 C CA . VAL B 1 232 ? -7.223 13.969 20.531 1 91.94 232 VAL B CA 1
ATOM 5125 C C . VAL B 1 232 ? -7.871 14.922 21.531 1 91.94 232 VAL B C 1
ATOM 5127 O O . VAL B 1 232 ? -7.82 16.141 21.359 1 91.94 232 VAL B O 1
ATOM 5130 N N . GLY B 1 233 ? -8.5 14.352 22.547 1 94.5 233 GLY B N 1
ATOM 5131 C CA . GLY B 1 233 ? -9.109 15.172 23.594 1 94.5 233 GLY B CA 1
ATOM 5132 C C . GLY B 1 233 ? -8.125 16.141 24.234 1 94.5 233 GLY B C 1
ATOM 5133 O O . GLY B 1 233 ? -8.484 17.266 24.547 1 94.5 233 GLY B O 1
ATOM 5134 N N . GLY B 1 234 ? -6.969 15.672 24.453 1 95.56 234 GLY B N 1
ATOM 5135 C CA . GLY B 1 234 ? -5.938 16.531 25.016 1 95.56 234 GLY B CA 1
ATOM 5136 C C . GLY B 1 234 ? -5.621 17.734 24.141 1 95.56 234 GLY B C 1
ATOM 5137 O O . GLY B 1 234 ? -5.473 18.844 24.656 1 95.56 234 GLY B O 1
ATOM 5138 N N . PHE B 1 235 ? -5.516 17.484 22.859 1 96.12 235 PHE B N 1
ATOM 5139 C CA . PHE B 1 235 ? -5.199 18.562 21.922 1 96.12 235 PHE B CA 1
ATOM 5140 C C . PHE B 1 235 ? -6.355 19.547 21.812 1 96.12 235 PHE B C 1
ATOM 5142 O O . PHE B 1 235 ? -6.172 20.688 21.375 1 96.12 235 PHE B O 1
ATOM 5149 N N . GLN B 1 236 ? -7.527 19.078 22.219 1 97.44 236 GLN B N 1
ATOM 5150 C CA . GLN B 1 236 ? -8.695 19.938 22.109 1 97.44 236 GLN B CA 1
ATOM 5151 C C . GLN B 1 236 ? -8.797 20.891 23.297 1 97.44 236 GLN B C 1
ATOM 5153 O O . GLN B 1 236 ? -9.562 21.859 23.266 1 97.44 236 GLN B O 1
ATOM 5158 N N . THR B 1 237 ? -8.023 20.656 24.359 1 97.5 237 THR B N 1
ATOM 5159 C CA . THR B 1 237 ? -7.988 21.562 25.5 1 97.5 237 THR B CA 1
ATOM 5160 C C . THR B 1 237 ? -6.992 22.688 25.25 1 97.5 237 THR B C 1
ATOM 5162 O O . THR B 1 237 ? -5.969 22.5 24.594 1 97.5 237 THR B O 1
ATOM 5165 N N . LEU B 1 238 ? -7.34 23.828 25.766 1 97.75 238 LEU B N 1
ATOM 5166 C CA . LEU B 1 238 ? -6.473 24.984 25.562 1 97.75 238 LEU B CA 1
ATOM 5167 C C . LEU B 1 238 ? -5.086 24.719 26.141 1 97.75 238 LEU B C 1
ATOM 5169 O O . LEU B 1 238 ? -4.078 24.922 25.469 1 97.75 238 LEU B O 1
ATOM 5173 N N . PRO B 1 239 ? -4.922 24.172 27.375 1 97.5 239 PRO B N 1
ATOM 5174 C CA . PRO B 1 239 ? -3.576 23.891 27.875 1 97.5 239 PRO B CA 1
ATOM 5175 C C . PRO B 1 239 ? -2.832 22.875 27.031 1 97.5 239 PRO B C 1
ATOM 5177 O O . PRO B 1 239 ? -1.615 22.969 26.859 1 97.5 239 PRO B O 1
ATOM 5180 N N . GLY B 1 240 ? -3.561 21.891 26.609 1 96.81 240 GLY B N 1
ATOM 5181 C CA . GLY B 1 240 ? -2.926 20.859 25.797 1 96.81 240 GLY B CA 1
ATOM 5182 C C . GLY B 1 240 ? -2.34 21.391 24.5 1 96.81 240 GLY B C 1
ATOM 5183 O O . GLY B 1 240 ? -1.193 21.094 24.156 1 96.81 240 GLY B O 1
ATOM 5184 N N . ILE B 1 241 ? -3.119 22.156 23.781 1 97.62 241 ILE B N 1
ATOM 5185 C CA . ILE B 1 241 ? -2.645 22.656 22.5 1 97.62 241 ILE B CA 1
ATOM 5186 C C . ILE B 1 241 ? -1.569 23.719 22.719 1 97.62 241 ILE B C 1
ATOM 5188 O O . ILE B 1 241 ? -0.625 23.828 21.938 1 97.62 241 ILE B O 1
ATOM 5192 N N . LEU B 1 242 ? -1.667 24.516 23.766 1 97.94 242 LEU B N 1
ATOM 5193 C CA . LEU B 1 242 ? -0.64 25.516 24.078 1 97.94 242 LEU B CA 1
ATOM 5194 C C . LEU B 1 242 ? 0.681 24.828 24.422 1 97.94 242 LEU B C 1
ATOM 5196 O O . LEU B 1 242 ? 1.752 25.328 24.062 1 97.94 242 LEU B O 1
ATOM 5200 N N . LEU B 1 243 ? 0.583 23.719 25.109 1 96.31 243 LEU B N 1
ATOM 5201 C CA . LEU B 1 243 ? 1.796 22.969 25.422 1 96.31 243 LEU B CA 1
ATOM 5202 C C . LEU B 1 243 ? 2.475 22.484 24.141 1 96.31 243 LEU B C 1
ATOM 5204 O O . LEU B 1 243 ? 3.697 22.578 24.016 1 96.31 243 LEU B O 1
ATOM 5208 N N . TYR B 1 244 ? 1.701 21.938 23.328 1 95 244 TYR B N 1
ATOM 5209 C CA . TYR B 1 244 ? 2.242 21.469 22.062 1 95 244 TYR B CA 1
ATOM 5210 C C . TYR B 1 244 ? 2.936 22.594 21.312 1 95 244 TYR B C 1
ATOM 5212 O O . TYR B 1 244 ? 4.066 22.438 20.844 1 95 244 TYR B O 1
ATOM 5220 N N . VAL B 1 245 ? 2.248 23.719 21.172 1 96.88 245 VAL B N 1
ATOM 5221 C CA . VAL B 1 245 ? 2.779 24.859 20.422 1 96.88 245 VAL B CA 1
ATOM 5222 C C . VAL B 1 245 ? 4.027 25.391 21.125 1 96.88 245 VAL B C 1
ATOM 5224 O O . VAL B 1 245 ? 4.988 25.797 20.469 1 96.88 245 VAL B O 1
ATOM 5227 N N . PHE B 1 246 ? 4.004 25.375 22.406 1 96.12 246 PHE B N 1
ATOM 5228 C CA . PHE B 1 246 ? 5.168 25.781 23.188 1 96.12 246 PHE B CA 1
ATOM 5229 C C . PHE B 1 246 ? 6.371 24.906 22.875 1 96.12 246 PHE B C 1
ATOM 5231 O O . PHE B 1 246 ? 7.461 25.406 22.609 1 96.12 246 PHE B O 1
ATOM 5238 N N . LEU B 1 247 ? 6.117 23.641 22.859 1 92.25 247 LEU B N 1
ATOM 5239 C CA . LEU B 1 247 ? 7.203 22.703 22.609 1 92.25 247 LEU B CA 1
ATOM 5240 C C . LEU B 1 247 ? 7.742 22.844 21.203 1 92.25 247 LEU B C 1
ATOM 5242 O O . LEU B 1 247 ? 8.953 22.797 20.984 1 92.25 247 LEU B O 1
ATOM 5246 N N . ALA B 1 248 ? 6.867 23.047 20.312 1 92.19 248 ALA B N 1
ATOM 5247 C CA . ALA B 1 248 ? 7.281 23.234 18.922 1 92.19 248 ALA B CA 1
ATOM 5248 C C . ALA B 1 248 ? 8.133 24.484 18.766 1 92.19 248 ALA B C 1
ATOM 5250 O O . ALA B 1 248 ? 9.156 24.469 18.078 1 92.19 248 ALA B O 1
ATOM 5251 N N . GLY B 1 249 ? 7.695 25.609 19.359 1 92.25 249 GLY B N 1
ATOM 5252 C CA . GLY B 1 249 ? 8.445 26.859 19.328 1 92.25 249 GLY B CA 1
ATOM 5253 C C . GLY B 1 249 ? 9.773 26.766 20.047 1 92.25 249 GLY B C 1
ATOM 5254 O O . GLY B 1 249 ? 10.773 27.328 19.594 1 92.25 249 GLY B O 1
ATOM 5255 N N . PHE B 1 250 ? 9.703 26.031 21.078 1 89.69 250 PHE B N 1
ATOM 5256 C CA . PHE B 1 250 ? 10.906 25.891 21.891 1 89.69 250 PHE B CA 1
ATOM 5257 C C . PHE B 1 250 ? 11.992 25.141 21.109 1 89.69 250 PHE B C 1
ATOM 5259 O O . PHE B 1 250 ? 13.172 25.5 21.203 1 89.69 250 PHE B O 1
ATOM 5266 N N . LEU B 1 251 ? 11.617 24.219 20.391 1 88.38 251 LEU B N 1
ATOM 5267 C CA . LEU B 1 251 ? 12.578 23.484 19.562 1 88.38 251 LEU B CA 1
ATOM 5268 C C . LEU B 1 251 ? 13.188 24.391 18.5 1 88.38 251 LEU B C 1
ATOM 5270 O O . LEU B 1 251 ? 14.383 24.297 18.219 1 88.38 251 LEU B O 1
ATOM 5274 N N . TRP B 1 252 ? 12.43 25.234 18 1 87.81 252 TRP B N 1
ATOM 5275 C CA . TRP B 1 252 ? 12.93 26.172 17 1 87.81 252 TRP B CA 1
ATOM 5276 C C . TRP B 1 252 ? 14 27.094 17.578 1 87.81 252 TRP B C 1
ATOM 5278 O O . TRP B 1 252 ? 14.938 27.484 16.891 1 87.81 252 TRP B O 1
ATOM 5288 N N . VAL B 1 253 ? 13.859 27.406 18.828 1 87.88 253 VAL B N 1
ATOM 5289 C CA . VAL B 1 253 ? 14.844 28.266 19.484 1 87.88 253 VAL B CA 1
ATOM 5290 C C . VAL B 1 253 ? 16.234 27.656 19.344 1 87.88 253 VAL B C 1
ATOM 5292 O O . VAL B 1 253 ? 17.234 28.359 19.234 1 87.88 253 VAL B O 1
ATOM 5295 N N . PHE B 1 254 ? 16.234 26.359 19.188 1 83.44 254 PHE B N 1
ATOM 5296 C CA . PHE B 1 254 ? 17.516 25.672 19.109 1 83.44 254 PHE B CA 1
ATOM 5297 C C . PHE B 1 254 ? 17.797 25.234 17.672 1 83.44 254 PHE B C 1
ATOM 5299 O O . PHE B 1 254 ? 18.625 24.359 17.438 1 83.44 254 PHE B O 1
ATOM 5306 N N . GLY B 1 255 ? 17.031 25.703 16.828 1 82.19 255 GLY B N 1
ATOM 5307 C CA . GLY B 1 255 ? 17.297 25.438 15.422 1 82.19 255 GLY B CA 1
ATOM 5308 C C . GLY B 1 255 ? 16.703 24.141 14.938 1 82.19 255 GLY B C 1
ATOM 5309 O O . GLY B 1 255 ? 17.031 23.656 13.852 1 82.19 255 GLY B O 1
ATOM 5310 N N . ILE B 1 256 ? 15.859 23.578 15.742 1 82.62 256 ILE B N 1
ATOM 5311 C CA . ILE B 1 256 ? 15.188 22.344 15.375 1 82.62 256 ILE B CA 1
ATOM 5312 C C . ILE B 1 256 ? 13.766 22.641 14.906 1 82.62 256 ILE B C 1
ATOM 5314 O O . ILE B 1 256 ? 13.023 23.375 15.57 1 82.62 256 ILE B O 1
ATOM 5318 N N . HIS B 1 257 ? 13.492 22.156 13.688 1 85.5 257 HIS B N 1
ATOM 5319 C CA . HIS B 1 257 ? 12.148 22.375 13.164 1 85.5 257 HIS B CA 1
ATOM 5320 C C . HIS B 1 257 ? 11.102 21.672 14.023 1 85.5 257 HIS B C 1
ATOM 5322 O O . HIS B 1 257 ? 10.82 20.484 13.82 1 85.5 257 HIS B O 1
ATOM 5328 N N . GLY B 1 258 ? 10.508 22.422 14.812 1 84.75 258 GLY B N 1
ATOM 5329 C CA . GLY B 1 258 ? 9.625 21.875 15.836 1 84.75 258 GLY B CA 1
ATOM 5330 C C . GLY B 1 258 ? 8.414 21.156 15.258 1 84.75 258 GLY B C 1
ATOM 5331 O O . GLY B 1 258 ? 8.125 20.031 15.641 1 84.75 258 GLY B O 1
ATOM 5332 N N . ALA B 1 259 ? 7.715 21.781 14.32 1 84.75 259 ALA B N 1
ATOM 5333 C CA . ALA B 1 259 ? 6.504 21.203 13.742 1 84.75 259 ALA B CA 1
ATOM 5334 C C . ALA B 1 259 ? 6.816 19.891 13.016 1 84.75 259 ALA B C 1
ATOM 5336 O O . ALA B 1 259 ? 6 18.969 13.008 1 84.75 259 ALA B O 1
ATOM 5337 N N . PHE B 1 260 ? 7.977 19.906 12.477 1 79.94 260 PHE B N 1
ATOM 5338 C CA . PHE B 1 260 ? 8.367 18.703 11.742 1 79.94 260 PHE B CA 1
ATOM 5339 C C . PHE B 1 260 ? 8.68 17.562 12.695 1 79.94 260 PHE B C 1
ATOM 5341 O O . PHE B 1 260 ? 8.219 16.438 12.492 1 79.94 260 PHE B O 1
ATOM 5348 N N . VAL B 1 261 ? 9.422 17.875 13.75 1 81.88 261 VAL B N 1
ATOM 5349 C CA . VAL B 1 261 ? 9.836 16.844 14.711 1 81.88 261 VAL B CA 1
ATOM 5350 C C . VAL B 1 261 ? 8.617 16.359 15.492 1 81.88 261 VAL B C 1
ATOM 5352 O O . VAL B 1 261 ? 8.422 15.148 15.648 1 81.88 261 VAL B O 1
ATOM 5355 N N . LEU B 1 262 ? 7.801 17.266 15.953 1 88.44 262 LEU B N 1
ATOM 5356 C CA . LEU B 1 262 ? 6.648 16.891 16.781 1 88.44 262 LEU B CA 1
ATOM 5357 C C . LEU B 1 262 ? 5.492 16.422 15.906 1 88.44 262 LEU B C 1
ATOM 5359 O O . LEU B 1 262 ? 4.484 15.93 16.422 1 88.44 262 LEU B O 1
ATOM 5363 N N . GLY B 1 263 ? 5.699 16.5 14.633 1 87.62 263 GLY B N 1
ATOM 5364 C CA . GLY B 1 263 ? 4.688 16.031 13.688 1 87.62 263 GLY B CA 1
ATOM 5365 C C . GLY B 1 263 ? 4.402 14.547 13.797 1 87.62 263 GLY B C 1
ATOM 5366 O O . GLY B 1 263 ? 3.303 14.102 13.469 1 87.62 263 GLY B O 1
ATOM 5367 N N . ALA B 1 264 ? 5.367 13.852 14.266 1 85.56 264 ALA B N 1
ATOM 5368 C CA . ALA B 1 264 ? 5.191 12.414 14.469 1 85.56 264 ALA B CA 1
ATOM 5369 C C . ALA B 1 264 ? 4.074 12.141 15.469 1 85.56 264 ALA B C 1
ATOM 5371 O O . ALA B 1 264 ? 3.379 11.125 15.367 1 85.56 264 ALA B O 1
ATOM 5372 N N . ILE B 1 265 ? 3.898 13.078 16.328 1 87.44 265 ILE B N 1
ATOM 5373 C CA . ILE B 1 265 ? 2.867 12.922 17.344 1 87.44 265 ILE B CA 1
ATOM 5374 C C . ILE B 1 265 ? 1.605 13.672 16.922 1 87.44 265 ILE B C 1
ATOM 5376 O O . ILE B 1 265 ? 0.505 13.117 16.953 1 87.44 265 ILE B O 1
ATOM 5380 N N . SER B 1 266 ? 1.76 14.828 16.5 1 92.12 266 SER B N 1
ATOM 5381 C CA . SER B 1 266 ? 0.613 15.695 16.234 1 92.12 266 SER B CA 1
ATOM 5382 C C . SER B 1 266 ? -0.08 15.312 14.938 1 92.12 266 SER B C 1
ATOM 5384 O O . SER B 1 266 ? -1.293 15.492 14.797 1 92.12 266 SER B O 1
ATOM 5386 N N . GLY B 1 267 ? 0.668 14.781 14.016 1 91.19 267 GLY B N 1
ATOM 5387 C CA . GLY B 1 267 ? 0.112 14.469 12.711 1 91.19 267 GLY B CA 1
ATOM 5388 C C . GLY B 1 267 ? -1.117 13.578 12.781 1 91.19 267 GLY B C 1
ATOM 5389 O O . GLY B 1 267 ? -2.211 13.992 12.398 1 91.19 267 GLY B O 1
ATOM 5390 N N . PRO B 1 268 ? -0.934 12.445 13.336 1 90.88 268 PRO B N 1
ATOM 5391 C CA . PRO B 1 268 ? -2.082 11.547 13.445 1 90.88 268 PRO B CA 1
ATOM 5392 C C . PRO B 1 268 ? -3.221 12.141 14.273 1 90.88 268 PRO B C 1
ATOM 5394 O O . PRO B 1 268 ? -4.395 11.953 13.938 1 90.88 268 PRO B O 1
ATOM 5397 N N . VAL B 1 269 ? -2.893 12.898 15.297 1 94.31 269 VAL B N 1
ATOM 5398 C CA . VAL B 1 269 ? -3.889 13.453 16.203 1 94.31 269 VAL B CA 1
ATOM 5399 C C . VAL B 1 269 ? -4.707 14.523 15.484 1 94.31 269 VAL B C 1
ATOM 5401 O O . VAL B 1 269 ? -5.938 14.492 15.508 1 94.31 269 VAL B O 1
ATOM 5404 N N . LEU B 1 270 ? -4.07 15.359 14.852 1 95.69 270 LEU B N 1
ATOM 5405 C CA . LEU B 1 270 ? -4.719 16.516 14.25 1 95.69 270 LEU B CA 1
ATOM 5406 C C . LEU B 1 270 ? -5.441 16.141 12.969 1 95.69 270 LEU B C 1
ATOM 5408 O O . LEU B 1 270 ? -6.484 16.703 12.641 1 95.69 270 LEU B O 1
ATOM 5412 N N . LEU B 1 271 ? -4.914 15.18 12.258 1 92.44 271 LEU B N 1
ATOM 5413 C CA . LEU B 1 271 ? -5.605 14.703 11.062 1 92.44 271 LEU B CA 1
ATOM 5414 C C . LEU B 1 271 ? -6.848 13.906 11.438 1 92.44 271 LEU B C 1
ATOM 5416 O O . LEU B 1 271 ? -7.852 13.938 10.719 1 92.44 271 LEU B O 1
ATOM 5420 N N . THR B 1 272 ? -6.738 13.203 12.5 1 92.75 272 THR B N 1
ATOM 5421 C CA . THR B 1 272 ? -7.914 12.492 12.984 1 92.75 272 THR B CA 1
ATOM 5422 C C . THR B 1 272 ? -9.008 13.469 13.406 1 92.75 272 THR B C 1
ATOM 5424 O O . THR B 1 272 ? -10.18 13.273 13.078 1 92.75 272 THR B O 1
ATOM 5427 N N . SER B 1 273 ? -8.648 14.516 14.148 1 95.75 273 SER B N 1
ATOM 5428 C CA . SER B 1 273 ? -9.617 15.539 14.531 1 95.75 273 SER B CA 1
ATOM 5429 C C . SER B 1 273 ? -10.242 16.203 13.305 1 95.75 273 SER B C 1
ATOM 5431 O O . SER B 1 273 ? -11.438 16.5 13.297 1 95.75 273 SER B O 1
ATOM 5433 N N . LEU B 1 274 ? -9.438 16.406 12.32 1 94.12 274 LEU B N 1
ATOM 5434 C CA . LEU B 1 274 ? -9.945 16.984 11.078 1 94.12 274 LEU B CA 1
ATOM 5435 C C . LEU B 1 274 ? -10.945 16.031 10.414 1 94.12 274 LEU B C 1
ATOM 5437 O O . LEU B 1 274 ? -12.008 16.469 9.961 1 94.12 274 LEU B O 1
ATOM 5441 N N . GLN B 1 275 ? -10.57 14.789 10.359 1 91.38 275 GLN B N 1
ATOM 5442 C CA . GLN B 1 275 ? -11.453 13.789 9.75 1 91.38 275 GLN B CA 1
ATOM 5443 C C . GLN B 1 275 ? -12.797 13.734 10.469 1 91.38 275 GLN B C 1
ATOM 5445 O O . GLN B 1 275 ? -13.844 13.602 9.82 1 91.38 275 GLN B O 1
ATOM 5450 N N . GLN B 1 276 ? -12.781 13.805 11.742 1 92.5 276 GLN B N 1
ATOM 5451 C CA . GLN B 1 276 ? -14.016 13.812 12.523 1 92.5 276 GLN B CA 1
ATOM 5452 C C . GLN B 1 276 ? -14.883 15.016 12.172 1 92.5 276 GLN B C 1
ATOM 5454 O O . GLN B 1 276 ? -16.109 14.906 12.094 1 92.5 276 GLN B O 1
ATOM 5459 N N . ASN B 1 277 ? -14.242 16.172 11.969 1 94.62 277 ASN B N 1
ATOM 5460 C CA . ASN B 1 277 ? -14.977 17.344 11.523 1 94.62 277 ASN B CA 1
ATOM 5461 C C . ASN B 1 277 ? -15.578 17.141 10.133 1 94.62 277 ASN B C 1
ATOM 5463 O O . ASN B 1 277 ? -16.719 17.516 9.891 1 94.62 277 ASN B O 1
ATOM 5467 N N . ILE B 1 278 ? -14.797 16.562 9.25 1 88.12 278 ILE B N 1
ATOM 5468 C CA . ILE B 1 278 ? -15.266 16.297 7.895 1 88.12 278 ILE B CA 1
ATOM 5469 C C . ILE B 1 278 ? -16.469 15.359 7.938 1 88.12 278 ILE B C 1
ATOM 5471 O O . ILE B 1 278 ? -17.484 15.609 7.285 1 88.12 278 ILE B O 1
ATOM 5475 N N . ASP B 1 279 ? -16.359 14.32 8.695 1 87 279 ASP B N 1
ATOM 5476 C CA . ASP B 1 279 ? -17.438 13.359 8.828 1 87 279 ASP B CA 1
ATOM 5477 C C . ASP B 1 279 ? -18.703 14.023 9.383 1 87 279 ASP B C 1
ATOM 5479 O O . ASP B 1 279 ? -19.812 13.719 8.945 1 87 279 ASP B O 1
ATOM 5483 N N . ALA B 1 280 ? -18.562 14.93 10.328 1 91.62 280 ALA B N 1
ATOM 5484 C CA . ALA B 1 280 ? -19.688 15.641 10.938 1 91.62 280 ALA B CA 1
ATOM 5485 C C . ALA B 1 280 ? -20.359 16.562 9.922 1 91.62 280 ALA B C 1
ATOM 5487 O O . ALA B 1 280 ? -21.594 16.656 9.898 1 91.62 280 ALA B O 1
ATOM 5488 N N . VAL B 1 281 ? -19.547 17.219 9.156 1 86.75 281 VAL B N 1
ATOM 5489 C CA . VAL B 1 281 ? -20.109 18.078 8.109 1 86.75 281 VAL B CA 1
ATOM 5490 C C . VAL B 1 281 ? -20.938 17.234 7.141 1 86.75 281 VAL B C 1
ATOM 5492 O O . VAL B 1 281 ? -22.047 17.625 6.77 1 86.75 281 VAL B O 1
ATOM 5495 N N . ASN B 1 282 ? -20.359 16.078 6.742 1 79.88 282 ASN B N 1
ATOM 5496 C CA . ASN B 1 282 ? -21.047 15.195 5.805 1 79.88 282 ASN B CA 1
ATOM 5497 C C . ASN B 1 282 ? -22.328 14.641 6.398 1 79.88 282 ASN B C 1
ATOM 5499 O O . ASN B 1 282 ? -23.297 14.406 5.676 1 79.88 282 ASN B O 1
ATOM 5503 N N . ALA B 1 283 ? -22.328 14.484 7.68 1 82.38 283 ALA B N 1
ATOM 5504 C CA . ALA B 1 283 ? -23.484 13.938 8.383 1 82.38 283 ALA B CA 1
ATOM 5505 C C . ALA B 1 283 ? -24.469 15.039 8.773 1 82.38 283 ALA B C 1
ATOM 5507 O O . ALA B 1 283 ? -25.562 14.758 9.242 1 82.38 283 ALA B O 1
ATOM 5508 N N . GLY B 1 284 ? -24.031 16.297 8.609 1 83.69 284 GLY B N 1
ATOM 5509 C CA . GLY B 1 284 ? -24.875 17.422 8.969 1 83.69 284 GLY B CA 1
ATOM 5510 C C . GLY B 1 284 ? -24.984 17.625 10.469 1 83.69 284 GLY B C 1
ATOM 5511 O O . GLY B 1 284 ? -26.031 18.062 10.977 1 83.69 284 GLY B O 1
ATOM 5512 N N . THR B 1 285 ? -24 17.203 11.117 1 91.12 285 THR B N 1
ATOM 5513 C CA . THR B 1 285 ? -23.969 17.359 12.57 1 91.12 285 THR B CA 1
ATOM 5514 C C . THR B 1 285 ? -22.953 18.406 12.992 1 91.12 285 THR B C 1
ATOM 5516 O O . THR B 1 285 ? -22.188 18.906 12.164 1 91.12 285 THR B O 1
ATOM 5519 N N . ALA B 1 286 ? -23 18.797 14.227 1 93.31 286 ALA B N 1
ATOM 5520 C CA . ALA B 1 286 ? -22.078 19.812 14.742 1 93.31 286 ALA B CA 1
ATOM 5521 C C . ALA B 1 286 ? -20.641 19.297 14.719 1 93.31 286 ALA B C 1
ATOM 5523 O O . ALA B 1 286 ? -20.375 18.125 14.992 1 93.31 286 ALA B O 1
ATOM 5524 N N . LEU B 1 287 ? -19.75 20.203 14.438 1 95.5 287 LEU B N 1
ATOM 5525 C CA . LEU B 1 287 ? -18.328 19.844 14.391 1 95.5 287 LEU B CA 1
ATOM 5526 C C . LEU B 1 287 ? -17.766 19.656 15.789 1 95.5 287 LEU B C 1
ATOM 5528 O O . LEU B 1 287 ? -17.891 20.547 16.641 1 95.5 287 LEU B O 1
ATOM 5532 N N . PRO B 1 288 ? -17.109 18.562 16.031 1 95.44 288 PRO B N 1
ATOM 5533 C CA . PRO B 1 288 ? -16.734 18.234 17.406 1 95.44 288 PRO B CA 1
ATOM 5534 C C . PRO B 1 288 ? -15.406 18.891 17.812 1 95.44 288 PRO B C 1
ATOM 5536 O O . PRO B 1 288 ? -15.117 19.016 19.016 1 95.44 288 PRO B O 1
ATOM 5539 N N . ASN B 1 289 ? -14.547 19.297 16.844 1 97.56 289 ASN B N 1
ATOM 5540 C CA . ASN B 1 289 ? -13.188 19.656 17.219 1 97.56 289 ASN B CA 1
ATOM 5541 C C . ASN B 1 289 ? -12.867 21.109 16.844 1 97.56 289 ASN B C 1
ATOM 5543 O O . ASN B 1 289 ? -13.273 21.578 15.781 1 97.56 289 ASN B O 1
ATOM 5547 N N . ILE B 1 290 ? -12.164 21.734 17.719 1 98.19 290 ILE B N 1
ATOM 5548 C CA . ILE B 1 290 ? -11.672 23.094 17.469 1 98.19 290 ILE B CA 1
ATOM 5549 C C . ILE B 1 290 ? -10.289 23.031 16.828 1 98.19 290 ILE B C 1
ATOM 5551 O O . ILE B 1 290 ? -10.055 23.672 15.797 1 98.19 290 ILE B O 1
ATOM 5555 N N . VAL B 1 291 ? -9.477 22.203 17.453 1 98.31 291 VAL B N 1
ATOM 5556 C CA . VAL B 1 291 ? -8.07 22.156 17.047 1 98.31 291 VAL B CA 1
ATOM 5557 C C . VAL B 1 291 ? -7.863 21.047 16.016 1 98.31 291 VAL B C 1
ATOM 5559 O O . VAL B 1 291 ? -8.102 19.875 16.312 1 98.31 291 VAL B O 1
ATOM 5562 N N . THR B 1 292 ? -7.531 21.375 14.828 1 97.19 292 THR B N 1
ATOM 5563 C CA . THR B 1 292 ? -7.184 20.484 13.727 1 97.19 292 THR B CA 1
ATOM 5564 C C . THR B 1 292 ? -5.883 20.922 13.062 1 97.19 292 THR B C 1
ATOM 5566 O O . THR B 1 292 ? -5.281 21.922 13.461 1 97.19 292 THR B O 1
ATOM 5569 N N . GLN B 1 293 ? -5.43 20.141 12.109 1 94.69 293 GLN B N 1
ATOM 5570 C CA . GLN B 1 293 ? -4.199 20.5 11.422 1 94.69 293 GLN B CA 1
ATOM 5571 C C . GLN B 1 293 ? -4.352 21.844 10.703 1 94.69 293 GLN B C 1
ATOM 5573 O O . GLN B 1 293 ? -3.5 22.734 10.844 1 94.69 293 GLN B O 1
ATOM 5578 N N . PRO B 1 294 ? -5.406 22.078 10.008 1 95.69 294 PRO B N 1
ATOM 5579 C CA . PRO B 1 294 ? -5.543 23.391 9.359 1 95.69 294 PRO B CA 1
ATOM 5580 C C . PRO B 1 294 ? -5.684 24.531 10.359 1 95.69 294 PRO B C 1
ATOM 5582 O O . PRO B 1 294 ? -5.312 25.672 10.062 1 95.69 294 PRO B O 1
ATOM 5585 N N . PHE B 1 295 ? -6.191 24.25 11.547 1 97.75 295 PHE B N 1
ATOM 5586 C CA . PHE B 1 295 ? -6.242 25.266 12.602 1 97.75 295 PHE B CA 1
ATOM 5587 C C . PHE B 1 295 ? -4.852 25.812 12.898 1 97.75 295 PHE B C 1
ATOM 5589 O O . PHE B 1 295 ? -4.656 27.031 12.945 1 97.75 295 PHE B O 1
ATOM 5596 N N . LEU B 1 296 ? -3.934 24.906 13.062 1 97 296 LEU B N 1
ATOM 5597 C CA . LEU B 1 296 ? -2.562 25.312 13.344 1 97 296 LEU B CA 1
ATOM 5598 C C . LEU B 1 296 ? -1.951 26.031 12.141 1 97 296 LEU B C 1
ATOM 5600 O O . LEU B 1 296 ? -1.309 27.062 12.289 1 97 296 LEU B O 1
ATOM 5604 N N . ASP B 1 297 ? -2.154 25.484 11.023 1 94.69 297 ASP B N 1
ATOM 5605 C CA . ASP B 1 297 ? -1.545 26.016 9.812 1 94.69 297 ASP B CA 1
ATOM 5606 C C . ASP B 1 297 ? -2.07 27.422 9.5 1 94.69 297 ASP B C 1
ATOM 5608 O O . ASP B 1 297 ? -1.315 28.281 9.062 1 94.69 297 ASP B O 1
ATOM 5612 N N . ALA B 1 298 ? -3.283 27.641 9.758 1 96.56 298 ALA B N 1
ATOM 5613 C CA . ALA B 1 298 ? -3.928 28.891 9.352 1 96.56 298 ALA B CA 1
ATOM 5614 C C . ALA B 1 298 ? -3.73 29.969 10.406 1 96.56 298 ALA B C 1
ATOM 5616 O O . ALA B 1 298 ? -3.609 31.156 10.078 1 96.56 298 ALA B O 1
ATOM 5617 N N . PHE B 1 299 ? -3.73 29.578 11.625 1 98.31 299 PHE B N 1
ATOM 5618 C CA . PHE B 1 299 ? -3.811 30.625 12.641 1 98.31 299 PHE B CA 1
ATOM 5619 C C . PHE B 1 299 ? -2.51 30.719 13.43 1 98.31 299 PHE B C 1
ATOM 5621 O O . PHE B 1 299 ? -2.158 31.781 13.938 1 98.31 299 PHE B O 1
ATOM 5628 N N . VAL B 1 300 ? -1.84 29.609 13.531 1 97.5 300 VAL B N 1
ATOM 5629 C CA . VAL B 1 300 ? -0.711 29.562 14.453 1 97.5 300 VAL B CA 1
ATOM 5630 C C . VAL B 1 300 ? 0.597 29.719 13.68 1 97.5 300 VAL B C 1
ATOM 5632 O O . VAL B 1 300 ? 1.502 30.422 14.117 1 97.5 300 VAL B O 1
ATOM 5635 N N . TYR B 1 301 ? 0.68 29.078 12.555 1 95.94 301 TYR B N 1
ATOM 5636 C CA . TYR B 1 301 ? 1.951 29 11.844 1 95.94 301 TYR B CA 1
ATOM 5637 C C . TYR B 1 301 ? 1.95 29.906 10.625 1 95.94 301 TYR B C 1
ATOM 5639 O O . TYR B 1 301 ? 2.508 29.562 9.578 1 95.94 301 TYR B O 1
ATOM 5647 N N . MET B 1 302 ? 1.345 31.031 10.758 1 97.12 302 MET B N 1
ATOM 5648 C CA . MET B 1 302 ? 1.394 32 9.672 1 97.12 302 MET B CA 1
ATOM 5649 C C . MET B 1 302 ? 2.807 32.562 9.492 1 97.12 302 MET B C 1
ATOM 5651 O O . MET B 1 302 ? 3.373 33.125 10.414 1 97.12 302 MET B O 1
ATOM 5655 N N . GLY B 1 303 ? 3.32 32.312 8.305 1 95.25 303 GLY B N 1
ATOM 5656 C CA . GLY B 1 303 ? 4.711 32.656 8.047 1 95.25 303 GLY B CA 1
ATOM 5657 C C . GLY B 1 303 ? 5.672 31.547 8.43 1 95.25 303 GLY B C 1
ATOM 5658 O O . GLY B 1 303 ? 6.883 31.672 8.234 1 95.25 303 GLY B O 1
ATOM 5659 N N . GLY B 1 304 ? 5.199 30.484 8.945 1 92.75 304 GLY B N 1
ATOM 5660 C CA . GLY B 1 304 ? 6.004 29.375 9.414 1 92.75 304 GLY B CA 1
ATOM 5661 C C . GLY B 1 304 ? 6.168 29.344 10.922 1 92.75 304 GLY B C 1
ATOM 5662 O O . GLY B 1 304 ? 5.379 29.953 11.648 1 92.75 304 GLY B O 1
ATOM 5663 N N . GLY B 1 305 ? 7.129 28.594 11.32 1 92.06 305 GLY B N 1
ATOM 5664 C CA . GLY B 1 305 ? 7.402 28.516 12.75 1 92.06 305 GLY B CA 1
ATOM 5665 C C . GLY B 1 305 ? 7.59 29.875 13.398 1 92.06 305 GLY B C 1
ATOM 5666 O O . GLY B 1 305 ? 8.234 30.75 12.828 1 92.06 305 GLY B O 1
ATOM 5667 N N . GLY B 1 306 ? 6.988 30.062 14.609 1 94.56 306 GLY B N 1
ATOM 5668 C CA . GLY B 1 306 ? 7.117 31.312 15.336 1 94.56 306 GLY B CA 1
ATOM 5669 C C . GLY B 1 306 ? 6.164 32.375 14.852 1 94.56 306 GLY B C 1
ATOM 5670 O O . GLY B 1 306 ? 6.207 33.531 15.328 1 94.56 306 GLY B O 1
ATOM 5671 N N . THR B 1 307 ? 5.312 31.969 13.922 1 97.31 307 THR B N 1
ATOM 5672 C CA . THR B 1 307 ? 4.469 32.969 13.273 1 97.31 307 THR B CA 1
ATOM 5673 C C . THR B 1 307 ? 5.316 34.094 12.695 1 97.31 307 THR B C 1
ATOM 5675 O O . THR B 1 307 ? 5.059 35.281 12.961 1 97.31 307 THR B O 1
ATOM 5678 N N . ILE B 1 308 ? 6.195 33.781 11.906 1 95.75 308 ILE B N 1
ATOM 5679 C CA . ILE B 1 308 ? 7.344 34.594 11.547 1 95.75 308 ILE B CA 1
ATOM 5680 C C . ILE B 1 308 ? 6.895 35.75 10.664 1 95.75 308 ILE B C 1
ATOM 5682 O O . ILE B 1 308 ? 7.605 36.75 10.539 1 95.75 308 ILE B O 1
ATOM 5686 N N . ILE B 1 309 ? 5.734 35.625 10.086 1 97.12 309 ILE B N 1
ATOM 5687 C CA . ILE B 1 309 ? 5.23 36.75 9.289 1 97.12 309 ILE B CA 1
ATOM 5688 C C . ILE B 1 309 ? 5.141 38 10.156 1 97.12 309 ILE B C 1
ATOM 5690 O O . ILE B 1 309 ? 5.34 39.125 9.664 1 97.12 309 ILE B O 1
ATOM 5694 N N . CYS B 1 310 ? 4.906 37.875 11.391 1 97.94 310 CYS B N 1
ATOM 5695 C CA . CYS B 1 310 ? 4.828 39 12.328 1 97.94 310 CYS B CA 1
ATOM 5696 C C . CYS B 1 310 ? 6.195 39.625 12.523 1 97.94 310 CYS B C 1
ATOM 5698 O O . CYS B 1 310 ? 6.297 40.844 12.648 1 97.94 310 CYS B O 1
ATOM 5700 N N . LEU B 1 311 ? 7.199 38.781 12.617 1 96.81 311 LEU B N 1
ATOM 5701 C CA . LEU B 1 311 ? 8.555 39.312 12.727 1 96.81 311 LEU B CA 1
ATOM 5702 C C . LEU B 1 311 ? 8.938 40.094 11.477 1 96.81 311 LEU B C 1
ATOM 5704 O O . LEU B 1 311 ? 9.562 41.156 11.57 1 96.81 311 LEU B O 1
ATOM 5708 N N . VAL B 1 312 ? 8.578 39.562 10.344 1 96.69 312 VAL B N 1
ATOM 5709 C CA . VAL B 1 312 ? 8.852 40.219 9.07 1 96.69 312 VAL B CA 1
ATOM 5710 C C . VAL B 1 312 ? 8.25 41.625 9.086 1 96.69 312 VAL B C 1
ATOM 5712 O O . VAL B 1 312 ? 8.938 42.594 8.781 1 96.69 312 VAL B O 1
ATOM 5715 N N . ILE B 1 313 ? 7.043 41.719 9.453 1 97.56 313 ILE B N 1
ATOM 5716 C CA . ILE B 1 313 ? 6.348 43 9.477 1 97.56 313 ILE B CA 1
ATOM 5717 C C . ILE B 1 313 ? 6.977 43.906 10.531 1 97.56 313 ILE B C 1
ATOM 5719 O O . ILE B 1 313 ? 7.203 45.094 10.281 1 97.56 313 ILE B O 1
ATOM 5723 N N . ALA B 1 314 ? 7.309 43.406 11.688 1 97.38 314 ALA B N 1
ATOM 5724 C CA . ALA B 1 314 ? 7.914 44.156 12.766 1 97.38 314 ALA B CA 1
ATOM 5725 C C . ALA B 1 314 ? 9.25 44.781 12.336 1 97.38 314 ALA B C 1
ATOM 5727 O O . ALA B 1 314 ? 9.562 45.906 12.68 1 97.38 314 ALA B O 1
ATOM 5728 N N . ILE B 1 315 ? 10.031 44 11.688 1 96 315 ILE B N 1
ATOM 5729 C CA . ILE B 1 315 ? 11.336 44.469 11.227 1 96 315 ILE B CA 1
ATOM 5730 C C . ILE B 1 315 ? 11.156 45.625 10.227 1 96 315 ILE B C 1
ATOM 5732 O O . ILE B 1 315 ? 11.852 46.625 10.289 1 96 315 ILE B O 1
ATOM 5736 N N . PHE B 1 316 ? 10.219 45.5 9.305 1 95.88 316 PHE B N 1
ATOM 5737 C CA . PHE B 1 316 ? 9.992 46.531 8.305 1 95.88 316 PHE B CA 1
ATOM 5738 C C . PHE B 1 316 ? 9.461 47.812 8.961 1 95.88 316 PHE B C 1
ATOM 5740 O O . PHE B 1 316 ? 9.719 48.906 8.484 1 95.88 316 PHE B O 1
ATOM 5747 N N . ILE B 1 317 ? 8.805 47.688 10.039 1 96.12 317 ILE B N 1
ATOM 5748 C CA . ILE B 1 317 ? 8.219 48.812 10.742 1 96.12 317 ILE B CA 1
ATOM 5749 C C . ILE B 1 317 ? 9.305 49.531 11.555 1 96.12 317 ILE B C 1
ATOM 5751 O O . ILE B 1 317 ? 9.398 50.75 11.523 1 96.12 317 ILE B O 1
ATOM 5755 N N . ALA B 1 318 ? 10.188 48.75 12.242 1 93.94 318 ALA B N 1
ATOM 5756 C CA . ALA B 1 318 ? 10.938 49.406 13.305 1 93.94 318 ALA B CA 1
ATOM 5757 C C . ALA B 1 318 ? 12.438 49.25 13.086 1 93.94 318 ALA B C 1
ATOM 5759 O O . ALA B 1 318 ? 13.234 50.031 13.641 1 93.94 318 ALA B O 1
ATOM 5760 N N . SER B 1 319 ? 12.883 48.25 12.359 1 92.5 319 SER B N 1
ATOM 5761 C CA . SER B 1 319 ? 14.32 48 12.297 1 92.5 319 SER B CA 1
ATOM 5762 C C . SER B 1 319 ? 15.016 49 11.391 1 92.5 319 SER B C 1
ATOM 5764 O O . SER B 1 319 ? 14.539 49.312 10.289 1 92.5 319 SER B O 1
ATOM 5766 N N . LYS B 1 320 ? 16.172 49.531 11.836 1 89.06 320 LYS B N 1
ATOM 5767 C CA . LYS B 1 320 ? 16.984 50.469 11.047 1 89.06 320 LYS B CA 1
ATOM 5768 C C . LYS B 1 320 ? 18.266 49.781 10.586 1 89.06 320 LYS B C 1
ATOM 5770 O O . LYS B 1 320 ? 19.062 50.406 9.867 1 89.06 320 LYS B O 1
ATOM 5775 N N . ARG B 1 321 ? 18.422 48.594 10.898 1 88.69 321 ARG B N 1
ATOM 5776 C CA . ARG B 1 321 ? 19.609 47.844 10.508 1 88.69 321 ARG B CA 1
ATOM 5777 C C . ARG B 1 321 ? 19.484 47.344 9.07 1 88.69 321 ARG B C 1
ATOM 5779 O O . ARG B 1 321 ? 18.562 46.594 8.727 1 88.69 321 ARG B O 1
ATOM 5786 N N . PRO B 1 322 ? 20.484 47.688 8.242 1 87.19 322 PRO B N 1
ATOM 5787 C CA . PRO B 1 322 ? 20.391 47.281 6.832 1 87.19 322 PRO B CA 1
ATOM 5788 C C . PRO B 1 322 ? 20.484 45.781 6.637 1 87.19 322 PRO B C 1
ATOM 5790 O O . PRO B 1 322 ? 19.828 45.219 5.738 1 87.19 322 PRO B O 1
ATOM 5793 N N . ASP B 1 323 ? 21.281 45.156 7.406 1 87.12 323 ASP B N 1
ATOM 5794 C CA . ASP B 1 323 ? 21.438 43.719 7.262 1 87.12 323 ASP B CA 1
ATOM 5795 C C . ASP B 1 323 ? 20.125 43 7.602 1 87.12 323 ASP B C 1
ATOM 5797 O O . ASP B 1 323 ? 19.734 42.062 6.902 1 87.12 323 ASP B O 1
ATOM 5801 N N . HIS B 1 324 ? 19.484 43.406 8.711 1 90.56 324 HIS B N 1
ATOM 5802 C CA . HIS B 1 324 ? 18.203 42.812 9.094 1 90.56 324 HIS B CA 1
ATOM 5803 C C . HIS B 1 324 ? 17.141 43.062 8.031 1 90.56 324 HIS B C 1
ATOM 5805 O O . HIS B 1 324 ? 16.375 42.156 7.699 1 90.56 324 HIS B O 1
ATOM 5811 N N . ARG B 1 325 ? 17.125 44.188 7.488 1 91.94 325 ARG B N 1
ATOM 5812 C CA . ARG B 1 325 ? 16.109 44.531 6.492 1 91.94 325 ARG B CA 1
ATOM 5813 C C . ARG B 1 325 ? 16.344 43.781 5.188 1 91.94 325 ARG B C 1
ATOM 5815 O O . ARG B 1 325 ? 15.391 43.344 4.543 1 91.94 325 ARG B O 1
ATOM 5822 N N . MET B 1 326 ? 17.625 43.625 4.832 1 90.44 326 MET B N 1
ATOM 5823 C CA . MET B 1 326 ? 17.969 42.906 3.607 1 90.44 326 MET B CA 1
ATOM 5824 C C . MET B 1 326 ? 17.547 41.438 3.711 1 90.44 326 MET B C 1
ATOM 5826 O O . MET B 1 326 ? 16.906 40.906 2.807 1 90.44 326 MET B O 1
ATOM 5830 N N . VAL B 1 327 ? 17.875 40.844 4.754 1 89.75 327 VAL B N 1
ATOM 5831 C CA . VAL B 1 327 ? 17.531 39.438 4.965 1 89.75 327 VAL B CA 1
ATOM 5832 C C . VAL B 1 327 ? 16.016 39.25 4.996 1 89.75 327 VAL B C 1
ATOM 5834 O O . VAL B 1 327 ? 15.484 38.281 4.465 1 89.75 327 VAL B O 1
ATOM 5837 N N . THR B 1 328 ? 15.367 40.188 5.629 1 92.69 328 THR B N 1
ATOM 5838 C CA . THR B 1 328 ? 13.914 40.125 5.758 1 92.69 328 THR B CA 1
ATOM 5839 C C . THR B 1 328 ? 13.242 40.281 4.395 1 92.69 328 THR B C 1
ATOM 5841 O O . THR B 1 328 ? 12.203 39.656 4.137 1 92.69 328 THR B O 1
ATOM 5844 N N . LYS B 1 329 ? 13.812 41.094 3.551 1 91.25 329 LYS B N 1
ATOM 5845 C CA . LYS B 1 329 ? 13.289 41.219 2.195 1 91.25 329 LYS B CA 1
ATOM 5846 C C . LYS B 1 329 ? 13.336 39.906 1.446 1 91.25 329 LYS B C 1
ATOM 5848 O O . LYS B 1 329 ? 12.398 39.562 0.724 1 91.25 329 LYS B O 1
ATOM 5853 N N . PHE B 1 330 ? 14.398 39.219 1.681 1 86.88 330 PHE B N 1
ATOM 5854 C CA . PHE B 1 330 ? 14.562 37.938 1.037 1 86.88 330 PHE B CA 1
ATOM 5855 C C . PHE B 1 330 ? 13.633 36.875 1.653 1 86.88 330 PHE B C 1
ATOM 5857 O O . PHE B 1 330 ? 13.195 35.969 0.973 1 86.88 330 PHE B O 1
ATOM 5864 N N . GLY B 1 331 ? 13.297 37.031 2.861 1 89.94 331 GLY B N 1
ATOM 5865 C CA . GLY B 1 331 ? 12.453 36.094 3.576 1 89.94 331 GLY B CA 1
ATOM 5866 C C . GLY B 1 331 ? 10.977 36.438 3.477 1 89.94 331 GLY B C 1
ATOM 5867 O O . GLY B 1 331 ? 10.133 35.625 3.875 1 89.94 331 GLY B O 1
ATOM 5868 N N . LEU B 1 332 ? 10.625 37.5 2.889 1 91.88 332 LEU B N 1
ATOM 5869 C CA . LEU B 1 332 ? 9.242 38 2.842 1 91.88 332 LEU B CA 1
ATOM 5870 C C . LEU B 1 332 ? 8.367 37.031 2.039 1 91.88 332 LEU B C 1
ATOM 5872 O O . LEU B 1 332 ? 7.344 36.562 2.535 1 91.88 332 LEU B O 1
ATOM 5876 N N . ILE B 1 333 ? 8.828 36.688 0.895 1 89.75 333 ILE B N 1
ATOM 5877 C CA . ILE B 1 333 ? 8.023 35.875 0.002 1 89.75 333 ILE B CA 1
ATOM 5878 C C . ILE B 1 333 ? 7.875 34.469 0.588 1 89.75 333 ILE B C 1
ATOM 5880 O O . ILE B 1 333 ? 6.762 33.969 0.725 1 89.75 333 ILE B O 1
ATOM 5884 N N . PRO B 1 334 ? 8.992 33.812 1.004 1 90.06 334 PRO B N 1
ATOM 5885 C CA . PRO B 1 334 ? 8.844 32.5 1.643 1 90.06 334 PRO B CA 1
ATOM 5886 C C . PRO B 1 334 ? 7.918 32.562 2.857 1 90.06 334 PRO B C 1
ATOM 5888 O O . PRO B 1 334 ? 7.152 31.609 3.084 1 90.06 334 PRO B O 1
ATOM 5891 N N . SER B 1 335 ? 7.938 33.625 3.572 1 93.12 335 SER B N 1
ATOM 5892 C CA . SER B 1 335 ? 7.117 33.75 4.773 1 93.12 335 SER B CA 1
ATOM 5893 C C . SER B 1 335 ? 5.637 33.812 4.422 1 93.12 335 SER B C 1
ATOM 5895 O O . SER B 1 335 ? 4.785 33.344 5.172 1 93.12 335 SER B O 1
ATOM 5897 N N . ILE B 1 336 ? 5.309 34.344 3.318 1 94 336 ILE B N 1
ATOM 5898 C CA . ILE B 1 336 ? 3.926 34.438 2.863 1 94 336 ILE B CA 1
ATOM 5899 C C . ILE B 1 336 ? 3.389 33.031 2.623 1 94 336 ILE B C 1
ATOM 5901 O O . ILE B 1 336 ? 2.203 32.75 2.836 1 94 336 ILE B O 1
ATOM 5905 N N . PHE B 1 337 ? 4.344 32.125 2.291 1 90.44 337 PHE B N 1
ATOM 5906 C CA . PHE B 1 337 ? 3.959 30.75 2.021 1 90.44 337 PHE B CA 1
ATOM 5907 C C . PHE B 1 337 ? 4.355 29.844 3.18 1 90.44 337 PHE B C 1
ATOM 5909 O O . PHE B 1 337 ? 4.617 28.656 2.98 1 90.44 337 PHE B O 1
ATOM 5916 N N . ASN B 1 338 ? 4.539 30.422 4.328 1 92.62 338 ASN B N 1
ATOM 5917 C CA . ASN B 1 338 ? 4.758 29.734 5.598 1 92.62 338 ASN B CA 1
ATOM 5918 C C . ASN B 1 338 ? 6.094 28.984 5.605 1 92.62 338 ASN B C 1
ATOM 5920 O O . ASN B 1 338 ? 6.207 27.922 6.211 1 92.62 338 ASN B O 1
ATOM 5924 N N . VAL B 1 339 ? 7.055 29.578 4.891 1 88.62 339 VAL B N 1
ATOM 5925 C CA . VAL B 1 339 ? 8.422 29.062 4.938 1 88.62 339 VAL B CA 1
ATOM 5926 C C . VAL B 1 339 ? 9.289 30.016 5.766 1 88.62 339 VAL B C 1
ATOM 5928 O O . VAL B 1 339 ? 9.672 31.094 5.297 1 88.62 339 VAL B O 1
ATOM 5931 N N . SER B 1 340 ? 9.688 29.547 6.871 1 91.75 340 SER B N 1
ATOM 5932 C CA . SER B 1 340 ? 10.336 30.422 7.828 1 91.75 340 SER B CA 1
ATOM 5933 C C . SER B 1 340 ? 11.852 30.25 7.801 1 91.75 340 SER B C 1
ATOM 5935 O O . SER B 1 340 ? 12.586 31.078 8.359 1 91.75 340 SER B O 1
ATOM 5937 N N . GLU B 1 341 ? 12.406 29.328 7.113 1 86.25 341 GLU B N 1
ATOM 5938 C CA . GLU B 1 341 ? 13.805 28.922 7.184 1 86.25 341 GLU B CA 1
ATOM 5939 C C . GLU B 1 341 ? 14.727 30.062 6.75 1 86.25 341 GLU B C 1
ATOM 5941 O O . GLU B 1 341 ? 15.766 30.297 7.375 1 86.25 341 GLU B O 1
ATOM 5946 N N . PRO B 1 342 ? 14.398 30.797 5.75 1 85.12 342 PRO B N 1
ATOM 5947 C CA . PRO B 1 342 ? 15.281 31.906 5.363 1 85.12 342 PRO B CA 1
ATOM 5948 C C . PRO B 1 342 ? 15.469 32.938 6.48 1 85.12 342 PRO B C 1
ATOM 5950 O O . PRO B 1 342 ? 16.562 33.469 6.641 1 85.12 342 PRO B O 1
ATOM 5953 N N . LEU B 1 343 ? 14.469 33.156 7.227 1 88.06 343 LEU B N 1
ATOM 5954 C CA . LEU B 1 343 ? 14.578 34.125 8.328 1 88.06 343 LEU B CA 1
ATOM 5955 C C . LEU B 1 343 ? 15.172 33.469 9.562 1 88.06 343 LEU B C 1
ATOM 5957 O O . LEU B 1 343 ? 15.969 34.062 10.281 1 88.06 343 LEU B O 1
ATOM 5961 N N . MET B 1 344 ? 14.734 32.219 9.773 1 88.81 344 MET B N 1
ATOM 5962 C CA . MET B 1 344 ? 15.188 31.5 10.953 1 88.81 344 MET B CA 1
ATOM 5963 C C . MET B 1 344 ? 16.703 31.359 10.953 1 88.81 344 MET B C 1
ATOM 5965 O O . MET B 1 344 ? 17.359 31.547 11.984 1 88.81 344 MET B O 1
ATOM 5969 N N . PHE B 1 345 ? 17.219 31.141 9.797 1 85 345 PHE B N 1
ATOM 5970 C CA . PHE B 1 345 ? 18.641 30.844 9.727 1 85 345 PHE B CA 1
ATOM 5971 C C . PHE B 1 345 ? 19.406 32.031 9.156 1 85 345 PHE B C 1
ATOM 5973 O O . PHE B 1 345 ? 20.594 32.219 9.461 1 85 345 PHE B O 1
ATOM 5980 N N . GLY B 1 346 ? 18.812 32.906 8.398 1 82.69 346 GLY B N 1
ATOM 5981 C CA . GLY B 1 346 ? 19.469 34.062 7.809 1 82.69 346 GLY B CA 1
ATOM 5982 C C . GLY B 1 346 ? 19.625 35.219 8.773 1 82.69 346 GLY B C 1
ATOM 5983 O O . GLY B 1 346 ? 20.688 35.844 8.844 1 82.69 346 GLY B O 1
ATOM 5984 N N . LEU B 1 347 ? 18.766 35.75 9.484 1 80.25 347 LEU B N 1
ATOM 5985 C CA . LEU B 1 347 ? 18.766 36.812 10.484 1 80.25 347 LEU B CA 1
ATOM 5986 C C . LEU B 1 347 ? 19.172 36.25 11.852 1 80.25 347 LEU B C 1
ATOM 5988 O O . LEU B 1 347 ? 19.359 37.031 12.805 1 80.25 347 LEU B O 1
ATOM 5992 N N . PRO B 1 348 ? 19.469 35.094 11.836 1 78 348 PRO B N 1
ATOM 5993 C CA . PRO B 1 348 ? 19.328 33.906 12.695 1 78 348 PRO B CA 1
ATOM 5994 C C . PRO B 1 348 ? 18.359 34.125 13.852 1 78 348 PRO B C 1
ATOM 5996 O O . PRO B 1 348 ? 18.734 34.719 14.867 1 78 348 PRO B O 1
ATOM 5999 N N . VAL B 1 349 ? 17.234 33.844 13.766 1 87.88 349 VAL B N 1
ATOM 6000 C CA . VAL B 1 349 ? 16.219 33.844 14.812 1 87.88 349 VAL B CA 1
ATOM 6001 C C . VAL B 1 349 ? 16.484 32.719 15.789 1 87.88 349 VAL B C 1
ATOM 6003 O O . VAL B 1 349 ? 16.281 32.844 17 1 87.88 349 VAL B O 1
ATOM 6006 N N . VAL B 1 350 ? 16.953 31.703 15.18 1 86.25 350 VAL B N 1
ATOM 6007 C CA . VAL B 1 350 ? 17.297 30.562 16.016 1 86.25 350 VAL B CA 1
ATOM 6008 C C . VAL B 1 350 ? 18.547 30.859 16.828 1 86.25 350 VAL B C 1
ATOM 6010 O O . VAL B 1 350 ? 19.406 31.625 16.391 1 86.25 350 VAL B O 1
ATOM 6013 N N . PHE B 1 351 ? 18.703 30.406 17.953 1 81.56 351 PHE B N 1
ATOM 6014 C CA . PHE B 1 351 ? 19.844 30.562 18.844 1 81.56 351 PHE B CA 1
ATOM 6015 C C . PHE B 1 351 ? 20.031 32 19.25 1 81.56 351 PHE B C 1
ATOM 6017 O O . PHE B 1 351 ? 21.109 32.406 19.688 1 81.56 351 PHE B O 1
ATOM 6024 N N . ASN B 1 352 ? 19.062 32.906 18.969 1 85.94 352 ASN B N 1
ATOM 6025 C CA . ASN B 1 352 ? 19.047 34.281 19.375 1 85.94 352 ASN B CA 1
ATOM 6026 C C . ASN B 1 352 ? 18.188 34.5 20.625 1 85.94 352 ASN B C 1
ATOM 6028 O O . ASN B 1 352 ? 16.969 34.375 20.562 1 85.94 352 ASN B O 1
ATOM 6032 N N . PRO B 1 353 ? 18.781 34.781 21.688 1 85 353 PRO B N 1
ATOM 6033 C CA . PRO B 1 353 ? 18.031 34.906 22.938 1 85 353 PRO B CA 1
ATOM 6034 C C . PRO B 1 353 ? 17 36.031 22.906 1 85 353 PRO B C 1
ATOM 6036 O O . PRO B 1 353 ? 15.984 36 23.594 1 85 353 PRO B O 1
ATOM 6039 N N . ILE B 1 354 ? 17.297 37.031 22.078 1 90.06 354 ILE B N 1
ATOM 6040 C CA . ILE B 1 354 ? 16.375 38.156 22 1 90.06 354 ILE B CA 1
ATOM 6041 C C . ILE B 1 354 ? 15.125 37.719 21.219 1 90.06 354 ILE B C 1
ATOM 6043 O O . ILE B 1 354 ? 14 37.875 21.703 1 90.06 354 ILE B O 1
ATOM 6047 N N . TYR B 1 355 ? 15.312 37.125 20.109 1 93.31 355 TYR B N 1
ATOM 6048 C CA . TYR B 1 355 ? 14.195 36.75 19.266 1 93.31 355 TYR B CA 1
ATOM 6049 C C . TYR B 1 355 ? 13.578 35.438 19.719 1 93.31 355 TYR B C 1
ATOM 6051 O O . TYR B 1 355 ? 12.461 35.094 19.344 1 93.31 355 TYR B O 1
ATOM 6059 N N . GLY B 1 356 ? 14.273 34.656 20.531 1 91.81 356 GLY B N 1
ATOM 6060 C CA . GLY B 1 356 ? 13.758 33.375 21.031 1 91.81 356 GLY B CA 1
ATOM 6061 C C . GLY B 1 356 ? 12.477 33.531 21.844 1 91.81 356 GLY B C 1
ATOM 6062 O O . GLY B 1 356 ? 11.602 32.688 21.797 1 91.81 356 GLY B O 1
ATOM 6063 N N . ILE B 1 357 ? 12.352 34.594 22.5 1 93.69 357 ILE B N 1
ATOM 6064 C CA . ILE B 1 357 ? 11.219 34.844 23.391 1 93.69 357 ILE B CA 1
ATOM 6065 C C . ILE B 1 357 ? 9.953 35.062 22.562 1 93.69 357 ILE B C 1
ATOM 6067 O O . ILE B 1 357 ? 8.977 34.312 22.719 1 93.69 357 ILE B O 1
ATOM 6071 N N . PRO B 1 358 ? 9.969 36.031 21.656 1 96.38 358 PRO B N 1
ATOM 6072 C CA . PRO B 1 358 ? 8.758 36.219 20.859 1 96.38 358 PRO B CA 1
ATOM 6073 C C . PRO B 1 358 ? 8.477 35.031 19.922 1 96.38 358 PRO B C 1
ATOM 6075 O O . PRO B 1 358 ? 7.324 34.781 19.578 1 96.38 358 PRO B O 1
ATOM 6078 N N . LEU B 1 359 ? 9.555 34.344 19.516 1 95.88 359 LEU B N 1
ATOM 6079 C CA . LEU B 1 359 ? 9.414 33.156 18.672 1 95.88 359 LEU B CA 1
ATOM 6080 C C . LEU B 1 359 ? 8.477 32.156 19.328 1 95.88 359 LEU B C 1
ATOM 6082 O O . LEU B 1 359 ? 7.734 31.438 18.625 1 95.88 359 LEU B O 1
ATOM 6086 N N . VAL B 1 360 ? 8.461 32.094 20.625 1 96.25 360 VAL B N 1
ATOM 6087 C CA . VAL B 1 360 ? 7.656 31.141 21.375 1 96.25 360 VAL B CA 1
ATOM 6088 C C . VAL B 1 360 ? 6.328 31.781 21.766 1 96.25 360 VAL B C 1
ATOM 6090 O O . VAL B 1 360 ? 5.273 31.141 21.688 1 96.25 360 VAL B O 1
ATOM 6093 N N . ILE B 1 361 ? 6.301 33.031 22.094 1 97.81 361 ILE B N 1
ATOM 6094 C CA . ILE B 1 361 ? 5.141 33.719 22.672 1 97.81 361 ILE B CA 1
ATOM 6095 C C . ILE B 1 361 ? 4.133 34.031 21.562 1 97.81 361 ILE B C 1
ATOM 6097 O O . ILE B 1 361 ? 2.922 33.938 21.781 1 97.81 361 ILE B O 1
ATOM 6101 N N . ALA B 1 362 ? 4.617 34.438 20.453 1 98.06 362 ALA B N 1
ATOM 6102 C CA . ALA B 1 362 ? 3.721 34.875 19.375 1 98.06 362 ALA B CA 1
ATOM 6103 C C . ALA B 1 362 ? 2.785 33.719 18.953 1 98.06 362 ALA B C 1
ATOM 6105 O O . ALA B 1 362 ? 1.566 33.906 18.922 1 98.06 362 ALA B O 1
ATOM 6106 N N . PRO B 1 363 ? 3.32 32.531 18.672 1 98.25 363 PRO B N 1
ATOM 6107 C CA . PRO B 1 363 ? 2.42 31.422 18.328 1 98.25 363 PRO B CA 1
ATOM 6108 C C . PRO B 1 363 ? 1.46 31.062 19.453 1 98.25 363 PRO B C 1
ATOM 6110 O O . PRO B 1 363 ? 0.329 30.641 19.203 1 98.25 363 PRO B O 1
ATOM 6113 N N . LEU B 1 364 ? 1.909 31.188 20.688 1 98.5 364 LEU B N 1
ATOM 6114 C CA . LEU B 1 364 ? 1.039 30.906 21.812 1 98.5 364 LEU B CA 1
ATOM 6115 C C . LEU B 1 364 ? -0.133 31.891 21.859 1 98.5 364 LEU B C 1
ATOM 6117 O O . LEU B 1 364 ? -1.275 31.484 22.078 1 98.5 364 LEU B O 1
ATOM 6121 N N . ALA B 1 365 ? 0.172 33.125 21.672 1 98.56 365 ALA B N 1
ATOM 6122 C CA . ALA B 1 365 ? -0.878 34.156 21.625 1 98.56 365 ALA B CA 1
ATOM 6123 C C . ALA B 1 365 ? -1.831 33.875 20.453 1 98.56 365 ALA B C 1
ATOM 6125 O O . ALA B 1 365 ? -3.049 34 20.609 1 98.56 365 ALA B O 1
ATOM 6126 N N . SER B 1 366 ? -1.263 33.562 19.344 1 98.62 366 SER B N 1
ATOM 6127 C CA . SER B 1 366 ? -2.068 33.25 18.172 1 98.62 366 SER B CA 1
ATOM 6128 C C . SER B 1 366 ? -3.008 32.062 18.453 1 98.62 366 SER B C 1
ATOM 6130 O O . SER B 1 366 ? -4.18 32.094 18.062 1 98.62 366 SER B O 1
ATOM 6132 N N . THR B 1 367 ? -2.52 31.047 19.094 1 98.62 367 THR B N 1
ATOM 6133 C CA . THR B 1 367 ? -3.291 29.859 19.422 1 98.62 367 THR B CA 1
ATOM 6134 C C . THR B 1 367 ? -4.453 30.203 20.344 1 98.62 367 THR B C 1
ATOM 6136 O O . THR B 1 367 ? -5.582 29.766 20.125 1 98.62 367 THR B O 1
ATOM 6139 N N . ALA B 1 368 ? -4.125 30.969 21.344 1 98.62 368 ALA B N 1
ATOM 6140 C CA . ALA B 1 368 ? -5.152 31.375 22.297 1 98.62 368 ALA B CA 1
ATOM 6141 C C . ALA B 1 368 ? -6.25 32.188 21.609 1 98.62 368 ALA B C 1
ATOM 6143 O O . ALA B 1 368 ? -7.438 31.953 21.844 1 98.62 368 ALA B O 1
ATOM 6144 N N . MET B 1 369 ? -5.867 33.094 20.781 1 98.69 369 MET B N 1
ATOM 6145 C CA . MET B 1 369 ? -6.828 33.938 20.078 1 98.69 369 MET B CA 1
ATOM 6146 C C . MET B 1 369 ? -7.73 33.094 19.172 1 98.69 369 MET B C 1
ATOM 6148 O O . MET B 1 369 ? -8.953 33.25 19.188 1 98.69 369 MET B O 1
ATOM 6152 N N . ALA B 1 370 ? -7.121 32.219 18.453 1 98.69 370 ALA B N 1
ATOM 6153 C CA . ALA B 1 370 ? -7.887 31.375 17.531 1 98.69 370 ALA B CA 1
ATOM 6154 C C . ALA B 1 370 ? -8.789 30.422 18.297 1 98.69 370 ALA B C 1
ATOM 6156 O O . ALA B 1 370 ? -9.922 30.172 17.891 1 98.69 370 ALA B O 1
ATOM 6157 N N . TYR B 1 371 ? -8.273 29.844 19.375 1 98.56 371 TYR B N 1
ATOM 6158 C CA . TYR B 1 371 ? -9.031 28.906 20.188 1 98.56 371 TYR B CA 1
ATOM 6159 C C . TYR B 1 371 ? -10.281 29.562 20.766 1 98.56 371 TYR B C 1
ATOM 6161 O O . TYR B 1 371 ? -11.383 29.016 20.641 1 98.56 371 TYR B O 1
ATOM 6169 N N . PHE B 1 372 ? -10.156 30.703 21.328 1 98.5 372 PHE B N 1
ATOM 6170 C CA . PHE B 1 372 ? -11.281 31.391 21.953 1 98.5 372 PHE B CA 1
ATOM 6171 C C . PHE B 1 372 ? -12.266 31.891 20.891 1 98.5 372 PHE B C 1
ATOM 6173 O O . PHE B 1 372 ? -13.477 31.812 21.078 1 98.5 372 PHE B O 1
ATOM 6180 N N . ALA B 1 373 ? -11.734 32.344 19.797 1 98.5 373 ALA B N 1
ATOM 6181 C CA . ALA B 1 373 ? -12.617 32.781 18.734 1 98.5 373 ALA B CA 1
ATOM 6182 C C . ALA B 1 373 ? -13.484 31.641 18.219 1 98.5 373 ALA B C 1
ATOM 6184 O O . ALA B 1 373 ? -14.664 31.844 17.922 1 98.5 373 ALA B O 1
ATOM 6185 N N . THR B 1 374 ? -12.906 30.5 18.094 1 98.19 374 THR B N 1
ATOM 6186 C CA . THR B 1 374 ? -13.633 29.344 17.594 1 98.19 374 THR B CA 1
ATOM 6187 C C . THR B 1 374 ? -14.594 28.812 18.672 1 98.19 374 THR B C 1
ATOM 6189 O O . THR B 1 374 ? -15.75 28.5 18.359 1 98.19 374 THR B O 1
ATOM 6192 N N . SER B 1 375 ? -14.102 28.75 19.922 1 97.5 375 SER B N 1
ATOM 6193 C CA . SER B 1 375 ? -14.898 28.219 21.031 1 97.5 375 SER B CA 1
ATOM 6194 C C . SER B 1 375 ? -16.109 29.094 21.297 1 97.5 375 SER B C 1
ATOM 6196 O O . SER B 1 375 ? -17.172 28.609 21.688 1 97.5 375 SER B O 1
ATOM 6198 N N . TRP B 1 376 ? -15.992 30.391 21 1 97.31 376 TRP B N 1
ATOM 6199 C CA . TRP B 1 376 ? -17.078 31.328 21.25 1 97.31 376 TRP B CA 1
ATOM 6200 C C . TRP B 1 376 ? -17.984 31.453 20.047 1 97.31 376 TRP B C 1
ATOM 6202 O O . TRP B 1 376 ? -18.984 32.188 20.062 1 97.31 376 TRP B O 1
ATOM 6212 N N . GLY B 1 377 ? -17.641 30.75 19 1 96.38 377 GLY B N 1
ATOM 6213 C CA . GLY B 1 377 ? -18.484 30.75 17.812 1 96.38 377 GLY B CA 1
ATOM 6214 C C . GLY B 1 377 ? -18.281 31.969 16.922 1 96.38 377 GLY B C 1
ATOM 6215 O O . GLY B 1 377 ? -19.109 32.25 16.062 1 96.38 377 GLY B O 1
ATOM 6216 N N . TRP B 1 378 ? -17.219 32.688 17.172 1 97.56 378 TRP B N 1
ATOM 6217 C CA . TRP B 1 378 ? -16.938 33.844 16.328 1 97.56 378 TRP B CA 1
ATOM 6218 C C . TRP B 1 378 ? -16.516 33.438 14.938 1 97.56 378 TRP B C 1
ATOM 6220 O O . TRP B 1 378 ? -16.75 34.156 13.961 1 97.56 378 TRP B O 1
ATOM 6230 N N . ILE B 1 379 ? -15.867 32.344 14.844 1 97.44 379 ILE B N 1
ATOM 6231 C CA . ILE B 1 379 ? -15.492 31.766 13.547 1 97.44 379 ILE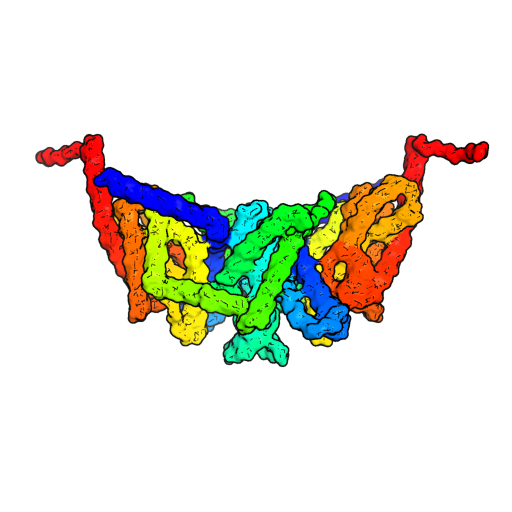 B CA 1
ATOM 6232 C C . ILE B 1 379 ? -15.867 30.281 13.508 1 97.44 379 ILE B C 1
ATOM 6234 O O . ILE B 1 379 ? -16.047 29.656 14.555 1 97.44 379 ILE B O 1
ATOM 6238 N N . SER B 1 380 ? -16 29.75 12.336 1 95.5 380 SER B N 1
ATOM 6239 C CA . SER B 1 380 ? -16.312 28.344 12.141 1 95.5 380 SER B CA 1
ATOM 6240 C C . SER B 1 380 ? -15.094 27.469 12.414 1 95.5 380 SER B C 1
ATOM 6242 O O . SER B 1 380 ? -13.953 27.922 12.32 1 95.5 380 SER B O 1
ATOM 6244 N N . GLN B 1 381 ? -15.359 26.266 12.828 1 97.12 381 GLN B N 1
ATOM 6245 C CA . GLN B 1 381 ? -14.297 25.266 12.961 1 97.12 381 GLN B CA 1
ATOM 6246 C C . GLN B 1 381 ? -13.711 24.906 11.594 1 97.12 381 GLN B C 1
ATOM 6248 O O . GLN B 1 381 ? -14.375 25.062 10.57 1 97.12 381 GLN B O 1
ATOM 6253 N N . THR B 1 382 ? -12.477 24.531 11.633 1 96.25 382 THR B N 1
ATOM 6254 C CA . THR B 1 382 ? -11.812 24.125 10.398 1 96.25 382 THR B CA 1
ATOM 6255 C C . THR B 1 382 ? -12.211 22.703 10.023 1 96.25 382 THR B C 1
ATOM 6257 O O . THR B 1 382 ? -12.297 21.828 10.883 1 96.25 382 THR B O 1
ATOM 6260 N N . TYR B 1 383 ? -12.531 22.453 8.742 1 91.88 383 TYR B N 1
ATOM 6261 C CA . TYR B 1 383 ? -12.891 21.109 8.297 1 91.88 383 TYR B CA 1
ATOM 6262 C C . TYR B 1 383 ? -12.406 20.859 6.871 1 91.88 383 TYR B C 1
ATOM 6264 O O . TYR B 1 383 ? -12.742 19.844 6.262 1 91.88 383 TYR B O 1
ATOM 6272 N N . ILE B 1 384 ? -11.68 21.812 6.34 1 88 384 ILE B N 1
ATOM 6273 C CA . ILE B 1 384 ? -11.055 21.672 5.027 1 88 384 ILE B CA 1
ATOM 6274 C C . ILE B 1 384 ? -9.531 21.625 5.184 1 88 384 ILE B C 1
ATOM 6276 O O . ILE B 1 384 ? -8.938 22.516 5.781 1 88 384 ILE B O 1
ATOM 6280 N N . LEU B 1 385 ? -8.992 20.562 4.668 1 88.06 385 LEU B N 1
ATOM 6281 C CA . LEU B 1 385 ? -7.539 20.484 4.648 1 88.06 385 LEU B CA 1
ATOM 6282 C C . LEU B 1 385 ? -6.953 21.438 3.621 1 88.06 385 LEU B C 1
ATOM 6284 O O . LEU B 1 385 ? -7.426 21.5 2.484 1 88.06 385 LEU B O 1
ATOM 6288 N N . ILE B 1 386 ? -6.047 22.266 4.062 1 87 386 ILE B N 1
ATOM 6289 C CA . ILE B 1 386 ? -5.371 23.188 3.16 1 87 386 ILE B CA 1
ATOM 6290 C C . ILE B 1 386 ? -3.869 22.906 3.172 1 87 386 ILE B C 1
ATOM 6292 O O . ILE B 1 386 ? -3.33 22.406 4.164 1 87 386 ILE B O 1
ATOM 6296 N N . PRO B 1 387 ? -3.227 23.203 2.021 1 82.81 387 PRO B N 1
ATOM 6297 C CA . PRO B 1 387 ? -1.766 23.156 2.096 1 82.81 387 PRO B CA 1
ATOM 6298 C C . PRO B 1 387 ? -1.196 24.109 3.148 1 82.81 387 PRO B C 1
ATOM 6300 O O . PRO B 1 387 ? -1.693 25.219 3.311 1 82.81 387 PRO B O 1
ATOM 6303 N N . TRP B 1 388 ? -0.256 23.594 3.822 1 87.38 388 TRP B N 1
ATOM 6304 C CA . TRP B 1 388 ? 0.313 24.406 4.898 1 87.38 388 TRP B CA 1
ATOM 6305 C C . TRP B 1 388 ? 0.955 25.672 4.344 1 87.38 388 TRP B C 1
ATOM 6307 O O . TRP B 1 388 ? 1.138 26.641 5.074 1 87.38 388 TRP B O 1
ATOM 6317 N N . VAL B 1 389 ? 1.209 25.656 3.037 1 87.12 389 VAL B N 1
ATOM 6318 C CA . VAL B 1 389 ? 1.882 26.797 2.42 1 87.12 389 VAL B CA 1
ATOM 6319 C C . VAL B 1 389 ? 0.848 27.812 1.964 1 87.12 389 VAL B C 1
ATOM 6321 O O . VAL B 1 389 ? 1.201 28.859 1.402 1 87.12 389 VAL B O 1
ATOM 6324 N N . THR B 1 390 ? -0.392 27.531 2.211 1 90.06 390 THR B N 1
ATOM 6325 C CA . THR B 1 390 ? -1.417 28.5 1.827 1 90.06 390 THR B CA 1
ATOM 6326 C C . THR B 1 390 ? -1.211 29.828 2.555 1 90.06 390 THR B C 1
ATOM 6328 O O . THR B 1 390 ? -1.075 29.859 3.779 1 90.06 390 THR B O 1
ATOM 6331 N N . PRO B 1 391 ? -1.228 30.906 1.779 1 94.38 391 PRO B N 1
ATOM 6332 C CA . PRO B 1 391 ? -0.958 32.219 2.377 1 94.38 391 PRO B CA 1
ATOM 6333 C C . PRO B 1 391 ? -1.99 32.625 3.432 1 94.38 391 PRO B C 1
ATOM 6335 O O . PRO B 1 391 ? -3.176 32.312 3.285 1 94.38 391 PRO B O 1
ATOM 6338 N N . PRO B 1 392 ? -1.506 33.375 4.457 1 96.5 392 PRO B N 1
ATOM 6339 C CA . PRO B 1 392 ? -2.447 33.875 5.461 1 96.5 392 PRO B CA 1
ATOM 6340 C C . PRO B 1 392 ? -3.562 34.719 4.855 1 96.5 392 PRO B C 1
ATOM 6342 O O . PRO B 1 392 ? -3.373 35.344 3.805 1 96.5 392 PRO B O 1
ATOM 6345 N N . VAL B 1 393 ? -4.668 34.781 5.539 1 96.5 393 VAL B N 1
ATOM 6346 C CA . VAL B 1 393 ? -5.891 35.469 5.109 1 96.5 393 VAL B CA 1
ATOM 6347 C C . VAL B 1 393 ? -6.695 34.531 4.199 1 96.5 393 VAL B C 1
ATOM 6349 O O . VAL B 1 393 ? -7.902 34.375 4.379 1 96.5 393 VAL B O 1
ATOM 6352 N N . LEU B 1 394 ? -5.969 33.938 3.236 1 94.25 394 LEU B N 1
ATOM 6353 C CA . LEU B 1 394 ? -6.637 32.969 2.385 1 94.25 394 LEU B CA 1
ATOM 6354 C C . LEU B 1 394 ? -6.789 31.625 3.109 1 94.25 394 LEU B C 1
ATOM 6356 O O . LEU B 1 394 ? -7.809 30.938 2.961 1 94.25 394 LEU B O 1
ATOM 6360 N N . SER B 1 395 ? -5.781 31.234 3.812 1 95.25 395 SER B N 1
ATOM 6361 C CA . SER B 1 395 ? -5.762 29.938 4.477 1 95.25 395 SER B CA 1
ATOM 6362 C C . SER B 1 395 ? -6.918 29.812 5.465 1 95.25 395 SER B C 1
ATOM 6364 O O . SER B 1 395 ? -7.613 28.797 5.48 1 95.25 395 SER B O 1
ATOM 6366 N N . GLY B 1 396 ? -7.137 30.891 6.312 1 96 396 GLY B N 1
ATOM 6367 C CA . GLY B 1 396 ? -8.234 30.844 7.266 1 96 396 GLY B CA 1
ATOM 6368 C C . GLY B 1 396 ? -9.594 30.75 6.602 1 96 396 GLY B C 1
ATOM 6369 O O . GLY B 1 396 ? -10.461 30 7.055 1 96 396 GLY B O 1
ATOM 6370 N N . TYR B 1 397 ? -9.734 31.469 5.535 1 93.62 397 TYR B N 1
ATOM 6371 C CA . TYR B 1 397 ? -10.977 31.453 4.777 1 93.62 397 TYR B CA 1
ATOM 6372 C C . TYR B 1 397 ? -11.273 30.062 4.227 1 93.62 397 TYR B C 1
ATOM 6374 O O . TYR B 1 397 ? -12.383 29.547 4.375 1 93.62 397 TYR B O 1
ATOM 6382 N N . LEU B 1 398 ? -10.281 29.484 3.695 1 91 398 LEU B N 1
ATOM 6383 C CA . LEU B 1 398 ? -10.453 28.188 3.035 1 91 398 LEU B CA 1
ATOM 6384 C C . LEU B 1 398 ? -10.625 27.078 4.059 1 91 398 LEU B C 1
ATOM 6386 O O . LEU B 1 398 ? -11.477 26.188 3.887 1 91 398 LEU B O 1
ATOM 6390 N N . ALA B 1 399 ? -9.859 27.078 5.098 1 94.19 399 ALA B N 1
ATOM 6391 C CA . ALA B 1 399 ? -9.875 26.016 6.098 1 94.19 399 ALA B CA 1
ATOM 6392 C C . ALA B 1 399 ? -11.227 25.938 6.793 1 94.19 399 ALA B C 1
ATOM 6394 O O . ALA B 1 399 ? -11.617 24.875 7.293 1 94.19 399 ALA B O 1
ATOM 6395 N N . THR B 1 400 ? -11.977 27.078 6.781 1 93.38 400 THR B N 1
ATOM 6396 C CA . THR B 1 400 ? -13.258 27.141 7.477 1 93.38 400 THR B CA 1
ATOM 6397 C C . THR B 1 400 ? -14.414 27.031 6.488 1 93.38 400 THR B C 1
ATOM 6399 O O . THR B 1 400 ? -15.57 27.281 6.848 1 93.38 400 THR B O 1
ATOM 6402 N N . GLY B 1 401 ? -14.117 26.75 5.34 1 86.31 401 GLY B N 1
ATOM 6403 C CA . GLY B 1 401 ? -15.172 26.562 4.355 1 86.31 401 GLY B CA 1
ATOM 6404 C C . GLY B 1 401 ? -15.758 27.859 3.857 1 86.31 401 GLY B C 1
ATOM 6405 O O . GLY B 1 401 ? -16.938 27.922 3.51 1 86.31 401 GLY B O 1
ATOM 6406 N N . GLY B 1 402 ? -14.992 28.984 4.043 1 86.69 402 GLY B N 1
ATOM 6407 C CA . GLY B 1 402 ? -15.445 30.234 3.477 1 86.69 402 GLY B CA 1
ATOM 6408 C C . GLY B 1 402 ? -15.891 31.234 4.523 1 86.69 402 GLY B C 1
ATOM 6409 O O . GLY B 1 402 ? -16.641 32.188 4.219 1 86.69 402 GLY B O 1
ATOM 6410 N N . ASP B 1 403 ? -15.516 31.047 5.699 1 92.38 403 ASP B N 1
ATOM 6411 C CA . ASP B 1 403 ? -15.844 32 6.754 1 92.38 403 ASP B CA 1
ATOM 6412 C C . ASP B 1 403 ? -14.898 33.188 6.727 1 92.38 403 ASP B C 1
ATOM 6414 O O . ASP B 1 403 ? -13.766 33.094 7.203 1 92.38 403 ASP B O 1
ATOM 6418 N N . ILE B 1 404 ? -15.344 34.312 6.324 1 94.06 404 ILE B N 1
ATOM 6419 C CA . ILE B 1 404 ? -14.523 35.5 6.168 1 94.06 404 ILE B CA 1
ATOM 6420 C C . ILE B 1 404 ? -14.039 35.969 7.539 1 94.06 404 ILE B C 1
ATOM 6422 O O . ILE B 1 404 ? -13 36.625 7.641 1 94.06 404 ILE B O 1
ATOM 6426 N N . ARG B 1 405 ? -14.789 35.656 8.547 1 96.94 405 ARG B N 1
ATOM 6427 C CA . ARG B 1 405 ? -14.398 36.062 9.898 1 96.94 405 ARG B CA 1
ATOM 6428 C C . ARG B 1 405 ? -13.062 35.438 10.281 1 96.94 405 ARG B C 1
ATOM 6430 O O . ARG B 1 405 ? -12.305 36 11.07 1 96.94 405 ARG B O 1
ATOM 6437 N N . ALA B 1 406 ? -12.797 34.281 9.68 1 98.25 406 ALA B N 1
ATOM 6438 C CA . ALA B 1 406 ? -11.523 33.625 9.93 1 98.25 406 ALA B CA 1
ATOM 6439 C C . ALA B 1 406 ? -10.367 34.406 9.336 1 98.25 406 ALA B C 1
ATOM 6441 O O . ALA B 1 406 ? -9.281 34.469 9.922 1 98.25 406 ALA B O 1
ATOM 6442 N N . SER B 1 407 ? -10.586 35 8.227 1 97.81 407 SER B N 1
ATOM 6443 C CA . SER B 1 407 ? -9.578 35.875 7.625 1 97.81 407 SER B CA 1
ATOM 6444 C C . SER B 1 407 ? -9.328 37.094 8.484 1 97.81 407 SER B C 1
ATOM 6446 O O . SER B 1 407 ? -8.18 37.5 8.672 1 97.81 407 SER B O 1
ATOM 6448 N N . ILE B 1 408 ? -10.375 37.688 8.914 1 98.5 408 ILE B N 1
ATOM 6449 C CA . ILE B 1 408 ? -10.281 38.875 9.766 1 98.5 408 ILE B CA 1
ATOM 6450 C C . ILE B 1 408 ? -9.508 38.531 11.039 1 98.5 408 ILE B C 1
ATOM 6452 O O . ILE B 1 408 ? -8.664 39.312 11.492 1 98.5 408 ILE B O 1
ATOM 6456 N N . LEU B 1 409 ? -9.828 37.344 11.57 1 98.5 409 LEU B N 1
ATOM 6457 C CA . LEU B 1 409 ? -9.102 36.906 12.758 1 98.5 409 LEU B CA 1
ATOM 6458 C C . LEU B 1 409 ? -7.613 36.781 12.469 1 98.5 409 LEU B C 1
ATOM 6460 O O . LEU B 1 409 ? -6.777 37.125 13.305 1 98.5 409 LEU B O 1
ATOM 6464 N N . GLN B 1 410 ? -7.262 36.188 11.305 1 98.69 410 GLN B N 1
ATOM 6465 C CA . GLN B 1 410 ? -5.855 36.031 10.938 1 98.69 410 GLN B CA 1
ATOM 6466 C C . GLN B 1 410 ? -5.164 37.406 10.93 1 98.69 410 GLN B C 1
ATOM 6468 O O . GLN B 1 410 ? -4.023 37.531 11.383 1 98.69 410 GLN B O 1
ATOM 6473 N N . ILE B 1 411 ? -5.82 38.469 10.43 1 98.5 411 ILE B N 1
ATOM 6474 C CA . ILE B 1 411 ? -5.262 39.812 10.398 1 98.5 411 ILE B CA 1
ATOM 6475 C C . ILE B 1 411 ? -5.059 40.312 11.828 1 98.5 411 ILE B C 1
ATOM 6477 O O . ILE B 1 411 ? -4.016 40.875 12.148 1 98.5 411 ILE B O 1
ATOM 6481 N N . ALA B 1 412 ? -6.062 40.094 12.641 1 98.62 412 ALA B N 1
ATOM 6482 C CA . ALA B 1 412 ? -5.949 40.5 14.047 1 98.62 412 ALA B CA 1
ATOM 6483 C C . ALA B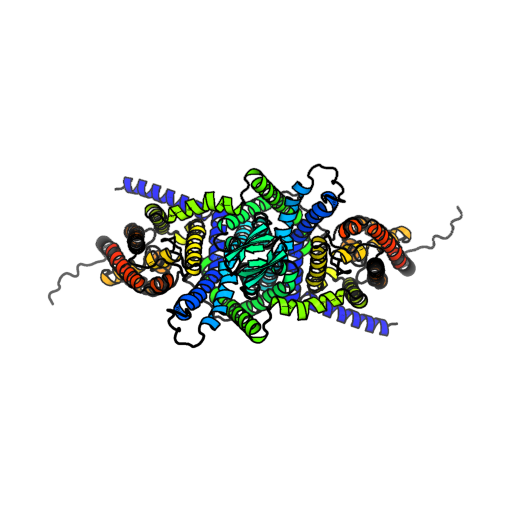 1 412 ? -4.77 39.812 14.719 1 98.62 412 ALA B C 1
ATOM 6485 O O . ALA B 1 412 ? -4.031 40.438 15.484 1 98.62 412 ALA B O 1
ATOM 6486 N N . ILE B 1 413 ? -4.621 38.5 14.477 1 98.75 413 ILE B N 1
ATOM 6487 C CA . ILE B 1 413 ? -3.529 37.75 15.047 1 98.75 413 ILE B CA 1
ATOM 6488 C C . ILE B 1 413 ? -2.189 38.281 14.555 1 98.75 413 ILE B C 1
ATOM 6490 O O . ILE B 1 413 ? -1.234 38.375 15.328 1 98.75 413 ILE B O 1
ATOM 6494 N N . ILE B 1 414 ? -2.119 38.594 13.305 1 98.56 414 ILE B N 1
ATOM 6495 C CA . ILE B 1 414 ? -0.894 39.156 12.734 1 98.56 414 ILE B CA 1
ATOM 6496 C C . ILE B 1 414 ? -0.557 40.469 13.406 1 98.56 414 ILE B C 1
ATOM 6498 O O . ILE B 1 414 ? 0.606 40.75 13.727 1 98.56 414 ILE B O 1
ATOM 6502 N N . ILE B 1 415 ? -1.55 41.312 13.648 1 98.62 415 ILE B N 1
ATOM 6503 C CA . ILE B 1 415 ? -1.344 42.594 14.305 1 98.62 415 ILE B CA 1
ATOM 6504 C C . ILE B 1 415 ? -0.812 42.375 15.719 1 98.62 415 ILE B C 1
ATOM 6506 O O . ILE B 1 415 ? 0.192 42.969 16.109 1 98.62 415 ILE B O 1
ATOM 6510 N N . VAL B 1 416 ? -1.448 41.5 16.422 1 98.62 416 VAL B N 1
ATOM 6511 C CA . VAL B 1 416 ? -1.039 41.219 17.797 1 98.62 416 VAL B CA 1
ATOM 6512 C C . VAL B 1 416 ? 0.361 40.594 17.812 1 98.62 416 VAL B C 1
ATOM 6514 O O . VAL B 1 416 ? 1.203 40.969 18.625 1 98.62 416 VAL B O 1
ATOM 6517 N N . GLY B 1 417 ? 0.583 39.594 16.953 1 98.5 417 GLY B N 1
ATOM 6518 C CA . GLY B 1 417 ? 1.904 39 16.859 1 98.5 417 GLY B CA 1
ATOM 6519 C C . GLY B 1 417 ? 2.99 40 16.516 1 98.5 417 GLY B C 1
ATOM 6520 O O . GLY B 1 417 ? 4.098 39.938 17.047 1 98.5 417 GLY B O 1
ATOM 6521 N N . THR B 1 418 ? 2.689 40.906 15.648 1 98.44 418 THR B N 1
ATOM 6522 C CA . THR B 1 418 ? 3.635 41.969 15.281 1 98.44 418 THR B CA 1
ATOM 6523 C C . THR B 1 418 ? 3.963 42.844 16.484 1 98.44 418 THR B C 1
ATOM 6525 O O . THR B 1 418 ? 5.121 43.188 16.703 1 98.44 418 THR B O 1
ATOM 6528 N N . LEU B 1 419 ? 2.945 43.156 17.234 1 98.5 419 LEU B N 1
ATOM 6529 C CA . LEU B 1 419 ? 3.141 43.969 18.438 1 98.5 419 LEU B CA 1
ATOM 6530 C C . LEU B 1 419 ? 3.986 43.219 19.453 1 98.5 419 LEU B C 1
ATOM 6532 O O . LEU B 1 419 ? 4.734 43.812 20.219 1 98.5 419 LEU B O 1
ATOM 6536 N N . ILE B 1 420 ? 3.898 41.906 19.438 1 98.31 420 ILE B N 1
ATOM 6537 C CA . ILE B 1 420 ? 4.699 41.094 20.344 1 98.31 420 ILE B CA 1
ATOM 6538 C C . ILE B 1 420 ? 6.16 41.094 19.891 1 98.31 420 ILE B C 1
ATOM 6540 O O . ILE B 1 420 ? 7.066 41.219 20.734 1 98.31 420 ILE B O 1
ATOM 6544 N N . TYR B 1 421 ? 6.391 41.031 18.625 1 97.75 421 TYR B N 1
ATOM 6545 C CA . TYR B 1 421 ? 7.746 40.969 18.094 1 97.75 421 TYR B CA 1
ATOM 6546 C C . TYR B 1 421 ? 8.414 42.344 18.125 1 97.75 421 TYR B C 1
ATOM 6548 O O . TYR B 1 421 ? 9.633 42.438 18.234 1 97.75 421 TYR B O 1
ATOM 6556 N N . LEU B 1 422 ? 7.707 43.438 18.109 1 97.56 422 LEU B N 1
ATOM 6557 C CA . LEU B 1 422 ? 8.188 44.812 17.891 1 97.56 422 LEU B CA 1
ATOM 6558 C C . LEU B 1 422 ? 9.188 45.219 18.953 1 97.56 422 LEU B C 1
ATOM 6560 O O . LEU B 1 422 ? 10.281 45.719 18.641 1 97.56 422 LEU B O 1
ATOM 6564 N N . PRO B 1 423 ? 8.883 45.031 20.219 1 97.06 423 PRO B N 1
ATOM 6565 C CA . PRO B 1 423 ? 9.859 45.438 21.234 1 97.06 423 PRO B CA 1
ATOM 6566 C C . PRO B 1 423 ? 11.18 44.688 21.125 1 97.06 423 PRO B C 1
ATOM 6568 O O . PRO B 1 423 ? 12.25 45.25 21.391 1 97.06 423 PRO B O 1
ATOM 6571 N N . PHE B 1 424 ? 11.156 43.5 20.719 1 95.81 424 PHE B N 1
ATOM 6572 C CA . PHE B 1 424 ? 12.367 42.688 20.625 1 95.81 424 PHE B CA 1
ATOM 6573 C C . PHE B 1 424 ? 13.195 43.094 19.406 1 95.81 424 PHE B C 1
ATOM 6575 O O . PHE B 1 424 ? 14.43 43 19.438 1 95.81 424 PHE B O 1
ATOM 6582 N N . VAL B 1 425 ? 12.508 43.469 18.328 1 95.5 425 VAL B N 1
ATOM 6583 C CA . VAL B 1 425 ? 13.227 44.031 17.188 1 95.5 425 VAL B CA 1
ATOM 6584 C C . VAL B 1 425 ? 13.984 45.281 17.594 1 95.5 425 VAL B C 1
ATOM 6586 O O . VAL B 1 425 ? 15.148 45.469 17.219 1 95.5 425 VAL B O 1
ATOM 6589 N N . LEU B 1 426 ? 13.375 46.094 18.391 1 95.12 426 LEU B N 1
ATOM 6590 C CA . LEU B 1 426 ? 13.984 47.344 18.859 1 95.12 426 LEU B CA 1
ATOM 6591 C C . LEU B 1 426 ? 15.172 47.031 19.781 1 95.12 426 LEU B C 1
ATOM 6593 O O . LEU B 1 426 ? 16.219 47.688 19.688 1 95.12 426 LEU B O 1
ATOM 6597 N N . VAL B 1 427 ? 14.969 46.062 20.609 1 92.88 427 VAL B N 1
ATOM 6598 C CA . VAL B 1 427 ? 16.047 45.656 21.516 1 92.88 427 VAL B CA 1
ATOM 6599 C C . VAL B 1 427 ? 17.219 45.125 20.703 1 92.88 427 VAL B C 1
ATOM 6601 O O . VAL B 1 427 ? 18.375 45.375 21.016 1 92.88 427 VAL B O 1
ATOM 6604 N N . ALA B 1 428 ? 16.938 44.312 19.766 1 90.06 428 ALA B N 1
ATOM 6605 C CA . ALA B 1 428 ? 17.984 43.75 18.922 1 90.06 428 ALA B CA 1
ATOM 6606 C C . ALA B 1 428 ? 18.75 44.844 18.203 1 90.06 428 ALA B C 1
ATOM 6608 O O . ALA B 1 428 ? 19.969 44.75 18.031 1 90.06 428 ALA B O 1
ATOM 6609 N N . ASN B 1 429 ? 18.078 45.875 17.734 1 91.19 429 ASN B N 1
ATOM 6610 C CA . ASN B 1 429 ? 18.703 47 17.078 1 91.19 429 ASN B CA 1
ATOM 6611 C C . ASN B 1 429 ? 19.609 47.781 18.031 1 91.19 429 ASN B C 1
ATOM 6613 O O . ASN B 1 429 ? 20.719 48.188 17.672 1 91.19 429 ASN B O 1
ATOM 6617 N N . ARG B 1 430 ? 19.109 48 19.188 1 89.81 430 ARG B N 1
ATOM 6618 C CA . ARG B 1 430 ? 19.891 48.719 20.188 1 89.81 430 ARG B CA 1
ATOM 6619 C C . ARG B 1 430 ? 21.156 47.938 20.562 1 89.81 430 ARG B C 1
ATOM 6621 O O . ARG B 1 430 ? 22.219 48.531 20.75 1 89.81 430 ARG B O 1
ATOM 6628 N N . ALA B 1 431 ? 20.969 46.688 20.75 1 84.81 431 ALA B N 1
ATOM 6629 C CA . ALA B 1 431 ? 22.125 45.844 21.094 1 84.81 431 ALA B CA 1
ATOM 6630 C C . ALA B 1 431 ? 23.188 45.906 20 1 84.81 431 ALA B C 1
ATOM 6632 O O . ALA B 1 431 ? 24.391 45.906 20.297 1 84.81 431 ALA B O 1
ATOM 6633 N N . TYR B 1 432 ? 22.812 46 18.844 1 81.94 432 TYR B N 1
ATOM 6634 C CA . TYR B 1 432 ? 23.734 46.094 17.719 1 81.94 432 TYR B CA 1
ATOM 6635 C C . TYR B 1 432 ? 24.469 47.406 17.719 1 81.94 432 TYR B C 1
ATOM 6637 O O . TYR B 1 432 ? 25.688 47.438 17.484 1 81.94 432 TYR B O 1
ATOM 6645 N N . VAL B 1 433 ? 23.828 48.531 18.031 1 82.38 433 VAL B N 1
ATOM 6646 C CA . VAL B 1 433 ? 24.422 49.844 18.062 1 82.38 433 VAL B CA 1
ATOM 6647 C C . VAL B 1 433 ? 25.453 49.906 19.188 1 82.38 433 VAL B C 1
ATOM 6649 O O . VAL B 1 433 ? 26.531 50.5 19.016 1 82.38 433 VAL B O 1
ATOM 6652 N N . LEU B 1 434 ? 25.062 49.344 20.234 1 82.81 434 LEU B N 1
ATOM 6653 C CA . LEU B 1 434 ? 25.984 49.344 21.375 1 82.81 434 LEU B CA 1
ATOM 6654 C C . LEU B 1 434 ? 27.234 48.531 21.062 1 82.81 434 LEU B C 1
ATOM 6656 O O . LEU B 1 434 ? 28.344 48.906 21.469 1 82.81 434 LEU B O 1
ATOM 6660 N N . GLU B 1 435 ? 27.031 47.406 20.391 1 78.62 435 GLU B N 1
ATOM 6661 C CA . GLU B 1 435 ? 28.172 46.594 20 1 78.62 435 GLU B CA 1
ATOM 6662 C C . GLU B 1 435 ? 29.062 47.312 19 1 78.62 435 GLU B C 1
ATOM 6664 O O . GLU B 1 435 ? 30.297 47.188 19.062 1 78.62 435 GLU B O 1
ATOM 6669 N N . GLN B 1 436 ? 28.453 48.094 18.109 1 77.62 436 GLN B N 1
ATOM 6670 C CA . GLN B 1 436 ? 29.234 48.875 17.141 1 77.62 436 GLN B CA 1
ATOM 6671 C C . GLN B 1 436 ? 29.984 50.031 17.812 1 77.62 436 GLN B C 1
ATOM 6673 O O . GLN B 1 436 ? 31.125 50.312 17.469 1 77.62 436 GLN B O 1
ATOM 6678 N N . LYS B 1 437 ? 29.312 50.625 18.734 1 76.62 437 LYS B N 1
ATOM 6679 C CA . LYS B 1 437 ? 29.969 51.719 19.484 1 76.62 437 LYS B CA 1
ATOM 6680 C C . LYS B 1 437 ? 31.141 51.156 20.297 1 76.62 437 LYS B C 1
ATOM 6682 O O . LYS B 1 437 ? 32.188 51.812 20.359 1 76.62 437 LYS B O 1
ATOM 6687 N N . ALA B 1 438 ? 30.938 50.031 20.766 1 77.06 438 ALA B N 1
ATOM 6688 C CA . ALA B 1 438 ? 31.984 49.406 21.562 1 77.06 438 ALA B CA 1
ATOM 6689 C C . ALA B 1 438 ? 33.156 48.969 20.672 1 77.06 438 ALA B C 1
ATOM 6691 O O . ALA B 1 438 ? 34.312 48.938 21.109 1 77.06 438 ALA B O 1
ATOM 6692 N N . ALA B 1 439 ? 32.875 48.5 19.422 1 77.25 439 ALA B N 1
ATOM 6693 C CA . ALA B 1 439 ? 33.875 48.062 18.484 1 77.25 439 ALA B CA 1
ATOM 6694 C C . ALA B 1 439 ? 34.531 49.25 17.781 1 77.25 439 ALA B C 1
ATOM 6696 O O . ALA B 1 439 ? 35.5 49.094 17.031 1 77.25 439 ALA B O 1
ATOM 6697 N N . GLY B 1 440 ? 34.219 50.594 18.078 1 67.12 440 GLY B N 1
ATOM 6698 C CA . GLY B 1 440 ? 34.844 51.812 17.562 1 67.12 440 GLY B CA 1
ATOM 6699 C C . GLY B 1 440 ? 34.375 52.188 16.172 1 67.12 440 GLY B C 1
ATOM 6700 O O . GLY B 1 440 ? 34.969 53.031 15.516 1 67.12 440 GLY B O 1
ATOM 6701 N N . LYS B 1 441 ? 33.438 51.594 15.555 1 57.25 441 LYS B N 1
ATOM 6702 C CA . LYS B 1 441 ? 33.062 51.875 14.18 1 57.25 441 LYS B CA 1
ATOM 6703 C C . LYS B 1 441 ? 32.031 53 14.109 1 57.25 441 LYS B C 1
ATOM 6705 O O . LYS B 1 441 ? 31.672 53.438 13.023 1 57.25 441 LYS B O 1
ATOM 6710 N N . VAL B 1 442 ? 31.312 53.344 14.891 1 52.12 442 VAL B N 1
ATOM 6711 C CA . VAL B 1 442 ? 30.312 54.375 14.758 1 52.12 442 VAL B CA 1
ATOM 6712 C C . VAL B 1 442 ? 30.891 55.719 15.242 1 52.12 442 VAL B C 1
ATOM 6714 O O . VAL B 1 442 ? 31.219 55.844 16.422 1 52.12 442 VAL B O 1
ATOM 6717 N N . GLU B 1 443 ? 31.75 56.438 14.555 1 43.47 443 GLU B N 1
ATOM 6718 C CA . GLU B 1 443 ? 32.062 57.844 14.734 1 43.47 443 GLU B CA 1
ATOM 6719 C C . GLU B 1 443 ? 30.781 58.656 14.961 1 43.47 443 GLU B C 1
ATOM 6721 O O . GLU B 1 443 ? 29.75 58.406 14.312 1 43.47 443 GLU B O 1
ATOM 6726 N N . ALA B 1 444 ? 30.609 59.25 16.031 1 43.56 444 ALA B N 1
ATOM 6727 C CA . ALA B 1 444 ? 29.688 60.344 16.328 1 43.56 444 ALA B CA 1
ATOM 6728 C C . ALA B 1 444 ? 29.578 61.312 15.164 1 43.56 444 ALA B C 1
ATOM 6730 O O . ALA B 1 444 ? 30.547 61.969 14.789 1 43.56 444 ALA B O 1
ATOM 6731 N N . VAL B 1 445 ? 28.812 61.094 14.156 1 39.19 445 VAL B N 1
ATOM 6732 C CA . VAL B 1 445 ? 28.344 62.188 13.336 1 39.19 445 VAL B CA 1
ATOM 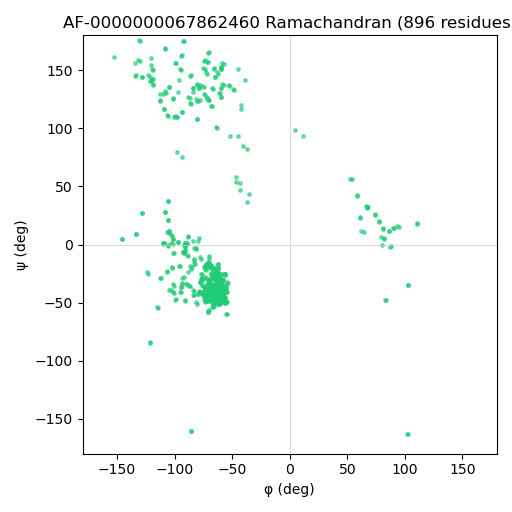6733 C C . VAL B 1 445 ? 27.906 63.344 14.234 1 39.19 445 VAL B C 1
ATOM 6735 O O . VAL B 1 445 ? 26.875 63.281 14.891 1 39.19 445 VAL B O 1
ATOM 6738 N N . THR B 1 446 ? 28.734 63.781 15.109 1 33.94 446 THR B N 1
ATOM 6739 C CA . THR B 1 446 ? 28.484 65.125 15.586 1 33.94 446 THR B CA 1
ATOM 6740 C C . THR B 1 446 ? 28.016 66.062 14.445 1 33.94 446 THR B C 1
ATOM 6742 O O . THR B 1 446 ? 28.359 65.812 13.281 1 33.94 446 THR B O 1
ATOM 6745 N N . ASN B 1 447 ? 27.016 67 14.773 1 34 447 ASN B N 1
ATOM 6746 C CA . ASN B 1 447 ? 26.344 68.125 14.109 1 34 447 ASN B CA 1
ATOM 6747 C C . ASN B 1 447 ? 27.312 69 13.336 1 34 447 ASN B C 1
ATOM 6749 O O . ASN B 1 447 ? 28.109 69.688 13.938 1 34 447 ASN B O 1
ATOM 6753 N N . GLY B 1 448 ? 28.25 68.625 12.508 1 27.25 448 GLY B N 1
ATOM 6754 C CA . GLY B 1 448 ? 28.688 69.688 11.672 1 27.25 448 GLY B CA 1
ATOM 6755 C C . GLY B 1 448 ? 27.547 70.5 11.094 1 27.25 448 GLY B C 1
ATOM 6756 O O . GLY B 1 448 ? 26.625 69.938 10.484 1 27.25 448 GLY B O 1
ATOM 6757 N N . GLU B 1 449 ? 27.141 71.688 11.844 1 27.11 449 GLU B N 1
ATOM 6758 C CA . GLU B 1 449 ? 26.531 72.938 11.422 1 27.11 449 GLU B CA 1
ATOM 6759 C C . GLU B 1 449 ? 27.078 73.375 10.062 1 27.11 449 GLU B C 1
ATOM 6761 O O . GLU B 1 449 ? 26.656 74.438 9.531 1 27.11 449 GLU B O 1
ATOM 6766 N N . VAL B 1 450 ? 27.406 72.625 9.031 1 25.19 450 VAL B N 1
ATOM 6767 C CA . VAL B 1 450 ? 27.188 73.5 7.875 1 25.19 450 VAL B CA 1
ATOM 6768 C C . VAL B 1 450 ? 25.703 73.562 7.539 1 25.19 450 VAL B C 1
ATOM 6770 O O . VAL B 1 450 ? 25 72.562 7.656 1 25.19 450 VAL B O 1
#